Protein 6BK7 (pdb70)

CATH classification: 3.40.50.300 (+1 more: 2.40.30.10)

Foldseek 3Di:
DDDQADLLQEAFEEEAEAVVLPRPLLVVLLQVQFQVCVPDDQWAWGHDPRGIYIYGYADNFDDPDQLRLLSLVQGQAYEYGGAQQPAQDPRNQNNVVSNVVSQHFYAYEHAPQQAPNRHNVVNQVCCCVVRVAQEAEQWDFDDGHNRGFWIAGLLVQWIWGHDFLPQPPIDIGHDPPVCNVVSVVSSLVLQCSLLVQDVVSVVCVVVPHDQHSVNSLVSQQLCSLRSRYYYYHYYYSRSNYCSSVVVVCSSSHGDRQQSDDFFWWQFVVVRHIDGAAFEQPDWWKKFWAAWDQDPPLGIKTKIATGHHKDFAQDWWAQLVVGDIWGFHWKWRHRSPDIDTDGMDGHRDMIITGDTDPDDGGTMTTHPVGDIRTCSDHDDD/DDDQADLLQEFFEEEAEAVVLPRPLLVVLLQVQFFPCVDDDQWAWGDDPRGIYIYGYADNFDDPDQLRLQSLVQGQAYEYGAAQQPAQDPRNQNNVVSNVVSQHFYAYEHAPQQAPNRDNVVNQVCCCVVRVAQEAEQWDFDDGHNRGFWIAGLLVQWIWGHDFLPQPPIDIGHDPPVCSVVSPVSSLVLQCSLLVQDVVSVVCVVVPHDQHSVNSLVSQQLCSLRSRYYYYHYYYSRSNYCSSVVVVCSSSHGDRQQSDDFFWWQFVVVRDIDGAAFEQVDWWKKFWADWDADPPLGIKTKIATGHHKDFAQDWWAQLVVGDIKGFHWKWRHRSPDIDTDGMDGHRDMIITGDIPPDDGGTMTTHPVGDIGTCSDHDDD

Organism: Enterococcus faecalis (strain ATCC 700802 / V583) (NCBI:txid226185)

B-factor: mean 49.65, std 16.24, range [23.73, 121.49]

Nearest PDB structures (foldseek):
  6bk7-assembly2_B  TM=1.002E+00  e=1.722E-85  Enterococcus faecalis V583
  5vh6-assembly1_A  TM=9.836E-01  e=3.883E-66  Bacillus subtilis subsp. subtilis str. 168
  6b8d-assembly1_A  TM=9.523E-01  e=1.024E-57  Haemophilus influenzae Rd KW20
  5ty0-assembly1_A  TM=9.596E-01  e=6.837E-55  Legionella pneumophila subsp. pneumophila str. Philadelphia 1
  5tv2-assembly1_A  TM=9.419E-01  e=1.454E-52  Vibrio vulnificus CMCP6

InterPro domains:
  IPR000640 Elongation factor EFG, domain V-like [PF00679] (599-684)
  IPR000640 Elongation factor EFG, domain V-like [SM00838] (598-685)
  IPR000795 Translational (tr)-type GTP-binding domain [PF00009] (9-280)
  IPR000795 Translational (tr)-type GTP-binding domain [PR00315] (12-25)
  IPR000795 Translational (tr)-type GTP-binding domain [PR00315] (58-66)
  IPR000795 Translational (tr)-type GTP-binding domain [PR00315] (78-88)
  IPR000795 Translational (tr)-type GTP-binding domain [PR00315] (94-105)
  IPR000795 Translational (tr)-type GTP-binding domain [PR00315] (130-139)
  IPR000795 Translational (tr)-type GTP-binding domain [PS51722] (8-282)
  IPR004161 Translation elongation factor EFTu-like, domain 2 [PF03144] (322-389)
  IPR004540 Translation elongation factor EFG/EF2 [MF_00054_B] (6-689)
  IPR004540 Translation elongation factor EFG/EF2 [TIGR00484] (1-689)
  IPR005225 Small GTP-binding domain [TIGR00231] (9-180)
  IPR005517 Translation elongation factor EFG/EF2, domain IV [PF03764] (477-596)
  IPR005517 Translation elongation factor EFG/EF2, domain IV [SM00889] (478-596)
  IPR009000 Translation protein, beta-barrel domain superfamily [SSF50447] (263-402)
  IPR009022 Elongation factor G, domain III [cd16262] (403-478)
  IPR014721 Small ribosomal subunit protein uS5 domain 2-type fold, subgroup [G3DSA:3.30.230.10] (483-686)
  IPR020568 Ribosomal protein uS5 domain 2-type superfamily [SSF54211] (477-597)
  IPR027417 P-loop containing nucleoside triphosphate hydrolase [G3DSA:3.40.50.300] (1-285)

Secondary structure (DSSP, 8-state):
---SS-STTEEEEEEE--GGGTHHHHHHHHHHHH-------SEEEEEETTEEEEEE---SS---SSHHHHHHHH-SEEEEEEETTT-S-HHHHHHHHHHHHTT--EEEEEE-TTSTT--HHHHHHHHHHHH---EEESEEEES-GGG--EEEETTTTEEEE--SSSS-S-EEEPPPGGGHHHHHHHHHHHHHHHHTT-HHHHHHHHTTPPPPHHHHHHHHHHHHHTTS-EEEEE-BTTTTBSHHHHHHHHHHHSPPGGGSPPEEEEETTTTEEEEE-S-TTSPPEEEEEEEEEETTTEEEEEEEEEESEEESSEEEEETTTTEEEEE--EEEE-SS-EEEESEEETT-EEEEES-SS--TT-EEE-TTS-EEE-SSPPP-/---SS-STTEEEEEEE--GGGTHHHHHHHHHHHHS------SEEEEEETTEEEEEE---SS---SSHHHHHHHH-SEEEEEEETTT-S-HHHHHHHHHHHHTT--EEEEEE-TTSTT--HHHHHHHHHHHH---EEESEEEES-GGG--EEEETTTTEEEE--SSSS-S-EEEPPPHHHHHHHHHHHHHHHHHHHTT-HHHHHHHHHT----HHHHHHHHHHHHHTTS-EEEEE-BTTTTBSHHHHHHHHHHHSPPGGGSPPEEEEETTTTEEEEE-S-TTSPPEEEEEEEEEETTTEEEEEEEEEESEEESSEEEEETTTTEEEEE--EEEE-SS-EEEESEEETT-EEEEET-SS--TT-EEE-TTS-EEE-SSPPP-

Radius of gyration: 32.44 Å; Cα contacts (8 Å, |Δi|>4): 1828; chains: 2; bounding box: 67×77×79 Å

Structure (mmCIF, N/CA/C/O backbone):
data_6BK7
#
_entry.id   6BK7
#
_cell.length_a   61.450
_cell.length_b   86.425
_cell.length_c   75.442
_cell.angle_alpha   90.00
_cell.angle_beta   90.17
_cell.angle_gamma   90.00
#
_symmetry.space_group_name_H-M   'P 1 21 1'
#
loop_
_entity.id
_entity.type
_entity.pdbx_description
1 polymer 'Elongation factor G'
2 non-polymer 'SODIUM ION'
3 water water
#
loop_
_atom_site.group_PDB
_atom_site.id
_atom_site.type_symbol
_atom_site.label_atom_id
_atom_site.label_alt_id
_atom_site.label_comp_id
_atom_site.label_asym_id
_atom_site.label_entity_id
_atom_site.label_seq_id
_atom_site.pdbx_PDB_ins_code
_atom_site.Cartn_x
_atom_site.Cartn_y
_atom_site.Cartn_z
_atom_site.occupancy
_atom_site.B_iso_or_equiv
_atom_site.auth_seq_id
_atom_site.auth_comp_id
_atom_site.auth_asym_id
_atom_site.auth_atom_id
_atom_site.pdbx_PDB_model_num
ATOM 1 N N . MET A 1 4 ? 35.569 -0.119 49.068 1.00 106.97 1 MET A N 1
ATOM 2 C CA . MET A 1 4 ? 35.991 -1.065 50.149 1.00 107.29 1 MET A CA 1
ATOM 3 C C . MET A 1 4 ? 34.913 -2.121 50.430 1.00 101.70 1 MET A C 1
ATOM 4 O O . MET A 1 4 ? 35.232 -3.292 50.645 1.00 103.81 1 MET A O 1
ATOM 9 N N . ALA A 1 5 ? 33.646 -1.703 50.425 1.00 95.46 2 ALA A N 1
ATOM 10 C CA . ALA A 1 5 ? 32.528 -2.610 50.694 1.00 87.65 2 ALA A CA 1
ATOM 11 C C . ALA A 1 5 ? 31.340 -2.308 49.807 1.00 81.15 2 ALA A C 1
ATOM 12 O O . ALA A 1 5 ? 31.176 -1.181 49.314 1.00 77.29 2 ALA A O 1
ATOM 14 N N A ARG A 1 6 ? 30.517 -3.329 49.562 0.50 75.16 3 ARG A N 1
ATOM 15 N N B ARG A 1 6 ? 30.492 -3.316 49.656 0.50 75.99 3 ARG A N 1
ATOM 16 C CA A ARG A 1 6 ? 29.335 -3.170 48.726 0.50 70.58 3 ARG A CA 1
ATOM 17 C CA B ARG A 1 6 ? 29.302 -3.219 48.863 0.50 71.42 3 ARG A CA 1
ATOM 18 C C A ARG A 1 6 ? 28.269 -2.409 49.513 0.50 70.06 3 ARG A C 1
ATOM 19 C C B ARG A 1 6 ? 28.312 -2.355 49.617 0.50 70.92 3 ARG A C 1
ATOM 20 O O A ARG A 1 6 ? 27.721 -2.929 50.482 0.50 72.45 3 ARG A O 1
ATOM 21 O O B ARG A 1 6 ? 27.857 -2.746 50.692 0.50 74.06 3 ARG A O 1
ATOM 36 N N . GLU A 1 7 ? 27.989 -1.180 49.080 1.00 68.64 4 GLU A N 1
ATOM 37 C CA . GLU A 1 7 ? 27.025 -0.283 49.742 1.00 68.27 4 GLU A CA 1
ATOM 38 C C . GLU A 1 7 ? 25.603 -0.848 49.769 1.00 63.70 4 GLU A C 1
ATOM 39 O O . GLU A 1 7 ? 25.024 -1.067 50.838 1.00 62.17 4 GLU A O 1
ATOM 45 N N . PHE A 1 8 ? 25.047 -1.067 48.586 1.00 57.67 5 PHE A N 1
ATOM 46 C CA . PHE A 1 8 ? 23.705 -1.623 48.452 1.00 54.55 5 PHE A CA 1
ATOM 47 C C . PHE A 1 8 ? 23.821 -3.074 48.042 1.00 52.77 5 PHE A C 1
ATOM 48 O O . PHE A 1 8 ? 24.544 -3.389 47.093 1.00 52.67 5 PHE A O 1
ATOM 56 N N . SER A 1 9 ? 23.126 -3.963 48.748 1.00 50.40 6 SER A N 1
ATOM 57 C CA . SER A 1 9 ? 23.154 -5.392 48.403 1.00 50.22 6 SER A CA 1
ATOM 58 C C . SER A 1 9 ? 22.446 -5.675 47.063 1.00 47.46 6 SER A C 1
ATOM 59 O O . SER A 1 9 ? 21.734 -4.817 46.527 1.00 46.63 6 SER A O 1
ATOM 62 N N . LEU A 1 10 ? 22.628 -6.888 46.549 1.00 46.55 7 LEU A N 1
ATOM 63 C CA . LEU A 1 10 ? 21.930 -7.326 45.336 1.00 45.26 7 LEU A CA 1
ATOM 64 C C . LEU A 1 10 ? 20.415 -7.258 45.540 1.00 45.02 7 LEU A C 1
ATOM 65 O O . LEU A 1 10 ? 19.685 -6.761 44.671 1.00 41.91 7 LEU A O 1
ATOM 70 N N . GLU A 1 11 ? 19.958 -7.740 46.699 1.00 46.11 8 GLU A N 1
ATOM 71 C CA . GLU A 1 11 ? 18.533 -7.723 47.043 1.00 45.10 8 GLU A CA 1
ATOM 72 C C . GLU A 1 11 ? 17.974 -6.297 47.039 1.00 44.14 8 GLU A C 1
ATOM 73 O O . GLU A 1 11 ? 16.808 -6.087 46.704 1.00 45.08 8 GLU A O 1
ATOM 79 N N . LYS A 1 12 ? 18.805 -5.325 47.411 1.00 42.81 9 LYS A N 1
ATOM 80 C CA . LYS A 1 12 ? 18.377 -3.925 47.482 1.00 43.13 9 LYS A CA 1
ATOM 81 C C . LYS A 1 12 ? 18.783 -3.065 46.277 1.00 40.07 9 LYS A C 1
ATOM 82 O O . LYS A 1 12 ? 19.073 -1.884 46.415 1.00 42.21 9 LYS A O 1
ATOM 88 N N . THR A 1 13 ? 18.764 -3.674 45.093 1.00 37.43 10 THR A N 1
ATOM 89 C CA . THR A 1 13 ? 19.088 -3.009 43.844 1.00 35.95 10 THR A CA 1
ATOM 90 C C . THR A 1 13 ? 17.892 -3.190 42.887 1.00 33.99 10 THR A C 1
ATOM 91 O O . THR A 1 13 ? 17.310 -4.264 42.825 1.00 33.67 10 THR A O 1
ATOM 95 N N . ARG A 1 14 ? 17.510 -2.120 42.196 1.00 32.63 11 ARG A N 1
ATOM 96 C CA . ARG A 1 14 ? 16.415 -2.162 41.225 1.00 31.84 11 ARG A CA 1
ATOM 97 C C . ARG A 1 14 ? 16.875 -1.485 39.953 1.00 31.40 11 ARG A C 1
ATOM 98 O O . ARG A 1 14 ? 17.112 -0.282 39.956 1.00 33.72 11 ARG A O 1
ATOM 106 N N . ASN A 1 15 ? 17.043 -2.267 38.885 1.00 30.04 12 ASN A N 1
ATOM 107 C CA . ASN A 1 15 ? 17.412 -1.756 37.571 1.00 28.62 12 ASN A CA 1
ATOM 108 C C . ASN A 1 15 ? 16.119 -1.664 36.774 1.00 28.25 12 ASN A C 1
ATOM 109 O O . ASN A 1 15 ? 15.527 -2.689 36.428 1.00 26.59 12 ASN A O 1
ATOM 114 N N . ILE A 1 16 ? 15.687 -0.434 36.491 1.00 28.17 13 ILE A N 1
ATOM 115 C CA . ILE A 1 16 ? 14.417 -0.231 35.812 1.00 29.18 13 ILE A CA 1
ATOM 116 C C . ILE A 1 16 ? 14.451 0.683 34.603 1.00 29.71 13 ILE A C 1
ATOM 117 O O . ILE A 1 16 ? 15.330 1.537 34.459 1.00 31.31 13 ILE A O 1
ATOM 122 N N . GLY A 1 17 ? 13.472 0.475 33.735 1.00 29.55 14 GLY A N 1
ATOM 123 C CA . GLY A 1 17 ? 13.230 1.341 32.595 1.00 30.23 14 GLY A CA 1
ATOM 124 C C . GLY A 1 17 ? 11.828 1.886 32.747 1.00 29.93 14 GLY A C 1
ATOM 125 O O . GLY A 1 17 ? 11.017 1.344 33.509 1.00 29.06 14 GLY A O 1
ATOM 126 N N A ILE A 1 18 ? 11.561 2.969 32.034 0.50 31.00 15 ILE A N 1
ATOM 127 N N B ILE A 1 18 ? 11.518 2.969 32.035 0.50 31.02 15 ILE A N 1
ATOM 128 C CA A ILE A 1 18 ? 10.254 3.573 32.019 0.50 31.67 15 ILE A CA 1
ATOM 129 C CA B ILE A 1 18 ? 10.177 3.580 32.075 0.50 31.69 15 ILE A CA 1
ATOM 130 C C A ILE A 1 18 ? 9.761 3.323 30.604 0.50 31.83 15 ILE A C 1
ATOM 131 C C B ILE A 1 18 ? 9.572 3.508 30.680 0.50 32.13 15 ILE A C 1
ATOM 132 O O A ILE A 1 18 ? 10.369 3.802 29.646 0.50 31.92 15 ILE A O 1
ATOM 133 O O B ILE A 1 18 ? 9.854 4.355 29.835 0.50 33.02 15 ILE A O 1
ATOM 142 N N . MET A 1 19 ? 8.714 2.514 30.464 1.00 30.94 16 MET A N 1
ATOM 143 C CA . MET A 1 19 ? 8.124 2.241 29.143 1.00 33.47 16 MET A CA 1
ATOM 144 C C . MET A 1 19 ? 6.903 3.073 28.938 1.00 35.28 16 MET A C 1
ATOM 145 O O . MET A 1 19 ? 5.868 2.827 29.551 1.00 33.12 16 MET A O 1
ATOM 150 N N . ALA A 1 20 ? 7.016 4.065 28.065 1.00 38.09 17 ALA A N 1
ATOM 151 C CA . ALA A 1 20 ? 5.921 4.968 27.856 1.00 42.63 17 ALA A CA 1
ATOM 152 C C . ALA A 1 20 ? 5.972 5.644 26.491 1.00 48.22 17 ALA A C 1
ATOM 153 O O . ALA A 1 20 ? 7.033 6.058 26.035 1.00 50.65 17 ALA A O 1
ATOM 155 N N . HIS A 1 21 ? 4.814 5.721 25.839 1.00 51.63 18 HIS A N 1
ATOM 156 C CA . HIS A 1 21 ? 4.677 6.407 24.566 1.00 58.20 18 HIS A CA 1
ATOM 157 C C . HIS A 1 21 ? 4.726 7.910 24.894 1.00 61.14 18 HIS A C 1
ATOM 158 O O . HIS A 1 21 ? 4.449 8.303 26.034 1.00 58.32 18 HIS A O 1
ATOM 165 N N . VAL A 1 22 ? 5.080 8.748 23.921 1.00 66.17 19 VAL A N 1
ATOM 166 C CA . VAL A 1 22 ? 5.163 10.207 24.160 1.00 69.06 19 VAL A CA 1
ATOM 167 C C . VAL A 1 22 ? 3.833 10.794 24.687 1.00 68.51 19 VAL A C 1
ATOM 168 O O . VAL A 1 22 ? 3.837 11.724 25.513 1.00 69.23 19 VAL A O 1
ATOM 172 N N . ASP A 1 23 ? 2.710 10.235 24.232 1.00 66.68 20 ASP A N 1
ATOM 173 C CA . ASP A 1 23 ? 1.387 10.700 24.687 1.00 66.43 20 ASP A CA 1
ATOM 174 C C . ASP A 1 23 ? 1.059 10.294 26.133 1.00 59.08 20 ASP A C 1
ATOM 175 O O . ASP A 1 23 ? 0.236 10.932 26.786 1.00 57.41 20 ASP A O 1
ATOM 180 N N . ALA A 1 24 ? 1.700 9.239 26.625 1.00 51.86 21 ALA A N 1
ATOM 181 C CA . ALA A 1 24 ? 1.480 8.777 27.994 1.00 48.77 21 ALA A CA 1
ATOM 182 C C . ALA A 1 24 ? 2.195 9.630 29.068 1.00 46.92 21 ALA A C 1
ATOM 183 O O . ALA A 1 24 ? 1.960 9.425 30.260 1.00 43.82 21 ALA A O 1
ATOM 185 N N . GLY A 1 25 ? 3.052 10.572 28.650 1.00 49.20 22 GLY A N 1
ATOM 186 C CA . GLY A 1 25 ? 3.775 11.464 29.583 1.00 49.50 22 GLY A CA 1
ATOM 187 C C . GLY A 1 25 ? 5.091 10.878 30.085 1.00 48.92 22 GLY A C 1
ATOM 188 O O . GLY A 1 25 ? 5.375 10.894 31.289 1.00 49.34 22 GLY A O 1
ATOM 189 N N . LYS A 1 26 ? 5.883 10.352 29.155 1.00 49.44 23 LYS A N 1
ATOM 190 C CA . LYS A 1 26 ? 7.192 9.737 29.452 1.00 49.86 23 LYS A CA 1
ATOM 191 C C . LYS A 1 26 ? 8.192 10.677 30.154 1.00 49.51 23 LYS A C 1
ATOM 192 O O . LYS A 1 26 ? 8.797 10.319 31.166 1.00 46.68 23 LYS A O 1
ATOM 198 N N . THR A 1 27 ? 8.371 11.860 29.587 1.00 52.34 24 THR A N 1
ATOM 199 C CA . THR A 1 27 ? 9.373 12.812 30.091 1.00 56.91 24 THR A CA 1
ATOM 200 C C . THR A 1 27 ? 9.066 13.349 31.507 1.00 54.20 24 THR A C 1
ATOM 201 O O . THR A 1 27 ? 9.960 13.381 32.359 1.00 52.82 24 THR A O 1
ATOM 205 N N . THR A 1 28 ? 7.812 13.714 31.760 1.00 52.94 25 THR A N 1
ATOM 206 C CA . THR A 1 28 ? 7.397 14.188 33.084 1.00 53.41 25 THR A CA 1
ATOM 207 C C . THR A 1 28 ? 7.595 13.098 34.130 1.00 50.68 25 THR A C 1
ATOM 208 O O . THR A 1 28 ? 8.180 13.339 35.187 1.00 48.80 25 THR A O 1
ATOM 212 N N . THR A 1 29 ? 7.108 11.894 33.819 1.00 47.12 26 THR A N 1
ATOM 213 C CA . THR A 1 29 ? 7.202 10.777 34.735 1.00 44.17 26 THR A CA 1
ATOM 214 C C . THR A 1 29 ? 8.653 10.472 35.063 1.00 43.52 26 THR A C 1
ATOM 215 O O . THR A 1 29 ? 8.996 10.204 36.218 1.00 42.22 26 THR A O 1
ATOM 219 N N . THR A 1 30 ? 9.496 10.504 34.038 1.00 42.65 27 THR A N 1
ATOM 220 C CA . THR A 1 30 ? 10.909 10.237 34.221 1.00 44.33 27 THR A CA 1
ATOM 221 C C . THR A 1 30 ? 11.535 11.357 35.078 1.00 45.88 27 THR A C 1
ATOM 222 O O . THR A 1 30 ? 12.248 11.075 36.041 1.00 47.66 27 THR A O 1
ATOM 226 N N . GLU A 1 31 ? 11.213 12.599 34.742 1.00 46.52 28 GLU A N 1
ATOM 227 C CA . GLU A 1 31 ? 11.732 13.780 35.464 1.00 50.16 28 GLU A CA 1
ATOM 228 C C . GLU A 1 31 ? 11.334 13.751 36.947 1.00 48.94 28 GLU A C 1
ATOM 229 O O . GLU A 1 31 ? 12.166 14.011 37.824 1.00 50.53 28 GLU A O 1
ATOM 235 N N . ARG A 1 32 ? 10.081 13.386 37.227 1.00 46.57 29 ARG A N 1
ATOM 236 C CA . ARG A 1 32 ? 9.618 13.292 38.610 1.00 46.55 29 ARG A CA 1
ATOM 237 C C . ARG A 1 32 ? 10.312 12.145 39.332 1.00 46.02 29 ARG A C 1
ATOM 238 O O . ARG A 1 32 ? 10.737 12.310 40.476 1.00 48.07 29 ARG A O 1
ATOM 246 N N . ILE A 1 33 ? 10.466 10.997 38.662 1.00 43.11 30 ILE A N 1
ATOM 247 C CA . ILE A 1 33 ? 11.178 9.871 39.264 1.00 42.53 30 ILE A CA 1
ATOM 248 C C . ILE A 1 33 ? 12.608 10.276 39.596 1.00 43.79 30 ILE A C 1
ATOM 249 O O . ILE A 1 33 ? 13.110 9.947 40.666 1.00 45.84 30 ILE A O 1
ATOM 254 N N . LEU A 1 34 ? 13.257 10.990 38.680 1.00 45.59 31 LEU A N 1
ATOM 255 C CA . LEU A 1 34 ? 14.647 11.411 38.895 1.00 48.40 31 LEU A CA 1
ATOM 256 C C . LEU A 1 34 ? 14.747 12.416 40.030 1.00 49.68 31 LEU A C 1
ATOM 257 O O . LEU A 1 34 ? 15.728 12.427 40.777 1.00 52.45 31 LEU A O 1
ATOM 262 N N . TYR A 1 35 ? 13.722 13.248 40.159 1.00 51.01 32 TYR A N 1
ATOM 263 C CA . TYR A 1 35 ? 13.676 14.223 41.241 1.00 53.29 32 TYR A CA 1
ATOM 264 C C . TYR A 1 35 ? 13.548 13.527 42.598 1.00 52.75 32 TYR A C 1
ATOM 265 O O . TYR A 1 35 ? 14.363 13.752 43.485 1.00 54.13 32 TYR A O 1
ATOM 274 N N . TYR A 1 36 ? 12.543 12.660 42.745 1.00 49.98 33 TYR A N 1
ATOM 275 C CA . TYR A 1 36 ? 12.310 11.984 44.031 1.00 49.59 33 TYR A CA 1
ATOM 276 C C . TYR A 1 36 ? 13.411 11.038 44.462 1.00 49.44 33 TYR A C 1
ATOM 277 O O . TYR A 1 36 ? 13.669 10.902 45.655 1.00 50.31 33 TYR A O 1
ATOM 286 N N . THR A 1 37 ? 14.060 10.387 43.500 1.00 47.72 34 THR A N 1
ATOM 287 C CA . THR A 1 37 ? 15.127 9.448 43.809 1.00 48.59 34 THR A CA 1
ATOM 288 C C . THR A 1 37 ? 16.524 10.085 43.814 1.00 52.95 34 THR A C 1
ATOM 289 O O . THR A 1 37 ? 17.502 9.392 44.094 1.00 53.04 34 THR A O 1
ATOM 293 N N . GLY A 1 38 ? 16.615 11.394 43.540 1.00 57.64 35 GLY A N 1
ATOM 294 C CA . GLY A 1 38 ? 17.909 12.090 43.508 1.00 61.60 35 GLY A CA 1
ATOM 295 C C . GLY A 1 38 ? 18.285 12.924 44.723 1.00 68.58 35 GLY A C 1
ATOM 296 O O . GLY A 1 38 ? 19.238 13.700 44.654 1.00 68.84 35 GLY A O 1
ATOM 297 N N . LYS A 1 39 ? 17.557 12.765 45.833 1.00 72.27 36 LYS A N 1
ATOM 298 C CA . LYS A 1 39 ? 17.834 13.526 47.063 1.00 80.09 36 LYS A CA 1
ATOM 299 C C . LYS A 1 39 ? 19.170 13.090 47.659 1.00 83.90 36 LYS A C 1
ATOM 300 O O . LYS A 1 39 ? 19.428 11.891 47.759 1.00 83.28 36 LYS A O 1
ATOM 306 N N . ILE A 1 40 ? 20.014 14.050 48.050 1.00 90.34 37 ILE A N 1
ATOM 307 C CA . ILE A 1 40 ? 21.315 13.744 48.674 1.00 92.53 37 ILE A CA 1
ATOM 308 C C . ILE A 1 40 ? 21.617 14.825 49.702 1.00 99.44 37 ILE A C 1
ATOM 309 O O . ILE A 1 40 ? 22.237 15.841 49.387 1.00 103.32 37 ILE A O 1
ATOM 314 N N . THR A 1 65 ? 18.342 19.952 26.157 1.00 119.80 62 THR A N 1
ATOM 315 C CA . THR A 1 65 ? 18.227 19.037 27.293 1.00 115.86 62 THR A CA 1
ATOM 316 C C . THR A 1 65 ? 18.887 17.692 26.987 1.00 110.86 62 THR A C 1
ATOM 317 O O . THR A 1 65 ? 18.527 17.025 26.014 1.00 107.66 62 THR A O 1
ATOM 321 N N . ILE A 1 66 ? 19.841 17.300 27.829 1.00 106.06 63 ILE A N 1
ATOM 322 C CA . ILE A 1 66 ? 20.570 16.050 27.661 1.00 99.26 63 ILE A CA 1
ATOM 323 C C . ILE A 1 66 ? 20.007 14.976 28.595 1.00 91.33 63 ILE A C 1
ATOM 324 O O . ILE A 1 66 ? 20.086 15.103 29.816 1.00 91.68 63 ILE A O 1
ATOM 329 N N . THR A 1 67 ? 19.426 13.931 28.010 1.00 84.31 64 THR A N 1
ATOM 330 C CA . THR A 1 67 ? 18.883 12.797 28.770 1.00 77.66 64 THR A CA 1
ATOM 331 C C . THR A 1 67 ? 19.967 11.709 28.866 1.00 72.14 64 THR A C 1
ATOM 332 O O . THR A 1 67 ? 20.434 11.193 27.847 1.00 69.57 64 THR A O 1
ATOM 336 N N . SER A 1 68 ? 20.373 11.375 30.090 1.00 67.22 65 SER A N 1
ATOM 337 C CA . SER A 1 68 ? 21.443 10.400 30.296 1.00 65.06 65 SER A CA 1
ATOM 338 C C . SER A 1 68 ? 20.988 8.962 30.060 1.00 57.86 65 SER A C 1
ATOM 339 O O . SER A 1 68 ? 19.827 8.604 30.280 1.00 53.79 65 SER A O 1
ATOM 342 N N . ALA A 1 69 ? 21.940 8.149 29.621 1.00 55.25 66 ALA A N 1
ATOM 343 C CA . ALA A 1 69 ? 21.702 6.749 29.306 1.00 51.58 66 ALA A CA 1
ATOM 344 C C . ALA A 1 69 ? 21.224 5.949 30.513 1.00 46.32 66 ALA A C 1
ATOM 345 O O . ALA A 1 69 ? 20.469 5.004 30.358 1.00 44.78 66 ALA A O 1
ATOM 347 N N . ALA A 1 70 ? 21.684 6.342 31.697 1.00 44.95 67 ALA A N 1
ATOM 348 C CA . ALA A 1 70 ? 21.309 5.686 32.937 1.00 42.95 67 ALA A CA 1
ATOM 349 C C . ALA A 1 70 ? 21.676 6.573 34.101 1.00 43.76 67 ALA A C 1
ATOM 350 O O . ALA A 1 70 ? 22.768 7.128 34.138 1.00 46.95 67 ALA A O 1
ATOM 352 N N . THR A 1 71 ? 20.760 6.694 35.052 1.00 42.84 68 THR A N 1
ATOM 353 C CA . THR A 1 71 ? 20.962 7.509 36.224 1.00 43.98 68 THR A CA 1
ATOM 354 C C . THR A 1 71 ? 20.986 6.639 37.469 1.00 43.54 68 THR A C 1
ATOM 355 O O . THR A 1 71 ? 20.085 5.818 37.673 1.00 41.63 68 THR A O 1
ATOM 359 N N . THR A 1 72 ? 22.010 6.836 38.290 1.00 44.65 69 THR A N 1
ATOM 360 C CA . THR A 1 72 ? 22.174 6.143 39.552 1.00 45.60 69 THR A CA 1
ATOM 361 C C . THR A 1 72 ? 21.368 6.931 40.588 1.00 47.49 69 THR A C 1
ATOM 362 O O . THR A 1 72 ? 21.541 8.147 40.726 1.00 50.08 69 THR A O 1
ATOM 366 N N . ALA A 1 73 ? 20.515 6.243 41.334 1.00 45.48 70 ALA A N 1
ATOM 367 C CA . ALA A 1 73 ? 19.661 6.914 42.298 1.00 47.56 70 ALA A CA 1
ATOM 368 C C . ALA A 1 73 ? 19.337 6.006 43.470 1.00 47.44 70 ALA A C 1
ATOM 369 O O . ALA A 1 73 ? 19.892 4.910 43.585 1.00 45.28 70 ALA A O 1
ATOM 371 N N . GLN A 1 74 ? 18.471 6.479 44.365 1.00 49.07 71 GLN A N 1
ATOM 372 C CA . GLN A 1 74 ? 18.091 5.680 45.529 1.00 49.47 71 GLN A CA 1
ATOM 373 C C . GLN A 1 74 ? 16.676 5.999 46.014 1.00 48.51 71 GLN A C 1
ATOM 374 O O . GLN A 1 74 ? 16.161 7.086 45.779 1.00 47.51 71 GLN A O 1
ATOM 380 N N . TRP A 1 75 ? 16.056 5.023 46.669 1.00 46.29 72 TRP A N 1
ATOM 381 C CA . TRP A 1 75 ? 14.729 5.194 47.214 1.00 46.09 72 TRP A CA 1
ATOM 382 C C . TRP A 1 75 ? 14.601 4.291 48.429 1.00 48.19 72 TRP A C 1
ATOM 383 O O . TRP A 1 75 ? 14.706 3.064 48.317 1.00 46.29 72 TRP A O 1
ATOM 394 N N . LYS A 1 76 ? 14.456 4.918 49.597 1.00 50.13 73 LYS A N 1
ATOM 395 C CA . LYS A 1 76 ? 14.262 4.215 50.864 1.00 52.16 73 LYS A CA 1
ATOM 396 C C . LYS A 1 76 ? 15.224 3.050 51.121 1.00 52.96 73 LYS A C 1
ATOM 397 O O . LYS A 1 76 ? 14.808 1.939 51.486 1.00 52.73 73 LYS A O 1
ATOM 403 N N . GLY A 1 77 ? 16.515 3.321 50.931 1.00 53.04 74 GLY A N 1
ATOM 404 C CA . GLY A 1 77 ? 17.560 2.334 51.185 1.00 53.88 74 GLY A CA 1
ATOM 405 C C . GLY A 1 77 ? 17.880 1.380 50.054 1.00 50.68 74 GLY A C 1
ATOM 406 O O . GLY A 1 77 ? 18.725 0.502 50.214 1.00 52.37 74 GLY A O 1
ATOM 407 N N . TYR A 1 78 ? 17.196 1.530 48.924 1.00 47.81 75 TYR A N 1
ATOM 408 C CA . TYR A 1 78 ? 17.443 0.689 47.756 1.00 44.76 75 TYR A CA 1
ATOM 409 C C . TYR A 1 78 ? 18.146 1.484 46.672 1.00 44.13 75 TYR A C 1
ATOM 410 O O . TYR A 1 78 ? 17.841 2.652 46.449 1.00 44.21 75 TYR A O 1
ATOM 419 N N . ARG A 1 79 ? 19.099 0.847 46.004 1.00 43.41 76 ARG A N 1
ATOM 420 C CA . ARG A 1 79 ? 19.730 1.453 44.846 1.00 42.95 76 ARG A CA 1
ATOM 421 C C . ARG A 1 79 ? 18.709 1.310 43.698 1.00 41.06 76 ARG A C 1
ATOM 422 O O . ARG A 1 79 ? 18.173 0.212 43.463 1.00 37.39 76 ARG A O 1
ATOM 430 N N . VAL A 1 80 ? 18.429 2.423 43.016 1.00 40.07 77 VAL A N 1
ATOM 431 C CA . VAL A 1 80 ? 17.536 2.424 41.860 1.00 37.41 77 VAL A CA 1
ATOM 432 C C . VAL A 1 80 ? 18.307 3.027 40.691 1.00 38.05 77 VAL A C 1
ATOM 433 O O . VAL A 1 80 ? 18.792 4.162 40.783 1.00 40.23 77 VAL A O 1
ATOM 437 N N . ASN A 1 81 ? 18.474 2.246 39.624 1.00 35.43 78 ASN A N 1
ATOM 438 C CA . ASN A 1 81 ? 19.133 2.703 38.411 1.00 36.08 78 ASN A CA 1
ATOM 439 C C . ASN A 1 81 ? 18.038 2.857 37.376 1.00 36.39 78 ASN A C 1
ATOM 440 O O . ASN A 1 81 ? 17.347 1.882 37.069 1.00 33.16 78 ASN A O 1
ATOM 445 N N . ILE A 1 82 ? 17.872 4.079 36.865 1.00 36.66 79 ILE A N 1
ATOM 446 C CA . ILE A 1 82 ? 16.874 4.384 35.859 1.00 37.45 79 ILE A CA 1
ATOM 447 C C . ILE A 1 82 ? 17.557 4.413 34.518 1.00 37.54 79 ILE A C 1
ATOM 448 O O . ILE A 1 82 ? 18.395 5.273 34.254 1.00 40.19 79 ILE A O 1
ATOM 453 N N . ILE A 1 83 ? 17.173 3.463 33.677 1.00 35.27 80 ILE A N 1
ATOM 454 C CA . ILE A 1 83 ? 17.747 3.253 32.369 1.00 37.60 80 ILE A CA 1
ATOM 455 C C . ILE A 1 83 ? 16.857 3.827 31.273 1.00 38.00 80 ILE A C 1
ATOM 456 O O . ILE A 1 83 ? 15.653 3.589 31.244 1.00 37.02 80 ILE A O 1
ATOM 461 N N . ASP A 1 84 ? 17.473 4.564 30.354 1.00 40.73 81 ASP A N 1
ATOM 462 C CA . ASP A 1 84 ? 16.753 5.172 29.249 1.00 43.86 81 ASP A CA 1
ATOM 463 C C . ASP A 1 84 ? 16.263 4.113 28.246 1.00 47.18 81 ASP A C 1
ATOM 464 O O . ASP A 1 84 ? 16.960 3.128 27.969 1.00 47.21 81 ASP A O 1
ATOM 469 N N . THR A 1 85 ? 15.038 4.300 27.760 1.00 47.57 82 THR A N 1
ATOM 470 C CA . THR A 1 85 ? 14.426 3.433 26.758 1.00 50.70 82 THR A CA 1
ATOM 471 C C . THR A 1 85 ? 13.786 4.365 25.734 1.00 54.98 82 THR A C 1
ATOM 472 O O . THR A 1 85 ? 13.553 5.545 26.030 1.00 58.52 82 THR A O 1
ATOM 476 N N . PRO A 1 86 ? 13.482 3.850 24.534 1.00 53.99 83 PRO A N 1
ATOM 477 C CA . PRO A 1 86 ? 12.897 4.725 23.512 1.00 55.63 83 PRO A CA 1
ATOM 478 C C . PRO A 1 86 ? 11.429 5.100 23.742 1.00 55.08 83 PRO A C 1
ATOM 479 O O . PRO A 1 86 ? 10.629 4.266 24.184 1.00 52.91 83 PRO A O 1
ATOM 483 N N . GLY A 1 87 ? 11.098 6.358 23.439 1.00 57.27 84 GLY A N 1
ATOM 484 C CA . GLY A 1 87 ? 9.728 6.880 23.554 1.00 56.89 84 GLY A CA 1
ATOM 485 C C . GLY A 1 87 ? 8.845 6.533 22.352 1.00 57.96 84 GLY A C 1
ATOM 486 O O . GLY A 1 87 ? 7.651 6.864 22.333 1.00 57.44 84 GLY A O 1
ATOM 487 N N . HIS A 1 88 ? 9.445 5.900 21.341 1.00 56.07 85 HIS A N 1
ATOM 488 C CA . HIS A 1 88 ? 8.737 5.444 20.143 1.00 59.97 85 HIS A CA 1
ATOM 489 C C . HIS A 1 88 ? 9.039 3.969 19.905 1.00 56.36 85 HIS A C 1
ATOM 490 O O . HIS A 1 88 ? 10.021 3.430 20.422 1.00 54.93 85 HIS A O 1
ATOM 497 N N . VAL A 1 89 ? 8.195 3.336 19.098 1.00 56.27 86 VAL A N 1
ATOM 498 C CA . VAL A 1 89 ? 8.340 1.920 18.784 1.00 53.05 86 VAL A CA 1
ATOM 499 C C . VAL A 1 89 ? 9.630 1.675 17.994 1.00 51.31 86 VAL A C 1
ATOM 500 O O . VAL A 1 89 ? 9.891 2.342 17.002 1.00 52.68 86 VAL A O 1
ATOM 504 N N . ASP A 1 90 ? 10.445 0.738 18.460 1.00 49.42 87 ASP A N 1
ATOM 505 C CA . ASP A 1 90 ? 11.680 0.372 17.768 1.00 50.33 87 ASP A CA 1
ATOM 506 C C . ASP A 1 90 ? 11.536 -1.064 17.301 1.00 46.93 87 ASP A C 1
ATOM 507 O O . ASP A 1 90 ? 11.381 -1.984 18.128 1.00 45.88 87 ASP A O 1
ATOM 512 N N . PHE A 1 91 ? 11.606 -1.246 15.987 1.00 44.14 88 PHE A N 1
ATOM 513 C CA . PHE A 1 91 ? 11.491 -2.561 15.359 1.00 47.64 88 PHE A CA 1
ATOM 514 C C . PHE A 1 91 ? 12.836 -3.217 14.981 1.00 52.62 88 PHE A C 1
ATOM 515 O O . PHE A 1 91 ? 12.850 -4.251 14.306 1.00 55.07 88 PHE A O 1
ATOM 523 N N . THR A 1 92 ? 13.945 -2.617 15.407 1.00 55.63 89 THR A N 1
ATOM 524 C CA . THR A 1 92 ? 15.291 -3.125 15.120 1.00 61.08 89 THR A CA 1
ATOM 525 C C . THR A 1 92 ? 15.844 -3.918 16.321 1.00 63.81 89 THR A C 1
ATOM 526 O O . THR A 1 92 ? 15.075 -4.420 17.157 1.00 55.42 89 THR A O 1
ATOM 530 N N . ILE A 1 93 ? 17.180 -4.002 16.385 1.00 69.29 90 ILE A N 1
ATOM 531 C CA . ILE A 1 93 ? 17.918 -4.709 17.452 1.00 68.75 90 ILE A CA 1
ATOM 532 C C . ILE A 1 93 ? 18.190 -3.866 18.698 1.00 73.20 90 ILE A C 1
ATOM 533 O O . ILE A 1 93 ? 18.271 -4.407 19.803 1.00 76.61 90 ILE A O 1
ATOM 538 N N . GLU A 1 94 ? 18.314 -2.550 18.530 1.00 75.71 91 GLU A N 1
ATOM 539 C CA . GLU A 1 94 ? 18.610 -1.641 19.651 1.00 80.16 91 GLU A CA 1
ATOM 540 C C . GLU A 1 94 ? 17.636 -1.756 20.835 1.00 77.23 91 GLU A C 1
ATOM 541 O O . GLU A 1 94 ? 18.044 -1.584 22.000 1.00 77.96 91 GLU A O 1
ATOM 547 N N . VAL A 1 95 ? 16.364 -2.039 20.539 1.00 71.30 92 VAL A N 1
ATOM 548 C CA . VAL A 1 95 ? 15.345 -2.187 21.590 1.00 62.40 92 VAL A CA 1
ATOM 549 C C . VAL A 1 95 ? 15.662 -3.369 22.502 1.00 54.43 92 VAL A C 1
ATOM 550 O O . VAL A 1 95 ? 15.623 -3.236 23.718 1.00 56.02 92 VAL A O 1
ATOM 554 N N . GLN A 1 96 ? 15.986 -4.505 21.889 1.00 53.96 93 GLN A N 1
ATOM 555 C CA . GLN A 1 96 ? 16.305 -5.745 22.589 1.00 54.94 93 GLN A CA 1
ATOM 556 C C . GLN A 1 96 ? 17.477 -5.592 23.561 1.00 53.38 93 GLN A C 1
ATOM 557 O O . GLN A 1 96 ? 17.483 -6.217 24.631 1.00 49.91 93 GLN A O 1
ATOM 563 N N . ARG A 1 97 ? 18.460 -4.767 23.193 1.00 49.71 94 ARG A N 1
ATOM 564 C CA . ARG A 1 97 ? 19.644 -4.567 24.039 1.00 50.18 94 ARG A CA 1
ATOM 565 C C . ARG A 1 97 ? 19.301 -3.923 25.374 1.00 48.54 94 ARG A C 1
ATOM 566 O O . ARG A 1 97 ? 19.731 -4.437 26.414 1.00 47.52 94 ARG A O 1
ATOM 574 N N . SER A 1 98 ? 18.536 -2.813 25.348 1.00 45.23 95 SER A N 1
ATOM 575 C CA . SER A 1 98 ? 18.187 -2.097 26.583 1.00 44.76 95 SER A CA 1
ATOM 576 C C . SER A 1 98 ? 17.337 -2.995 27.478 1.00 38.89 95 SER A C 1
ATOM 577 O O . SER A 1 98 ? 17.447 -2.919 28.694 1.00 35.77 95 SER A O 1
ATOM 580 N N . LEU A 1 99 ? 16.544 -3.885 26.876 1.00 36.13 96 LEU A N 1
ATOM 581 C CA . LEU A 1 99 ? 15.720 -4.829 27.651 1.00 35.17 96 LEU A CA 1
ATOM 582 C C . LEU A 1 99 ? 16.562 -5.821 28.450 1.00 34.06 96 LEU A C 1
ATOM 583 O O . LEU A 1 99 ? 16.086 -6.356 29.477 1.00 33.83 96 LEU A O 1
ATOM 588 N N . ARG A 1 100 ? 17.788 -6.101 27.992 1.00 35.83 97 ARG A N 1
ATOM 589 C CA . ARG A 1 100 ? 18.681 -6.997 28.742 1.00 37.40 97 ARG A CA 1
ATOM 590 C C . ARG A 1 100 ? 19.402 -6.285 29.892 1.00 35.19 97 ARG A C 1
ATOM 591 O O . ARG A 1 100 ? 19.828 -6.927 30.861 1.00 37.45 97 ARG A O 1
ATOM 599 N N . VAL A 1 101 ? 19.518 -4.960 29.795 1.00 31.66 98 VAL A N 1
ATOM 600 C CA . VAL A 1 101 ? 20.212 -4.129 30.803 1.00 32.39 98 VAL A CA 1
ATOM 601 C C . VAL A 1 101 ? 19.316 -3.831 32.008 1.00 30.27 98 VAL A C 1
ATOM 602 O O . VAL A 1 101 ? 19.755 -3.872 33.181 1.00 30.92 98 VAL A O 1
ATOM 606 N N . LEU A 1 102 ? 18.069 -3.481 31.720 1.00 29.94 99 LEU A N 1
ATOM 607 C CA . LEU A 1 102 ? 17.092 -3.262 32.786 1.00 29.74 99 LEU A CA 1
ATOM 608 C C . LEU A 1 102 ? 16.570 -4.636 33.237 1.00 28.66 99 LEU A C 1
ATOM 609 O O . LEU A 1 102 ? 16.650 -5.603 32.472 1.00 29.66 99 LEU A O 1
ATOM 614 N N . ASP A 1 103 ? 16.091 -4.734 34.470 1.00 26.72 100 ASP A N 1
ATOM 615 C CA . ASP A 1 103 ? 15.557 -5.997 35.008 1.00 27.32 100 ASP A CA 1
ATOM 616 C C . ASP A 1 103 ? 14.039 -5.961 35.082 1.00 26.74 100 ASP A C 1
ATOM 617 O O . ASP A 1 103 ? 13.390 -6.976 34.908 1.00 26.68 100 ASP A O 1
ATOM 622 N N . GLY A 1 104 ? 13.490 -4.782 35.344 1.00 26.78 101 GLY A N 1
ATOM 623 C CA . GLY A 1 104 ? 12.049 -4.584 35.430 1.00 26.39 101 GLY A CA 1
ATOM 624 C C . GLY A 1 104 ? 11.698 -3.223 34.866 1.00 25.10 101 GLY A C 1
ATOM 625 O O . GLY A 1 104 ? 12.591 -2.441 34.542 1.00 25.49 101 GLY A O 1
ATOM 626 N N . ALA A 1 105 ? 10.408 -2.942 34.722 1.00 24.03 102 ALA A N 1
ATOM 627 C CA . ALA A 1 105 ? 9.997 -1.645 34.194 1.00 25.50 102 ALA A CA 1
ATOM 628 C C . ALA A 1 105 ? 8.679 -1.143 34.754 1.00 25.65 102 ALA A C 1
ATOM 629 O O . ALA A 1 105 ? 7.879 -1.905 35.298 1.00 25.96 102 ALA A O 1
ATOM 631 N N . VAL A 1 106 ? 8.482 0.160 34.627 1.00 25.45 103 VAL A N 1
ATOM 632 C CA . VAL A 1 106 ? 7.215 0.791 34.949 1.00 26.50 103 VAL A CA 1
ATOM 633 C C . VAL A 1 106 ? 6.623 1.127 33.580 1.00 26.49 103 VAL A C 1
ATOM 634 O O . VAL A 1 106 ? 7.250 1.847 32.799 1.00 29.61 103 VAL A O 1
ATOM 638 N N . THR A 1 107 ? 5.462 0.570 33.260 1.00 26.91 104 THR A N 1
ATOM 639 C CA . THR A 1 107 ? 4.785 0.889 32.011 1.00 28.43 104 THR A CA 1
ATOM 640 C C . THR A 1 107 ? 3.775 1.985 32.342 1.00 30.62 104 THR A C 1
ATOM 641 O O . THR A 1 107 ? 2.931 1.810 33.222 1.00 29.65 104 THR A O 1
ATOM 645 N N . VAL A 1 108 ? 3.872 3.106 31.638 1.00 31.80 105 VAL A N 1
ATOM 646 C CA . VAL A 1 108 ? 3.001 4.249 31.882 1.00 33.03 105 VAL A CA 1
ATOM 647 C C . VAL A 1 108 ? 1.933 4.343 30.796 1.00 35.75 105 VAL A C 1
ATOM 648 O O . VAL A 1 108 ? 2.240 4.268 29.602 1.00 34.81 105 VAL A O 1
ATOM 652 N N . LEU A 1 109 ? 0.687 4.513 31.228 1.00 34.89 106 LEU A N 1
ATOM 653 C CA . LEU A 1 109 ? -0.448 4.677 30.339 1.00 36.34 106 LEU A CA 1
ATOM 654 C C . LEU A 1 109 ? -1.085 6.048 30.550 1.00 37.47 106 LEU A C 1
ATOM 655 O O . LEU A 1 109 ? -1.048 6.591 31.653 1.00 36.45 106 LEU A O 1
ATOM 660 N N . ASP A 1 110 ? -1.650 6.593 29.476 1.00 39.39 107 ASP A N 1
ATOM 661 C CA . ASP A 1 110 ? -2.432 7.818 29.526 1.00 43.24 107 ASP A CA 1
ATOM 662 C C . ASP A 1 110 ? -3.826 7.308 29.912 1.00 41.95 107 ASP A C 1
ATOM 663 O O . ASP A 1 110 ? -4.470 6.654 29.105 1.00 41.56 107 ASP A O 1
ATOM 668 N N . SER A 1 111 ? -4.268 7.590 31.140 1.00 42.26 108 SER A N 1
ATOM 669 C CA . SER A 1 111 ? -5.575 7.114 31.655 1.00 43.57 108 SER A CA 1
ATOM 670 C C . SER A 1 111 ? -6.807 7.450 30.804 1.00 46.61 108 SER A C 1
ATOM 671 O O . SER A 1 111 ? -7.850 6.818 30.953 1.00 47.43 108 SER A O 1
ATOM 674 N N . GLN A 1 112 ? -6.694 8.449 29.942 1.00 50.65 109 GLN A N 1
ATOM 675 C CA . GLN A 1 112 ? -7.803 8.830 29.069 1.00 56.56 109 GLN A CA 1
ATOM 676 C C . GLN A 1 112 ? -7.867 7.901 27.849 1.00 56.13 109 GLN A C 1
ATOM 677 O O . GLN A 1 112 ? -8.951 7.518 27.415 1.00 58.46 109 GLN A O 1
ATOM 683 N N . SER A 1 113 ? -6.707 7.487 27.344 1.00 55.46 110 SER A N 1
ATOM 684 C CA . SER A 1 113 ? -6.635 6.646 26.144 1.00 53.64 110 SER A CA 1
ATOM 685 C C . SER A 1 113 ? -6.561 5.147 26.390 1.00 51.67 110 SER A C 1
ATOM 686 O O . SER A 1 113 ? -7.006 4.367 25.550 1.00 50.95 110 SER A O 1
ATOM 689 N N . GLY A 1 114 ? -5.978 4.742 27.520 1.00 47.95 111 GLY A N 1
ATOM 690 C CA . GLY A 1 114 ? -5.798 3.324 27.810 1.00 44.58 111 GLY A CA 1
ATOM 691 C C . GLY A 1 114 ? -4.707 2.771 26.898 1.00 42.41 111 GLY A C 1
ATOM 692 O O . GLY A 1 114 ? -3.878 3.523 26.390 1.00 42.20 111 GLY A O 1
ATOM 693 N N . VAL A 1 115 ? -4.717 1.458 26.686 1.00 40.53 112 VAL A N 1
ATOM 694 C CA . VAL A 1 115 ? -3.744 0.803 25.808 1.00 39.20 112 VAL A CA 1
ATOM 695 C C . VAL A 1 115 ? -4.037 1.165 24.346 1.00 41.36 112 VAL A C 1
ATOM 696 O O . VAL A 1 115 ? -5.149 0.961 23.874 1.00 42.16 112 VAL A O 1
ATOM 700 N N . GLU A 1 116 ? -3.026 1.676 23.646 1.00 41.36 113 GLU A N 1
ATOM 701 C CA . GLU A 1 116 ? -3.113 2.050 22.225 1.00 44.26 113 GLU A CA 1
ATOM 702 C C . GLU A 1 116 ? -2.279 1.062 21.404 1.00 41.45 113 GLU A C 1
ATOM 703 O O . GLU A 1 116 ? -1.482 0.335 21.969 1.00 39.64 113 GLU A O 1
ATOM 709 N N . PRO A 1 117 ? -2.449 1.037 20.069 1.00 41.56 114 PRO A N 1
ATOM 710 C CA . PRO A 1 117 ? -1.669 0.065 19.273 1.00 41.49 114 PRO A CA 1
ATOM 711 C C . PRO A 1 117 ? -0.158 0.090 19.516 1.00 40.35 114 PRO A C 1
ATOM 712 O O . PRO A 1 117 ? 0.453 -0.982 19.659 1.00 36.59 114 PRO A O 1
ATOM 716 N N . GLN A 1 118 ? 0.429 1.287 19.590 1.00 40.30 115 GLN A N 1
ATOM 717 C CA . GLN A 1 118 ? 1.867 1.409 19.827 1.00 41.38 115 GLN A CA 1
ATOM 718 C C . GLN A 1 118 ? 2.257 0.813 21.189 1.00 39.81 115 GLN A C 1
ATOM 719 O O . GLN A 1 118 ? 3.291 0.146 21.312 1.00 39.11 115 GLN A O 1
ATOM 725 N N . THR A 1 119 ? 1.413 1.046 22.192 1.00 40.02 116 THR A N 1
ATOM 726 C CA . THR A 1 119 ? 1.623 0.517 23.539 1.00 37.86 116 THR A CA 1
ATOM 727 C C . THR A 1 119 ? 1.672 -1.009 23.528 1.00 36.09 116 THR A C 1
ATOM 728 O O . THR A 1 119 ? 2.469 -1.609 24.229 1.00 32.60 116 THR A O 1
ATOM 732 N N . GLU A 1 120 ? 0.792 -1.621 22.732 1.00 34.01 117 GLU A N 1
ATOM 733 C CA . GLU A 1 120 ? 0.724 -3.072 22.640 1.00 34.28 117 GLU A CA 1
ATOM 734 C C . GLU A 1 120 ? 2.004 -3.677 22.121 1.00 32.72 117 GLU A C 1
ATOM 735 O O . GLU A 1 120 ? 2.504 -4.631 22.703 1.00 32.09 117 GLU A O 1
ATOM 741 N N . THR A 1 121 ? 2.536 -3.126 21.033 1.00 32.60 118 THR A N 1
ATOM 742 C CA . THR A 1 121 ? 3.772 -3.662 20.450 1.00 32.39 118 THR A CA 1
ATOM 743 C C . THR A 1 121 ? 4.896 -3.658 21.496 1.00 31.55 118 THR A C 1
ATOM 744 O O . THR A 1 121 ? 5.556 -4.681 21.702 1.00 31.83 118 THR A O 1
ATOM 748 N N . VAL A 1 122 ? 5.087 -2.516 22.151 1.00 31.04 119 VAL A N 1
ATOM 749 C CA . VAL A 1 122 ? 6.102 -2.361 23.194 1.00 31.91 119 VAL A CA 1
ATOM 750 C C . VAL A 1 122 ? 5.876 -3.396 24.285 1.00 29.53 119 VAL A C 1
ATOM 751 O O . VAL A 1 122 ? 6.825 -4.023 24.740 1.00 28.64 119 VAL A O 1
ATOM 755 N N . TRP A 1 123 ? 4.617 -3.563 24.700 1.00 29.24 120 TRP A N 1
ATOM 756 C CA . TRP A 1 123 ? 4.263 -4.538 25.724 1.00 28.45 120 TRP A CA 1
ATOM 757 C C . TRP A 1 123 ? 4.639 -5.984 25.306 1.00 28.95 120 TRP A C 1
ATOM 758 O O . TRP A 1 123 ? 5.222 -6.726 26.091 1.00 27.55 120 TRP A O 1
ATOM 769 N N . ARG A 1 124 ? 4.303 -6.378 24.078 1.00 29.47 121 ARG A N 1
ATOM 770 C CA . ARG A 1 124 ? 4.632 -7.742 23.608 1.00 30.83 121 ARG A CA 1
ATOM 771 C C . ARG A 1 124 ? 6.141 -7.994 23.518 1.00 32.17 121 ARG A C 1
ATOM 772 O O . ARG A 1 124 ? 6.598 -9.104 23.821 1.00 32.21 121 ARG A O 1
ATOM 780 N N . GLN A 1 125 ? 6.913 -6.981 23.105 1.00 30.33 122 GLN A N 1
ATOM 781 C CA . GLN A 1 125 ? 8.370 -7.105 23.066 1.00 31.46 122 GLN A CA 1
ATOM 782 C C . GLN A 1 125 ? 8.870 -7.354 24.492 1.00 30.22 122 GLN A C 1
ATOM 783 O O . GLN A 1 125 ? 9.641 -8.281 24.739 1.00 30.46 122 GLN A O 1
ATOM 789 N N . ALA A 1 126 ? 8.394 -6.543 25.436 1.00 28.18 123 ALA A N 1
ATOM 790 C CA . ALA A 1 126 ? 8.803 -6.691 26.838 1.00 28.13 123 ALA A CA 1
ATOM 791 C C . ALA A 1 126 ? 8.446 -8.083 27.401 1.00 28.68 123 ALA A C 1
ATOM 792 O O . ALA A 1 126 ? 9.214 -8.663 28.174 1.00 28.15 123 ALA A O 1
ATOM 794 N N . THR A 1 127 ? 7.287 -8.611 27.012 1.00 27.51 124 THR A N 1
ATOM 795 C CA . THR A 1 127 ? 6.884 -9.940 27.453 1.00 28.65 124 THR A CA 1
ATOM 796 C C . THR A 1 127 ? 7.789 -11.010 26.824 1.00 31.42 124 THR A C 1
ATOM 797 O O . THR A 1 127 ? 8.210 -11.947 27.508 1.00 32.05 124 THR A O 1
ATOM 801 N N . GLU A 1 128 ? 8.094 -10.867 25.540 1.00 33.57 125 GLU A N 1
ATOM 802 C CA . GLU A 1 128 ? 9.002 -11.806 24.870 1.00 37.56 125 GLU A CA 1
ATOM 803 C C . GLU A 1 128 ? 10.360 -11.871 25.588 1.00 36.56 125 GLU A C 1
ATOM 804 O O . GLU A 1 128 ? 10.915 -12.952 25.774 1.00 34.74 125 GLU A O 1
ATOM 810 N N . TYR A 1 129 ? 10.870 -10.715 26.013 1.00 34.36 126 TYR A N 1
ATOM 811 C CA . TYR A 1 129 ? 12.155 -10.648 26.703 1.00 35.52 126 TYR A CA 1
ATOM 812 C C . TYR A 1 129 ? 12.026 -10.755 28.243 1.00 33.89 126 TYR A C 1
ATOM 813 O O . TYR A 1 129 ? 12.962 -10.446 28.975 1.00 31.75 126 TYR A O 1
ATOM 822 N N . LYS A 1 130 ? 10.858 -11.231 28.691 1.00 32.59 127 LYS A N 1
ATOM 823 C CA . LYS A 1 130 ? 10.566 -11.552 30.093 1.00 35.06 127 LYS A CA 1
ATOM 824 C C . LYS A 1 130 ? 10.829 -10.431 31.091 1.00 31.36 127 LYS A C 1
ATOM 825 O O . LYS A 1 130 ? 11.461 -10.642 32.122 1.00 31.01 127 LYS A O 1
ATOM 831 N N . VAL A 1 131 ? 10.308 -9.251 30.796 1.00 28.02 128 VAL A N 1
ATOM 832 C CA . VAL A 1 131 ? 10.496 -8.100 31.664 1.00 26.97 128 VAL A CA 1
ATOM 833 C C . VAL A 1 131 ? 9.297 -7.906 32.563 1.00 25.77 128 VAL A C 1
ATOM 834 O O . VAL A 1 131 ? 8.199 -7.661 32.054 1.00 27.96 128 VAL A O 1
ATOM 838 N N . PRO A 1 132 ? 9.480 -8.036 33.887 1.00 24.33 129 PRO A N 1
ATOM 839 C CA . PRO A 1 132 ? 8.369 -7.757 34.810 1.00 24.87 129 PRO A CA 1
ATOM 840 C C . PRO A 1 132 ? 7.984 -6.292 34.779 1.00 25.49 129 PRO A C 1
ATOM 841 O O . PRO A 1 132 ? 8.854 -5.448 34.595 1.00 25.99 129 PRO A O 1
ATOM 845 N N . ARG A 1 133 ? 6.697 -5.995 34.976 1.00 25.09 130 ARG A N 1
ATOM 846 C CA . ARG A 1 133 ? 6.230 -4.630 34.975 1.00 25.28 130 ARG A CA 1
ATOM 847 C C . ARG A 1 133 ? 5.134 -4.342 35.968 1.00 25.81 130 ARG A C 1
ATOM 848 O O . ARG A 1 133 ? 4.323 -5.221 36.322 1.00 25.85 130 ARG A O 1
ATOM 856 N N . ILE A 1 134 ? 5.144 -3.098 36.426 1.00 25.18 131 ILE A N 1
ATOM 857 C CA . ILE A 1 134 ? 4.024 -2.536 37.166 1.00 26.55 131 ILE A CA 1
ATOM 858 C C . ILE A 1 134 ? 3.502 -1.500 36.170 1.00 27.23 131 ILE A C 1
ATOM 859 O O . ILE A 1 134 ? 4.245 -1.025 35.307 1.00 27.08 131 ILE A O 1
ATOM 864 N N . VAL A 1 135 ? 2.228 -1.152 36.283 1.00 27.82 132 VAL A N 1
ATOM 865 C CA . VAL A 1 135 ? 1.607 -0.229 35.358 1.00 26.87 132 VAL A CA 1
ATOM 866 C C . VAL A 1 135 ? 1.170 1.012 36.120 1.00 28.45 132 VAL A C 1
ATOM 867 O O . VAL A 1 135 ? 0.485 0.913 37.142 1.00 28.33 132 VAL A O 1
ATOM 871 N N . PHE A 1 136 ? 1.553 2.171 35.609 1.00 28.12 133 PHE A N 1
ATOM 872 C CA . PHE A 1 136 ? 1.189 3.454 36.206 1.00 29.04 133 PHE A CA 1
ATOM 873 C C . PHE A 1 136 ? 0.193 4.166 35.281 1.00 30.55 133 PHE A C 1
ATOM 874 O O . PHE A 1 136 ? 0.569 4.649 34.205 1.00 32.02 133 PHE A O 1
ATOM 882 N N . CYS A 1 137 ? -1.081 4.217 35.686 1.00 30.47 134 CYS A N 1
ATOM 883 C CA . CYS A 1 137 ? -2.101 4.917 34.898 1.00 32.57 134 CYS A CA 1
ATOM 884 C C . CYS A 1 137 ? -1.973 6.410 35.218 1.00 34.33 134 CYS A C 1
ATOM 885 O O . CYS A 1 137 ? -2.502 6.896 36.218 1.00 33.63 134 CYS A O 1
ATOM 888 N N . ASN A 1 138 ? -1.227 7.107 34.360 1.00 34.74 135 ASN A N 1
ATOM 889 C CA . ASN A 1 138 ? -0.918 8.524 34.511 1.00 36.21 135 ASN A CA 1
ATOM 890 C C . ASN A 1 138 ? -2.039 9.445 34.001 1.00 38.97 135 ASN A C 1
ATOM 891 O O . ASN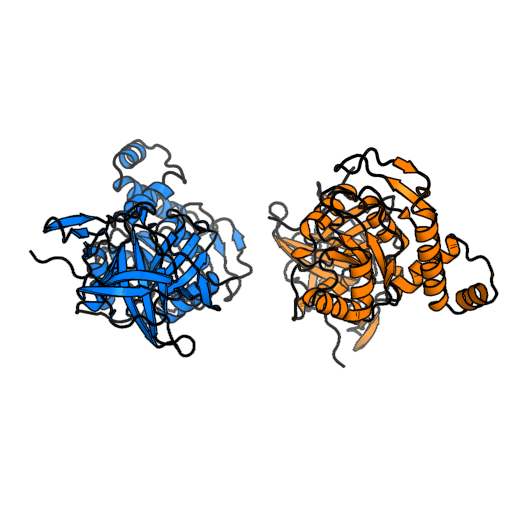 A 1 138 ? -2.978 9.010 33.341 1.00 40.38 135 ASN A O 1
ATOM 896 N N . LYS A 1 139 ? -1.930 10.730 34.324 1.00 40.96 136 LYS A N 1
ATOM 897 C CA . LYS A 1 139 ? -2.903 11.729 33.879 1.00 43.66 136 LYS A CA 1
ATOM 898 C C . LYS A 1 139 ? -4.329 11.452 34.349 1.00 43.38 136 LYS A C 1
ATOM 899 O O . LYS A 1 139 ? -5.289 11.633 33.589 1.00 42.94 136 LYS A O 1
ATOM 905 N N . MET A 1 140 ? -4.462 11.018 35.599 1.00 42.14 137 MET A N 1
ATOM 906 C CA . MET A 1 140 ? -5.783 10.785 36.187 1.00 43.81 137 MET A CA 1
ATOM 907 C C . MET A 1 140 ? -6.586 12.079 36.372 1.00 47.78 137 MET A C 1
ATOM 908 O O . MET A 1 140 ? -7.790 12.022 36.630 1.00 47.53 137 MET A O 1
ATOM 913 N N . ASP A 1 141 ? -5.901 13.220 36.244 1.00 50.07 138 ASP A N 1
ATOM 914 C CA . ASP A 1 141 ? -6.518 14.552 36.336 1.00 54.66 138 ASP A CA 1
ATOM 915 C C . ASP A 1 141 ? -7.009 15.102 34.979 1.00 56.15 138 ASP A C 1
ATOM 916 O O . ASP A 1 141 ? -7.726 16.098 34.957 1.00 57.58 138 ASP A O 1
ATOM 921 N N . LYS A 1 142 ? -6.603 14.484 33.861 1.00 56.06 139 LYS A N 1
ATOM 922 C CA . LYS A 1 142 ? -7.027 14.944 32.527 1.00 58.53 139 LYS A CA 1
ATOM 923 C C . LYS A 1 142 ? -8.516 14.657 32.308 1.00 58.86 139 LYS A C 1
ATOM 924 O O . LYS A 1 142 ? -9.062 13.707 32.872 1.00 55.35 139 LYS A O 1
ATOM 930 N N . ILE A 1 143 ? -9.166 15.500 31.503 1.00 62.15 140 ILE A N 1
ATOM 931 C CA . ILE A 1 143 ? -10.568 15.296 31.132 1.00 62.72 140 ILE A CA 1
ATOM 932 C C . ILE A 1 143 ? -10.608 14.019 30.289 1.00 60.13 140 ILE A C 1
ATOM 933 O O . ILE A 1 143 ? -9.780 13.828 29.392 1.00 59.66 140 ILE A O 1
ATOM 938 N N . GLY A 1 144 ? -11.555 13.142 30.608 1.00 58.80 141 GLY A N 1
ATOM 939 C CA . GLY A 1 144 ? -11.695 11.859 29.929 1.00 56.42 141 GLY A CA 1
ATOM 940 C C . GLY A 1 144 ? -10.940 10.730 30.624 1.00 53.33 141 GLY A C 1
ATOM 941 O O . GLY A 1 144 ? -11.074 9.578 30.231 1.00 51.79 141 GLY A O 1
ATOM 942 N N . ALA A 1 145 ? -10.167 11.051 31.667 1.00 52.23 142 ALA A N 1
ATOM 943 C CA . ALA A 1 145 ? -9.379 10.039 32.391 1.00 50.74 142 ALA A CA 1
ATOM 944 C C . ALA A 1 145 ? -10.292 8.986 33.014 1.00 50.00 142 ALA A C 1
ATOM 945 O O . ALA A 1 145 ? -11.188 9.325 33.783 1.00 51.17 142 ALA A O 1
ATOM 947 N N . ASP A 1 146 ? -10.061 7.720 32.667 1.00 47.88 143 ASP A N 1
ATOM 948 C CA . ASP A 1 146 ? -10.866 6.605 33.173 1.00 46.50 143 ASP A CA 1
ATOM 949 C C . ASP A 1 146 ? -9.944 5.420 33.509 1.00 42.40 143 ASP A C 1
ATOM 950 O O . ASP A 1 146 ? -9.476 4.678 32.625 1.00 39.07 143 ASP A O 1
ATOM 955 N N . PHE A 1 147 ? -9.707 5.253 34.803 1.00 39.91 144 PHE A N 1
ATOM 956 C CA . PHE A 1 147 ? -8.833 4.210 35.313 1.00 38.64 144 PHE A CA 1
ATOM 957 C C . PHE A 1 147 ? -9.315 2.800 34.979 1.00 38.19 144 PHE A C 1
ATOM 958 O O . PHE A 1 147 ? -8.522 1.955 34.559 1.00 36.57 144 PHE A O 1
ATOM 966 N N . PHE A 1 148 ? -10.610 2.555 35.148 1.00 39.87 145 PHE A N 1
ATOM 967 C CA . PHE A 1 148 ? -11.159 1.213 34.934 1.00 41.02 145 PHE A CA 1
ATOM 968 C C . PHE A 1 148 ? -11.174 0.830 33.464 1.00 40.87 145 PHE A C 1
ATOM 969 O O . PHE A 1 148 ? -10.908 -0.317 33.118 1.00 40.36 145 PHE A O 1
ATOM 977 N N . TYR A 1 149 ? -11.446 1.805 32.610 1.00 43.45 146 TYR A N 1
ATOM 978 C CA . TYR A 1 149 ? -11.346 1.605 31.164 1.00 44.81 146 TYR A CA 1
ATOM 979 C C . TYR A 1 149 ? -9.889 1.238 30.792 1.00 41.82 146 TYR A C 1
ATOM 980 O O . TYR A 1 149 ? -9.655 0.330 29.999 1.00 40.78 146 TYR A O 1
ATOM 989 N N . SER A 1 150 ? -8.919 1.954 31.355 1.00 39.94 147 SER A N 1
ATOM 990 C CA . SER A 1 150 ? -7.508 1.666 31.071 1.00 38.00 147 SER A CA 1
ATOM 991 C C . SER A 1 150 ? -7.148 0.259 31.532 1.00 36.60 147 SER A C 1
ATOM 992 O O . SER A 1 150 ? -6.498 -0.486 30.807 1.00 35.71 147 SER A O 1
ATOM 995 N N . VAL A 1 151 ? -7.595 -0.107 32.731 1.00 36.56 148 VAL A N 1
ATOM 996 C CA . VAL A 1 151 ? -7.352 -1.456 33.267 1.00 36.10 148 VAL A CA 1
ATOM 997 C C . VAL A 1 151 ? -7.960 -2.517 32.350 1.00 36.85 148 VAL A C 1
ATOM 998 O O . VAL A 1 151 ? -7.315 -3.508 32.017 1.00 36.31 148 VAL A O 1
ATOM 1002 N N . GLU A 1 152 ? -9.199 -2.296 31.929 1.00 38.86 149 GLU A N 1
ATOM 1003 C CA . GLU A 1 152 ? -9.874 -3.273 31.075 1.00 40.67 149 GLU A CA 1
ATOM 1004 C C . GLU A 1 152 ? -9.168 -3.426 29.720 1.00 39.74 149 GLU A C 1
ATOM 1005 O O . GLU A 1 152 ? -9.092 -4.536 29.193 1.00 38.95 149 GLU A O 1
ATOM 1011 N N . SER A 1 153 ? -8.666 -2.321 29.163 1.00 37.83 150 SER A N 1
ATOM 1012 C CA . SER A 1 153 ? -7.973 -2.368 27.874 1.00 38.55 150 SER A CA 1
ATOM 1013 C C . SER A 1 153 ? -6.726 -3.270 27.932 1.00 36.87 150 SER A C 1
ATOM 1014 O O . SER A 1 153 ? -6.321 -3.833 26.916 1.00 37.15 150 SER A O 1
ATOM 1017 N N . LEU A 1 154 ? -6.104 -3.391 29.108 1.00 35.45 151 LEU A N 1
ATOM 1018 C CA . LEU A 1 154 ? -4.957 -4.296 29.252 1.00 34.65 151 LEU A CA 1
ATOM 1019 C C . LEU A 1 154 ? -5.400 -5.733 29.017 1.00 36.76 151 LEU A C 1
ATOM 1020 O O . LEU A 1 154 ? -4.691 -6.502 28.388 1.00 36.57 151 LEU A O 1
ATOM 1025 N N . HIS A 1 155 ? -6.577 -6.081 29.522 1.00 37.13 152 HIS A N 1
ATOM 1026 C CA . HIS A 1 155 ? -7.118 -7.426 29.343 1.00 40.12 152 HIS A CA 1
ATOM 1027 C C . HIS A 1 155 ? -7.609 -7.674 27.926 1.00 40.33 152 HIS A C 1
ATOM 1028 O O . HIS A 1 155 ? -7.296 -8.702 27.345 1.00 40.65 152 HIS A O 1
ATOM 1035 N N . ASP A 1 156 ? -8.358 -6.727 27.371 1.00 42.18 153 ASP A N 1
ATOM 1036 C CA . ASP A 1 156 ? -8.959 -6.890 26.037 1.00 45.77 153 ASP A CA 1
ATOM 1037 C C . ASP A 1 156 ? -8.009 -6.834 24.873 1.00 45.40 153 ASP A C 1
ATOM 1038 O O . ASP A 1 156 ? -8.173 -7.587 23.916 1.00 47.06 153 ASP A O 1
ATOM 1043 N N . ARG A 1 157 ? -7.008 -5.956 24.955 1.00 44.46 154 ARG A N 1
ATOM 1044 C CA A ARG A 1 157 ? -6.090 -5.760 23.835 0.50 45.06 154 ARG A CA 1
ATOM 1045 C CA B ARG A 1 157 ? -6.073 -5.755 23.843 0.50 45.28 154 ARG A CA 1
ATOM 1046 C C . ARG A 1 157 ? -4.764 -6.532 23.949 1.00 42.04 154 ARG A C 1
ATOM 1047 O O . ARG A 1 157 ? -4.118 -6.777 22.941 1.00 42.82 154 ARG A O 1
ATOM 1062 N N . LEU A 1 158 ? -4.384 -6.928 25.163 1.00 38.71 155 LEU A N 1
ATOM 1063 C CA . LEU A 1 158 ? -3.126 -7.654 25.387 1.00 38.74 155 LEU A CA 1
ATOM 1064 C C . LEU A 1 158 ? -3.249 -8.985 26.105 1.00 38.30 155 LEU A C 1
ATOM 1065 O O . LEU A 1 158 ? -2.256 -9.707 26.203 1.00 35.04 155 LEU A O 1
ATOM 1070 N N . GLN A 1 159 ? -4.450 -9.311 26.596 1.00 38.58 156 GLN A N 1
ATOM 1071 C CA . GLN A 1 159 ? -4.665 -10.531 27.388 1.00 40.25 156 GLN A CA 1
ATOM 1072 C C . GLN A 1 159 ? -3.691 -10.535 28.590 1.00 38.60 156 GLN A C 1
ATOM 1073 O O . GLN A 1 159 ? -3.226 -11.587 29.039 1.00 39.28 156 GLN A O 1
ATOM 1079 N N . ALA A 1 160 ? -3.384 -9.341 29.093 1.00 35.02 157 ALA A N 1
ATOM 1080 C CA . ALA A 1 160 ? -2.461 -9.187 30.202 1.00 33.28 157 ALA A CA 1
ATOM 1081 C C . ALA A 1 160 ? -3.190 -9.347 31.538 1.00 34.06 157 ALA A C 1
ATOM 1082 O O . ALA A 1 160 ? -4.268 -8.775 31.740 1.00 34.90 157 ALA A O 1
ATOM 1084 N N . ASN A 1 161 ? -2.579 -10.096 32.454 1.00 32.17 158 ASN A N 1
ATOM 1085 C CA . ASN A 1 161 ? -3.172 -10.383 33.752 1.00 33.19 158 ASN A CA 1
ATOM 1086 C C . ASN A 1 161 ? -2.939 -9.200 34.699 1.00 32.92 158 ASN A C 1
ATOM 1087 O O . ASN A 1 161 ? -2.231 -9.314 35.695 1.00 33.99 158 ASN A O 1
ATOM 1092 N N . ALA A 1 162 ? -3.566 -8.070 34.367 1.00 32.51 159 ALA A N 1
ATOM 1093 C CA . ALA A 1 162 ? -3.399 -6.822 35.093 1.00 31.99 159 ALA A CA 1
ATOM 1094 C C . ALA A 1 162 ? -4.462 -6.665 36.173 1.00 32.88 159 ALA A C 1
ATOM 1095 O O . ALA A 1 162 ? -5.644 -6.870 35.915 1.00 35.49 159 ALA A O 1
ATOM 1097 N N . HIS A 1 163 ? -4.037 -6.295 37.376 1.00 30.90 160 HIS A N 1
ATOM 1098 C CA . HIS A 1 163 ? -4.958 -6.119 38.502 1.00 32.86 160 HIS A CA 1
ATOM 1099 C C . HIS A 1 163 ? -4.631 -4.877 39.306 1.00 31.89 160 HIS A C 1
ATOM 1100 O O . HIS A 1 163 ? -3.480 -4.637 39.637 1.00 31.24 160 HIS A O 1
ATOM 1107 N N . PRO A 1 164 ? -5.645 -4.062 39.580 1.00 32.56 161 PRO A N 1
ATOM 1108 C CA . PRO A 1 164 ? -5.364 -2.901 40.401 1.00 31.58 161 PRO A CA 1
ATOM 1109 C C . PRO A 1 164 ? -4.898 -3.249 41.815 1.00 32.55 161 PRO A C 1
ATOM 1110 O O . PRO A 1 164 ? -5.449 -4.168 42.453 1.00 32.06 161 PRO A O 1
ATOM 1114 N N . ILE A 1 165 ? -3.856 -2.556 42.270 1.00 31.21 162 ILE A N 1
ATOM 1115 C CA . ILE A 1 165 ? -3.438 -2.642 43.674 1.00 33.71 162 ILE A CA 1
ATOM 1116 C C . ILE A 1 165 ? -3.839 -1.329 44.372 1.00 33.85 162 ILE A C 1
ATOM 1117 O O . ILE A 1 165 ? -3.573 -1.146 45.556 1.00 33.19 162 ILE A O 1
ATOM 1122 N N . GLN A 1 166 ? -4.481 -0.444 43.604 1.00 33.51 163 GLN A N 1
ATOM 1123 C CA . GLN A 1 166 ? -5.022 0.816 44.086 1.00 34.60 163 GLN A CA 1
ATOM 1124 C C . GLN A 1 166 ? -6.313 1.121 43.334 1.00 35.88 163 GLN A C 1
ATOM 1125 O O . GLN A 1 166 ? -6.573 0.549 42.276 1.00 37.46 163 GLN A O 1
ATOM 1131 N N . ILE A 1 167 ? -7.126 2.010 43.895 1.00 36.34 164 ILE A N 1
ATOM 1132 C CA . ILE A 1 167 ? -8.258 2.578 43.163 1.00 38.55 164 ILE A CA 1
ATOM 1133 C C . ILE A 1 167 ? -8.174 4.082 43.444 1.00 39.14 164 ILE A C 1
ATOM 1134 O O . ILE A 1 167 ? -7.853 4.491 44.573 1.00 38.32 164 ILE A O 1
ATOM 1139 N N . PRO A 1 168 ? -8.423 4.908 42.425 1.00 39.97 165 PRO A N 1
ATOM 1140 C CA . PRO A 1 168 ? -8.354 6.350 42.642 1.00 40.88 165 PRO A CA 1
ATOM 1141 C C . PRO A 1 168 ? -9.591 6.918 43.310 1.00 42.98 165 PRO A C 1
ATOM 1142 O O . PRO A 1 168 ? -10.678 6.341 43.199 1.00 44.38 165 PRO A O 1
ATOM 1146 N N . ILE A 1 169 ? -9.392 8.018 44.032 1.00 42.97 166 ILE A N 1
ATOM 1147 C CA . ILE A 1 169 ? -10.469 8.771 44.652 1.00 45.45 166 ILE A CA 1
ATOM 1148 C C . ILE A 1 169 ? -10.700 9.944 43.718 1.00 47.52 166 ILE A C 1
ATOM 1149 O O . ILE A 1 169 ? -9.884 10.864 43.650 1.00 45.25 166 ILE A O 1
ATOM 1154 N N . GLY A 1 170 ? -11.803 9.885 42.978 1.00 50.84 167 GLY A N 1
ATOM 1155 C CA . GLY A 1 170 ? -12.153 10.923 42.034 1.00 53.43 167 GLY A CA 1
ATOM 1156 C C . GLY A 1 170 ? -11.481 10.695 40.700 1.00 53.23 167 GLY A C 1
ATOM 1157 O O . GLY A 1 170 ? -10.602 9.841 40.560 1.00 52.83 167 GLY A O 1
ATOM 1158 N N . ALA A 1 171 ? -11.912 11.467 39.716 1.00 56.03 168 ALA A N 1
ATOM 1159 C CA . ALA A 1 171 ? -11.382 11.396 38.362 1.00 56.06 168 ALA A CA 1
ATOM 1160 C C . ALA A 1 171 ? -11.374 12.799 37.792 1.00 57.85 168 ALA A C 1
ATOM 1161 O O . ALA A 1 171 ? -12.070 13.675 38.303 1.00 58.88 168 ALA A O 1
ATOM 1163 N N . GLU A 1 172 ? -10.589 13.014 36.738 1.00 57.61 169 GLU A N 1
ATOM 1164 C CA . GLU A 1 172 ? -10.492 14.327 36.085 1.00 61.40 169 GLU A CA 1
ATOM 1165 C C . GLU A 1 172 ? -10.135 15.409 37.115 1.00 61.88 169 GLU A C 1
ATOM 1166 O O . GLU A 1 172 ? -9.384 15.141 38.043 1.00 60.32 169 GLU A O 1
ATOM 1172 N N . GLU A 1 173 ? -10.690 16.608 37.001 1.00 67.18 170 GLU A N 1
ATOM 1173 C CA . GLU A 1 173 ? -10.342 17.653 37.963 1.00 68.71 170 GLU A CA 1
ATOM 1174 C C . GLU A 1 173 ? -10.703 17.297 39.416 1.00 66.92 170 GLU A C 1
ATOM 1175 O O . GLU A 1 173 ? -10.179 17.905 40.341 1.00 69.74 170 GLU A O 1
ATOM 1181 N N . ASP A 1 174 ? -11.548 16.279 39.607 1.00 64.31 171 ASP A N 1
ATOM 1182 C CA . ASP A 1 174 ? -11.919 15.806 40.954 1.00 62.34 171 ASP A CA 1
ATOM 1183 C C . ASP A 1 174 ? -10.977 14.712 41.502 1.00 58.23 171 ASP A C 1
ATOM 1184 O O . ASP A 1 174 ? -11.218 14.179 42.576 1.00 57.20 171 ASP A O 1
ATOM 1189 N N . PHE A 1 175 ? -9.927 14.359 40.761 1.00 56.33 172 PHE A N 1
ATOM 1190 C CA . PHE A 1 175 ? -8.948 13.370 41.236 1.00 52.54 172 PHE A CA 1
ATOM 1191 C C . PHE A 1 175 ? -8.161 14.004 42.391 1.00 53.53 172 PHE A C 1
ATOM 1192 O O . PHE A 1 175 ? -7.426 14.969 42.180 1.00 54.99 172 PHE A O 1
ATOM 1200 N N . THR A 1 176 ? -8.334 13.464 43.602 1.00 52.03 173 THR A N 1
ATOM 1201 C CA . THR A 1 176 ? -7.711 14.018 44.814 1.00 51.32 173 THR A CA 1
ATOM 1202 C C . THR A 1 176 ? -6.956 13.027 45.690 1.00 48.49 173 THR A C 1
ATOM 1203 O O . THR A 1 176 ? -6.246 13.446 46.609 1.00 47.61 173 THR A O 1
ATOM 1207 N N . GLY A 1 177 ? -7.089 11.729 45.422 1.00 45.36 174 GLY A N 1
ATOM 1208 C CA . GLY A 1 177 ? -6.431 10.733 46.254 1.00 42.98 174 GLY A CA 1
ATOM 1209 C C . GLY A 1 177 ? -6.326 9.345 45.662 1.00 41.05 174 GLY A C 1
ATOM 1210 O O . GLY A 1 177 ? -6.884 9.052 44.597 1.00 39.73 174 GLY A O 1
ATOM 1211 N N . ILE A 1 178 ? -5.612 8.495 46.396 1.00 39.67 175 ILE A N 1
ATOM 1212 C CA A ILE A 1 178 ? -5.364 7.120 45.995 0.50 38.36 175 ILE A CA 1
ATOM 1213 C CA B ILE A 1 178 ? -5.343 7.117 45.999 0.50 38.27 175 ILE A CA 1
ATOM 1214 C C . ILE A 1 178 ? -5.572 6.181 47.176 1.00 38.47 175 ILE A C 1
ATOM 1215 O O . ILE A 1 178 ? -5.036 6.410 48.258 1.00 39.99 175 ILE A O 1
ATOM 1224 N N . ILE A 1 179 ? -6.351 5.130 46.955 1.00 37.63 176 ILE A N 1
ATOM 1225 C CA . ILE A 1 179 ? -6.600 4.120 47.966 1.00 38.55 176 ILE A CA 1
ATOM 1226 C C . ILE A 1 179 ? -5.659 2.934 47.748 1.00 38.61 176 ILE A C 1
ATOM 1227 O O . ILE A 1 179 ? -5.589 2.405 46.645 1.00 36.88 176 ILE A O 1
ATOM 1232 N N . ASP A 1 180 ? -4.946 2.536 48.805 1.00 40.28 177 ASP A N 1
ATOM 1233 C CA . ASP A 1 180 ? -4.060 1.366 48.807 1.00 40.55 177 ASP A CA 1
ATOM 1234 C C . ASP A 1 180 ? -4.915 0.161 49.151 1.00 39.80 177 ASP A C 1
ATOM 1235 O O . ASP A 1 180 ? -5.427 0.055 50.259 1.00 41.09 177 ASP A O 1
ATOM 1240 N N . LEU A 1 181 ? -5.060 -0.762 48.211 1.00 37.99 178 LEU A N 1
ATOM 1241 C CA . LEU A 1 181 ? -5.891 -1.940 48.459 1.00 38.66 178 LEU A CA 1
ATOM 1242 C C . LEU A 1 181 ? -5.262 -2.935 49.428 1.00 41.01 178 LEU A C 1
ATOM 1243 O O . LEU A 1 181 ? -5.985 -3.691 50.067 1.00 42.40 178 LEU A O 1
ATOM 1248 N N . ILE A 1 182 ? -3.931 -2.939 49.548 1.00 40.26 179 ILE A N 1
ATOM 1249 C CA . ILE A 1 182 ? -3.260 -3.861 50.466 1.00 42.03 179 ILE A CA 1
ATOM 1250 C C . ILE A 1 182 ? -3.584 -3.511 51.929 1.00 44.23 179 ILE A C 1
ATOM 1251 O O . ILE A 1 182 ? -4.132 -4.331 52.653 1.00 45.75 179 ILE A O 1
ATOM 1256 N N . LYS A 1 183 ? -3.228 -2.295 52.338 1.00 45.67 180 LYS A N 1
ATOM 1257 C CA . LYS A 1 183 ? -3.428 -1.802 53.715 1.00 49.72 180 LYS A CA 1
ATOM 1258 C C . LYS A 1 183 ? -4.856 -1.304 53.965 1.00 48.88 180 LYS A C 1
ATOM 1259 O O . LYS A 1 183 ? -5.273 -1.169 55.119 1.00 48.75 180 LYS A O 1
ATOM 1265 N N . MET A 1 184 ? -5.586 -1.008 52.888 1.00 45.76 181 MET A N 1
ATOM 1266 C CA . MET A 1 184 ? -6.941 -0.448 52.984 1.00 46.24 181 MET A CA 1
ATOM 1267 C C . MET A 1 184 ? -6.884 0.898 53.715 1.00 47.45 181 MET A C 1
ATOM 1268 O O . MET A 1 184 ? -7.570 1.140 54.694 1.00 46.55 181 MET A O 1
ATOM 1273 N N . LYS A 1 185 ? -6.007 1.751 53.197 1.00 47.26 182 LYS A N 1
ATOM 1274 C CA . LYS A 1 185 ? -5.796 3.111 53.674 1.00 48.94 182 LYS A CA 1
ATOM 1275 C C . LYS A 1 185 ? -5.791 4.008 52.437 1.00 46.96 182 LYS A C 1
ATOM 1276 O O . LYS A 1 185 ? -5.722 3.507 51.304 1.00 44.71 182 LYS A O 1
ATOM 1282 N N . ALA A 1 186 ? -5.854 5.319 52.649 1.00 45.72 183 ALA A N 1
ATOM 1283 C CA . ALA A 1 186 ? -5.861 6.273 51.559 1.00 45.26 183 ALA A CA 1
ATOM 1284 C C . ALA A 1 186 ? -4.846 7.411 51.726 1.00 45.97 183 ALA A C 1
ATOM 1285 O O . ALA A 1 186 ? -4.495 7.795 52.845 1.00 46.46 183 ALA A O 1
ATOM 1287 N N . GLU A 1 187 ? -4.366 7.909 50.589 1.00 44.23 184 GLU A N 1
ATOM 1288 C CA . GLU A 1 187 ? -3.511 9.088 50.524 1.00 47.16 184 GLU A CA 1
ATOM 1289 C C . GLU A 1 187 ? -4.354 10.154 49.882 1.00 46.55 184 GLU A C 1
ATOM 1290 O O . GLU A 1 187 ? -4.926 9.914 48.818 1.00 46.18 184 GLU A O 1
ATOM 1296 N N . ILE A 1 188 ? -4.433 11.324 50.505 1.00 47.94 185 ILE A N 1
ATOM 1297 C CA . ILE A 1 188 ? -5.197 12.441 49.957 1.00 49.69 185 ILE A CA 1
ATOM 1298 C C . ILE A 1 188 ? -4.210 13.575 49.709 1.00 51.61 185 ILE A C 1
ATOM 1299 O O . ILE A 1 188 ? -3.468 13.977 50.616 1.00 53.66 185 ILE A O 1
ATOM 1304 N N . TYR A 1 189 ? -4.209 14.084 48.483 1.00 50.28 186 TYR A N 1
ATOM 1305 C CA . TYR A 1 189 ? -3.296 15.138 48.081 1.00 51.83 186 TYR A CA 1
ATOM 1306 C C . TYR A 1 189 ? -3.966 16.489 48.292 1.00 55.01 186 TYR A C 1
ATOM 1307 O O . TYR A 1 189 ? -5.139 16.669 47.956 1.00 56.49 186 TYR A O 1
ATOM 1316 N N . THR A 1 190 ? -3.213 17.417 48.875 1.00 56.28 187 THR A N 1
ATOM 1317 C CA . THR A 1 190 ? -3.693 18.767 49.161 1.00 60.23 187 THR A CA 1
ATOM 1318 C C . THR A 1 190 ? -3.074 19.831 48.251 1.00 60.77 187 THR A C 1
ATOM 1319 O O . THR A 1 190 ? -3.489 20.983 48.278 1.00 61.65 187 THR A O 1
ATOM 1323 N N . ASN A 1 191 ? -2.083 19.450 47.452 1.00 59.44 188 ASN A N 1
ATOM 1324 C CA . ASN A 1 191 ? -1.421 20.394 46.552 1.00 61.40 188 ASN A CA 1
ATOM 1325 C C . ASN A 1 191 ? -0.881 19.637 45.350 1.00 58.93 188 ASN A C 1
ATOM 1326 O O . ASN A 1 191 ? -1.126 18.441 45.231 1.00 56.60 188 ASN A O 1
ATOM 1331 N N . ASP A 1 192 ? -0.167 20.333 44.464 1.00 60.08 189 ASP A N 1
ATOM 1332 C CA . ASP A 1 192 ? 0.427 19.709 43.270 1.00 59.90 189 ASP A CA 1
ATOM 1333 C C . ASP A 1 192 ? 1.953 19.601 43.391 1.00 58.85 189 ASP A C 1
ATOM 1334 O O . ASP A 1 192 ? 2.647 19.512 42.379 1.00 58.89 189 ASP A O 1
ATOM 1339 N N . LEU A 1 193 ? 2.463 19.580 44.621 1.00 59.13 190 LEU A N 1
ATOM 1340 C CA . LEU A 1 193 ? 3.904 19.555 44.890 1.00 59.68 190 LEU A CA 1
ATOM 1341 C C . LEU A 1 193 ? 4.424 18.227 45.437 1.00 58.10 190 LEU A C 1
ATOM 1342 O O . LEU A 1 193 ? 5.631 17.970 45.376 1.00 59.47 190 LEU A O 1
ATOM 1347 N N . GLY A 1 194 ? 3.533 17.396 45.977 1.00 55.68 191 GLY A N 1
ATOM 1348 C CA . GLY A 1 194 ? 3.919 16.096 46.542 1.00 53.76 191 GLY A CA 1
ATOM 1349 C C . GLY A 1 194 ? 4.236 16.174 48.027 1.00 54.87 191 GLY A C 1
ATOM 1350 O O . GLY A 1 194 ? 4.824 15.246 48.587 1.00 52.78 191 GLY A O 1
ATOM 1351 N N . THR A 1 195 ? 3.827 17.277 48.653 1.00 56.04 192 THR A N 1
ATOM 1352 C CA . THR A 1 195 ? 4.041 17.532 50.082 1.00 58.86 192 THR A CA 1
ATOM 1353 C C . THR A 1 195 ? 2.687 17.643 50.788 1.00 59.37 192 THR A C 1
ATOM 1354 O O . THR A 1 195 ? 1.648 17.733 50.131 1.00 58.67 192 THR A O 1
ATOM 1358 N N . ASP A 1 196 ? 2.704 17.634 52.120 1.00 62.56 193 ASP A N 1
ATOM 1359 C CA . ASP A 1 196 ? 1.478 17.732 52.937 1.00 65.10 193 ASP A CA 1
ATOM 1360 C C . ASP A 1 196 ? 0.434 16.679 52.559 1.00 62.72 193 ASP A C 1
ATOM 1361 O O . ASP A 1 196 ? -0.765 16.968 52.497 1.00 62.47 193 ASP A O 1
ATOM 1366 N N . ILE A 1 197 ? 0.911 15.462 52.301 1.00 62.05 194 ILE A N 1
ATOM 1367 C CA A ILE A 1 197 ? 0.052 14.339 51.949 0.50 60.41 194 ILE A CA 1
ATOM 1368 C CA B ILE A 1 197 ? 0.025 14.365 51.944 0.50 59.35 194 ILE A CA 1
ATOM 1369 C C . ILE A 1 197 ? -0.643 13.860 53.218 1.00 60.98 194 ILE A C 1
ATOM 1370 O O . ILE A 1 197 ? 0.027 13.549 54.203 1.00 63.39 194 ILE A O 1
ATOM 1379 N N . GLN A 1 198 ? -1.969 13.798 53.209 1.00 62.04 195 GLN A N 1
ATOM 1380 C CA . GLN A 1 198 ? -2.692 13.292 54.388 1.00 63.54 195 GLN A CA 1
ATOM 1381 C C . GLN A 1 198 ? -2.972 11.784 54.251 1.00 60.69 195 GLN A C 1
ATOM 1382 O O . GLN A 1 198 ? -3.548 11.331 53.256 1.00 57.06 195 GLN A O 1
ATOM 1388 N N . GLU A 1 199 ? -2.495 11.022 55.240 1.00 60.50 196 GLU A N 1
ATOM 1389 C CA . GLU A 1 199 ? -2.671 9.570 55.308 1.00 60.45 196 GLU A CA 1
ATOM 1390 C C . GLU A 1 199 ? -3.898 9.358 56.172 1.00 61.08 196 GLU A C 1
ATOM 1391 O O . GLU A 1 199 ? -3.897 9.725 57.353 1.00 59.79 196 GLU A O 1
ATOM 1397 N N . THR A 1 200 ? -4.954 8.799 55.590 1.00 58.10 197 THR A N 1
ATOM 1398 C CA . THR A 1 200 ? -6.201 8.602 56.309 1.00 58.66 197 THR A CA 1
ATOM 1399 C C . THR A 1 200 ? -6.838 7.272 55.991 1.00 56.00 197 THR A C 1
ATOM 1400 O O . THR A 1 200 ? -6.309 6.464 55.216 1.00 50.94 197 THR A O 1
ATOM 1404 N N . ASP A 1 201 ? -7.991 7.058 56.614 1.00 56.93 198 ASP A N 1
ATOM 1405 C CA . ASP A 1 201 ? -8.799 5.901 56.332 1.00 57.62 198 ASP A CA 1
ATOM 1406 C C . ASP A 1 201 ? -9.489 6.171 54.995 1.00 55.54 198 ASP A C 1
ATOM 1407 O O . ASP A 1 201 ? -9.532 7.312 54.520 1.00 55.72 198 ASP A O 1
ATOM 1412 N N . ILE A 1 202 ? -10.012 5.117 54.389 1.00 52.59 199 ILE A N 1
ATOM 1413 C CA . ILE A 1 202 ? -10.737 5.243 53.133 1.00 51.85 199 ILE A CA 1
ATOM 1414 C C . ILE A 1 202 ? -12.025 6.044 53.394 1.00 53.52 199 ILE A C 1
ATOM 1415 O O . ILE A 1 202 ? -12.694 5.802 54.394 1.00 52.38 199 ILE A O 1
ATOM 1420 N N . PRO A 1 203 ? -12.358 7.024 52.521 1.00 54.29 200 PRO A N 1
ATOM 1421 C CA . PRO A 1 203 ? -13.618 7.752 52.738 1.00 56.23 200 PRO A CA 1
ATOM 1422 C C . PRO A 1 203 ? -14.781 6.760 52.666 1.00 57.21 200 PRO A C 1
ATOM 1423 O O . PRO A 1 203 ? -14.705 5.794 51.894 1.00 55.91 200 PRO A O 1
ATOM 1427 N N A GLU A 1 204 ? -15.834 6.979 53.453 0.50 58.86 201 GLU A N 1
ATOM 1428 N N B GLU A 1 204 ? -15.839 7.017 53.438 0.50 58.00 201 GLU A N 1
ATOM 1429 C CA A GLU A 1 204 ? -16.971 6.044 53.495 0.50 60.35 201 GLU A CA 1
ATOM 1430 C CA B GLU A 1 204 ? -17.008 6.130 53.513 0.50 59.10 201 GLU A CA 1
ATOM 1431 C C A GLU A 1 204 ? -17.673 5.781 52.155 0.50 59.14 201 GLU A C 1
ATOM 1432 C C B GLU A 1 204 ? -17.639 5.790 52.159 0.50 58.27 201 GLU A C 1
ATOM 1433 O O A GLU A 1 204 ? -18.156 4.675 51.938 0.50 59.86 201 GLU A O 1
ATOM 1434 O O B GLU A 1 204 ? -18.020 4.645 51.933 0.50 58.74 201 GLU A O 1
ATOM 1445 N N . ASP A 1 205 ? -17.724 6.770 51.264 1.00 58.22 202 ASP A N 1
ATOM 1446 C CA . ASP A 1 205 ? -18.352 6.568 49.935 1.00 59.42 202 ASP A CA 1
ATOM 1447 C C . ASP A 1 205 ? -17.550 5.660 48.962 1.00 56.17 202 ASP A C 1
ATOM 1448 O O . ASP A 1 205 ? -18.063 5.286 47.908 1.00 56.38 202 ASP A O 1
ATOM 1453 N N . TYR A 1 206 ? -16.302 5.332 49.315 1.00 52.70 203 TYR A N 1
ATOM 1454 C CA . TYR A 1 206 ? -15.454 4.435 48.518 1.00 49.92 203 TYR A CA 1
ATOM 1455 C C . TYR A 1 206 ? -15.126 3.112 49.230 1.00 49.05 203 TYR A C 1
ATOM 1456 O O . TYR A 1 206 ? -14.467 2.258 48.643 1.00 47.89 203 TYR A O 1
ATOM 1465 N N . LEU A 1 207 ? -15.583 2.919 50.467 1.00 49.20 204 LEU A N 1
ATOM 1466 C CA . LEU A 1 207 ? -15.205 1.709 51.215 1.00 49.78 204 LEU A CA 1
ATOM 1467 C C . LEU A 1 207 ? -15.653 0.382 50.589 1.00 50.29 204 LEU A C 1
ATOM 1468 O O . LEU A 1 207 ? -14.862 -0.560 50.511 1.00 47.75 204 LEU A O 1
ATOM 1473 N N A GLU A 1 208 ? -16.909 0.298 50.154 0.50 51.83 205 GLU A N 1
ATOM 1474 N N B GLU A 1 208 ? -16.908 0.324 50.151 0.50 51.44 205 GLU A N 1
ATOM 1475 C CA A GLU A 1 208 ? -17.410 -0.938 49.535 0.50 52.60 205 GLU A CA 1
ATOM 1476 C CA B GLU A 1 208 ? -17.469 -0.879 49.530 0.50 52.10 205 GLU A CA 1
ATOM 1477 C C A GLU A 1 208 ? -16.724 -1.220 48.198 0.50 50.80 205 GLU A C 1
ATOM 1478 C C B GLU A 1 208 ? -16.779 -1.204 48.195 0.50 50.60 205 GLU A C 1
ATOM 1479 O O A GLU A 1 208 ? -16.431 -2.375 47.869 0.50 48.52 205 GLU A O 1
ATOM 1480 O O B GLU A 1 208 ? -16.528 -2.370 47.875 0.50 48.84 205 GLU A O 1
ATOM 1491 N N . LYS A 1 209 ? -16.445 -0.160 47.443 1.00 50.63 206 LYS A N 1
ATOM 1492 C CA . LYS A 1 209 ? -15.795 -0.306 46.150 1.00 50.47 206 LYS A CA 1
ATOM 1493 C C . LYS A 1 209 ? -14.367 -0.801 46.374 1.00 47.92 206 LYS A C 1
ATOM 1494 O O . LYS A 1 209 ? -13.881 -1.644 45.632 1.00 44.58 206 LYS A O 1
ATOM 1500 N N . ALA A 1 210 ? -13.716 -0.280 47.417 1.00 45.83 207 ALA A N 1
ATOM 1501 C CA . ALA A 1 210 ? -12.364 -0.692 47.762 1.00 43.82 207 ALA A CA 1
ATOM 1502 C C . ALA A 1 210 ? -12.339 -2.154 48.223 1.00 43.37 207 ALA A C 1
ATOM 1503 O O . ALA A 1 210 ? -11.435 -2.905 47.867 1.00 40.59 207 ALA A O 1
ATOM 1505 N N . GLN A 1 211 ? -13.337 -2.543 49.017 1.00 45.10 208 GLN A N 1
ATOM 1506 C CA . GLN A 1 211 ? -13.449 -3.920 49.491 1.00 46.85 208 GLN A CA 1
ATOM 1507 C C . GLN A 1 211 ? -13.628 -4.877 48.314 1.00 46.72 208 GLN A C 1
ATOM 1508 O O . GLN A 1 211 ? -13.027 -5.956 48.278 1.00 47.47 208 GLN A O 1
ATOM 1514 N N . GLU A 1 212 ? -14.452 -4.453 47.359 1.00 48.11 209 GLU A N 1
ATOM 1515 C CA . GLU A 1 212 ? -14.750 -5.218 46.153 1.00 49.97 209 GLU A CA 1
ATOM 1516 C C . GLU A 1 212 ? -13.494 -5.441 45.302 1.00 45.95 209 GLU A C 1
ATOM 1517 O O . GLU A 1 212 ? -13.182 -6.576 44.901 1.00 42.40 209 GLU A O 1
ATOM 1523 N N . TRP A 1 213 ? -12.779 -4.363 45.011 1.00 42.42 210 TRP A N 1
ATOM 1524 C CA . TRP A 1 213 ? -11.540 -4.485 44.235 1.00 40.32 210 TRP A CA 1
ATOM 1525 C C . TRP A 1 213 ? -10.420 -5.224 44.990 1.00 39.91 210 TRP A C 1
ATOM 1526 O O . TRP A 1 213 ? -9.558 -5.860 44.361 1.00 38.19 210 TRP A O 1
ATOM 1537 N N . ARG A 1 214 ? -10.418 -5.141 46.317 1.00 39.77 211 ARG A N 1
ATOM 1538 C CA . ARG A 1 214 ? -9.409 -5.861 47.092 1.00 42.07 211 ARG A CA 1
ATOM 1539 C C . ARG A 1 214 ? -9.706 -7.366 47.001 1.00 43.68 211 ARG A C 1
ATOM 1540 O O . ARG A 1 214 ? -8.799 -8.160 46.871 1.00 42.48 211 ARG A O 1
ATOM 1548 N N . GLU A 1 215 ? -10.982 -7.736 47.078 1.00 46.09 212 GLU A N 1
ATOM 1549 C CA . GLU A 1 215 ? -11.388 -9.139 46.952 1.00 49.36 212 GLU A CA 1
ATOM 1550 C C . GLU A 1 215 ? -10.961 -9.715 45.589 1.00 47.79 212 GLU A C 1
ATOM 1551 O O . GLU A 1 215 ? -10.513 -10.860 45.501 1.00 47.26 212 GLU A O 1
ATOM 1557 N N . LYS A 1 216 ? -11.129 -8.923 44.534 1.00 44.94 213 LYS A N 1
ATOM 1558 C CA . LYS A 1 216 ? -10.748 -9.340 43.183 1.00 43.78 213 LYS A CA 1
ATOM 1559 C C . LYS A 1 216 ? -9.237 -9.536 43.102 1.00 40.79 213 LYS A C 1
ATOM 1560 O O . LYS A 1 216 ? -8.755 -10.463 42.440 1.00 40.03 213 LYS A O 1
ATOM 1566 N N . LEU A 1 217 ? -8.503 -8.662 43.786 1.00 38.76 214 LEU A N 1
ATOM 1567 C CA . LEU A 1 217 ? -7.042 -8.746 43.833 1.00 38.47 214 LEU A CA 1
ATOM 1568 C C . LEU A 1 217 ? -6.595 -10.022 44.531 1.00 39.99 214 LEU A C 1
ATOM 1569 O O . LEU A 1 217 ? -5.743 -10.737 44.020 1.00 38.48 214 LEU A O 1
ATOM 1574 N N . VAL A 1 218 ? -7.174 -10.299 45.701 1.00 41.67 215 VAL A N 1
ATOM 1575 C CA . VAL A 1 218 ? -6.826 -11.499 46.474 1.00 43.23 215 VAL A CA 1
ATOM 1576 C C . VAL A 1 218 ? -7.079 -12.754 45.634 1.00 44.58 215 VAL A C 1
ATOM 1577 O O . VAL A 1 218 ? -6.214 -13.636 45.546 1.00 44.21 215 VAL A O 1
ATOM 1581 N N . GLU A 1 219 ? -8.249 -12.802 44.997 1.00 45.68 216 GLU A N 1
ATOM 1582 C CA . GLU A 1 219 ? -8.634 -13.923 44.145 1.00 47.81 216 GLU A CA 1
ATOM 1583 C C . GLU A 1 219 ? -7.638 -14.111 42.999 1.00 45.71 216 GLU A C 1
ATOM 1584 O O . GLU A 1 219 ? -7.177 -15.218 42.747 1.00 44.06 216 GLU A O 1
ATOM 1590 N N . ALA A 1 220 ? -7.309 -13.022 42.312 1.00 42.71 217 ALA A N 1
ATOM 1591 C CA . ALA A 1 220 ? -6.375 -13.092 41.195 1.00 41.09 217 ALA A CA 1
ATOM 1592 C C . ALA A 1 220 ? -5.000 -13.580 41.643 1.00 39.91 217 ALA A C 1
ATOM 1593 O O . ALA A 1 220 ? -4.368 -14.370 40.938 1.00 43.01 217 ALA A O 1
ATOM 1595 N N . VAL A 1 221 ? -4.530 -13.101 42.796 1.00 37.96 218 VAL A N 1
ATOM 1596 C CA . VAL A 1 221 ? -3.228 -13.521 43.304 1.00 38.28 218 VAL A CA 1
ATOM 1597 C C . VAL A 1 221 ? -3.288 -14.995 43.693 1.00 40.11 218 VAL A C 1
ATOM 1598 O O . VAL A 1 221 ? -2.349 -15.738 43.431 1.00 39.81 218 VAL A O 1
ATOM 1602 N N . ALA A 1 222 ? -4.395 -15.408 44.308 1.00 43.04 219 ALA A N 1
ATOM 1603 C CA . ALA A 1 222 ? -4.567 -16.797 44.719 1.00 46.64 219 ALA A CA 1
ATOM 1604 C C . ALA A 1 222 ? -4.470 -17.742 43.521 1.00 47.26 219 ALA A C 1
ATOM 1605 O O . ALA A 1 222 ? -3.937 -18.835 43.646 1.00 51.33 219 ALA A O 1
ATOM 1607 N N . GLU A 1 223 ? -4.969 -17.299 42.369 1.00 45.92 220 GLU A N 1
ATOM 1608 C CA . GLU A 1 223 ? -4.937 -18.088 41.143 1.00 48.61 220 GLU A CA 1
ATOM 1609 C C . GLU A 1 223 ? -3.521 -18.312 40.562 1.00 47.00 220 GLU A C 1
ATOM 1610 O O . GLU A 1 223 ? -3.336 -19.200 39.729 1.00 44.98 220 GLU A O 1
ATOM 1616 N N . THR A 1 224 ? -2.535 -17.519 41.008 1.00 45.29 221 THR A N 1
ATOM 1617 C CA . THR A 1 224 ? -1.148 -17.655 40.542 1.00 42.71 221 THR A CA 1
ATOM 1618 C C . THR A 1 224 ? -0.322 -18.633 41.379 1.00 44.60 221 THR A C 1
ATOM 1619 O O . THR A 1 224 ? 0.812 -18.944 41.011 1.00 42.30 221 THR A O 1
ATOM 1623 N N . ASP A 1 225 ? -0.864 -19.096 42.507 1.00 45.09 222 ASP A N 1
ATOM 1624 C CA . ASP A 1 225 ? -0.118 -19.979 43.395 1.00 48.07 222 ASP A CA 1
ATOM 1625 C C . ASP A 1 225 ? -1.023 -21.051 43.990 1.00 50.12 222 ASP A C 1
ATOM 1626 O O . ASP A 1 225 ? -1.956 -20.742 44.749 1.00 50.10 222 ASP A O 1
ATOM 1631 N N . GLU A 1 226 ? -0.712 -22.308 43.671 1.00 50.67 223 GLU A N 1
ATOM 1632 C CA . GLU A 1 226 ? -1.511 -23.450 44.129 1.00 54.64 223 GLU A CA 1
ATOM 1633 C C . GLU A 1 226 ? -1.791 -23.442 45.634 1.00 56.69 223 GLU A C 1
ATOM 1634 O O . GLU A 1 226 ? -2.939 -23.603 46.048 1.00 58.34 223 GLU A O 1
ATOM 1640 N N . ASP A 1 227 ? -0.755 -23.251 46.446 1.00 57.77 224 ASP A N 1
ATOM 1641 C CA . ASP A 1 227 ? -0.935 -23.222 47.907 1.00 61.69 224 ASP A CA 1
ATOM 1642 C C . ASP A 1 227 ? -1.870 -22.089 48.346 1.00 59.39 224 ASP A C 1
ATOM 1643 O O . ASP A 1 227 ? -2.669 -22.263 49.259 1.00 62.17 224 ASP A O 1
ATOM 1648 N N . LEU A 1 228 ? -1.784 -20.940 47.676 1.00 56.74 225 LEU A N 1
ATOM 1649 C CA . LEU A 1 228 ? -2.668 -19.808 47.988 1.00 55.83 225 LEU A CA 1
ATOM 1650 C C . LEU A 1 228 ? -4.107 -20.061 47.542 1.00 56.90 225 LEU A C 1
ATOM 1651 O O . LEU A 1 228 ? -5.042 -19.712 48.259 1.00 58.37 225 LEU A O 1
ATOM 1656 N N . MET A 1 229 ? -4.277 -20.659 46.361 1.00 59.75 226 MET A N 1
ATOM 1657 C CA . MET A 1 229 ? -5.617 -20.941 45.829 1.00 62.76 226 MET A CA 1
ATOM 1658 C C . MET A 1 229 ? -6.331 -21.945 46.712 1.00 67.66 226 MET A C 1
ATOM 1659 O O . MET A 1 229 ? -7.543 -21.847 46.898 1.00 68.42 226 MET A O 1
ATOM 1664 N N . MET A 1 230 ? -5.581 -22.905 47.254 1.00 70.71 227 MET A N 1
ATOM 1665 C CA . MET A 1 230 ? -6.180 -23.911 48.137 1.00 76.39 227 MET A CA 1
ATOM 1666 C C . MET A 1 230 ? -6.722 -23.218 49.389 1.00 75.62 227 MET A C 1
ATOM 1667 O O . MET A 1 230 ? -7.837 -23.496 49.812 1.00 77.67 227 MET A O 1
ATOM 1672 N N . LYS A 1 231 ? -5.942 -22.299 49.957 1.00 75.82 228 LYS A N 1
ATOM 1673 C CA . LYS A 1 231 ? -6.366 -21.546 51.147 1.00 76.92 228 LYS A CA 1
ATOM 1674 C C . LYS A 1 231 ? -7.538 -20.618 50.855 1.00 76.31 228 LYS A C 1
ATOM 1675 O O . LYS A 1 231 ? -8.479 -20.536 51.646 1.00 78.82 228 LYS A O 1
ATOM 1681 N N . TYR A 1 232 ? -7.469 -19.910 49.731 1.00 72.84 229 TYR A N 1
ATOM 1682 C CA . TYR A 1 232 ? -8.539 -18.989 49.331 1.00 70.91 229 TYR A CA 1
ATOM 1683 C C . TYR A 1 232 ? -9.868 -19.721 49.136 1.00 74.35 229 TYR A C 1
ATOM 1684 O O . TYR A 1 232 ? -10.900 -19.282 49.658 1.00 75.02 229 TYR A O 1
ATOM 1693 N N . LEU A 1 233 ? -9.834 -20.824 48.380 1.00 76.09 230 LEU A N 1
ATOM 1694 C CA . LEU A 1 233 ? -11.031 -21.641 48.124 1.00 78.54 230 LEU A CA 1
ATOM 1695 C C . LEU A 1 233 ? -11.584 -22.252 49.417 1.00 83.06 230 LEU A C 1
ATOM 1696 O O . LEU A 1 233 ? -12.803 -22.367 49.576 1.00 83.98 230 LEU A O 1
ATOM 1701 N N . GLU A 1 234 ? -10.686 -22.636 50.330 1.00 93.08 231 GLU A N 1
ATOM 1702 C CA . GLU A 1 234 ? -11.085 -23.193 51.640 1.00 95.25 231 GLU A CA 1
ATOM 1703 C C . GLU A 1 234 ? -11.547 -22.100 52.622 1.00 93.59 231 GLU A C 1
ATOM 1704 O O . GLU A 1 234 ? -11.925 -22.402 53.753 1.00 96.53 231 GLU A O 1
ATOM 1710 N N . GLY A 1 235 ? -11.504 -20.837 52.182 1.00 89.42 232 GLY A N 1
ATOM 1711 C CA . GLY A 1 235 ? -11.987 -19.700 52.975 1.00 89.60 232 GLY A CA 1
ATOM 1712 C C . GLY A 1 235 ? -11.059 -19.124 54.029 1.00 90.36 232 GLY A C 1
ATOM 1713 O O . GLY A 1 235 ? -11.492 -18.310 54.845 1.00 90.10 232 GLY A O 1
ATOM 1714 N N . GLU A 1 236 ? -9.785 -19.515 54.010 1.00 92.57 233 GLU A N 1
ATOM 1715 C CA . GLU A 1 236 ? -8.825 -19.029 55.005 1.00 94.06 233 GLU A CA 1
ATOM 1716 C C . GLU A 1 236 ? -8.395 -17.587 54.714 1.00 89.27 233 GLU A C 1
ATOM 1717 O O . GLU A 1 236 ? -8.549 -17.088 53.594 1.00 83.10 233 GLU A O 1
ATOM 1723 N N . GLU A 1 237 ? -7.880 -16.924 55.747 1.00 89.49 234 GLU A N 1
ATOM 1724 C CA . GLU A 1 237 ? -7.436 -15.534 55.660 1.00 85.54 234 GLU A CA 1
ATOM 1725 C C . GLU A 1 237 ? -6.049 -15.451 55.024 1.00 81.01 234 GLU A C 1
ATOM 1726 O O . GLU A 1 237 ? -5.108 -16.100 55.492 1.00 82.31 234 GLU A O 1
ATOM 1732 N N . ILE A 1 238 ? -5.924 -14.671 53.951 1.00 74.08 235 ILE A N 1
ATOM 1733 C CA . ILE A 1 238 ? -4.632 -14.460 53.312 1.00 68.76 235 ILE A CA 1
ATOM 1734 C C . ILE A 1 238 ? -4.092 -13.172 53.929 1.00 64.72 235 ILE A C 1
ATOM 1735 O O . ILE A 1 238 ? -4.709 -12.114 53.808 1.00 64.44 235 ILE A O 1
ATOM 1740 N N A THR A 1 239 ? -2.953 -13.270 54.607 0.50 63.77 236 THR A N 1
ATOM 1741 N N B THR A 1 239 ? -2.942 -13.288 54.589 0.50 64.59 236 THR A N 1
ATOM 1742 C CA A THR A 1 239 ? -2.345 -12.117 55.263 0.50 62.48 236 THR A CA 1
ATOM 1743 C CA B THR A 1 239 ? -2.277 -12.182 55.276 0.50 63.91 236 THR A CA 1
ATOM 1744 C C A THR A 1 239 ? -1.791 -11.111 54.266 0.50 60.13 236 THR A C 1
ATOM 1745 C C B THR A 1 239 ? -1.706 -11.149 54.293 0.50 61.06 236 THR A C 1
ATOM 1746 O O A THR A 1 239 ? -1.641 -11.410 53.074 0.50 56.74 236 THR A O 1
ATOM 1747 O O B THR A 1 239 ? -1.473 -11.469 53.122 0.50 57.74 236 THR A O 1
ATOM 1754 N N . GLU A 1 240 ? -1.504 -9.913 54.763 1.00 59.68 237 GLU A N 1
ATOM 1755 C CA . GLU A 1 240 ? -0.940 -8.846 53.926 1.00 58.51 237 GLU A CA 1
ATOM 1756 C C . GLU A 1 240 ? 0.444 -9.242 53.416 1.00 57.43 237 GLU A C 1
ATOM 1757 O O . GLU A 1 240 ? 0.756 -9.073 52.233 1.00 52.45 237 GLU A O 1
ATOM 1763 N N . GLU A 1 241 ? 1.258 -9.780 54.315 1.00 59.60 238 GLU A N 1
ATOM 1764 C CA . GLU A 1 241 ? 2.603 -10.241 53.952 1.00 60.79 238 GLU A CA 1
ATOM 1765 C C . GLU A 1 241 ? 2.560 -11.346 52.879 1.00 55.98 238 GLU A C 1
ATOM 1766 O O . GLU A 1 241 ? 3.397 -11.362 51.986 1.00 54.64 238 GLU A O 1
ATOM 1772 N N A GLU A 1 242 ? 1.583 -12.241 52.981 0.50 55.32 239 GLU A N 1
ATOM 1773 N N B GLU A 1 242 ? 1.595 -12.264 52.985 0.50 56.25 239 GLU A N 1
ATOM 1774 C CA A GLU A 1 242 ? 1.411 -13.331 52.022 0.50 53.40 239 GLU A CA 1
ATOM 1775 C CA B GLU A 1 242 ? 1.441 -13.343 51.995 0.50 54.73 239 GLU A CA 1
ATOM 1776 C C A GLU A 1 242 ? 0.888 -12.810 50.683 0.50 50.37 239 GLU A C 1
ATOM 1777 C C B GLU A 1 242 ? 0.898 -12.803 50.670 0.50 51.10 239 GLU A C 1
ATOM 1778 O O A GLU A 1 242 ? 1.266 -13.309 49.617 0.50 47.82 239 GLU A O 1
ATOM 1779 O O B GLU A 1 242 ? 1.272 -13.287 49.595 0.50 48.39 239 GLU A O 1
ATOM 1790 N N . LEU A 1 243 ? 0.023 -11.800 50.755 1.00 48.71 240 LEU A N 1
ATOM 1791 C CA . LEU A 1 243 ? -0.556 -11.178 49.567 1.00 46.54 240 LEU A CA 1
ATOM 1792 C C . LEU A 1 243 ? 0.519 -10.394 48.816 1.00 43.62 240 LEU A C 1
ATOM 1793 O O . LEU A 1 243 ? 0.646 -10.517 47.596 1.00 42.19 240 LEU A O 1
ATOM 1798 N N . VAL A 1 244 ? 1.311 -9.619 49.551 1.00 42.49 241 VAL A N 1
ATOM 1799 C CA . VAL A 1 244 ? 2.395 -8.854 48.953 1.00 41.11 241 VAL A CA 1
ATOM 1800 C C . VAL A 1 244 ? 3.437 -9.783 48.326 1.00 39.56 241 VAL A C 1
ATOM 1801 O O . VAL A 1 244 ? 3.915 -9.512 47.227 1.00 35.31 241 VAL A O 1
ATOM 1805 N N . ALA A 1 245 ? 3.761 -10.876 49.013 1.00 40.29 242 ALA A N 1
ATOM 1806 C CA . ALA A 1 245 ? 4.728 -11.848 48.487 1.00 40.67 242 ALA A CA 1
ATOM 1807 C C . ALA A 1 245 ? 4.198 -12.534 47.234 1.00 39.44 242 ALA A C 1
ATOM 1808 O O . ALA A 1 245 ? 4.966 -12.819 46.309 1.00 39.73 242 ALA A O 1
ATOM 1810 N N . GLY A 1 246 ? 2.890 -12.800 47.216 1.00 39.93 243 GLY A N 1
ATOM 1811 C CA . GLY A 1 246 ? 2.229 -13.441 46.074 1.00 39.31 243 GLY A CA 1
ATOM 1812 C C . GLY A 1 246 ? 2.278 -12.552 44.845 1.00 36.30 243 GLY A C 1
ATOM 1813 O O . GLY A 1 246 ? 2.622 -13.008 43.750 1.00 35.89 243 GLY A O 1
ATOM 1814 N N . ILE A 1 247 ? 1.954 -11.275 45.041 1.00 35.60 244 ILE A N 1
ATOM 1815 C CA . ILE A 1 247 ? 2.007 -10.280 43.962 1.00 33.80 244 ILE A CA 1
ATOM 1816 C C . ILE A 1 247 ? 3.431 -10.193 43.435 1.00 32.76 244 ILE A C 1
ATOM 1817 O O . ILE A 1 247 ? 3.658 -10.206 42.221 1.00 31.67 244 ILE A O 1
ATOM 1822 N N . ARG A 1 248 ? 4.397 -10.141 44.344 1.00 33.93 245 ARG A N 1
ATOM 1823 C CA . ARG A 1 248 ? 5.793 -10.023 43.931 1.00 33.83 245 ARG A CA 1
ATOM 1824 C C . ARG A 1 248 ? 6.248 -11.190 43.058 1.00 33.44 245 ARG A C 1
ATOM 1825 O O . ARG A 1 248 ? 6.811 -10.970 41.982 1.00 31.76 245 ARG A O 1
ATOM 1833 N N . GLN A 1 249 ? 5.978 -12.413 43.503 1.00 35.69 246 GLN A N 1
ATOM 1834 C CA . GLN A 1 249 ? 6.413 -13.587 42.754 1.00 38.28 246 GLN A CA 1
ATOM 1835 C C . GLN A 1 249 ? 5.756 -13.652 41.373 1.00 35.46 246 GLN A C 1
ATOM 1836 O O . GLN A 1 249 ? 6.440 -13.880 40.378 1.00 34.10 246 GLN A O 1
ATOM 1842 N N . ALA A 1 250 ? 4.446 -13.417 41.310 1.00 34.60 247 ALA A N 1
ATOM 1843 C CA . ALA A 1 250 ? 3.728 -13.473 40.031 1.00 33.76 247 ALA A CA 1
ATOM 1844 C C . ALA A 1 250 ? 4.199 -12.361 39.080 1.00 31.93 247 ALA A C 1
ATOM 1845 O O . ALA A 1 250 ? 4.285 -12.558 37.855 1.00 31.65 247 ALA A O 1
ATOM 1847 N N . THR A 1 251 ? 4.508 -11.196 39.648 1.00 30.88 248 THR A N 1
ATOM 1848 C CA . THR A 1 251 ? 4.996 -10.070 38.852 1.00 28.47 248 THR A CA 1
ATOM 1849 C C . THR A 1 251 ? 6.371 -10.404 38.250 1.00 29.39 248 THR A C 1
ATOM 1850 O O . THR A 1 251 ? 6.604 -10.213 37.055 1.00 27.28 248 THR A O 1
ATOM 1854 N N . ILE A 1 252 ? 7.261 -10.920 39.083 1.00 29.91 249 ILE A N 1
ATOM 1855 C CA . ILE A 1 252 ? 8.598 -11.316 38.635 1.00 31.07 249 ILE A CA 1
ATOM 1856 C C . ILE A 1 252 ? 8.532 -12.411 37.570 1.00 31.10 249 ILE A C 1
ATOM 1857 O O . ILE A 1 252 ? 9.396 -12.454 36.683 1.00 28.29 249 ILE A O 1
ATOM 1862 N N . ASN A 1 253 ? 7.494 -13.249 37.634 1.00 31.54 250 ASN A N 1
ATOM 1863 C CA . ASN A 1 253 ? 7.313 -14.322 36.654 1.00 34.83 250 ASN A CA 1
ATOM 1864 C C . ASN A 1 253 ? 6.667 -13.809 35.364 1.00 33.09 250 ASN A C 1
ATOM 1865 O O . ASN A 1 253 ? 6.458 -14.592 34.437 1.00 33.56 250 ASN A O 1
ATOM 1870 N N . VAL A 1 254 ? 6.347 -12.512 35.316 1.00 29.95 251 VAL A N 1
ATOM 1871 C CA . VAL A 1 254 ? 5.721 -11.877 34.154 1.00 30.38 251 VAL A CA 1
ATOM 1872 C C . VAL A 1 254 ? 4.355 -12.522 33.855 1.00 32.05 251 VAL A C 1
ATOM 1873 O O . VAL A 1 254 ? 3.970 -12.700 32.704 1.00 33.27 251 VAL A O 1
ATOM 1877 N N . GLU A 1 255 ? 3.640 -12.871 34.915 1.00 32.06 252 GLU A N 1
ATOM 1878 C CA . GLU A 1 255 ? 2.323 -13.479 34.823 1.00 35.01 252 GLU A CA 1
ATOM 1879 C C . GLU A 1 255 ? 1.277 -12.671 35.584 1.00 33.60 252 GLU A C 1
ATOM 1880 O O . GLU A 1 255 ? 0.151 -13.118 35.742 1.00 34.80 252 GLU A O 1
ATOM 1886 N N . PHE A 1 256 ? 1.657 -11.475 36.023 1.00 31.73 253 PHE A N 1
ATOM 1887 C CA . PHE A 1 256 ? 0.772 -10.607 36.799 1.00 31.29 253 PHE A CA 1
ATOM 1888 C C . PHE A 1 256 ? 1.306 -9.203 36.632 1.00 29.59 253 PHE A C 1
ATOM 1889 O O . PHE A 1 256 ? 2.526 -9.017 36.566 1.00 29.70 253 PHE A O 1
ATOM 1897 N N . PHE A 1 257 ? 0.411 -8.219 36.571 1.00 28.37 254 PHE A N 1
ATOM 1898 C CA . PHE A 1 257 ? 0.806 -6.817 36.417 1.00 26.98 254 PHE A CA 1
ATOM 1899 C C . PHE A 1 257 ? 0.030 -5.919 37.374 1.00 26.87 254 PHE A C 1
ATOM 1900 O O . PHE A 1 257 ? -1.136 -5.626 37.144 1.00 28.54 254 PHE A O 1
ATOM 1908 N N . PRO A 1 258 ? 0.663 -5.517 38.484 1.00 27.26 255 PRO A N 1
ATOM 1909 C CA . PRO A 1 258 ? -0.012 -4.608 39.409 1.00 28.33 255 PRO A CA 1
ATOM 1910 C C . PRO A 1 258 ? -0.315 -3.262 38.712 1.00 28.34 255 PRO A C 1
ATOM 1911 O O . PRO A 1 258 ? 0.528 -2.767 37.971 1.00 29.04 255 PRO A O 1
ATOM 1915 N N . VAL A 1 259 ? -1.513 -2.708 38.925 1.00 28.79 256 VAL A N 1
ATOM 1916 C CA . VAL A 1 259 ? -1.903 -1.439 38.300 1.00 29.45 256 VAL A CA 1
ATOM 1917 C C . VAL A 1 259 ? -2.113 -0.363 39.362 1.00 30.34 256 VAL A C 1
ATOM 1918 O O . VAL A 1 259 ? -2.848 -0.563 40.342 1.00 31.13 256 VAL A O 1
ATOM 1922 N N . LEU A 1 260 ? -1.434 0.761 39.162 1.00 30.49 257 LEU A N 1
ATOM 1923 C CA . LEU A 1 260 ? -1.474 1.920 40.042 1.00 30.70 257 LEU A CA 1
ATOM 1924 C C . LEU A 1 260 ? -1.997 3.115 39.246 1.00 31.98 257 LEU A C 1
ATOM 1925 O O . LEU A 1 260 ? -2.160 3.039 38.028 1.00 30.83 257 LEU A O 1
ATOM 1930 N N . ALA A 1 261 ? -2.241 4.216 39.950 1.00 32.92 258 ALA A N 1
ATOM 1931 C CA . ALA A 1 261 ? -2.785 5.425 39.361 1.00 34.63 258 ALA A CA 1
ATOM 1932 C C . ALA A 1 261 ? -2.056 6.654 39.859 1.00 34.93 258 ALA A C 1
ATOM 1933 O O . ALA A 1 261 ? -1.421 6.639 40.924 1.00 35.17 258 ALA A O 1
ATOM 1935 N N . GLY A 1 262 ? -2.162 7.721 39.081 1.00 35.63 259 GLY A N 1
ATOM 1936 C CA . GLY A 1 262 ? -1.572 8.982 39.478 1.00 37.50 259 GLY A CA 1
ATOM 1937 C C . GLY A 1 262 ? -1.541 10.060 38.428 1.00 39.02 259 GLY A C 1
ATOM 19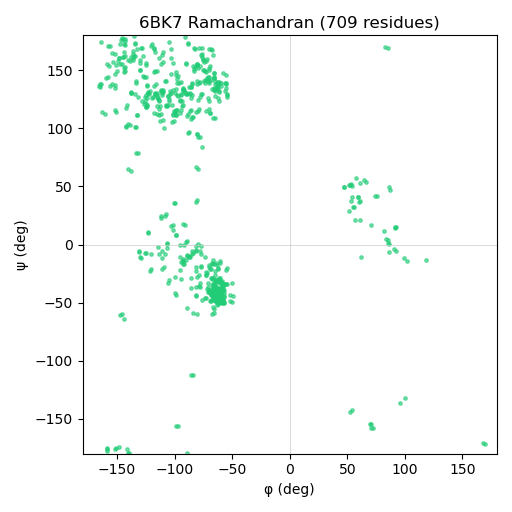38 O O . GLY A 1 262 ? -2.156 9.953 37.364 1.00 39.00 259 GLY A O 1
ATOM 1939 N N . SER A 1 263 ? -0.838 11.129 38.786 1.00 40.70 260 SER A N 1
ATOM 1940 C CA . SER A 1 263 ? -0.591 12.256 37.915 1.00 42.70 260 SER A CA 1
ATOM 1941 C C . SER A 1 263 ? 0.834 12.698 38.224 1.00 43.34 260 SER A C 1
ATOM 1942 O O . SER A 1 263 ? 1.079 13.360 39.245 1.00 48.53 260 SER A O 1
ATOM 1945 N N . ALA A 1 264 ? 1.770 12.335 37.361 1.00 40.07 261 ALA A N 1
ATOM 1946 C CA . ALA A 1 264 ? 3.160 12.682 37.575 1.00 41.26 261 ALA A CA 1
ATOM 1947 C C . ALA A 1 264 ? 3.357 14.203 37.571 1.00 44.60 261 ALA A C 1
ATOM 1948 O O . ALA A 1 264 ? 4.056 14.741 38.423 1.00 45.44 261 ALA A O 1
ATOM 1950 N N . PHE A 1 265 ? 2.705 14.885 36.634 1.00 44.82 262 PHE A N 1
ATOM 1951 C CA . PHE A 1 265 ? 2.886 16.323 36.490 1.00 48.51 262 PHE A CA 1
ATOM 1952 C C . PHE A 1 265 ? 2.389 17.106 37.710 1.00 50.00 262 PHE A C 1
ATOM 1953 O O . PHE A 1 265 ? 2.942 18.155 38.028 1.00 52.22 262 PHE A O 1
ATOM 1961 N N . LYS A 1 266 ? 1.372 16.584 38.394 1.00 48.55 263 LYS A N 1
ATOM 1962 C CA . LYS A 1 266 ? 0.837 17.230 39.587 1.00 50.92 263 LYS A CA 1
ATOM 1963 C C . LYS A 1 266 ? 1.272 16.562 40.899 1.00 49.20 263 LYS A C 1
ATOM 1964 O O . LYS A 1 266 ? 0.686 16.821 41.942 1.00 48.90 263 LYS A O 1
ATOM 1970 N N . ASN A 1 267 ? 2.304 15.716 40.840 1.00 47.54 264 ASN A N 1
ATOM 1971 C CA . ASN A 1 267 ? 2.866 15.066 42.035 1.00 47.48 264 ASN A CA 1
ATOM 1972 C C . ASN A 1 267 ? 1.837 14.322 42.893 1.00 46.87 264 ASN A C 1
ATOM 1973 O O . ASN A 1 267 ? 1.728 14.546 44.115 1.00 45.68 264 ASN A O 1
ATOM 1978 N N . LYS A 1 268 ? 1.079 13.458 42.231 1.00 44.23 265 LYS A N 1
ATOM 1979 C CA . LYS A 1 268 ? 0.092 12.621 42.886 1.00 43.79 265 LYS A CA 1
ATOM 1980 C C . LYS A 1 268 ? 0.396 11.175 42.531 1.00 40.41 265 LYS A C 1
ATOM 1981 O O . LYS A 1 268 ? 0.374 10.808 41.361 1.00 40.76 265 LYS A O 1
ATOM 1987 N N . GLY A 1 269 ? 0.699 10.380 43.554 1.00 39.81 266 GLY A N 1
ATOM 1988 C CA . GLY A 1 269 ? 0.962 8.957 43.416 1.00 38.58 266 GLY A CA 1
ATOM 1989 C C . GLY A 1 269 ? 2.381 8.575 43.054 1.00 37.96 266 GLY A C 1
ATOM 1990 O O . GLY A 1 269 ? 2.662 7.385 42.873 1.00 36.54 266 GLY A O 1
ATOM 1991 N N . VAL A 1 270 ? 3.295 9.552 42.974 1.00 38.60 267 VAL A N 1
ATOM 1992 C CA . VAL A 1 270 ? 4.665 9.229 42.572 1.00 39.42 267 VAL A CA 1
ATOM 1993 C C . VAL A 1 270 ? 5.425 8.403 43.621 1.00 39.19 267 VAL A C 1
ATOM 1994 O O . VAL A 1 270 ? 6.043 7.378 43.273 1.00 36.47 267 VAL A O 1
ATOM 1998 N N . GLN A 1 271 ? 5.369 8.828 44.880 1.00 39.02 268 GLN A N 1
ATOM 1999 C CA . GLN A 1 271 ? 6.061 8.100 45.938 1.00 39.67 268 GLN A CA 1
ATOM 2000 C C . GLN A 1 271 ? 5.501 6.681 46.063 1.00 36.73 268 GLN A C 1
ATOM 2001 O O . GLN A 1 271 ? 6.245 5.741 46.310 1.00 36.26 268 GLN A O 1
ATOM 2007 N N . LEU A 1 272 ? 4.182 6.534 45.907 1.00 36.70 269 LEU A N 1
ATOM 2008 C CA . LEU A 1 272 ? 3.534 5.214 46.000 1.00 35.50 269 LEU A CA 1
ATOM 2009 C C . LEU A 1 272 ? 4.015 4.294 44.896 1.00 34.15 269 LEU A C 1
ATOM 2010 O O . LEU A 1 272 ? 4.212 3.100 45.109 1.00 34.02 269 LEU A O 1
ATOM 2015 N N . MET A 1 273 ? 4.210 4.867 43.715 1.00 34.17 270 MET A N 1
ATOM 2016 C CA . MET A 1 273 ? 4.687 4.115 42.572 1.00 34.21 270 MET A CA 1
ATOM 2017 C C . MET A 1 273 ? 6.148 3.670 42.787 1.00 33.54 270 MET A C 1
ATOM 2018 O O . MET A 1 273 ? 6.517 2.526 42.478 1.00 32.07 270 MET A O 1
ATOM 2023 N N . LEU A 1 274 ? 6.956 4.548 43.373 1.00 34.41 271 LEU A N 1
ATOM 2024 C CA . LEU A 1 274 ? 8.343 4.210 43.685 1.00 34.44 271 LEU A CA 1
ATOM 2025 C C . LEU A 1 274 ? 8.381 3.104 44.742 1.00 34.26 271 LEU A C 1
ATOM 2026 O O . LEU A 1 274 ? 9.231 2.216 44.676 1.00 33.59 271 LEU A O 1
ATOM 2031 N N . ASP A 1 275 ? 7.463 3.151 45.715 1.00 34.06 272 ASP A N 1
ATOM 2032 C CA . ASP A 1 275 ? 7.367 2.081 46.729 1.00 34.17 272 ASP A CA 1
ATOM 2033 C C . ASP A 1 275 ? 7.060 0.734 46.045 1.00 32.82 272 ASP A C 1
ATOM 2034 O O . ASP A 1 275 ? 7.602 -0.303 46.423 1.00 32.39 272 ASP A O 1
ATOM 2039 N N . ALA A 1 276 ? 6.191 0.767 45.030 1.00 32.73 273 ALA A N 1
ATOM 2040 C CA . ALA A 1 276 ? 5.804 -0.432 44.291 1.00 31.40 273 ALA A CA 1
ATOM 2041 C C . ALA A 1 276 ? 6.975 -1.016 43.476 1.00 30.90 273 ALA A C 1
ATOM 2042 O O . ALA A 1 276 ? 7.032 -2.222 43.253 1.00 29.33 273 ALA A O 1
ATOM 2044 N N . VAL A 1 277 ? 7.892 -0.152 43.035 1.00 30.86 274 VAL A N 1
ATOM 2045 C CA . VAL A 1 277 ? 9.104 -0.597 42.385 1.00 30.95 274 VAL A CA 1
ATOM 2046 C C . VAL A 1 277 ? 9.885 -1.484 43.367 1.00 31.08 274 VAL A C 1
ATOM 2047 O O . VAL A 1 277 ? 10.334 -2.585 43.015 1.00 31.56 274 VAL A O 1
ATOM 2051 N N . LEU A 1 278 ? 10.024 -1.025 44.606 1.00 32.37 275 LEU A N 1
ATOM 2052 C CA . LEU A 1 278 ? 10.734 -1.804 45.607 1.00 34.19 275 LEU A CA 1
ATOM 2053 C C . LEU A 1 278 ? 9.967 -3.087 45.955 1.00 33.30 275 LEU A C 1
ATOM 2054 O O . LEU A 1 278 ? 10.543 -4.173 46.005 1.00 31.69 275 LEU A O 1
ATOM 2059 N N . ASP A 1 279 ? 8.658 -2.949 46.157 1.00 33.91 276 ASP A N 1
ATOM 2060 C CA . ASP A 1 279 ? 7.823 -4.073 46.584 1.00 34.96 276 ASP A CA 1
ATOM 2061 C C . ASP A 1 279 ? 7.665 -5.206 45.575 1.00 32.50 276 ASP A C 1
ATOM 2062 O O . ASP A 1 279 ? 7.699 -6.382 45.947 1.00 32.88 276 ASP A O 1
ATOM 2067 N N . TYR A 1 280 ? 7.525 -4.855 44.308 1.00 30.41 277 TYR A N 1
ATOM 2068 C CA . TYR A 1 280 ? 7.173 -5.831 43.314 1.00 29.95 277 TYR A CA 1
ATOM 2069 C C . TYR A 1 280 ? 8.124 -6.062 42.139 1.00 29.78 277 TYR A C 1
ATOM 2070 O O . TYR A 1 280 ? 8.035 -7.117 41.518 1.00 29.25 277 TYR A O 1
ATOM 2079 N N . LEU A 1 281 ? 9.002 -5.105 41.825 1.00 29.18 278 LEU A N 1
ATOM 2080 C CA . LEU A 1 281 ? 9.936 -5.290 40.700 1.00 27.88 278 LEU A CA 1
ATOM 2081 C C . LEU A 1 281 ? 11.188 -6.081 41.137 1.00 29.16 278 LEU A C 1
ATOM 2082 O O . LEU A 1 281 ? 11.560 -6.076 42.308 1.00 29.10 278 LEU A O 1
ATOM 2087 N N . PRO A 1 282 ? 11.827 -6.777 40.184 1.00 28.40 279 PRO A N 1
ATOM 2088 C CA . PRO A 1 282 ? 12.928 -7.676 40.519 1.00 29.09 279 PRO A CA 1
ATOM 2089 C C . PRO A 1 282 ? 14.248 -7.036 40.878 1.00 28.47 279 PRO A C 1
ATOM 2090 O O . PRO A 1 282 ? 14.570 -5.949 40.384 1.00 28.28 279 PRO A O 1
ATOM 2094 N N . SER A 1 283 ? 14.994 -7.722 41.736 1.00 29.53 280 SER A N 1
ATOM 2095 C CA . SER A 1 283 ? 16.381 -7.360 42.002 1.00 30.78 280 SER A CA 1
ATOM 2096 C C . SER A 1 283 ? 17.149 -8.150 40.930 1.00 32.05 280 SER A C 1
ATOM 2097 O O . SER A 1 283 ? 16.555 -8.994 40.247 1.00 31.35 280 SER A O 1
ATOM 2100 N N . PRO A 1 284 ? 18.480 -7.937 40.807 1.00 32.31 281 PRO A N 1
ATOM 2101 C CA . PRO A 1 284 ? 19.237 -8.744 39.839 1.00 33.11 281 PRO A CA 1
ATOM 2102 C C . PRO A 1 284 ? 19.236 -10.258 40.135 1.00 34.78 281 PRO A C 1
ATOM 2103 O O . PRO A 1 284 ? 19.507 -11.065 39.232 1.00 36.14 281 PRO A O 1
ATOM 2107 N N . LEU A 1 285 ? 18.958 -10.648 41.376 1.00 36.57 282 LEU A N 1
ATOM 2108 C CA . LEU A 1 285 ? 18.875 -12.082 41.728 1.00 39.17 282 LEU A CA 1
ATOM 2109 C C . LEU A 1 285 ? 17.559 -12.758 41.283 1.00 39.33 282 LEU A C 1
ATOM 2110 O O . LEU A 1 285 ? 17.474 -13.989 41.197 1.00 37.55 282 LEU A O 1
ATOM 2115 N N . ASP A 1 286 ? 16.537 -11.956 41.002 1.00 36.01 283 ASP A N 1
ATOM 2116 C CA . ASP A 1 286 ? 15.224 -12.483 40.619 1.00 37.73 283 ASP A CA 1
ATOM 2117 C C . ASP A 1 286 ? 15.097 -12.809 39.122 1.00 37.54 283 ASP A C 1
ATOM 2118 O O . ASP A 1 286 ? 14.099 -13.369 38.685 1.00 39.39 283 ASP A O 1
ATOM 2123 N N . ILE A 1 287 ? 16.119 -12.470 38.347 1.00 37.81 284 ILE A N 1
ATOM 2124 C CA . ILE A 1 287 ? 16.105 -12.652 36.902 1.00 38.05 284 ILE A CA 1
ATOM 2125 C C . ILE A 1 287 ? 16.936 -13.864 36.520 1.00 38.26 284 ILE A C 1
ATOM 2126 O O . ILE A 1 287 ? 17.904 -14.156 37.178 1.00 36.73 284 ILE A O 1
ATOM 2131 N N . ASP A 1 288 ? 16.535 -14.566 35.462 1.00 37.84 285 ASP A N 1
ATOM 2132 C CA . ASP A 1 288 ? 17.324 -15.694 34.942 1.00 38.90 285 ASP A CA 1
ATOM 2133 C C . ASP A 1 288 ? 18.746 -15.202 34.646 1.00 37.76 285 ASP A C 1
ATOM 2134 O O . ASP A 1 288 ? 18.930 -14.100 34.130 1.00 37.76 285 ASP A O 1
ATOM 2139 N N . ALA A 1 289 ? 19.740 -16.008 34.981 1.00 39.03 286 ALA A N 1
ATOM 2140 C CA . ALA A 1 289 ? 21.138 -15.635 34.747 1.00 37.90 286 ALA A CA 1
ATOM 2141 C C . ALA A 1 289 ? 21.375 -15.481 33.258 1.00 36.35 286 ALA A C 1
ATOM 2142 O O . ALA A 1 289 ? 20.874 -16.267 32.450 1.00 36.45 286 ALA A O 1
ATOM 2144 N N . ILE A 1 290 ? 22.128 -14.452 32.894 1.00 35.29 287 ILE A N 1
ATOM 2145 C CA . ILE A 1 290 ? 22.406 -14.181 31.505 1.00 33.49 287 ILE A CA 1
ATOM 2146 C C . ILE A 1 290 ? 23.224 -15.317 30.901 1.00 33.35 287 ILE A C 1
ATOM 2147 O O . ILE A 1 290 ? 24.087 -15.877 31.556 1.00 32.65 287 ILE A O 1
ATOM 2152 N N . LYS A 1 291 ? 22.908 -15.679 29.664 1.00 34.60 288 LYS A N 1
ATOM 2153 C CA . LYS A 1 291 ? 23.616 -16.750 28.980 1.00 37.23 288 LYS A CA 1
ATOM 2154 C C . LYS A 1 291 ? 24.795 -16.207 28.210 1.00 36.59 288 LYS A C 1
ATOM 2155 O O . LYS A 1 291 ? 24.810 -15.043 27.798 1.00 33.10 288 LYS A O 1
ATOM 2161 N N . GLY A 1 292 ? 25.768 -17.071 27.973 1.00 37.52 289 GLY A N 1
ATOM 2162 C CA . GLY A 1 292 ? 26.930 -16.686 27.175 1.00 38.35 289 GLY A CA 1
ATOM 2163 C C . GLY A 1 292 ? 27.577 -17.896 26.557 1.00 38.80 289 GLY A C 1
ATOM 2164 O O . GLY A 1 292 ? 27.199 -19.025 26.870 1.00 39.94 289 GLY A O 1
ATOM 2165 N N . ILE A 1 293 ? 28.526 -17.667 25.652 1.00 39.71 290 ILE A N 1
ATOM 2166 C CA . ILE A 1 293 ? 29.307 -18.751 25.074 1.00 41.31 290 ILE A CA 1
ATOM 2167 C C . ILE A 1 293 ? 30.683 -18.682 25.728 1.00 41.57 290 ILE A C 1
ATOM 2168 O O . ILE A 1 293 ? 31.345 -17.640 25.712 1.00 39.84 290 ILE A O 1
ATOM 2173 N N . ASP A 1 294 ? 31.093 -19.786 26.338 1.00 43.02 291 ASP A N 1
ATOM 2174 C CA . ASP A 1 294 ? 32.409 -19.884 26.945 1.00 45.10 291 ASP A CA 1
ATOM 2175 C C . ASP A 1 294 ? 33.338 -20.157 25.764 1.00 45.92 291 ASP A C 1
ATOM 2176 O O . ASP A 1 294 ? 33.223 -21.203 25.120 1.00 46.87 291 ASP A O 1
ATOM 2181 N N . THR A 1 295 ? 34.236 -19.217 25.466 1.00 44.49 292 THR A N 1
ATOM 2182 C CA . THR A 1 295 ? 35.138 -19.364 24.314 1.00 46.37 292 THR A CA 1
ATOM 2183 C C . THR A 1 295 ? 36.207 -20.432 24.464 1.00 50.10 292 THR A C 1
ATOM 2184 O O . THR A 1 295 ? 36.779 -20.862 23.463 1.00 53.16 292 THR A O 1
ATOM 2188 N N . LYS A 1 296 ? 36.496 -20.839 25.698 1.00 52.99 293 LYS A N 1
ATOM 2189 C CA . LYS A 1 296 ? 37.490 -21.890 25.939 1.00 59.25 293 LYS A CA 1
ATOM 2190 C C . LYS A 1 296 ? 36.934 -23.286 25.619 1.00 61.09 293 LYS A C 1
ATOM 2191 O O . LYS A 1 296 ? 37.585 -24.072 24.929 1.00 64.10 293 LYS A O 1
ATOM 2197 N N . THR A 1 297 ? 35.737 -23.581 26.125 1.00 59.57 294 THR A N 1
ATOM 2198 C CA . THR A 1 297 ? 35.081 -24.886 25.921 1.00 61.51 294 THR A CA 1
ATOM 2199 C C . THR A 1 297 ? 34.149 -24.902 24.710 1.00 61.77 294 THR A C 1
ATOM 2200 O O . THR A 1 297 ? 33.691 -25.971 24.291 1.00 62.52 294 THR A O 1
ATOM 2204 N N . ASP A 1 298 ? 33.827 -23.714 24.195 1.00 59.95 295 ASP A N 1
ATOM 2205 C CA . ASP A 1 298 ? 32.982 -23.559 23.020 1.00 59.72 295 ASP A CA 1
ATOM 2206 C C . ASP A 1 298 ? 31.512 -23.935 23.316 1.00 60.79 295 ASP A C 1
ATOM 2207 O O . ASP A 1 298 ? 30.728 -24.147 22.394 1.00 64.00 295 ASP A O 1
ATOM 2212 N N . GLU A 1 299 ? 31.140 -24.002 24.596 1.00 57.30 296 GLU A N 1
ATOM 2213 C CA . GLU A 1 299 ? 29.764 -24.361 24.976 1.00 59.53 296 GLU A CA 1
ATOM 2214 C C . GLU A 1 299 ? 29.058 -23.231 25.721 1.00 54.04 296 GLU A C 1
ATOM 2215 O O . GLU A 1 299 ? 29.684 -22.267 26.169 1.00 47.08 296 GLU A O 1
ATOM 2221 N N . GLU A 1 300 ? 27.742 -23.348 25.831 1.00 52.21 297 GLU A N 1
ATOM 2222 C CA . GLU A 1 300 ? 26.966 -22.318 26.497 1.00 52.42 297 GLU A CA 1
ATOM 2223 C C . GLU A 1 300 ? 27.235 -22.337 27.999 1.00 48.64 297 GLU A C 1
ATOM 2224 O O . GLU A 1 300 ? 27.469 -23.389 28.585 1.00 48.16 297 GLU A O 1
ATOM 2230 N N . THR A 1 301 ? 27.244 -21.151 28.599 1.00 44.58 298 THR A N 1
ATOM 2231 C CA . THR A 1 301 ? 27.468 -20.992 30.038 1.00 42.71 298 THR A CA 1
ATOM 2232 C C . THR A 1 301 ? 26.538 -19.883 30.537 1.00 40.28 298 THR A C 1
ATOM 2233 O O . THR A 1 301 ? 25.695 -19.406 29.785 1.00 37.78 298 THR A O 1
ATOM 2237 N N . THR A 1 302 ? 26.646 -19.530 31.815 1.00 39.92 299 THR A N 1
ATOM 2238 C CA . THR A 1 302 ? 25.866 -18.428 32.378 1.00 37.82 299 THR A CA 1
ATOM 2239 C C . THR A 1 302 ? 26.765 -17.567 33.258 1.00 37.44 299 THR A C 1
ATOM 2240 O O . THR A 1 302 ? 27.864 -17.976 33.620 1.00 38.70 299 THR A O 1
ATOM 2244 N N . ARG A 1 303 ? 26.295 -16.361 33.557 1.00 35.09 300 ARG A N 1
ATOM 2245 C CA . ARG A 1 303 ? 26.997 -15.420 34.425 1.00 36.08 300 ARG A CA 1
ATOM 2246 C C . ARG A 1 303 ? 25.993 -14.854 35.419 1.00 36.90 300 ARG A C 1
ATOM 2247 O O . ARG A 1 303 ? 25.484 -13.742 35.238 1.00 36.79 300 ARG A O 1
ATOM 2255 N N . PRO A 1 304 ? 25.674 -15.641 36.460 1.00 40.82 301 PRO A N 1
ATOM 2256 C CA . PRO A 1 304 ? 24.721 -15.191 37.471 1.00 42.29 301 PRO A CA 1
ATOM 2257 C C . PRO A 1 304 ? 25.319 -14.115 38.361 1.00 41.39 301 PRO A C 1
ATOM 2258 O O . PRO A 1 304 ? 26.545 -14.001 38.459 1.00 39.93 301 PRO A O 1
ATOM 2262 N N . ALA A 1 305 ? 24.450 -13.328 38.987 1.00 41.20 302 ALA A N 1
ATOM 2263 C CA . ALA A 1 305 ? 24.873 -12.255 39.874 1.00 42.36 302 ALA A CA 1
ATOM 2264 C C . ALA A 1 305 ? 25.568 -12.894 41.074 1.00 44.26 302 ALA A C 1
ATOM 2265 O O . ALA A 1 305 ? 24.935 -13.537 41.908 1.00 45.67 302 ALA A O 1
ATOM 2267 N N . ASP A 1 306 ? 26.878 -12.707 41.118 1.00 45.14 303 ASP A N 1
ATOM 2268 C CA . ASP A 1 306 ? 27.732 -13.285 42.130 1.00 49.01 303 ASP A CA 1
ATOM 2269 C C . ASP A 1 306 ? 29.027 -12.478 42.135 1.00 48.26 303 ASP A C 1
ATOM 2270 O O . ASP A 1 306 ? 29.809 -12.536 41.177 1.00 47.33 303 ASP A O 1
ATOM 2275 N N . ASP A 1 307 ? 29.266 -11.742 43.217 1.00 49.27 304 ASP A N 1
ATOM 2276 C CA . ASP A 1 307 ? 30.475 -10.930 43.322 1.00 49.62 304 ASP A CA 1
ATOM 2277 C C . ASP A 1 307 ? 31.768 -11.752 43.321 1.00 50.97 304 ASP A C 1
ATOM 2278 O O . ASP A 1 307 ? 32.822 -11.200 43.063 1.00 48.79 304 ASP A O 1
ATOM 2283 N N . GLU A 1 308 ? 31.671 -13.054 43.597 1.00 52.76 305 GLU A N 1
ATOM 2284 C CA . GLU A 1 308 ? 32.848 -13.932 43.643 1.00 57.86 305 GLU A CA 1
ATOM 2285 C C . GLU A 1 308 ? 33.140 -14.621 42.301 1.00 56.66 305 GLU A C 1
ATOM 2286 O O . GLU A 1 308 ? 34.224 -15.173 42.108 1.00 59.39 305 GLU A O 1
ATOM 2292 N N . ALA A 1 309 ? 32.181 -14.559 41.378 1.00 54.68 306 ALA A N 1
ATOM 2293 C CA . ALA A 1 309 ? 32.314 -15.175 40.070 1.00 52.22 306 ALA A CA 1
ATOM 2294 C C . ALA A 1 309 ? 33.169 -14.311 39.144 1.00 49.47 306 ALA A C 1
ATOM 2295 O O . ALA A 1 309 ? 33.485 -13.169 39.469 1.00 47.45 306 ALA A O 1
ATOM 2297 N N . PRO A 1 310 ? 33.564 -14.861 37.989 1.00 48.90 307 PRO A N 1
ATOM 2298 C CA . PRO A 1 310 ? 34.363 -14.033 37.086 1.00 47.31 307 PRO A CA 1
ATOM 2299 C C . PRO A 1 310 ? 33.582 -12.850 36.544 1.00 42.26 307 PRO A C 1
ATOM 2300 O O . PRO A 1 310 ? 32.380 -12.951 36.316 1.00 39.95 307 PRO A O 1
ATOM 2304 N N . PHE A 1 311 ? 34.265 -11.728 36.381 1.00 41.68 308 PHE A N 1
ATOM 2305 C CA . PHE A 1 311 ? 33.640 -10.519 35.857 1.00 39.94 308 PHE A CA 1
ATOM 2306 C C . PHE A 1 311 ? 33.085 -10.666 34.428 1.00 36.83 308 PHE A C 1
ATOM 2307 O O . PHE A 1 311 ? 33.771 -11.170 33.524 1.00 37.26 308 PHE A O 1
ATOM 2315 N N . ALA A 1 312 ? 31.843 -10.219 34.243 1.00 34.51 309 ALA A N 1
ATOM 2316 C CA . ALA A 1 312 ? 31.193 -10.207 32.927 1.00 32.74 309 ALA A CA 1
ATOM 2317 C C . ALA A 1 312 ? 30.166 -9.071 32.905 1.00 31.44 309 ALA A C 1
ATOM 2318 O O . ALA A 1 312 ? 29.392 -8.915 33.854 1.00 30.29 309 ALA A O 1
ATOM 2320 N N . SER A 1 313 ? 30.153 -8.303 31.818 1.00 29.80 310 SER A N 1
ATOM 2321 C CA . SER A 1 313 ? 29.274 -7.147 31.682 1.00 29.79 310 SER A CA 1
ATOM 2322 C C . SER A 1 313 ? 28.934 -6.864 30.219 1.00 29.18 310 SER A C 1
ATOM 2323 O O . SER A 1 313 ? 29.598 -7.370 29.319 1.00 28.75 310 SER A O 1
ATOM 2326 N N . LEU A 1 314 ? 27.901 -6.054 30.000 1.00 29.09 311 LEU A N 1
ATOM 2327 C CA . LEU A 1 314 ? 27.505 -5.628 28.659 1.00 29.44 311 LEU A CA 1
ATOM 2328 C C . LEU A 1 314 ? 27.526 -4.120 28.576 1.00 30.11 311 LEU A C 1
ATOM 2329 O O . LEU A 1 314 ? 26.964 -3.444 29.416 1.00 30.06 311 LEU A O 1
ATOM 2334 N N . ALA A 1 315 ? 28.186 -3.602 27.554 1.00 32.23 312 ALA A N 1
ATOM 2335 C CA . ALA A 1 315 ? 28.199 -2.173 27.316 1.00 33.67 312 ALA A CA 1
ATOM 2336 C C . ALA A 1 315 ? 26.846 -1.851 26.664 1.00 34.53 312 ALA A C 1
ATOM 2337 O O . ALA A 1 315 ? 26.372 -2.636 25.852 1.00 35.00 312 ALA A O 1
ATOM 2339 N N . PHE A 1 316 ? 26.213 -0.735 27.020 1.00 35.76 313 PHE A N 1
ATOM 2340 C CA . PHE A 1 316 ? 24.910 -0.398 26.404 1.00 37.13 313 PHE A CA 1
ATOM 2341 C C . PHE A 1 316 ? 24.780 1.031 25.865 1.00 41.37 313 PHE A C 1
ATOM 2342 O O . PHE A 1 316 ? 23.764 1.355 25.266 1.00 43.76 313 PHE A O 1
ATOM 2350 N N . LYS A 1 317 ? 25.781 1.876 26.084 1.00 43.60 314 LYS A N 1
ATOM 2351 C CA . LYS A 1 317 ? 25.741 3.223 25.530 1.00 48.79 314 LYS A CA 1
ATOM 2352 C C . LYS A 1 317 ? 27.120 3.850 25.597 1.00 50.78 314 LYS A C 1
ATOM 2353 O O . LYS A 1 317 ? 27.830 3.709 26.602 1.00 50.20 314 LYS A O 1
ATOM 2359 N N . VAL A 1 318 ? 27.490 4.532 24.514 1.00 55.26 315 VAL A N 1
ATOM 2360 C CA . VAL A 1 318 ? 28.754 5.248 24.408 1.00 59.52 315 VAL A CA 1
ATOM 2361 C C . VAL A 1 318 ? 28.395 6.726 24.352 1.00 64.27 315 VAL A C 1
ATOM 2362 O O . VAL A 1 318 ? 27.692 7.163 23.447 1.00 60.85 315 VAL A O 1
ATOM 2366 N N . MET A 1 319 ? 28.876 7.479 25.334 1.00 70.88 316 MET A N 1
ATOM 2367 C CA . MET A 1 319 ? 28.565 8.890 25.459 1.00 78.52 316 MET A CA 1
ATOM 2368 C C . MET A 1 319 ? 29.820 9.720 25.332 1.00 79.47 316 MET A C 1
ATOM 2369 O O . MET A 1 319 ? 30.904 9.275 25.703 1.00 77.07 316 MET A O 1
ATOM 2374 N N . THR A 1 320 ? 29.660 10.925 24.799 1.00 84.29 317 THR A N 1
ATOM 2375 C CA . THR A 1 320 ? 30.746 11.883 24.699 1.00 89.26 317 THR A CA 1
ATOM 2376 C C . THR A 1 320 ? 30.393 12.963 25.725 1.00 89.89 317 THR A C 1
ATOM 2377 O O . THR A 1 320 ? 29.524 13.811 25.492 1.00 90.28 317 THR A O 1
ATOM 2381 N N . ASP A 1 321 ? 31.040 12.875 26.883 1.00 87.96 318 ASP A N 1
ATOM 2382 C CA . ASP A 1 321 ? 30.816 13.792 27.997 1.00 89.02 318 ASP A CA 1
ATOM 2383 C C . ASP A 1 321 ? 31.722 15.018 27.865 1.00 90.43 318 ASP A C 1
ATOM 2384 O O . ASP A 1 321 ? 32.920 14.862 27.604 1.00 85.57 318 ASP A O 1
ATOM 2389 N N . PRO A 1 322 ? 31.172 16.236 28.085 1.00 94.41 319 PRO A N 1
ATOM 2390 C CA . PRO A 1 322 ? 31.979 17.466 27.967 1.00 99.00 319 PRO A CA 1
ATOM 2391 C C . PRO A 1 322 ? 32.835 17.815 29.207 1.00 101.67 319 PRO A C 1
ATOM 2392 O O . PRO A 1 322 ? 33.002 18.992 29.526 1.00 107.99 319 PRO A O 1
ATOM 2396 N N . PHE A 1 323 ? 33.378 16.798 29.879 1.00 100.10 320 PHE A N 1
ATOM 2397 C CA . PHE A 1 323 ? 34.239 16.991 31.061 1.00 101.28 320 PHE A CA 1
ATOM 2398 C C . PHE A 1 323 ? 35.343 15.930 31.063 1.00 99.17 320 PHE A C 1
ATOM 2399 O O . PHE A 1 323 ? 36.522 16.260 30.944 1.00 100.67 320 PHE A O 1
ATOM 2407 N N . VAL A 1 324 ? 34.953 14.659 31.187 1.00 94.21 321 VAL A N 1
ATOM 2408 C CA . VAL A 1 324 ? 35.920 13.546 31.176 1.00 91.02 321 VAL A CA 1
ATOM 2409 C C . VAL A 1 324 ? 36.130 12.949 29.775 1.00 88.48 321 VAL A C 1
ATOM 2410 O O . VAL A 1 324 ? 37.083 12.195 29.567 1.00 87.80 321 VAL A O 1
ATOM 2414 N N . GLY A 1 325 ? 35.242 13.273 28.830 1.00 86.03 322 GLY A N 1
ATOM 2415 C CA . GLY A 1 325 ? 35.368 12.789 27.451 1.00 84.23 322 GLY A CA 1
ATOM 2416 C C . GLY A 1 325 ? 34.485 11.597 27.126 1.00 80.65 322 GLY A C 1
ATOM 2417 O O . GLY A 1 325 ? 33.292 11.595 27.434 1.00 78.72 322 GLY A O 1
ATOM 2418 N N . ARG A 1 326 ? 35.074 10.580 26.502 1.00 78.89 323 ARG A N 1
ATOM 2419 C CA . ARG A 1 326 ? 34.333 9.387 26.103 1.00 77.45 323 ARG A CA 1
ATOM 2420 C C . ARG A 1 326 ? 33.963 8.496 27.300 1.00 71.57 323 ARG A C 1
ATOM 2421 O O . ARG A 1 326 ? 34.839 7.946 27.969 1.00 70.36 323 ARG A O 1
ATOM 2429 N N . LEU A 1 327 ? 32.660 8.384 27.558 1.00 70.19 324 LEU A N 1
ATOM 2430 C CA . LEU A 1 327 ? 32.112 7.549 28.634 1.00 66.42 324 LEU A CA 1
ATOM 2431 C C . LEU A 1 327 ? 31.385 6.353 28.047 1.00 59.58 324 LEU A C 1
ATOM 2432 O O . LEU A 1 327 ? 30.595 6.509 27.119 1.00 58.50 324 LEU A O 1
ATOM 2437 N N . THR A 1 328 ? 31.649 5.165 28.584 1.00 54.42 325 THR A N 1
ATOM 2438 C CA . THR A 1 328 ? 30.976 3.949 28.105 1.00 49.89 325 THR A CA 1
ATOM 2439 C C . THR A 1 328 ? 30.157 3.352 29.238 1.00 44.68 325 THR A C 1
ATOM 2440 O O . T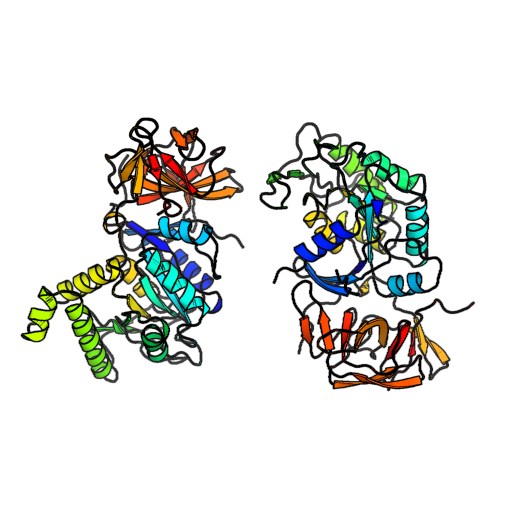HR A 1 328 ? 30.715 2.912 30.239 1.00 43.86 325 THR A O 1
ATOM 2444 N N . PHE A 1 329 ? 28.836 3.372 29.089 1.00 42.42 326 PHE A N 1
ATOM 2445 C CA . PHE A 1 329 ? 27.936 2.818 30.104 1.00 39.99 326 PHE A CA 1
ATOM 2446 C C . PHE A 1 329 ? 27.865 1.310 29.997 1.00 36.01 326 PHE A C 1
ATOM 2447 O O . PHE A 1 329 ? 27.772 0.764 28.913 1.00 34.39 326 PHE A O 1
ATOM 2455 N N . PHE A 1 330 ? 27.854 0.640 31.137 1.00 36.18 327 PHE A N 1
ATOM 2456 C CA . PHE A 1 330 ? 27.823 -0.807 31.142 1.00 33.83 327 PHE A CA 1
ATOM 2457 C C . PHE A 1 330 ? 27.053 -1.308 32.340 1.00 32.54 327 PHE A C 1
ATOM 2458 O O . PHE A 1 330 ? 26.933 -0.612 33.346 1.00 33.31 327 PHE A O 1
ATOM 2466 N N . ARG A 1 331 ? 26.530 -2.520 32.184 1.00 30.14 328 ARG A N 1
ATOM 2467 C CA . ARG A 1 331 ? 25.789 -3.237 33.205 1.00 30.16 328 ARG A CA 1
ATOM 2468 C C . ARG A 1 331 ? 26.601 -4.466 33.594 1.00 29.29 328 ARG A C 1
ATOM 2469 O O . ARG A 1 331 ? 26.955 -5.272 32.739 1.00 28.31 328 ARG A O 1
ATOM 2477 N N . VAL A 1 332 ? 26.893 -4.613 34.876 1.00 30.11 329 VAL A N 1
ATOM 2478 C CA . VAL A 1 332 ? 27.645 -5.770 35.357 1.00 31.47 329 VAL A CA 1
ATOM 2479 C C . VAL A 1 332 ? 26.652 -6.863 35.697 1.00 30.50 329 VAL A C 1
ATOM 2480 O O . VAL A 1 332 ? 25.679 -6.611 36.438 1.00 29.91 329 VAL A O 1
ATOM 2484 N N . TYR A 1 333 ? 26.901 -8.063 35.176 1.00 30.51 330 TYR A N 1
ATOM 2485 C CA . TYR A 1 333 ? 26.086 -9.231 35.458 1.00 31.31 330 TYR A CA 1
ATOM 2486 C C . TYR A 1 333 ? 26.729 -10.096 36.514 1.00 35.18 330 TYR A C 1
ATOM 2487 O O . TYR A 1 333 ? 26.045 -10.583 37.404 1.00 34.28 330 TYR A O 1
ATOM 2496 N N . SER A 1 334 ? 28.045 -10.279 36.424 1.00 36.48 331 SER A N 1
ATOM 2497 C CA . SER A 1 334 ? 28.742 -11.135 37.360 1.00 37.38 331 SER A CA 1
ATOM 2498 C C . SER A 1 334 ? 30.082 -10.564 37.757 1.00 38.56 331 SER A C 1
ATOM 2499 O O . SER A 1 334 ? 30.654 -9.742 37.057 1.00 35.36 331 SER A O 1
ATOM 2502 N N . GLY A 1 335 ? 30.572 -11.019 38.903 1.00 40.47 332 GLY A N 1
ATOM 2503 C CA . GLY A 1 335 ? 31.863 -10.589 39.400 1.00 42.28 332 GLY A CA 1
ATOM 2504 C C . GLY A 1 335 ? 31.883 -9.152 39.850 1.00 42.24 332 GLY A C 1
ATOM 2505 O O . GLY A 1 335 ? 30.859 -8.583 40.228 1.00 42.86 332 GLY A O 1
ATOM 2506 N N . VAL A 1 336 ? 33.072 -8.577 39.810 1.00 43.68 333 VAL A N 1
ATOM 2507 C CA . VAL A 1 336 ? 33.310 -7.217 40.228 1.00 45.39 333 VAL A CA 1
ATOM 2508 C C . VAL A 1 336 ? 34.361 -6.614 39.318 1.00 47.60 333 VAL A C 1
ATOM 2509 O O . VAL A 1 336 ? 35.205 -7.339 38.779 1.00 47.83 333 VAL A O 1
ATOM 2513 N N . LEU A 1 337 ? 34.306 -5.294 39.151 1.00 47.83 334 LEU A N 1
ATOM 2514 C CA . LEU A 1 337 ? 35.271 -4.568 38.338 1.00 49.41 334 LEU A CA 1
ATOM 2515 C C . LEU A 1 337 ? 35.910 -3.447 39.164 1.00 53.15 334 LEU A C 1
ATOM 2516 O O . LEU A 1 337 ? 35.197 -2.652 39.779 1.00 51.26 334 LEU A O 1
ATOM 2521 N N . GLU A 1 338 ? 37.244 -3.391 39.170 1.00 54.65 335 GLU A N 1
ATOM 2522 C CA . GLU A 1 338 ? 37.983 -2.343 39.872 1.00 57.86 335 GLU A CA 1
ATOM 2523 C C . GLU A 1 338 ? 38.403 -1.264 38.883 1.00 55.67 335 GLU A C 1
ATOM 2524 O O . GLU A 1 338 ? 38.723 -1.569 37.739 1.00 53.51 335 GLU A O 1
ATOM 2530 N N . SER A 1 339 ? 38.431 -0.008 39.320 1.00 54.44 336 SER A N 1
ATOM 2531 C CA . SER A 1 339 ? 38.905 1.070 38.452 1.00 54.94 336 SER A CA 1
ATOM 2532 C C . SER A 1 339 ? 40.413 0.855 38.298 1.00 55.04 336 SER A C 1
ATOM 2533 O O . SER A 1 339 ? 41.039 0.280 39.186 1.00 55.85 336 SER A O 1
ATOM 2536 N N . GLY A 1 340 ? 40.990 1.290 37.180 1.00 53.81 337 GLY A N 1
ATOM 2537 C CA . GLY A 1 340 ? 42.426 1.100 36.941 1.00 56.38 337 GLY A CA 1
ATOM 2538 C C . GLY A 1 340 ? 42.786 -0.373 36.785 1.00 55.61 337 GLY A C 1
ATOM 2539 O O . GLY A 1 340 ? 43.645 -0.890 37.500 1.00 57.22 337 GLY A O 1
ATOM 2540 N N . SER A 1 341 ? 42.109 -1.056 35.866 1.00 53.38 338 SER A N 1
ATOM 2541 C CA . SER A 1 341 ? 42.370 -2.480 35.611 1.00 52.78 338 SER A CA 1
ATOM 2542 C C . SER A 1 341 ? 42.252 -2.791 34.125 1.00 50.10 338 SER A C 1
ATOM 2543 O O . SER A 1 341 ? 41.968 -1.907 33.324 1.00 51.10 338 SER A O 1
ATOM 2546 N N . TYR A 1 342 ? 42.526 -4.041 33.763 1.00 48.57 339 TYR A N 1
ATOM 2547 C CA . TYR A 1 342 ? 42.430 -4.495 32.384 1.00 45.36 339 TYR A CA 1
ATOM 2548 C C . TYR A 1 342 ? 41.386 -5.580 32.277 1.00 43.08 339 TYR A C 1
ATOM 2549 O O . TYR A 1 342 ? 41.323 -6.480 33.111 1.00 44.24 339 TYR A O 1
ATOM 2558 N N . VAL A 1 343 ? 40.563 -5.484 31.239 1.00 41.24 340 VAL A N 1
ATOM 2559 C CA . VAL A 1 343 ? 39.533 -6.468 30.956 1.00 38.80 340 VAL A CA 1
ATOM 2560 C C . VAL A 1 343 ? 39.588 -6.786 29.467 1.00 37.41 340 VAL A C 1
ATOM 2561 O O . VAL A 1 343 ? 40.326 -6.147 28.714 1.00 36.67 340 VAL A O 1
ATOM 2565 N N . LEU A 1 344 ? 38.801 -7.777 29.066 1.00 35.42 341 LEU A N 1
ATOM 2566 C CA . LEU A 1 344 ? 38.714 -8.207 27.692 1.00 34.65 341 LEU A CA 1
ATOM 2567 C C . LEU A 1 344 ? 37.415 -7.754 27.045 1.00 32.83 341 LEU A C 1
ATOM 2568 O O . LEU A 1 344 ? 36.341 -7.976 27.604 1.00 32.35 341 LEU A O 1
ATOM 2573 N N . ASN A 1 345 ? 37.516 -7.103 25.892 1.00 31.44 342 ASN A N 1
ATOM 2574 C CA . ASN A 1 345 ? 36.338 -6.832 25.101 1.00 30.64 342 ASN A CA 1
ATOM 2575 C C . ASN A 1 345 ? 36.239 -8.100 24.261 1.00 30.67 342 ASN A C 1
ATOM 2576 O O . ASN A 1 345 ? 36.931 -8.236 23.246 1.00 30.83 342 ASN A O 1
ATOM 2581 N N . ALA A 1 346 ? 35.411 -9.043 24.712 1.00 29.46 343 ALA A N 1
ATOM 2582 C CA . ALA A 1 346 ? 35.266 -10.338 24.037 1.00 30.58 343 ALA A CA 1
ATOM 2583 C C . ALA A 1 346 ? 34.587 -10.248 22.665 1.00 30.06 343 ALA A C 1
ATOM 2584 O O . ALA A 1 346 ? 34.740 -11.141 21.829 1.00 30.76 343 ALA A O 1
ATOM 2586 N N . SER A 1 347 ? 33.845 -9.174 22.439 1.00 29.60 344 SER A N 1
ATOM 2587 C CA . SER A 1 347 ? 33.161 -8.981 21.164 1.00 30.53 344 SER A CA 1
ATOM 2588 C C . SER A 1 347 ? 34.120 -8.483 20.083 1.00 31.62 344 SER A C 1
ATOM 2589 O O . SER A 1 347 ? 33.988 -8.846 18.928 1.00 33.00 344 SER A O 1
ATOM 2592 N N . LYS A 1 348 ? 35.085 -7.650 20.470 1.00 32.28 345 LYS A N 1
ATOM 2593 C CA . LYS A 1 348 ? 36.074 -7.083 19.536 1.00 35.10 345 LYS A CA 1
ATOM 2594 C C . LYS A 1 348 ? 37.326 -7.913 19.526 1.00 35.29 345 LYS A C 1
ATOM 2595 O O . LYS A 1 348 ? 38.154 -7.767 18.647 1.00 34.00 345 LYS A O 1
ATOM 2601 N N . GLY A 1 349 ? 37.462 -8.776 20.524 1.00 36.08 346 GLY A N 1
ATOM 2602 C CA . GLY A 1 349 ? 38.613 -9.654 20.612 1.00 37.67 346 GLY A CA 1
ATOM 2603 C C . GLY A 1 349 ? 39.900 -8.968 21.026 1.00 39.53 346 GLY A C 1
ATOM 2604 O O . GLY A 1 349 ? 40.962 -9.263 20.472 1.00 41.96 346 GLY A O 1
ATOM 2605 N N . LYS A 1 350 ? 39.822 -8.070 22.006 1.00 40.82 347 LYS A N 1
ATOM 2606 C CA . LYS A 1 350 ? 41.019 -7.369 22.469 1.00 43.61 347 LYS A CA 1
ATOM 2607 C C . LYS A 1 350 ? 40.931 -6.808 23.884 1.00 42.89 347 LYS A C 1
ATOM 2608 O O . LYS A 1 350 ? 39.850 -6.460 24.387 1.00 39.22 347 LYS A O 1
ATOM 2614 N N . LYS A 1 351 ? 42.102 -6.683 24.498 1.00 42.15 348 LYS A N 1
ATOM 2615 C CA . LYS A 1 351 ? 42.217 -6.175 25.850 1.00 44.33 348 LYS A CA 1
ATOM 2616 C C . LYS A 1 351 ? 41.913 -4.687 25.869 1.00 44.83 348 LYS A C 1
ATOM 2617 O O . LYS A 1 351 ? 42.282 -3.977 24.946 1.00 46.87 348 LYS A O 1
ATOM 2623 N N . GLU A 1 352 ? 41.204 -4.243 26.906 1.00 44.50 349 GLU A N 1
ATOM 2624 C CA . GLU A 1 352 ? 40.821 -2.840 27.099 1.00 47.73 349 GLU A CA 1
ATOM 2625 C C . GLU A 1 352 ? 41.252 -2.405 28.484 1.00 48.57 349 GLU A C 1
ATOM 2626 O O . GLU A 1 352 ? 41.186 -3.186 29.436 1.00 45.57 349 GLU A O 1
ATOM 2632 N N . ARG A 1 353 ? 41.663 -1.147 28.593 1.00 50.32 350 ARG A N 1
ATOM 2633 C CA . ARG A 1 353 ? 42.048 -0.561 29.867 1.00 51.99 350 ARG A CA 1
ATOM 2634 C C . ARG A 1 353 ? 40.844 0.145 30.447 1.00 50.79 350 ARG A C 1
ATOM 2635 O O . ARG A 1 353 ? 40.196 0.911 29.754 1.00 50.68 350 ARG A O 1
ATOM 2643 N N . ILE A 1 354 ? 40.525 -0.144 31.705 1.00 50.70 351 ILE A N 1
ATOM 2644 C CA . ILE A 1 354 ? 39.464 0.560 32.410 1.00 51.42 351 ILE A CA 1
ATOM 2645 C C . ILE A 1 354 ? 40.168 1.567 33.317 1.00 53.36 351 ILE A C 1
ATOM 2646 O O . ILE A 1 354 ? 40.878 1.173 34.244 1.00 53.37 351 ILE A O 1
ATOM 2651 N N . GLY A 1 355 ? 40.008 2.852 33.016 1.00 53.56 352 GLY A N 1
ATOM 2652 C CA . GLY A 1 355 ? 40.595 3.912 33.828 1.00 56.84 352 GLY A CA 1
ATOM 2653 C C . GLY A 1 355 ? 39.643 4.238 34.962 1.00 58.12 352 GLY A C 1
ATOM 2654 O O . GLY A 1 355 ? 39.397 3.408 35.848 1.00 58.40 352 GLY A O 1
ATOM 2655 N N . ARG A 1 356 ? 39.074 5.435 34.911 1.00 58.65 353 ARG A N 1
ATOM 2656 C CA . ARG A 1 356 ? 38.164 5.888 35.948 1.00 58.75 353 ARG A CA 1
ATOM 2657 C C . ARG A 1 356 ? 36.768 5.368 35.692 1.00 55.12 353 ARG A C 1
ATOM 2658 O O . ARG A 1 356 ? 36.369 5.160 34.541 1.00 52.20 353 ARG A O 1
ATOM 2666 N N . ILE A 1 357 ? 36.038 5.157 36.782 1.00 54.68 354 ILE A N 1
ATOM 2667 C CA . ILE A 1 357 ? 34.670 4.680 36.728 1.00 52.33 354 ILE A CA 1
ATOM 2668 C C . ILE A 1 357 ? 33.805 5.693 37.459 1.00 53.97 354 ILE A C 1
ATOM 2669 O O . ILE A 1 357 ? 34.128 6.111 38.590 1.00 54.69 354 ILE A O 1
ATOM 2674 N N . LEU A 1 358 ? 32.721 6.091 36.800 1.00 53.28 355 LEU A N 1
ATOM 2675 C CA . LEU A 1 358 ? 31.778 7.053 37.350 1.00 55.08 355 LEU A CA 1
ATOM 2676 C C . LEU A 1 358 ? 30.356 6.508 37.373 1.00 51.34 355 LEU A C 1
ATOM 2677 O O . LEU A 1 358 ? 30.011 5.592 36.628 1.00 49.36 355 LEU A O 1
ATOM 2682 N N . GLN A 1 359 ? 29.555 7.074 38.271 1.00 51.56 356 GLN A N 1
ATOM 2683 C CA . GLN A 1 359 ? 28.126 6.803 38.373 1.00 51.22 356 GLN A CA 1
ATOM 2684 C C . GLN A 1 359 ? 27.490 8.183 38.308 1.00 54.20 356 GLN A C 1
ATOM 2685 O O . GLN A 1 359 ? 27.811 9.069 39.118 1.00 55.43 356 GLN A O 1
ATOM 2691 N N . MET A 1 360 ? 26.639 8.367 37.302 1.00 53.40 357 MET A N 1
ATOM 2692 C CA . MET A 1 360 ? 25.972 9.629 37.039 1.00 56.66 357 MET A CA 1
ATOM 2693 C C . MET A 1 360 ? 24.657 9.728 37.817 1.00 55.80 357 MET A C 1
ATOM 2694 O O . MET A 1 360 ? 23.733 8.973 37.547 1.00 51.49 357 MET A O 1
ATOM 2699 N N . HIS A 1 361 ? 24.589 10.634 38.791 1.00 57.04 358 HIS A N 1
ATOM 2700 C CA . HIS A 1 361 ? 23.356 10.870 39.554 1.00 58.79 358 HIS A CA 1
ATOM 2701 C C . HIS A 1 361 ? 22.545 11.975 38.852 1.00 59.99 358 HIS A C 1
ATOM 2702 O O . HIS A 1 361 ? 22.959 12.507 37.814 1.00 60.58 358 HIS A O 1
ATOM 2709 N N . ALA A 1 362 ? 21.378 12.293 39.397 1.00 60.61 359 ALA A N 1
ATOM 2710 C CA . ALA A 1 362 ? 20.524 13.320 38.812 1.00 63.02 359 ALA A CA 1
ATOM 2711 C C . ALA A 1 362 ? 21.190 14.685 38.885 1.00 68.58 359 ALA A C 1
ATOM 2712 O O . ALA A 1 362 ? 21.199 15.421 37.901 1.00 70.28 359 ALA A O 1
ATOM 2714 N N . ASN A 1 363 ? 21.782 14.983 40.043 1.00 71.59 360 ASN A N 1
ATOM 2715 C CA . ASN A 1 363 ? 22.416 16.279 40.306 1.00 78.91 360 ASN A CA 1
ATOM 2716 C C . ASN A 1 363 ? 23.931 16.252 40.477 1.00 81.25 360 ASN A C 1
ATOM 2717 O O . ASN A 1 363 ? 24.549 17.316 40.564 1.00 84.84 360 ASN A O 1
ATOM 2722 N N . THR A 1 364 ? 24.528 15.059 40.544 1.00 78.51 361 THR A N 1
ATOM 2723 C CA . THR A 1 364 ? 25.978 14.934 40.742 1.00 79.11 361 THR A CA 1
ATOM 2724 C C . THR A 1 364 ? 26.576 13.776 39.964 1.00 76.75 361 THR A C 1
ATOM 2725 O O . THR A 1 364 ? 25.860 12.959 39.359 1.00 67.76 361 THR A O 1
ATOM 2729 N N . ARG A 1 365 ? 27.907 13.731 39.981 1.00 77.01 362 ARG A N 1
ATOM 2730 C CA . ARG A 1 365 ? 28.687 12.682 39.327 1.00 76.17 362 ARG A CA 1
ATOM 2731 C C . ARG A 1 365 ? 29.639 12.174 40.400 1.00 76.20 362 ARG A C 1
ATOM 2732 O O . ARG A 1 365 ? 30.395 12.970 40.987 1.00 74.94 362 ARG A O 1
ATOM 2740 N N . GLN A 1 366 ? 29.594 10.868 40.671 1.00 69.63 363 GLN A N 1
ATOM 2741 C CA . GLN A 1 366 ? 30.418 10.249 41.716 1.00 70.53 363 GLN A CA 1
ATOM 2742 C C . GLN A 1 366 ? 31.469 9.322 41.130 1.00 69.08 363 GLN A C 1
ATOM 2743 O O . GLN A 1 366 ? 31.162 8.487 40.269 1.00 64.07 363 GLN A O 1
ATOM 2749 N N . GLU A 1 367 ? 32.702 9.461 41.607 1.00 70.06 364 GLU A N 1
ATOM 2750 C CA . GLU A 1 367 ? 33.782 8.594 41.174 1.00 70.83 364 GLU A CA 1
ATOM 2751 C C . GLU A 1 367 ? 33.838 7.424 42.149 1.00 69.43 364 GLU A C 1
ATOM 2752 O O . GLU A 1 367 ? 33.802 7.622 43.367 1.00 72.50 364 GLU A O 1
ATOM 2758 N N . ILE A 1 368 ? 33.922 6.212 41.609 1.00 64.64 365 ILE A N 1
ATOM 2759 C CA . ILE A 1 368 ? 33.979 4.994 42.419 1.00 63.39 365 ILE A CA 1
ATOM 2760 C C . ILE A 1 368 ? 35.150 4.129 41.981 1.00 61.82 365 ILE A C 1
ATOM 2761 O O . ILE A 1 368 ? 35.566 4.195 40.826 1.00 60.29 365 ILE A O 1
ATOM 2766 N N A ASP A 1 369 ? 35.663 3.318 42.905 0.60 62.87 366 ASP A N 1
ATOM 2767 N N B ASP A 1 369 ? 35.676 3.325 42.904 0.40 62.53 366 ASP A N 1
ATOM 2768 C CA A ASP A 1 369 ? 36.804 2.437 42.617 0.60 63.44 366 ASP A CA 1
ATOM 2769 C CA B ASP A 1 369 ? 36.810 2.432 42.621 0.40 62.65 366 ASP A CA 1
ATOM 2770 C C A ASP A 1 369 ? 36.413 0.968 42.382 0.60 60.24 366 ASP A C 1
ATOM 2771 C C B ASP A 1 369 ? 36.414 0.970 42.388 0.40 59.87 366 ASP A C 1
ATOM 2772 O O A ASP A 1 369 ? 37.275 0.140 42.081 0.60 58.26 366 ASP A O 1
ATOM 2773 O O B ASP A 1 369 ? 37.279 0.141 42.100 0.40 58.55 366 ASP A O 1
ATOM 2782 N N . LYS A 1 370 ? 35.124 0.650 42.503 1.00 58.04 367 LYS A N 1
ATOM 2783 C CA . LYS A 1 370 ? 34.672 -0.730 42.339 1.00 56.10 367 LYS A CA 1
ATOM 2784 C C . LYS A 1 370 ? 33.162 -0.803 42.058 1.00 53.46 367 LYS A C 1
ATOM 2785 O O . LYS A 1 370 ? 32.381 -0.145 42.746 1.00 53.44 367 LYS A O 1
ATOM 2791 N N A VAL A 1 371 ? 32.789 -1.599 41.041 0.50 50.35 368 VAL A N 1
ATOM 2792 N N B VAL A 1 371 ? 32.768 -1.570 41.052 0.50 50.31 368 VAL A N 1
ATOM 2793 C CA A VAL A 1 371 ? 31.390 -1.811 40.597 0.50 48.26 368 VAL A CA 1
ATOM 2794 C CA B VAL A 1 371 ? 31.357 -1.768 40.757 0.50 48.35 368 VAL A CA 1
ATOM 2795 C C A VAL A 1 371 ? 31.062 -3.287 40.763 0.50 46.45 368 VAL A C 1
ATOM 2796 C C B VAL A 1 371 ? 31.155 -3.243 40.982 0.50 46.61 368 VAL A C 1
ATOM 2797 O O A VAL A 1 371 ? 31.749 -4.132 40.191 0.50 47.99 368 VAL A O 1
ATOM 2798 O O B VAL A 1 371 ? 32.052 -4.033 40.739 0.50 47.33 368 VAL A O 1
ATOM 2805 N N . TYR A 1 372 ? 29.990 -3.604 41.488 1.00 44.44 369 TYR A N 1
ATOM 2806 C CA . TYR A 1 372 ? 29.662 -4.994 41.778 1.00 42.88 369 TYR A CA 1
ATOM 2807 C C . TYR A 1 372 ? 28.613 -5.564 40.845 1.00 38.93 369 TYR A C 1
ATOM 2808 O O . TYR A 1 372 ? 28.067 -4.856 40.024 1.00 36.02 369 TYR A O 1
ATOM 2817 N N . SER A 1 373 ? 28.367 -6.865 40.979 1.00 39.36 370 SER A N 1
ATOM 2818 C CA . SER A 1 373 ? 27.362 -7.551 40.189 1.00 37.86 370 SER A CA 1
ATOM 2819 C C . SER A 1 373 ? 26.012 -6.850 40.356 1.00 36.95 370 SER A C 1
ATOM 2820 O O . SER A 1 373 ? 25.644 -6.441 41.478 1.00 35.10 370 SER A O 1
ATOM 2823 N N . GLY A 1 374 ? 25.295 -6.705 39.234 1.00 33.51 371 GLY A N 1
ATOM 2824 C CA . GLY A 1 374 ? 23.988 -6.070 39.217 1.00 33.69 371 GLY A CA 1
ATOM 2825 C C . GLY A 1 374 ? 23.963 -4.554 39.133 1.00 34.28 371 GLY A C 1
ATOM 2826 O O . GLY A 1 374 ? 22.872 -3.958 39.062 1.00 35.33 371 GLY A O 1
ATOM 2827 N N A ASP A 1 375 ? 25.131 -3.913 39.127 0.50 34.86 372 ASP A N 1
ATOM 2828 N N B ASP A 1 375 ? 25.139 -3.926 39.124 0.50 35.45 372 ASP A N 1
ATOM 2829 C CA A ASP A 1 375 ? 25.166 -2.455 39.103 0.50 36.33 372 ASP A CA 1
ATOM 2830 C CA B ASP A 1 375 ? 25.230 -2.469 39.071 0.50 37.34 372 ASP A CA 1
ATOM 2831 C C A ASP A 1 375 ? 25.511 -1.939 37.710 0.50 35.77 372 ASP A C 1
ATOM 2832 C C B ASP A 1 375 ? 25.492 -1.947 37.676 0.50 36.29 372 ASP A C 1
ATOM 2833 O O A ASP A 1 375 ? 25.951 -2.693 36.836 0.50 34.95 372 ASP A O 1
ATOM 2834 O O B ASP A 1 375 ? 25.854 -2.697 36.765 0.50 35.38 372 ASP A O 1
ATOM 2843 N N . ILE A 1 376 ? 25.304 -0.642 37.534 1.00 36.08 373 ILE A N 1
ATOM 2844 C CA . ILE A 1 376 ? 25.529 0.057 36.300 1.00 37.14 373 ILE A CA 1
ATOM 2845 C C . ILE A 1 376 ? 26.472 1.216 36.615 1.00 40.08 373 ILE A C 1
ATOM 2846 O O . ILE A 1 376 ? 26.401 1.822 37.679 1.00 40.72 373 ILE A O 1
ATOM 2851 N N . ALA A 1 377 ? 27.362 1.497 35.677 1.00 40.16 374 ALA A N 1
ATOM 2852 C CA . ALA A 1 377 ? 28.324 2.564 35.826 1.00 42.16 374 ALA A CA 1
ATOM 2853 C C . ALA A 1 377 ? 28.803 2.961 34.448 1.00 42.91 374 ALA A C 1
ATOM 2854 O O . ALA A 1 377 ? 28.285 2.469 33.441 1.00 39.80 374 ALA A O 1
ATOM 2856 N N . ALA A 1 378 ? 29.774 3.872 34.408 1.00 44.78 375 ALA A N 1
ATOM 2857 C CA . ALA A 1 378 ? 30.319 4.365 33.166 1.00 46.36 375 ALA A CA 1
ATOM 2858 C C . ALA A 1 378 ? 31.844 4.471 33.303 1.00 49.11 375 ALA A C 1
ATOM 2859 O O . ALA A 1 378 ? 32.350 5.023 34.283 1.00 50.49 375 ALA A O 1
ATOM 2861 N N . ALA A 1 379 ? 32.553 3.917 32.324 1.00 48.89 376 ALA A N 1
ATOM 2862 C CA . ALA A 1 379 ? 34.012 3.894 32.310 1.00 51.34 376 ALA A CA 1
ATOM 2863 C C . ALA A 1 379 ? 34.526 5.017 31.447 1.00 53.34 376 ALA A C 1
ATOM 2864 O O . ALA A 1 379 ? 33.997 5.256 30.358 1.00 53.03 376 ALA A O 1
ATOM 2866 N N . VAL A 1 380 ? 35.588 5.673 31.916 1.00 57.46 377 VAL A N 1
ATOM 2867 C CA . VAL A 1 380 ? 36.158 6.811 31.212 1.00 61.53 377 VAL A CA 1
ATOM 2868 C C . VAL A 1 380 ? 37.142 6.394 30.124 1.00 63.54 377 VAL A C 1
ATOM 2869 O O . VAL A 1 380 ? 37.930 5.453 30.301 1.00 63.49 377 VAL A O 1
ATOM 2873 N N . GLY A 1 381 ? 37.044 7.087 28.988 1.00 66.25 378 GLY A N 1
ATOM 2874 C CA . GLY A 1 381 ? 37.945 6.935 27.846 1.00 68.53 378 GLY A CA 1
ATOM 2875 C C . GLY A 1 381 ? 38.181 5.603 27.149 1.00 68.89 378 GLY A C 1
ATOM 2876 O O . GLY A 1 381 ? 39.214 5.462 26.482 1.00 68.89 378 GLY A O 1
ATOM 2877 N N . LEU A 1 382 ? 37.267 4.634 27.281 1.00 66.58 379 LEU A N 1
ATOM 2878 C CA . LEU A 1 382 ? 37.426 3.338 26.580 1.00 66.23 379 LEU A CA 1
ATOM 2879 C C . LEU A 1 382 ? 37.581 3.572 25.094 1.00 66.23 379 LEU A C 1
ATOM 2880 O O . LEU A 1 382 ? 36.822 4.330 24.504 1.00 68.68 379 LEU A O 1
ATOM 2885 N N . LYS A 1 383 ? 38.542 2.878 24.498 1.00 66.11 380 LYS A N 1
ATOM 2886 C CA . LYS A 1 383 ? 38.893 3.070 23.091 1.00 69.28 380 LYS A CA 1
ATOM 2887 C C . LYS A 1 383 ? 38.021 2.384 22.022 1.00 69.12 380 LYS A C 1
ATOM 2888 O O . LYS A 1 383 ? 37.455 3.070 21.171 1.00 76.76 380 LYS A O 1
ATOM 2894 N N . ASP A 1 384 ? 37.924 1.052 22.048 1.00 61.40 381 ASP A N 1
ATOM 2895 C CA . ASP A 1 384 ? 37.203 0.303 20.991 1.00 60.36 381 ASP A CA 1
ATOM 2896 C C . ASP A 1 384 ? 35.908 -0.399 21.408 1.00 54.76 381 ASP A C 1
ATOM 2897 O O . ASP A 1 384 ? 35.485 -1.341 20.738 1.00 56.81 381 ASP A O 1
ATOM 2902 N N . THR A 1 385 ? 35.259 0.078 22.466 1.00 49.72 382 THR A N 1
ATOM 2903 C CA . THR A 1 385 ? 34.039 -0.562 22.969 1.00 45.81 382 THR A CA 1
ATOM 2904 C C . THR A 1 385 ? 32.785 0.165 22.507 1.00 44.77 382 THR A C 1
ATOM 2905 O O . THR A 1 385 ? 32.703 1.398 22.616 1.00 45.33 382 THR A O 1
ATOM 2909 N N . THR A 1 386 ? 31.829 -0.604 21.972 1.00 43.33 383 THR A N 1
ATOM 2910 C CA . THR A 1 386 ? 30.547 -0.059 21.491 1.00 43.84 383 THR A CA 1
ATOM 2911 C C . THR A 1 386 ? 29.364 -0.812 22.096 1.00 41.96 383 THR A C 1
ATOM 2912 O O . THR A 1 386 ? 29.541 -1.863 22.717 1.00 38.05 383 THR A O 1
ATOM 2916 N N . THR A 1 387 ? 28.165 -0.261 21.910 1.00 41.09 384 THR A N 1
ATOM 2917 C CA . THR A 1 387 ? 26.953 -0.844 22.464 1.00 40.17 384 THR A CA 1
ATOM 2918 C C . THR A 1 387 ? 26.777 -2.298 22.051 1.00 38.13 384 THR A C 1
ATOM 2919 O O . THR A 1 387 ? 26.877 -2.634 20.883 1.00 37.79 384 THR A O 1
ATOM 2923 N N . GLY A 1 388 ? 26.539 -3.156 23.039 1.00 36.73 385 GLY A N 1
ATOM 2924 C CA . GLY A 1 388 ? 26.348 -4.581 22.796 1.00 35.62 385 GLY A CA 1
ATOM 2925 C C . GLY A 1 388 ? 27.585 -5.429 23.054 1.00 33.73 385 GLY A C 1
ATOM 2926 O O . GLY A 1 388 ? 27.476 -6.654 23.106 1.00 33.17 385 GLY A O 1
ATOM 2927 N N . ASP A 1 389 ? 28.752 -4.795 23.231 1.00 32.01 386 ASP A N 1
ATOM 2928 C CA . ASP A 1 389 ? 29.981 -5.540 23.482 1.00 31.41 386 ASP A CA 1
ATOM 2929 C C . ASP A 1 389 ? 30.036 -6.149 24.871 1.00 29.92 386 ASP A C 1
ATOM 2930 O O . ASP A 1 389 ? 29.586 -5.544 25.852 1.00 28.49 386 ASP A O 1
ATOM 2935 N N . THR A 1 390 ? 30.586 -7.355 24.953 1.00 27.68 387 THR A N 1
ATOM 2936 C CA . THR A 1 390 ? 30.829 -7.977 26.232 1.00 28.09 387 THR A CA 1
ATOM 2937 C C . THR A 1 390 ? 32.204 -7.506 26.747 1.00 28.83 387 THR A C 1
ATOM 2938 O O . THR A 1 390 ? 33.186 -7.545 26.004 1.00 28.33 387 THR A O 1
ATOM 2942 N N . LEU A 1 391 ? 32.253 -7.037 27.997 1.00 28.76 388 LEU A N 1
ATOM 2943 C CA . LEU A 1 391 ? 33.517 -6.727 28.679 1.00 29.53 388 LEU A CA 1
ATOM 2944 C C . LEU A 1 391 ? 33.567 -7.752 29.778 1.00 30.31 388 LEU A C 1
ATOM 2945 O O . LEU A 1 391 ? 32.622 -7.838 30.563 1.00 30.43 388 LEU A O 1
ATOM 2950 N N . CYS A 1 392 ? 34.637 -8.546 29.845 1.00 31.11 389 CYS A N 1
ATOM 2951 C CA . CYS A 1 392 ? 34.720 -9.616 30.828 1.00 32.55 389 CYS A CA 1
ATOM 2952 C C . CYS A 1 392 ? 36.151 -9.854 31.325 1.00 34.08 389 CYS A C 1
ATOM 2953 O O . CYS A 1 392 ? 37.088 -9.239 30.845 1.00 34.24 389 CYS A O 1
ATOM 2956 N N . ALA A 1 393 ? 36.281 -10.757 32.292 1.00 36.17 390 ALA A N 1
ATOM 2957 C CA . ALA A 1 393 ? 37.574 -11.096 32.864 1.00 39.18 390 ALA A CA 1
ATOM 2958 C C . ALA A 1 393 ? 38.466 -11.707 31.816 1.00 39.58 390 ALA A C 1
ATOM 2959 O O . ALA A 1 393 ? 38.032 -12.563 31.043 1.00 38.88 390 ALA A O 1
ATOM 2961 N N . LEU A 1 394 ? 39.715 -11.264 31.801 1.00 41.74 391 LEU A N 1
ATOM 2962 C CA . LEU A 1 394 ? 40.710 -11.789 30.877 1.00 43.51 391 LEU A CA 1
ATOM 2963 C C . LEU A 1 394 ? 40.930 -13.289 31.055 1.00 44.78 391 LEU A C 1
ATOM 2964 O O . LEU A 1 394 ? 41.190 -13.991 30.088 1.00 46.72 391 LEU A O 1
ATOM 2969 N N . ASP A 1 395 ? 40.828 -13.772 32.291 1.00 47.33 392 ASP A N 1
ATOM 2970 C CA . ASP A 1 395 ? 41.054 -15.194 32.580 1.00 50.99 392 ASP A CA 1
ATOM 2971 C C . ASP A 1 395 ? 39.823 -16.100 32.438 1.00 50.76 392 ASP A C 1
ATOM 2972 O O . ASP A 1 395 ? 39.965 -17.319 32.470 1.00 53.53 392 ASP A O 1
ATOM 2977 N N . ALA A 1 396 ? 38.632 -15.522 32.268 1.00 47.62 393 ALA A N 1
ATOM 2978 C CA . ALA A 1 396 ? 37.412 -16.312 32.122 1.00 46.15 393 ALA A CA 1
ATOM 2979 C C . ALA A 1 396 ? 36.545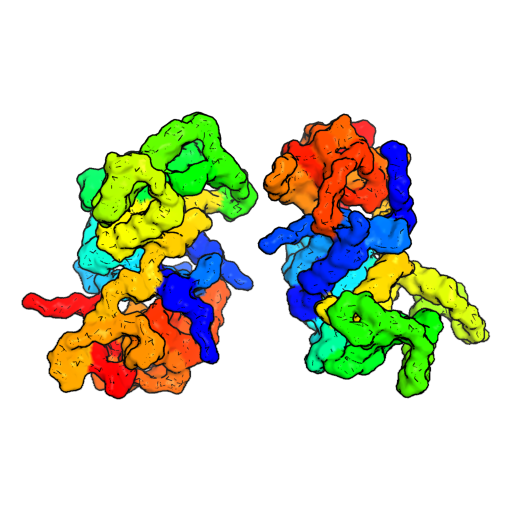 -15.715 31.016 1.00 44.75 393 ALA A C 1
ATOM 2980 O O . ALA A 1 396 ? 35.415 -15.276 31.267 1.00 41.45 393 ALA A O 1
ATOM 2982 N N . PRO A 1 397 ? 37.067 -15.715 29.774 1.00 43.20 394 PRO A N 1
ATOM 2983 C CA . PRO A 1 397 ? 36.367 -15.109 28.638 1.00 40.81 394 PRO A CA 1
ATOM 2984 C C . PRO A 1 397 ? 35.012 -15.726 28.306 1.00 40.59 394 PRO A C 1
ATOM 2985 O O . PRO A 1 397 ? 34.841 -16.948 28.355 1.00 39.25 394 PRO A O 1
ATOM 2989 N N . VAL A 1 398 ? 34.058 -14.855 27.990 1.00 36.97 395 VAL A N 1
ATOM 2990 C CA . VAL A 1 398 ? 32.723 -15.260 27.637 1.00 35.52 395 VAL A CA 1
ATOM 2991 C C . VAL A 1 398 ? 32.155 -14.224 26.678 1.00 33.41 395 VAL A C 1
ATOM 2992 O O . VAL A 1 398 ? 32.536 -13.045 26.750 1.00 32.28 395 VAL A O 1
ATOM 2996 N N . ILE A 1 399 ? 31.276 -14.663 25.778 1.00 31.67 396 ILE A N 1
ATOM 2997 C CA . ILE A 1 399 ? 30.571 -13.752 24.873 1.00 31.71 396 ILE A CA 1
ATOM 2998 C C . ILE A 1 399 ? 29.106 -13.851 25.308 1.00 31.58 396 ILE A C 1
ATOM 2999 O O . ILE A 1 399 ? 28.480 -14.890 25.142 1.00 31.41 396 ILE A O 1
ATOM 3004 N N . LEU A 1 400 ? 28.588 -12.782 25.882 1.00 31.00 397 LEU A N 1
ATOM 3005 C CA . LEU A 1 400 ? 27.223 -12.768 26.382 1.00 33.77 397 LEU A CA 1
ATOM 3006 C C . LEU A 1 400 ? 26.161 -12.595 25.303 1.00 37.34 397 LEU A C 1
ATOM 3007 O O . LEU A 1 400 ? 26.396 -12.019 24.235 1.00 35.26 397 LEU A O 1
ATOM 3012 N N . GLU A 1 401 ? 24.982 -13.112 25.613 1.00 41.12 398 GLU A N 1
ATOM 3013 C CA . GLU A 1 401 ? 23.837 -12.986 24.743 1.00 45.57 398 GLU A CA 1
ATOM 3014 C C . GLU A 1 401 ? 23.233 -11.573 24.871 1.00 47.35 398 GLU A C 1
ATOM 3015 O O . GLU A 1 401 ? 22.424 -11.328 25.764 1.00 50.32 398 GLU A O 1
ATOM 3021 N N . SER A 1 402 ? 23.662 -10.650 24.007 1.00 51.26 399 SER A N 1
ATOM 3022 C CA . SER A 1 402 ? 23.101 -9.281 23.942 1.00 52.05 399 SER A CA 1
ATOM 3023 C C . SER A 1 402 ? 21.938 -9.371 22.961 1.00 58.13 399 SER A C 1
ATOM 3024 O O . SER A 1 402 ? 20.809 -8.979 23.263 1.00 58.94 399 SER A O 1
ATOM 3027 N N . ILE A 1 403 ? 22.242 -9.867 21.765 1.00 60.77 400 ILE A N 1
ATOM 3028 C CA . ILE A 1 403 ? 21.233 -10.168 20.767 1.00 65.28 400 ILE A CA 1
ATOM 3029 C C . ILE A 1 403 ? 21.001 -11.651 21.052 1.00 64.55 400 ILE A C 1
ATOM 3030 O O . ILE A 1 403 ? 21.960 -12.378 21.333 1.00 60.10 400 ILE A O 1
ATOM 3035 N N . GLU A 1 404 ? 19.751 -12.101 21.004 1.00 65.11 401 GLU A N 1
ATOM 3036 C CA . GLU A 1 404 ? 19.439 -13.510 21.270 1.00 67.26 401 GLU A CA 1
ATOM 3037 C C . GLU A 1 404 ? 20.218 -14.448 20.328 1.00 67.58 401 GLU A C 1
ATOM 3038 O O . GLU A 1 404 ? 20.237 -14.220 19.112 1.00 65.35 401 GLU A O 1
ATOM 3044 N N . PHE A 1 405 ? 20.845 -15.492 20.892 1.00 66.36 402 PHE A N 1
ATOM 3045 C CA . PHE A 1 405 ? 21.624 -16.471 20.097 1.00 69.78 402 PHE A CA 1
ATOM 3046 C C . PHE A 1 405 ? 20.776 -17.099 18.978 1.00 70.55 402 PHE A C 1
ATOM 3047 O O . PHE A 1 405 ? 19.572 -17.313 19.168 1.00 67.47 402 PHE A O 1
ATOM 3055 N N . PRO A 1 406 ? 21.404 -17.411 17.819 1.00 75.66 403 PRO A N 1
ATOM 3056 C CA . PRO A 1 406 ? 20.664 -18.012 16.692 1.00 82.72 403 PRO A CA 1
ATOM 3057 C C . PRO A 1 406 ? 20.141 -19.429 16.977 1.00 86.96 403 PRO A C 1
ATOM 3058 O O . PRO A 1 406 ? 20.600 -20.083 17.921 1.00 87.98 403 PRO A O 1
ATOM 3062 N N . ASP A 1 407 ? 19.183 -19.881 16.166 1.00 92.95 404 ASP A N 1
ATOM 3063 C CA . ASP A 1 407 ? 18.600 -21.218 16.312 1.00 96.02 404 ASP A CA 1
ATOM 3064 C C . ASP A 1 407 ? 17.763 -21.571 15.073 1.00 98.01 404 ASP A C 1
ATOM 3065 O O . ASP A 1 407 ? 18.298 -21.808 13.986 1.00 97.75 404 ASP A O 1
ATOM 3070 N N . MET B 1 4 ? -5.357 27.723 86.414 1.00 98.40 1 MET B N 1
ATOM 3071 C CA . MET B 1 4 ? -5.706 28.665 87.524 1.00 99.50 1 MET B CA 1
ATOM 3072 C C . MET B 1 4 ? -4.564 29.647 87.837 1.00 93.87 1 MET B C 1
ATOM 3073 O O . MET B 1 4 ? -4.811 30.839 88.023 1.00 94.61 1 MET B O 1
ATOM 3078 N N . ALA B 1 5 ? -3.325 29.153 87.887 1.00 89.51 2 ALA B N 1
ATOM 3079 C CA . ALA B 1 5 ? -2.169 30.006 88.212 1.00 83.20 2 ALA B CA 1
ATOM 3080 C C . ALA B 1 5 ? -0.949 29.715 87.356 1.00 77.86 2 ALA B C 1
ATOM 3081 O O . ALA B 1 5 ? -0.757 28.585 86.884 1.00 74.06 2 ALA B O 1
ATOM 3083 N N A ARG B 1 6 ? -0.132 30.748 87.126 0.50 72.42 3 ARG B N 1
ATOM 3084 N N B ARG B 1 6 ? -0.109 30.736 87.217 0.50 73.35 3 ARG B N 1
ATOM 3085 C CA A ARG B 1 6 ? 1.074 30.603 86.326 0.50 68.87 3 ARG B CA 1
ATOM 3086 C CA B ARG B 1 6 ? 1.106 30.657 86.453 0.50 69.97 3 ARG B CA 1
ATOM 3087 C C A ARG B 1 6 ? 2.102 29.832 87.147 0.50 68.87 3 ARG B C 1
ATOM 3088 C C B ARG B 1 6 ? 2.076 29.788 87.225 0.50 69.75 3 ARG B C 1
ATOM 3089 O O A ARG B 1 6 ? 2.533 30.294 88.200 0.50 71.41 3 ARG B O 1
ATOM 3090 O O B ARG B 1 6 ? 2.446 30.138 88.344 0.50 72.80 3 ARG B O 1
ATOM 3105 N N . GLU B 1 7 ? 2.479 28.658 86.649 1.00 67.74 4 GLU B N 1
ATOM 3106 C CA . GLU B 1 7 ? 3.418 27.755 87.327 1.00 68.18 4 GLU B CA 1
ATOM 3107 C C . GLU B 1 7 ? 4.838 28.326 87.419 1.00 64.00 4 GLU B C 1
ATOM 3108 O O . GLU B 1 7 ? 5.405 28.452 88.508 1.00 61.81 4 GLU B O 1
ATOM 3114 N N . PHE B 1 8 ? 5.399 28.658 86.266 1.00 57.39 5 PHE B N 1
ATOM 3115 C CA . PHE B 1 8 ? 6.734 29.235 86.187 1.00 54.61 5 PHE B CA 1
ATOM 3116 C C . PHE B 1 8 ? 6.624 30.691 85.776 1.00 52.31 5 PHE B C 1
ATOM 3117 O O . PHE B 1 8 ? 5.923 31.007 84.810 1.00 51.02 5 PHE B O 1
ATOM 3125 N N . SER B 1 9 ? 7.309 31.580 86.492 1.00 50.26 6 SER B N 1
ATOM 3126 C CA . SER B 1 9 ? 7.297 33.007 86.147 1.00 49.78 6 SER B CA 1
ATOM 3127 C C . SER B 1 9 ? 8.008 33.270 84.797 1.00 46.73 6 SER B C 1
ATOM 3128 O O . SER B 1 9 ? 8.698 32.396 84.264 1.00 45.38 6 SER B O 1
ATOM 3131 N N . LEU B 1 10 ? 7.830 34.47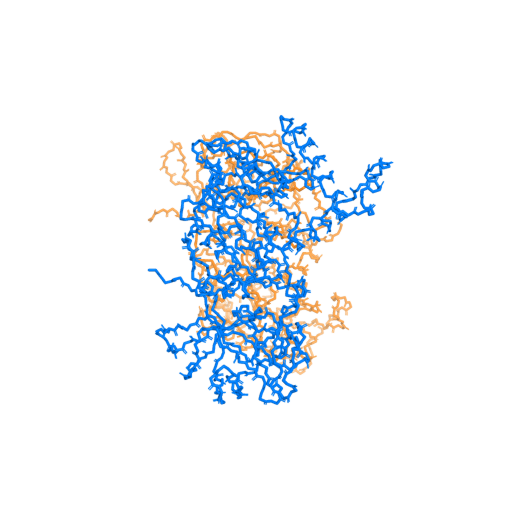9 84.267 1.00 45.66 7 LEU B N 1
ATOM 3132 C CA . LEU B 1 10 ? 8.525 34.910 83.049 1.00 44.27 7 LEU B CA 1
ATOM 3133 C C . LEU B 1 10 ? 10.034 34.873 83.255 1.00 44.12 7 LEU B C 1
ATOM 3134 O O . LEU B 1 10 ? 10.783 34.417 82.378 1.00 41.62 7 LEU B O 1
ATOM 3139 N N . GLU B 1 11 ? 10.469 35.352 84.423 1.00 45.75 8 GLU B N 1
ATOM 3140 C CA . GLU B 1 11 ? 11.888 35.361 84.780 1.00 44.98 8 GLU B CA 1
ATOM 3141 C C . GLU B 1 11 ? 12.450 33.942 84.795 1.00 43.93 8 GLU B C 1
ATOM 3142 O O . GLU B 1 11 ? 13.621 33.728 84.488 1.00 44.67 8 GLU B O 1
ATOM 3148 N N . LYS B 1 12 ? 11.608 32.974 85.144 1.00 43.21 9 LYS B N 1
ATOM 3149 C CA . LYS B 1 12 ? 12.042 31.580 85.221 1.00 43.70 9 LYS B CA 1
ATOM 3150 C C . LYS B 1 12 ? 11.659 30.736 84.007 1.00 40.47 9 LYS B C 1
ATOM 3151 O O . LYS B 1 12 ? 11.374 29.555 84.130 1.00 42.16 9 LYS B O 1
ATOM 3157 N N . THR B 1 13 ? 11.682 31.353 82.825 1.00 37.82 10 THR B N 1
ATOM 3158 C CA . THR B 1 13 ? 11.372 30.671 81.586 1.00 36.19 10 THR B CA 1
ATOM 3159 C C . THR B 1 13 ? 12.567 30.840 80.640 1.00 33.94 10 THR B C 1
ATOM 3160 O O . THR B 1 13 ? 13.151 31.916 80.562 1.00 33.47 10 THR B O 1
ATOM 3164 N N . ARG B 1 14 ? 12.936 29.767 79.952 1.00 33.29 11 ARG B N 1
ATOM 3165 C CA . ARG B 1 14 ? 14.032 29.805 78.980 1.00 32.22 11 ARG B CA 1
ATOM 3166 C C . ARG B 1 14 ? 13.583 29.124 77.701 1.00 31.61 11 ARG B C 1
ATOM 3167 O O . ARG B 1 14 ? 13.351 27.916 77.701 1.00 32.87 11 ARG B O 1
ATOM 3175 N N . ASN B 1 15 ? 13.411 29.909 76.628 1.00 30.01 12 ASN B N 1
ATOM 3176 C CA . ASN B 1 15 ? 13.039 29.392 75.316 1.00 28.99 12 ASN B CA 1
ATOM 3177 C C . ASN B 1 15 ? 14.328 29.300 74.522 1.00 28.34 12 ASN B C 1
ATOM 3178 O O . ASN B 1 15 ? 14.931 30.324 74.177 1.00 25.96 12 ASN B O 1
ATOM 3183 N N . ILE B 1 16 ? 14.750 28.074 74.234 1.00 28.39 13 ILE B N 1
ATOM 3184 C CA . ILE B 1 16 ? 16.023 27.882 73.553 1.00 29.24 13 ILE B CA 1
ATOM 3185 C C . ILE B 1 16 ? 15.991 26.968 72.331 1.00 29.34 13 ILE B C 1
ATOM 3186 O O . ILE B 1 16 ? 15.097 26.132 72.167 1.00 31.99 13 ILE B O 1
ATOM 3191 N N . GLY B 1 17 ? 16.996 27.145 71.486 1.00 28.73 14 GLY B N 1
ATOM 3192 C CA . GLY B 1 17 ? 17.232 26.273 70.346 1.00 29.29 14 GLY B CA 1
ATOM 3193 C C . GLY B 1 17 ? 18.635 25.740 70.484 1.00 29.07 14 GLY B C 1
ATOM 3194 O O . GLY B 1 17 ? 19.460 26.297 71.233 1.00 28.94 14 GLY B O 1
ATOM 3195 N N A ILE B 1 18 ? 18.895 24.646 69.790 0.50 29.91 15 ILE B N 1
ATOM 3196 N N B ILE B 1 18 ? 18.935 24.650 69.781 0.50 30.29 15 ILE B N 1
ATOM 3197 C CA A ILE B 1 18 ? 20.207 24.054 69.760 0.50 30.55 15 ILE B CA 1
ATOM 3198 C CA B ILE B 1 18 ? 20.274 24.036 69.812 0.50 31.19 15 ILE B CA 1
ATOM 3199 C C A ILE B 1 18 ? 20.675 24.317 68.346 0.50 30.89 15 ILE B C 1
ATOM 3200 C C B ILE B 1 18 ? 20.870 24.113 68.417 0.50 31.70 15 ILE B C 1
ATOM 3201 O O A ILE B 1 18 ? 20.036 23.878 67.396 0.50 31.08 15 ILE B O 1
ATOM 3202 O O B ILE B 1 18 ? 20.582 23.268 67.573 0.50 33.31 15 ILE B O 1
ATOM 3211 N N . MET B 1 19 ? 21.735 25.107 68.203 1.00 30.05 16 MET B N 1
ATOM 3212 C CA . MET B 1 19 ? 22.319 25.392 66.883 1.00 32.54 16 MET B CA 1
ATOM 3213 C C . MET B 1 19 ? 23.549 24.568 66.664 1.00 34.51 16 MET B C 1
ATOM 3214 O O . MET B 1 19 ? 24.600 24.833 67.243 1.00 33.14 16 MET B O 1
ATOM 3219 N N . ALA B 1 20 ? 23.423 23.556 65.820 1.00 37.69 17 ALA B N 1
ATOM 3220 C CA . ALA B 1 20 ? 24.526 22.653 65.607 1.00 41.95 17 ALA B CA 1
ATOM 3221 C C . ALA B 1 20 ? 24.471 21.986 64.242 1.00 47.18 17 ALA B C 1
ATOM 3222 O O . ALA B 1 20 ? 23.409 21.590 63.791 1.00 51.25 17 ALA B O 1
ATOM 3224 N N . HIS B 1 21 ? 25.624 21.890 63.588 1.00 51.56 18 HIS B N 1
ATOM 3225 C CA . HIS B 1 21 ? 25.737 21.202 62.310 1.00 57.60 18 HIS B CA 1
ATOM 3226 C C . HIS B 1 21 ? 25.702 19.695 62.634 1.00 61.61 18 HIS B C 1
ATOM 3227 O O . HIS B 1 21 ? 25.982 19.297 63.774 1.00 59.88 18 HIS B O 1
ATOM 3234 N N . VAL B 1 22 ? 25.353 18.858 61.659 1.00 66.95 19 VAL B N 1
ATOM 3235 C CA . VAL B 1 22 ? 25.290 17.397 61.895 1.00 69.30 19 VAL B CA 1
ATOM 3236 C C . VAL B 1 22 ? 26.615 16.831 62.446 1.00 68.35 19 VAL B C 1
ATOM 3237 O O . VAL B 1 22 ? 26.611 15.898 63.268 1.00 68.67 19 VAL B O 1
ATOM 3241 N N . ASP B 1 23 ? 27.738 17.412 62.019 1.00 66.82 20 ASP B N 1
ATOM 3242 C CA . ASP B 1 23 ? 29.061 16.959 62.483 1.00 65.91 20 ASP B CA 1
ATOM 3243 C C . ASP B 1 23 ? 29.375 17.336 63.941 1.00 58.38 20 ASP B C 1
ATOM 3244 O O . ASP B 1 23 ? 30.156 16.651 64.599 1.00 56.29 20 ASP B O 1
ATOM 3249 N N . ALA B 1 24 ? 28.772 18.410 64.446 1.00 50.53 21 ALA B N 1
ATOM 3250 C CA . ALA B 1 24 ? 29.005 18.835 65.837 1.00 47.83 21 ALA B CA 1
ATOM 3251 C C . ALA B 1 24 ? 28.240 17.996 66.890 1.00 46.06 21 ALA B C 1
ATOM 3252 O O . ALA B 1 24 ? 28.440 18.192 68.099 1.00 43.76 21 ALA B O 1
ATOM 3254 N N . GLY B 1 25 ? 27.381 17.073 66.439 1.00 47.59 22 GLY B N 1
ATOM 3255 C CA . GLY B 1 25 ? 26.614 16.186 67.342 1.00 47.95 22 GLY B CA 1
ATOM 3256 C C . GLY B 1 25 ? 25.309 16.796 67.841 1.00 47.68 22 GLY B C 1
ATOM 3257 O O . GLY B 1 25 ? 25.023 16.784 69.042 1.00 47.47 22 GLY B O 1
ATOM 3258 N N . LYS B 1 26 ? 24.522 17.332 66.911 1.00 47.66 23 LYS B N 1
ATOM 3259 C CA . LYS B 1 26 ? 23.224 17.961 67.221 1.00 48.35 23 LYS B CA 1
ATOM 3260 C C . LYS B 1 26 ? 22.220 17.023 67.922 1.00 48.07 23 LYS B C 1
ATOM 3261 O O . LYS B 1 26 ? 21.618 17.378 68.939 1.00 46.15 23 LYS B O 1
ATOM 3267 N N . THR B 1 27 ? 22.036 15.846 67.350 1.00 51.52 24 THR B N 1
ATOM 3268 C CA . THR B 1 27 ? 21.034 14.892 67.849 1.00 55.99 24 THR B CA 1
ATOM 3269 C C . THR B 1 27 ? 21.360 14.336 69.249 1.00 53.66 24 THR B C 1
ATOM 3270 O O . THR B 1 27 ? 20.482 14.296 70.116 1.00 51.89 24 THR B O 1
ATOM 3274 N N . THR B 1 28 ? 22.617 13.965 69.477 1.00 52.73 25 THR B N 1
ATOM 3275 C CA . THR B 1 28 ? 23.050 13.489 70.793 1.00 52.23 25 THR B CA 1
ATOM 3276 C C . THR B 1 28 ? 22.863 14.580 71.844 1.00 49.61 25 THR B C 1
ATOM 3277 O O . THR B 1 28 ? 22.339 14.327 72.929 1.00 46.88 25 THR B O 1
ATOM 3281 N N . THR B 1 29 ? 23.301 15.800 71.516 1.00 46.04 26 THR B N 1
ATOM 3282 C CA . THR B 1 29 ? 23.209 16.896 72.456 1.00 43.98 26 THR B CA 1
ATOM 3283 C C . THR B 1 29 ? 21.761 17.187 72.775 1.00 43.35 26 THR B C 1
ATOM 3284 O O . THR B 1 29 ? 21.414 17.452 73.931 1.00 42.88 26 THR B O 1
ATOM 3288 N N . THR B 1 30 ? 20.924 17.146 71.743 1.00 42.23 27 THR B N 1
ATOM 3289 C CA . THR B 1 30 ? 19.509 17.390 71.917 1.00 44.48 27 THR B CA 1
ATOM 3290 C C . THR B 1 30 ? 18.885 16.274 72.786 1.00 45.66 27 THR B C 1
ATOM 3291 O O . THR B 1 30 ? 18.186 16.566 73.757 1.00 46.53 27 THR B O 1
ATOM 3295 N N . GLU B 1 31 ? 19.197 15.025 72.455 1.00 47.29 28 GLU B N 1
ATOM 3296 C CA . GLU B 1 31 ? 18.694 13.834 73.188 1.00 50.08 28 GLU B CA 1
ATOM 3297 C C . GLU B 1 31 ? 19.099 13.882 74.668 1.00 49.25 28 GLU B C 1
ATOM 3298 O O . GLU B 1 31 ? 18.275 13.627 75.556 1.00 49.63 28 GLU B O 1
ATOM 3304 N N . ARG B 1 32 ? 20.356 14.247 74.927 1.00 46.23 29 ARG B N 1
ATOM 3305 C CA . ARG B 1 32 ? 20.840 14.357 76.296 1.00 46.74 29 ARG B CA 1
ATOM 3306 C C . ARG B 1 32 ? 20.160 15.505 77.019 1.00 45.83 29 ARG B C 1
ATOM 3307 O O . ARG B 1 32 ? 19.779 15.352 78.180 1.00 47.30 29 ARG B O 1
ATOM 3315 N N . ILE B 1 33 ? 19.974 16.642 76.337 1.00 43.78 30 ILE B N 1
ATOM 3316 C CA . ILE B 1 33 ? 19.277 17.768 76.948 1.00 43.31 30 ILE B CA 1
ATOM 3317 C C . ILE B 1 33 ? 17.853 17.364 77.311 1.00 44.58 30 ILE B C 1
ATOM 3318 O O . ILE B 1 33 ? 17.381 17.672 78.406 1.00 45.22 30 ILE B O 1
ATOM 3323 N N . LEU B 1 34 ? 17.181 16.669 76.401 1.00 46.06 31 LEU B N 1
ATOM 3324 C CA . LEU B 1 34 ? 15.801 16.239 76.642 1.00 48.49 31 LEU B CA 1
ATOM 3325 C C . LEU B 1 34 ? 15.709 15.230 77.781 1.00 50.27 31 LEU B C 1
ATOM 3326 O O . LEU B 1 34 ? 14.728 15.219 78.529 1.00 52.96 31 LEU B O 1
ATOM 3331 N N . TYR B 1 35 ? 16.738 14.403 77.921 1.00 51.34 32 TYR B N 1
ATOM 3332 C CA . TYR B 1 35 ? 16.773 13.431 79.013 1.00 53.33 32 TYR B CA 1
ATOM 3333 C C . TYR B 1 35 ? 16.876 14.131 80.373 1.00 53.03 32 TYR B C 1
ATOM 3334 O O . TYR B 1 35 ? 16.029 13.936 81.234 1.00 53.28 32 TYR B O 1
ATOM 3343 N N . TYR B 1 36 ? 17.896 14.976 80.539 1.00 50.74 33 TYR B N 1
ATOM 3344 C CA . TYR B 1 36 ? 18.121 15.661 81.823 1.00 50.50 33 TYR B CA 1
ATOM 3345 C C . TYR B 1 36 ? 17.019 16.617 82.229 1.00 50.67 33 TYR B C 1
ATOM 3346 O O . TYR B 1 36 ? 16.758 16.777 83.420 1.00 52.13 33 TYR B O 1
ATOM 3355 N N . THR B 1 37 ? 16.374 17.245 81.249 1.00 47.33 34 THR B N 1
ATOM 3356 C CA . THR B 1 37 ? 15.299 18.185 81.531 1.00 48.59 34 THR B CA 1
ATOM 3357 C C . THR B 1 37 ? 13.901 17.561 81.456 1.00 52.06 34 THR B C 1
ATOM 3358 O O . THR B 1 37 ? 12.916 18.256 81.714 1.00 50.79 34 THR B O 1
ATOM 3362 N N . GLY B 1 38 ? 13.816 16.260 81.143 1.00 57.44 35 GLY B N 1
ATOM 3363 C CA . GLY B 1 38 ? 12.523 15.588 80.992 1.00 60.94 35 GLY B CA 1
ATOM 3364 C C . GLY B 1 38 ? 12.133 14.549 82.014 1.00 68.32 35 GLY B C 1
ATOM 3365 O O . GLY B 1 38 ? 11.299 13.687 81.719 1.00 67.64 35 GLY B O 1
ATOM 3366 N N . LYS B 1 39 ? 12.704 14.612 83.214 1.00 72.32 36 LYS B N 1
ATOM 3367 C CA . LYS B 1 39 ? 12.333 13.635 84.242 1.00 79.93 36 LYS B CA 1
ATOM 3368 C C . LYS B 1 39 ? 11.379 14.219 85.291 1.00 85.38 36 LYS B C 1
ATOM 3369 O O . LYS B 1 39 ? 11.265 15.442 85.411 1.00 82.33 36 LYS B O 1
ATOM 3375 N N . ILE B 1 40 ? 10.691 13.306 85.997 1.00 91.75 37 ILE B N 1
ATOM 3376 C CA . ILE B 1 40 ? 9.646 13.545 87.034 1.00 97.27 37 ILE B CA 1
ATOM 3377 C C . ILE B 1 40 ? 8.366 12.908 86.508 1.00 102.50 37 ILE B C 1
ATOM 3378 O O . ILE B 1 40 ? 7.777 13.399 85.546 1.00 101.79 37 ILE B O 1
ATOM 3383 N N . THR B 1 65 ? 11.822 7.925 63.355 1.00 109.91 62 THR B N 1
ATOM 3384 C CA . THR B 1 65 ? 12.639 9.118 63.558 1.00 105.90 62 THR B CA 1
ATOM 3385 C C . THR B 1 65 ? 11.723 10.349 63.619 1.00 101.87 62 THR B C 1
ATOM 3386 O O . THR B 1 65 ? 11.524 11.043 62.616 1.00 100.58 62 THR B O 1
ATOM 3390 N N . ILE B 1 66 ? 11.168 10.603 64.805 1.00 98.34 63 ILE B N 1
ATOM 3391 C CA . ILE B 1 66 ? 10.238 11.722 65.009 1.00 94.12 63 ILE B CA 1
ATOM 3392 C C . ILE B 1 66 ? 10.806 12.798 65.947 1.00 85.40 63 ILE B C 1
ATOM 3393 O O . ILE B 1 66 ? 11.088 12.543 67.119 1.00 86.65 63 ILE B O 1
ATOM 3398 N N . THR B 1 67 ? 10.989 13.996 65.396 1.00 78.74 64 THR B N 1
ATOM 3399 C CA . THR B 1 67 ? 11.518 15.145 66.130 1.00 71.92 64 THR B CA 1
ATOM 3400 C C . THR B 1 67 ? 10.371 16.088 66.491 1.00 67.70 64 THR B C 1
ATOM 3401 O O . THR B 1 67 ? 9.690 16.589 65.605 1.00 65.25 64 THR B O 1
ATOM 3405 N N . SER B 1 68 ? 10.163 16.337 67.783 1.00 65.08 65 SER B N 1
ATOM 3406 C CA . SER B 1 68 ? 9.088 17.236 68.205 1.00 64.55 65 SER B CA 1
ATOM 3407 C C . SER B 1 68 ? 9.479 18.686 67.902 1.00 57.79 65 SER B C 1
ATOM 3408 O O . SER B 1 68 ? 10.630 19.094 68.100 1.00 54.31 65 SER B O 1
ATOM 3411 N N . ALA B 1 69 ? 8.504 19.449 67.424 1.00 55.28 66 ALA B N 1
ATOM 3412 C CA . ALA B 1 69 ? 8.704 20.849 67.067 1.00 51.98 66 ALA B CA 1
ATOM 3413 C C . ALA B 1 69 ? 9.198 21.675 68.252 1.00 48.14 66 ALA B C 1
ATOM 3414 O O . ALA B 1 69 ? 9.935 22.635 68.074 1.00 46.51 66 ALA B O 1
ATOM 3416 N N . ALA B 1 70 ? 8.773 21.280 69.448 1.00 46.55 67 ALA B N 1
ATOM 3417 C CA . ALA B 1 70 ? 9.148 21.952 70.672 1.00 44.27 67 ALA B CA 1
ATOM 3418 C C . ALA B 1 70 ? 8.781 21.052 71.827 1.00 45.33 67 ALA B C 1
ATOM 3419 O O . ALA B 1 70 ? 7.703 20.475 71.844 1.00 48.41 67 ALA B O 1
ATOM 3421 N N . THR B 1 71 ? 9.683 20.938 72.790 1.00 43.74 68 THR B N 1
ATOM 3422 C CA . THR B 1 71 ? 9.466 20.103 73.949 1.00 44.27 68 THR B CA 1
ATOM 3423 C C . THR B 1 71 ? 9.447 20.976 75.186 1.00 43.55 68 THR B C 1
ATOM 3424 O O . THR B 1 71 ? 10.357 21.785 75.386 1.00 40.88 68 THR B O 1
ATOM 3428 N N . THR B 1 72 ? 8.421 20.791 76.006 1.00 44.65 69 THR B N 1
ATOM 3429 C CA . THR B 1 72 ? 8.255 21.490 77.268 1.00 45.98 69 THR B CA 1
ATOM 3430 C C . THR B 1 72 ? 9.037 20.706 78.327 1.00 47.82 69 THR B C 1
ATOM 3431 O O . THR B 1 72 ? 8.797 19.509 78.518 1.00 50.19 69 THR B O 1
ATOM 3435 N N . ALA B 1 73 ? 9.930 21.382 79.039 1.00 45.13 70 ALA B N 1
ATOM 3436 C CA . ALA B 1 73 ? 10.782 20.718 80.020 1.00 47.02 70 ALA B CA 1
ATOM 3437 C C . ALA B 1 73 ? 11.116 21.635 81.188 1.00 46.15 70 ALA B C 1
ATOM 3438 O O . ALA B 1 73 ? 10.551 22.727 81.310 1.00 44.53 70 ALA B O 1
ATOM 3440 N N . GLN B 1 74 ? 11.991 21.171 82.077 1.00 48.54 71 GLN B N 1
ATOM 3441 C CA . GLN B 1 74 ? 12.412 21.999 83.214 1.00 49.34 71 GLN B CA 1
ATOM 3442 C C . GLN B 1 74 ? 13.792 21.650 83.748 1.00 47.53 71 GLN B C 1
ATOM 3443 O O . GLN B 1 74 ? 14.294 20.548 83.555 1.00 47.04 71 GLN B O 1
ATOM 3449 N N . TRP B 1 75 ? 14.397 22.626 84.409 1.00 45.75 72 TRP B N 1
ATOM 3450 C CA . TRP B 1 75 ? 15.710 22.452 84.978 1.00 45.18 72 TRP B CA 1
ATOM 3451 C C . TRP B 1 75 ? 15.832 23.372 86.178 1.00 46.93 72 TRP B C 1
ATOM 3452 O O . TRP B 1 75 ? 15.736 24.599 86.047 1.00 44.27 72 TRP B O 1
ATOM 3463 N N . LYS B 1 76 ? 15.976 22.753 87.351 1.00 48.84 73 LYS B N 1
ATOM 3464 C CA . LYS B 1 76 ? 16.169 23.446 88.624 1.00 51.22 73 LYS B CA 1
ATOM 3465 C C . LYS B 1 76 ? 15.211 24.605 88.893 1.00 52.10 73 LYS B C 1
ATOM 3466 O O . LYS B 1 76 ? 15.632 25.708 89.265 1.00 52.00 73 LYS B O 1
ATOM 3472 N N . GLY B 1 77 ? 13.918 24.340 88.713 1.00 52.94 74 GLY B N 1
ATOM 3473 C CA . GLY B 1 77 ? 12.881 25.336 88.968 1.00 53.13 74 GLY B CA 1
ATOM 3474 C C . GLY B 1 77 ? 12.566 26.292 87.830 1.00 50.69 74 GLY B C 1
ATOM 3475 O O . GLY B 1 77 ? 11.738 27.183 88.001 1.00 51.22 74 GLY B O 1
ATOM 3476 N N . TYR B 1 78 ? 13.242 26.137 86.690 1.00 47.34 75 TYR B N 1
ATOM 3477 C CA . TYR B 1 78 ? 12.992 26.975 85.511 1.00 44.68 75 TYR B CA 1
ATOM 3478 C C . TYR B 1 78 ? 12.290 26.172 84.431 1.00 43.79 75 TYR B C 1
ATOM 3479 O O . TYR B 1 78 ? 12.583 24.996 84.232 1.00 44.32 75 TYR B O 1
ATOM 3488 N N . ARG B 1 79 ? 11.346 26.813 83.750 1.00 42.54 76 ARG B N 1
ATOM 3489 C CA . ARG B 1 79 ? 10.712 26.215 82.594 1.00 42.27 76 ARG B CA 1
ATOM 3490 C C . ARG B 1 79 ? 11.727 26.342 81.442 1.00 40.65 76 ARG B C 1
ATOM 3491 O O . ARG B 1 79 ? 12.258 27.435 81.196 1.00 38.33 76 ARG B O 1
ATOM 3499 N N . VAL B 1 80 ? 11.994 25.226 80.756 1.00 39.92 77 VAL B N 1
ATOM 3500 C CA . VAL B 1 80 ? 12.879 25.218 79.589 1.00 37.21 77 VAL B CA 1
ATOM 3501 C C . VAL B 1 80 ? 12.132 24.609 78.411 1.00 37.79 77 VAL B C 1
ATOM 3502 O O . VAL B 1 80 ? 11.700 23.458 78.480 1.00 40.43 77 VAL B O 1
ATOM 3506 N N . ASN B 1 81 ? 11.953 25.397 77.348 1.00 34.83 78 ASN B N 1
ATOM 3507 C CA . ASN B 1 81 ? 11.304 24.943 76.127 1.00 35.88 78 ASN B CA 1
ATOM 3508 C C . ASN B 1 81 ? 12.403 24.770 75.094 1.00 35.73 78 ASN B C 1
ATOM 3509 O O . ASN B 1 81 ? 13.104 25.728 74.790 1.00 33.33 78 ASN B O 1
ATOM 3514 N N . ILE B 1 82 ? 12.558 23.550 74.582 1.00 36.69 79 ILE B N 1
ATOM 3515 C CA . ILE B 1 82 ? 13.562 23.243 73.580 1.00 37.59 79 ILE B CA 1
ATOM 3516 C C . ILE B 1 82 ? 12.889 23.223 72.231 1.00 37.62 79 ILE B C 1
ATOM 3517 O O . ILE B 1 82 ? 12.095 22.345 71.940 1.00 40.39 79 ILE B O 1
ATOM 3522 N N . ILE B 1 83 ? 13.252 24.191 71.404 1.00 36.42 80 ILE B N 1
ATOM 3523 C CA . ILE B 1 83 ? 12.679 24.393 70.089 1.00 38.15 80 ILE B CA 1
ATOM 3524 C C . ILE B 1 83 ? 13.567 23.805 68.998 1.00 38.43 80 ILE B C 1
ATOM 3525 O O . ILE B 1 83 ? 14.772 24.027 68.976 1.00 37.75 80 ILE B O 1
ATOM 3530 N N . ASP B 1 84 ? 12.953 23.073 68.079 1.00 41.27 81 ASP B N 1
ATOM 3531 C CA . ASP B 1 84 ? 13.678 22.465 66.975 1.00 44.36 81 ASP B CA 1
ATOM 3532 C C . ASP B 1 84 ? 14.197 23.534 65.999 1.00 46.48 81 ASP B C 1
ATOM 3533 O O . ASP B 1 84 ? 13.541 24.561 65.777 1.00 45.51 81 ASP B O 1
ATOM 3538 N N . THR B 1 85 ? 15.406 23.316 65.482 1.00 46.89 82 THR B N 1
ATOM 3539 C CA . THR B 1 85 ? 16.029 24.194 64.486 1.00 49.76 82 THR B CA 1
ATOM 3540 C C . THR B 1 85 ? 16.676 23.271 63.453 1.00 54.45 82 THR B C 1
ATOM 3541 O O . THR B 1 85 ? 16.911 22.087 63.740 1.00 56.57 82 THR B O 1
ATOM 3545 N N . PRO B 1 86 ? 16.979 23.796 62.252 1.00 52.69 83 PRO B N 1
ATOM 3546 C CA . PRO B 1 86 ? 17.550 22.915 61.227 1.00 54.29 83 PRO B CA 1
ATOM 3547 C C . PRO B 1 86 ? 19.012 22.516 61.460 1.00 54.41 83 PRO B C 1
ATOM 3548 O O . PRO B 1 86 ? 19.817 23.334 61.912 1.00 53.72 83 PRO B O 1
ATOM 3552 N N . GLY B 1 87 ? 19.328 21.258 61.143 1.00 56.49 84 GLY B N 1
ATOM 3553 C CA . GLY B 1 87 ? 20.688 20.709 61.260 1.00 56.32 84 GLY B CA 1
ATOM 3554 C C . GLY B 1 87 ? 21.590 21.065 60.077 1.00 57.41 84 GLY B C 1
ATOM 3555 O O . GLY B 1 87 ? 22.782 20.717 60.066 1.00 58.05 84 GLY B O 1
ATOM 3556 N N . HIS B 1 88 ? 21.009 21.718 59.066 1.00 54.72 85 HIS B N 1
ATOM 3557 C CA . HIS B 1 88 ? 21.745 22.200 57.896 1.00 57.71 85 HIS B CA 1
ATOM 3558 C C . HIS B 1 88 ? 21.431 23.677 57.687 1.00 53.83 85 HIS B C 1
ATOM 3559 O O . HIS B 1 88 ? 20.464 24.210 58.245 1.00 52.87 85 HIS B O 1
ATOM 3566 N N A VAL B 1 89 ? 22.250 24.323 56.864 0.50 53.18 86 VAL B N 1
ATOM 3567 N N B VAL B 1 89 ? 22.260 24.336 56.888 0.50 53.47 86 VAL B N 1
ATOM 3568 C CA A VAL B 1 89 ? 22.108 25.742 56.571 0.50 51.08 86 VAL B CA 1
ATOM 3569 C CA B VAL B 1 89 ? 22.104 25.758 56.618 0.50 51.48 86 VAL B CA 1
ATOM 3570 C C A VAL B 1 89 ? 20.851 26.012 55.746 0.50 50.54 86 VAL B C 1
ATOM 3571 C C B VAL B 1 89 ? 20.871 26.027 55.751 0.50 50.83 86 VAL B C 1
ATOM 3572 O O A VAL B 1 89 ? 20.615 25.356 54.732 0.50 50.81 86 VAL B O 1
ATOM 3573 O O B VAL B 1 89 ? 20.674 25.385 54.719 0.50 51.28 86 VAL B O 1
ATOM 3580 N N . ASP B 1 90 ? 20.043 26.970 56.196 1.00 49.60 87 ASP B N 1
ATOM 3581 C CA . ASP B 1 90 ? 18.814 27.358 55.484 1.00 49.76 87 ASP B CA 1
ATOM 3582 C C . ASP B 1 90 ? 18.968 28.796 55.008 1.00 46.60 87 ASP B C 1
ATOM 3583 O O . ASP B 1 90 ? 19.110 29.723 55.827 1.00 44.92 87 ASP B O 1
ATOM 3588 N N . PHE B 1 91 ? 18.905 28.972 53.691 1.00 43.89 88 PHE B N 1
ATOM 3589 C CA . PHE B 1 91 ? 19.048 30.281 53.061 1.00 46.80 88 PHE B CA 1
ATOM 3590 C C . PHE B 1 91 ? 17.723 30.959 52.680 1.00 52.16 88 PHE B C 1
ATOM 3591 O O . PHE B 1 91 ? 17.729 31.999 52.011 1.00 54.21 88 PHE B O 1
ATOM 3599 N N . THR B 1 92 ? 16.607 30.375 53.099 1.00 53.67 89 THR B N 1
ATOM 3600 C CA . THR B 1 92 ? 15.281 30.901 52.798 1.00 60.32 89 THR B CA 1
ATOM 3601 C C . THR B 1 92 ? 14.739 31.749 53.965 1.00 64.52 89 THR B C 1
ATOM 3602 O O . THR B 1 92 ? 15.502 32.260 54.804 1.00 57.59 89 THR B O 1
ATOM 3606 N N . ILE B 1 93 ? 13.409 31.849 54.015 1.00 70.89 90 ILE B N 1
ATOM 3607 C CA . ILE B 1 93 ? 12.675 32.603 55.026 1.00 72.25 90 ILE B CA 1
ATOM 3608 C C . ILE B 1 93 ? 12.420 31.779 56.287 1.00 74.07 90 ILE B C 1
ATOM 3609 O O . ILE B 1 93 ? 12.472 32.314 57.396 1.00 78.93 90 ILE B O 1
ATOM 3614 N N . GLU B 1 94 ? 12.148 30.486 56.121 1.00 74.92 91 GLU B N 1
ATOM 3615 C CA . GLU B 1 94 ? 11.847 29.599 57.259 1.00 77.85 91 GLU B CA 1
ATOM 3616 C C . GLU B 1 94 ? 12.838 29.651 58.439 1.00 75.22 91 GLU B C 1
ATOM 3617 O O . GLU B 1 94 ? 12.432 29.468 59.604 1.00 74.88 91 GLU B O 1
ATOM 3623 N N . VAL B 1 95 ? 14.121 29.887 58.147 1.00 69.12 92 VAL B N 1
ATOM 3624 C CA . VAL B 1 95 ? 15.137 29.964 59.206 1.00 61.87 92 VAL B CA 1
ATOM 3625 C C . VAL B 1 95 ? 14.821 31.101 60.173 1.00 53.09 92 VAL B C 1
ATOM 3626 O O . VAL B 1 95 ? 14.827 30.906 61.380 1.00 54.91 92 VAL B O 1
ATOM 3630 N N . GLN B 1 96 ? 14.526 32.266 59.609 1.00 54.61 93 GLN B N 1
ATOM 3631 C CA . GLN B 1 96 ? 14.212 33.481 60.352 1.00 54.83 93 GLN B CA 1
ATOM 3632 C C . GLN B 1 96 ? 13.031 33.292 61.299 1.00 53.05 93 GLN B C 1
ATOM 3633 O O . GLN B 1 96 ? 12.995 33.896 62.382 1.00 49.48 93 GLN B O 1
ATOM 3639 N N . ARG B 1 97 ? 12.070 32.458 60.894 1.00 48.90 94 ARG B N 1
ATOM 3640 C CA . ARG B 1 97 ? 10.880 32.224 61.717 1.00 49.24 94 ARG B CA 1
ATOM 3641 C C . ARG B 1 97 ? 11.212 31.591 63.057 1.00 47.76 94 ARG B C 1
ATOM 3642 O O . ARG B 1 97 ? 10.780 32.119 64.084 1.00 46.51 94 ARG B O 1
ATOM 3650 N N . SER B 1 98 ? 11.967 30.476 63.057 1.00 44.98 95 SER B N 1
ATOM 3651 C CA . SER B 1 98 ? 12.292 29.787 64.318 1.00 43.66 95 SER B CA 1
ATOM 3652 C C . SER B 1 98 ? 13.133 30.675 65.215 1.00 38.01 95 SER B C 1
ATOM 3653 O O . SER B 1 98 ? 13.012 30.595 66.428 1.00 35.15 95 SER B O 1
ATOM 3656 N N . LEU B 1 99 ? 13.952 31.548 64.632 1.00 36.28 96 LEU B N 1
ATOM 3657 C CA . LEU B 1 99 ? 14.772 32.474 65.434 1.00 35.51 96 LEU B CA 1
ATOM 3658 C C . LEU B 1 99 ? 13.917 33.474 66.210 1.00 34.57 96 LEU B C 1
ATOM 3659 O O . LEU B 1 99 ? 14.371 34.060 67.212 1.00 33.76 96 LEU B O 1
ATOM 3664 N N . ARG B 1 100 ? 12.695 33.690 65.735 1.00 35.84 97 ARG B N 1
ATOM 3665 C CA . ARG B 1 100 ? 11.757 34.600 66.372 1.00 38.99 97 ARG B CA 1
ATOM 3666 C C . ARG B 1 100 ? 11.068 33.911 67.572 1.00 36.88 97 ARG B C 1
ATOM 3667 O O . ARG B 1 100 ? 10.637 34.569 68.527 1.00 39.97 97 ARG B O 1
ATOM 3675 N N . VAL B 1 101 ? 10.952 32.585 67.506 1.00 32.47 98 VAL B N 1
ATOM 3676 C CA . VAL B 1 101 ? 10.270 31.777 68.540 1.00 33.30 98 VAL B CA 1
ATOM 3677 C C . VAL B 1 101 ? 11.159 31.480 69.754 1.00 31.02 98 VAL B C 1
ATOM 3678 O O . VAL B 1 101 ? 10.706 31.528 70.917 1.00 30.76 98 VAL B O 1
ATOM 3682 N N . LEU B 1 102 ? 12.408 31.124 69.481 1.00 30.82 99 LEU B N 1
ATOM 3683 C CA . LEU B 1 102 ? 13.383 30.918 70.553 1.00 30.32 99 LEU B CA 1
ATOM 3684 C C . LEU B 1 102 ? 13.891 32.296 70.979 1.00 29.16 99 LEU B C 1
ATOM 3685 O O . LEU B 1 102 ? 13.836 33.247 70.188 1.00 29.81 99 LEU B O 1
ATOM 3690 N N . ASP B 1 103 ? 14.343 32.403 72.217 1.00 26.74 100 ASP B N 1
ATOM 3691 C CA . ASP B 1 103 ? 14.879 33.654 72.760 1.00 27.94 100 ASP B CA 1
ATOM 3692 C C . ASP B 1 103 ? 16.400 33.602 72.843 1.00 28.07 100 ASP B C 1
ATOM 3693 O O . ASP B 1 103 ? 17.056 34.618 72.730 1.00 28.44 100 ASP B O 1
ATOM 3698 N N . GLY B 1 104 ? 16.945 32.404 73.043 1.00 27.30 101 GLY B N 1
ATOM 3699 C CA . GLY B 1 104 ? 18.384 32.210 73.134 1.00 25.98 101 GLY B CA 1
ATOM 3700 C C . GLY B 1 104 ? 18.750 30.862 72.574 1.00 25.20 101 GLY B C 1
ATOM 3701 O O . GLY B 1 104 ? 17.868 30.053 72.261 1.00 25.17 101 GLY B O 1
ATOM 3702 N N . ALA B 1 105 ? 20.042 30.601 72.439 1.00 23.73 102 ALA B N 1
ATOM 3703 C CA . ALA B 1 105 ? 20.469 29.302 71.916 1.00 24.54 102 ALA B CA 1
ATOM 3704 C C . ALA B 1 105 ? 21.794 28.803 72.477 1.00 25.32 102 ALA B C 1
ATOM 3705 O O . ALA B 1 105 ? 22.563 29.565 73.042 1.00 25.73 102 ALA B O 1
ATOM 3707 N N . VAL B 1 106 ? 22.006 27.495 72.350 1.00 24.99 103 VAL B N 1
ATOM 3708 C CA . VAL B 1 106 ? 23.266 26.864 72.672 1.00 26.98 103 VAL B CA 1
ATOM 3709 C C . VAL B 1 106 ? 23.851 26.517 71.304 1.00 26.41 103 VAL B C 1
ATOM 3710 O O . VAL B 1 106 ? 23.221 25.789 70.539 1.00 28.93 103 VAL B O 1
ATOM 3714 N N . THR B 1 107 ? 25.011 27.073 70.973 1.00 26.70 104 THR B N 1
ATOM 3715 C CA . THR B 1 107 ? 25.685 26.749 69.724 1.00 28.75 104 THR B CA 1
ATOM 3716 C C . THR B 1 107 ? 26.698 25.657 70.060 1.00 30.80 104 THR B C 1
ATOM 3717 O O . THR B 1 107 ? 27.540 25.834 70.954 1.00 29.85 104 THR B O 1
ATOM 3721 N N . VAL B 1 108 ? 26.596 24.527 69.364 1.00 31.74 105 VAL B N 1
ATOM 3722 C CA . VAL B 1 108 ? 27.469 23.386 69.606 1.00 33.56 105 VAL B CA 1
ATOM 3723 C C . VAL B 1 108 ? 28.534 23.293 68.520 1.00 35.33 105 VAL B C 1
ATOM 3724 O O . VAL B 1 108 ? 28.225 23.371 67.332 1.00 35.08 105 VAL B O 1
ATOM 3728 N N . LEU B 1 109 ? 29.785 23.153 68.945 1.00 34.80 106 LEU B N 1
ATOM 3729 C CA . LEU B 1 109 ? 30.913 22.983 68.043 1.00 36.50 106 LEU B CA 1
ATOM 3730 C C . LEU B 1 109 ? 31.530 21.608 68.244 1.00 37.66 106 LEU B C 1
ATOM 3731 O O . LEU B 1 109 ? 31.486 21.073 69.346 1.00 35.66 106 LEU B O 1
ATOM 3736 N N . ASP B 1 110 ? 32.096 21.054 67.168 1.00 39.42 107 ASP B N 1
ATOM 3737 C CA . ASP B 1 110 ? 32.878 19.820 67.220 1.00 43.13 107 ASP B CA 1
ATOM 3738 C C . ASP B 1 110 ? 34.267 20.338 67.619 1.00 42.01 107 ASP B C 1
ATOM 3739 O O . ASP B 1 110 ? 34.906 21.024 66.829 1.00 41.68 107 ASP B O 1
ATOM 3744 N N . SER B 1 111 ? 34.704 20.045 68.846 1.00 42.04 108 SER B N 1
ATOM 3745 C CA . SER B 1 111 ? 36.003 20.526 69.359 1.00 43.85 108 SER B CA 1
ATOM 3746 C C . SER B 1 111 ? 37.220 20.170 68.497 1.00 46.70 108 SER B C 1
ATOM 3747 O O . SER B 1 111 ? 38.256 20.820 68.595 1.00 47.20 108 SER B O 1
ATOM 3750 N N . GLN B 1 112 ? 37.099 19.140 67.671 1.00 50.62 109 GLN B N 1
ATOM 3751 C CA . GLN B 1 112 ? 38.201 18.743 66.789 1.00 56.37 109 GLN B CA 1
ATOM 3752 C C . GLN B 1 112 ? 38.289 19.669 65.562 1.00 56.45 109 GLN B C 1
ATOM 3753 O O . GLN B 1 112 ? 39.382 19.964 65.086 1.00 58.89 109 GLN B O 1
ATOM 3759 N N . SER B 1 113 ? 37.146 20.167 65.094 1.00 55.08 110 SER B N 1
ATOM 3760 C CA . SER B 1 113 ? 37.097 21.015 63.891 1.00 53.59 110 SER B CA 1
ATOM 3761 C C . SER B 1 113 ? 37.002 22.516 64.139 1.00 50.96 110 SER B C 1
ATOM 3762 O O . SER B 1 113 ? 37.434 23.308 63.295 1.00 49.69 110 SER B O 1
ATOM 3765 N N . GLY B 1 114 ? 36.416 22.910 65.270 1.00 47.11 111 GLY B N 1
ATOM 3766 C CA . GLY B 1 114 ? 36.225 24.327 65.564 1.00 44.11 111 GLY B CA 1
ATOM 3767 C C . GLY B 1 114 ? 35.153 24.888 64.632 1.00 42.52 111 GLY B C 1
ATOM 3768 O O . GLY B 1 114 ? 34.335 24.140 64.105 1.00 41.79 111 GLY B O 1
ATOM 3769 N N . VAL B 1 115 ? 35.168 26.203 64.431 1.00 41.36 112 VAL B N 1
ATOM 3770 C CA . VAL B 1 115 ? 34.218 26.876 63.533 1.00 39.92 112 VAL B CA 1
ATOM 3771 C C . VAL B 1 115 ? 34.521 26.517 62.070 1.00 42.76 112 VAL B C 1
ATOM 3772 O O . VAL B 1 115 ? 35.630 26.756 61.593 1.00 44.01 112 VAL B O 1
ATOM 3776 N N . GLU B 1 116 ? 33.523 25.981 61.369 1.00 42.13 113 GLU B N 1
ATOM 3777 C CA . GLU B 1 116 ? 33.636 25.596 59.953 1.00 45.52 113 GLU B CA 1
ATOM 3778 C C . GLU B 1 116 ? 32.771 26.570 59.139 1.00 42.82 113 GLU B C 1
ATOM 3779 O O . GLU B 1 116 ? 31.912 27.240 59.700 1.00 39.96 113 GLU B O 1
ATOM 3785 N N . PRO B 1 117 ? 32.969 26.641 57.812 1.00 42.60 114 PRO B N 1
ATOM 3786 C CA . PRO B 1 117 ? 32.166 27.596 57.006 1.00 42.68 114 PRO B CA 1
ATOM 3787 C C . PRO B 1 117 ? 30.645 27.557 57.253 1.00 40.62 114 PRO B C 1
ATOM 3788 O O . PRO B 1 117 ? 30.026 28.618 57.407 1.00 36.94 114 PRO B O 1
ATOM 3792 N N . GLN B 1 118 ? 30.060 26.359 57.327 1.00 40.73 115 GLN B N 1
ATOM 3793 C CA . GLN B 1 118 ? 28.617 26.241 57.582 1.00 41.59 115 GLN B CA 1
ATOM 3794 C C . GLN B 1 118 ? 28.226 26.854 58.937 1.00 40.14 115 GLN B C 1
ATOM 3795 O O . GLN B 1 118 ? 27.191 27.534 59.059 1.00 37.97 115 GLN B O 1
ATOM 3801 N N . THR B 1 119 ? 29.061 26.607 59.944 1.00 40.38 116 THR B N 1
ATOM 3802 C CA . THR B 1 119 ? 28.855 27.137 61.290 1.00 38.65 116 THR B CA 1
ATOM 3803 C C . THR B 1 119 ? 28.811 28.666 61.260 1.00 36.63 116 THR B C 1
ATOM 3804 O O . THR B 1 119 ? 28.025 29.287 61.962 1.00 33.59 116 THR B O 1
ATOM 3808 N N . GLU B 1 120 ? 29.678 29.259 60.445 1.00 34.49 117 GLU B N 1
ATOM 3809 C CA . GLU B 1 120 ? 29.756 30.709 60.328 1.00 34.28 117 GLU B CA 1
ATOM 3810 C C . GLU B 1 120 ? 28.478 31.327 59.821 1.00 32.88 117 GLU B C 1
ATOM 3811 O O . GLU B 1 120 ? 27.984 32.272 60.419 1.00 32.65 117 GLU B O 1
ATOM 3817 N N . THR B 1 121 ? 27.935 30.786 58.735 1.00 32.54 118 THR B N 1
ATOM 3818 C CA . THR B 1 121 ? 26.702 31.321 58.160 1.00 32.84 118 THR B CA 1
ATOM 3819 C C . THR B 1 121 ? 25.578 31.319 59.198 1.00 31.45 118 THR B C 1
ATOM 3820 O O . THR B 1 121 ? 24.911 32.342 59.404 1.00 31.18 118 THR B O 1
ATOM 3824 N N . VAL B 1 122 ? 25.400 30.181 59.856 1.00 31.77 119 VAL B N 1
ATOM 3825 C CA . VAL B 1 122 ? 24.377 30.020 60.904 1.00 31.59 119 VAL B CA 1
ATOM 3826 C C . VAL B 1 122 ? 24.596 31.059 62.005 1.00 30.80 119 VAL B C 1
ATOM 3827 O O . VAL B 1 122 ? 23.641 31.676 62.494 1.00 28.89 119 VAL B O 1
ATOM 3831 N N . TRP B 1 123 ? 25.859 31.234 62.402 1.00 29.88 120 TRP B N 1
ATOM 3832 C CA . TRP B 1 123 ? 26.212 32.200 63.433 1.00 29.68 120 TRP B CA 1
ATOM 3833 C C . TRP B 1 123 ? 25.837 33.644 63.040 1.00 29.06 120 TRP B C 1
ATOM 3834 O O . TRP B 1 123 ? 25.263 34.372 63.841 1.00 28.07 120 TRP B O 1
ATOM 3845 N N . ARG B 1 124 ? 26.180 34.054 61.819 1.00 29.98 121 ARG B N 1
ATOM 3846 C CA . ARG B 1 124 ? 25.868 35.414 61.351 1.00 30.57 121 ARG B CA 1
ATOM 3847 C C . ARG B 1 124 ? 24.358 35.669 61.268 1.00 31.44 121 ARG B C 1
ATOM 3848 O O . ARG B 1 124 ? 23.905 36.762 61.598 1.00 30.17 121 ARG B O 1
ATOM 3856 N N . GLN B 1 125 ? 23.584 34.661 60.845 1.00 30.26 122 GLN B N 1
ATOM 3857 C CA . GLN B 1 125 ? 22.125 34.785 60.808 1.00 31.44 122 GLN B CA 1
ATOM 3858 C C . GLN B 1 125 ? 21.626 35.023 62.233 1.00 30.27 122 GLN B C 1
ATOM 3859 O O . GLN B 1 125 ? 20.861 35.949 62.478 1.00 30.83 122 GLN B O 1
ATOM 3865 N N . ALA B 1 126 ? 22.087 34.190 63.170 1.00 28.35 123 ALA B N 1
ATOM 3866 C CA . ALA B 1 126 ? 21.694 34.330 64.577 1.00 28.85 123 ALA B CA 1
ATOM 3867 C C . ALA B 1 126 ? 22.045 35.725 65.129 1.00 29.21 123 ALA B C 1
ATOM 3868 O O . ALA B 1 126 ? 21.272 36.325 65.880 1.00 28.67 123 ALA B O 1
ATOM 3870 N N . THR B 1 127 ? 23.203 36.245 64.745 1.00 28.74 124 THR B N 1
ATOM 3871 C CA . THR B 1 127 ? 23.587 37.579 65.164 1.00 29.93 124 THR B CA 1
ATOM 3872 C C . THR B 1 127 ? 22.681 38.639 64.518 1.00 31.40 124 THR B C 1
ATOM 3873 O O . THR B 1 127 ? 22.265 39.574 65.195 1.00 31.72 124 THR B O 1
ATOM 3877 N N . GLU B 1 128 ? 22.355 38.482 63.237 1.00 33.34 125 GLU B N 1
ATOM 3878 C CA . GLU B 1 128 ? 21.450 39.437 62.567 1.00 36.34 125 GLU B CA 1
ATOM 3879 C C . GLU B 1 128 ? 20.107 39.509 63.286 1.00 35.17 125 GLU B C 1
ATOM 3880 O O . GLU B 1 128 ? 19.555 40.594 63.466 1.00 33.75 125 GLU B O 1
ATOM 3886 N N . TYR B 1 129 ? 19.611 38.355 63.737 1.00 32.27 126 TYR B N 1
ATOM 3887 C CA . TYR B 1 129 ? 18.329 38.281 64.435 1.00 34.48 126 TYR B CA 1
ATOM 3888 C C . TYR B 1 129 ? 18.459 38.377 65.965 1.00 32.48 126 TYR B C 1
ATOM 3889 O O . TYR B 1 129 ? 17.530 38.047 66.696 1.00 31.14 126 TYR B O 1
ATOM 3898 N N . LYS B 1 130 ? 19.621 38.869 66.412 1.00 31.36 127 LYS B N 1
ATOM 3899 C CA . LYS B 1 130 ? 19.913 39.179 67.810 1.00 33.46 127 LYS B CA 1
ATOM 3900 C C . LYS B 1 130 ? 19.633 38.066 68.806 1.00 31.16 127 LYS B C 1
ATOM 3901 O O . LYS B 1 130 ? 18.986 38.287 69.828 1.00 31.10 127 LYS B O 1
ATOM 3907 N N . VAL B 1 131 ? 20.151 36.881 68.523 1.00 27.94 128 VAL B N 1
ATOM 3908 C CA . VAL B 1 131 ? 19.951 35.729 69.398 1.00 26.74 128 VAL B CA 1
ATOM 3909 C C . VAL B 1 131 ? 21.156 35.534 70.298 1.00 26.05 128 VAL B C 1
ATOM 3910 O O . VAL B 1 131 ? 22.241 35.254 69.798 1.00 27.35 128 VAL B O 1
ATOM 3914 N N . PRO B 1 132 ? 20.978 35.672 71.624 1.00 24.83 129 PRO B N 1
ATOM 3915 C CA . PRO B 1 132 ? 22.071 35.398 72.548 1.00 24.52 129 PRO B CA 1
ATOM 3916 C C . PRO B 1 132 ? 22.446 33.925 72.510 1.00 25.19 129 PRO B C 1
ATOM 3917 O O . PRO B 1 132 ? 21.578 33.081 72.310 1.00 25.52 129 PRO B O 1
ATOM 3921 N N . ARG B 1 133 ? 23.722 33.628 72.715 1.00 25.39 130 ARG B N 1
ATOM 3922 C CA . ARG B 1 133 ? 24.192 32.262 72.709 1.00 24.88 130 ARG B CA 1
ATOM 3923 C C . ARG B 1 133 ? 25.289 31.978 73.706 1.00 25.66 130 ARG B C 1
ATOM 3924 O O . ARG B 1 133 ? 26.108 32.850 74.041 1.00 25.99 130 ARG B O 1
ATOM 3932 N N . ILE B 1 134 ? 25.276 30.742 74.182 1.00 25.05 131 ILE B N 1
ATOM 3933 C CA . ILE B 1 134 ? 26.409 30.196 74.908 1.00 26.67 131 ILE B CA 1
ATOM 3934 C C . ILE B 1 134 ? 26.938 29.163 73.903 1.00 27.38 131 ILE B C 1
ATOM 3935 O O . ILE B 1 134 ? 26.196 28.708 73.023 1.00 27.26 131 ILE B O 1
ATOM 3940 N N . VAL B 1 135 ? 28.217 28.809 74.018 1.00 27.65 132 VAL B N 1
ATOM 3941 C CA . VAL B 1 135 ? 28.851 27.883 73.087 1.00 26.56 132 VAL B CA 1
ATOM 3942 C C . VAL B 1 135 ? 29.287 26.641 73.851 1.00 28.36 132 VAL B C 1
ATOM 3943 O O . VAL B 1 135 ? 29.959 26.738 74.887 1.00 27.95 132 VAL B O 1
ATOM 3947 N N . PHE B 1 136 ? 28.914 25.484 73.329 1.00 28.18 133 PHE B N 1
ATOM 3948 C CA . PHE B 1 136 ? 29.261 24.203 73.930 1.00 29.47 133 PHE B CA 1
ATOM 3949 C C . PHE B 1 136 ? 30.237 23.481 72.996 1.00 30.66 133 PHE B C 1
ATOM 3950 O O . PHE B 1 136 ? 29.851 23.010 71.919 1.00 32.14 133 PHE B O 1
ATOM 3958 N N . CYS B 1 137 ? 31.516 23.434 73.390 1.00 30.57 134 CYS B N 1
ATOM 3959 C CA . CYS B 1 137 ? 32.540 22.728 72.613 1.00 32.38 134 CYS B CA 1
ATOM 3960 C C . CYS B 1 137 ? 32.421 21.234 72.947 1.00 34.01 134 CYS B C 1
ATOM 3961 O O . CYS B 1 137 ? 32.968 20.761 73.941 1.00 34.47 134 CYS B O 1
ATOM 3964 N N . ASN B 1 138 ? 31.681 20.527 72.097 1.00 34.47 135 ASN B N 1
ATOM 3965 C CA . ASN B 1 138 ? 31.364 19.109 72.258 1.00 35.70 135 ASN B CA 1
ATOM 3966 C C . ASN B 1 138 ? 32.484 18.193 71.747 1.00 38.68 135 ASN B C 1
ATOM 3967 O O . ASN B 1 138 ? 33.426 18.640 71.092 1.00 39.01 135 ASN B O 1
ATOM 3972 N N . LYS B 1 139 ? 32.371 16.904 72.058 1.00 40.73 136 LYS B N 1
ATOM 3973 C CA . LYS B 1 139 ? 33.340 15.905 71.612 1.00 43.38 136 LYS B CA 1
ATOM 3974 C C . LYS B 1 139 ? 34.769 16.169 72.089 1.00 43.04 136 LYS B C 1
ATOM 3975 O O . LYS B 1 139 ? 35.735 15.976 71.339 1.00 43.34 136 LYS B O 1
ATOM 3981 N N . MET B 1 140 ? 34.896 16.599 73.337 1.00 42.06 137 MET B N 1
ATOM 3982 C CA . MET B 1 140 ? 36.212 16.832 73.928 1.00 44.06 137 MET B CA 1
ATOM 3983 C C . MET B 1 140 ? 37.016 15.536 74.124 1.00 47.92 137 MET B C 1
ATOM 3984 O O . MET B 1 140 ? 38.226 15.598 74.329 1.00 49.75 137 MET B O 1
ATOM 3989 N N . ASP B 1 141 ? 36.327 14.389 74.068 1.00 49.83 138 ASP B N 1
ATOM 3990 C CA . ASP B 1 141 ? 36.951 13.057 74.186 1.00 53.77 138 ASP B CA 1
ATOM 3991 C C . ASP B 1 141 ? 37.442 12.492 72.840 1.00 55.49 138 ASP B C 1
ATOM 3992 O O . ASP B 1 141 ? 38.119 11.472 72.810 1.00 56.95 138 ASP B O 1
ATOM 3997 N N . LYS B 1 142 ? 37.062 13.139 71.740 1.00 55.70 139 LYS B N 1
ATOM 3998 C CA . LYS B 1 142 ? 37.429 12.717 70.386 1.00 58.20 139 LYS B CA 1
ATOM 3999 C C . LYS B 1 142 ? 38.901 13.007 70.092 1.00 58.90 139 LYS B C 1
ATOM 4000 O O . LYS B 1 142 ? 39.469 13.975 70.609 1.00 55.21 139 LYS B O 1
ATOM 4006 N N . ILE B 1 143 ? 39.512 12.156 69.268 1.00 61.93 140 ILE B N 1
ATOM 4007 C CA . ILE B 1 143 ? 40.910 12.340 68.852 1.00 63.19 140 ILE B CA 1
ATOM 4008 C C . ILE B 1 143 ? 40.979 13.626 68.030 1.00 60.10 140 ILE B C 1
ATOM 4009 O O . ILE B 1 143 ? 40.154 13.849 67.141 1.00 58.99 140 ILE B O 1
ATOM 4014 N N . GLY B 1 144 ? 41.954 14.470 68.355 1.00 58.42 141 GLY B N 1
ATOM 4015 C CA . GLY B 1 144 ? 42.125 15.759 67.692 1.00 56.56 141 GLY B CA 1
ATOM 4016 C C . GLY B 1 144 ? 41.372 16.899 68.375 1.00 53.28 141 GLY B C 1
ATOM 4017 O O . GLY B 1 144 ? 41.505 18.046 67.964 1.00 51.06 141 GLY B O 1
ATOM 4018 N N . ALA B 1 145 ? 40.605 16.594 69.426 1.00 51.95 142 ALA B N 1
ATOM 4019 C CA . ALA B 1 145 ? 39.834 17.621 70.139 1.00 50.79 142 ALA B CA 1
ATOM 4020 C C . ALA B 1 145 ? 40.757 18.666 70.752 1.00 50.14 142 ALA B C 1
ATOM 4021 O O . ALA B 1 145 ? 41.677 18.322 71.494 1.00 51.31 142 ALA B O 1
ATOM 4023 N N . ASP B 1 146 ? 40.508 19.934 70.430 1.00 48.27 143 ASP B N 1
ATOM 4024 C CA . ASP B 1 146 ? 41.314 21.043 70.944 1.00 47.50 143 ASP B CA 1
ATOM 4025 C C . ASP B 1 146 ? 40.388 22.218 71.286 1.00 43.57 143 ASP B C 1
ATOM 4026 O O . ASP B 1 146 ? 39.902 22.955 70.405 1.00 40.59 143 ASP B O 1
ATOM 4031 N N . PHE B 1 147 ? 40.158 22.381 72.583 1.00 40.98 144 PHE B N 1
ATOM 4032 C CA . PHE B 1 147 ? 39.283 23.426 73.097 1.00 39.58 144 PHE B CA 1
ATOM 4033 C C . PHE B 1 147 ? 39.766 24.831 72.748 1.00 38.89 144 PHE B C 1
ATOM 4034 O O . PHE B 1 147 ? 38.986 25.659 72.287 1.00 37.70 144 PHE B O 1
ATOM 4042 N N . PHE B 1 148 ? 41.057 25.086 72.935 1.00 40.45 145 PHE B N 1
ATOM 4043 C CA . PHE B 1 148 ? 41.599 26.429 72.708 1.00 41.51 145 PHE B CA 1
ATOM 4044 C C . PHE B 1 148 ? 41.646 26.814 71.237 1.00 41.26 145 PHE B C 1
ATOM 4045 O O . PHE B 1 148 ? 41.455 27.977 70.892 1.00 40.00 145 PHE B O 1
ATOM 4053 N N . TYR B 1 149 ? 41.867 25.823 70.383 1.00 43.25 146 TYR B N 1
ATOM 4054 C CA . TYR B 1 149 ? 41.800 26.024 68.943 1.00 44.68 146 TYR B CA 1
ATOM 4055 C C . TYR B 1 149 ? 40.351 26.391 68.550 1.00 41.73 146 TYR B C 1
ATOM 4056 O O . TYR B 1 149 ? 40.133 27.285 67.745 1.00 40.44 146 TYR B O 1
ATOM 4065 N N . SER B 1 150 ? 39.368 25.700 69.122 1.00 39.03 147 SER B N 1
ATOM 4066 C CA . SER B 1 150 ? 37.971 25.990 68.821 1.00 37.83 147 SER B CA 1
ATOM 4067 C C . SER B 1 150 ? 37.598 27.401 69.287 1.00 35.72 147 SER B C 1
ATOM 4068 O O . SER B 1 150 ? 36.959 28.150 68.555 1.00 35.26 147 SER B O 1
ATOM 4071 N N . VAL B 1 151 ? 38.028 27.766 70.493 1.00 36.02 148 VAL B N 1
ATOM 4072 C CA . VAL B 1 151 ? 37.792 29.115 71.034 1.00 35.64 148 VAL B CA 1
ATOM 4073 C C . VAL B 1 151 ? 38.408 30.169 70.112 1.00 36.61 148 VAL B C 1
ATOM 4074 O O . VAL B 1 151 ? 37.766 31.158 69.760 1.00 36.95 148 VAL B O 1
ATOM 4078 N N . GLU B 1 152 ? 39.652 29.942 69.708 1.00 39.07 149 GLU B N 1
ATOM 4079 C CA . GLU B 1 152 ? 40.350 30.895 68.841 1.00 41.13 149 GLU B CA 1
ATOM 4080 C C . GLU B 1 152 ? 39.645 31.058 67.481 1.00 40.38 149 GLU B C 1
ATOM 4081 O O . GLU B 1 152 ? 39.591 32.169 66.939 1.00 38.82 149 GLU B O 1
ATOM 4087 N N . SER B 1 153 ? 39.128 29.956 66.929 1.00 39.24 150 SER B N 1
ATOM 4088 C CA . SER B 1 153 ? 38.442 29.999 65.627 1.00 38.81 150 SER B CA 1
ATOM 4089 C C . SER B 1 153 ? 37.201 30.914 65.657 1.00 37.13 150 SER B C 1
ATOM 4090 O O . SER B 1 153 ? 36.809 31.468 64.627 1.00 36.38 150 SER B O 1
ATOM 4093 N N . LEU B 1 154 ? 36.577 31.046 66.828 1.00 35.27 151 LEU B N 1
ATOM 4094 C CA . LEU B 1 154 ? 35.442 31.958 66.980 1.00 34.95 151 LEU B CA 1
ATOM 4095 C C . LEU B 1 154 ? 35.868 33.398 66.728 1.00 36.99 151 LEU B C 1
ATOM 4096 O O . LEU B 1 154 ? 35.140 34.148 66.090 1.00 37.22 151 LEU B O 1
ATOM 4101 N N . HIS B 1 155 ? 37.041 33.769 67.233 1.00 38.25 152 HIS B N 1
ATOM 4102 C CA . HIS B 1 155 ? 37.579 35.117 67.039 1.00 40.80 152 HIS B CA 1
ATOM 4103 C C . HIS B 1 155 ? 38.072 35.338 65.623 1.00 41.60 152 HIS B C 1
ATOM 4104 O O . HIS B 1 155 ? 37.754 36.359 65.009 1.00 42.62 152 HIS B O 1
ATOM 4111 N N . ASP B 1 156 ? 38.827 34.377 65.097 1.00 43.34 153 ASP B N 1
ATOM 4112 C CA . ASP B 1 156 ? 39.432 34.502 63.756 1.00 46.45 153 ASP B CA 1
ATOM 4113 C C . ASP B 1 156 ? 38.456 34.477 62.602 1.00 46.07 153 ASP B C 1
ATOM 4114 O O . ASP B 1 156 ? 38.582 35.263 61.667 1.00 47.58 153 ASP B O 1
ATOM 4119 N N . ARG B 1 157 ? 37.481 33.577 62.668 1.00 44.66 154 ARG B N 1
ATOM 4120 C CA . ARG B 1 157 ? 36.553 33.386 61.558 1.00 45.13 154 ARG B CA 1
ATOM 4121 C C . ARG B 1 157 ? 35.238 34.171 61.667 1.00 41.84 154 ARG B C 1
ATOM 4122 O O . ARG B 1 157 ? 34.602 34.423 60.649 1.00 40.21 154 ARG B O 1
ATOM 4130 N N . LEU B 1 158 ? 34.861 34.571 62.885 1.00 38.24 155 LEU B N 1
ATOM 4131 C CA . LEU B 1 158 ? 33.604 35.285 63.122 1.00 38.47 155 LEU B CA 1
ATOM 4132 C C . LEU B 1 158 ? 33.722 36.611 63.852 1.00 38.59 155 LEU B C 1
ATOM 4133 O O . LEU B 1 158 ? 32.725 37.320 63.959 1.00 35.54 155 LEU B O 1
ATOM 4138 N N . GLN B 1 159 ? 34.920 36.946 64.343 1.00 39.36 156 GLN B N 1
ATOM 4139 C CA . GLN B 1 159 ? 35.131 38.166 65.146 1.00 40.21 156 GLN B CA 1
ATOM 4140 C C . GLN B 1 159 ? 34.164 38.178 66.337 1.00 37.90 156 GLN B C 1
ATOM 4141 O O . GLN B 1 159 ? 33.705 39.236 66.783 1.00 37.41 156 GLN B O 1
ATOM 4147 N N . ALA B 1 160 ? 33.850 36.988 66.840 1.00 34.69 157 ALA B N 1
ATOM 4148 C CA . ALA B 1 160 ? 32.915 36.850 67.937 1.00 33.24 157 ALA B CA 1
ATOM 4149 C C . ALA B 1 160 ? 33.634 37.004 69.282 1.00 34.02 157 ALA B C 1
ATOM 4150 O O . ALA B 1 160 ? 34.684 36.402 69.494 1.00 35.18 157 ALA B O 1
ATOM 4152 N N . ASN B 1 161 ? 33.030 37.766 70.197 1.00 32.44 158 ASN B N 1
ATOM 4153 C CA . ASN B 1 161 ? 33.620 38.046 71.494 1.00 32.87 158 ASN B CA 1
ATOM 4154 C C . ASN B 1 161 ? 33.395 36.857 72.440 1.00 32.63 158 ASN B C 1
ATOM 4155 O O . ASN B 1 161 ? 32.700 36.966 73.451 1.00 32.53 158 ASN B O 1
ATOM 4160 N N . ALA B 1 162 ? 34.010 35.727 72.089 1.00 31.78 159 ALA B N 1
ATOM 4161 C CA . ALA B 1 162 ? 33.852 34.476 72.817 1.00 31.05 159 ALA B CA 1
ATOM 4162 C C . ALA B 1 162 ? 34.912 34.309 73.891 1.00 32.38 159 ALA B C 1
ATOM 4163 O O . ALA B 1 162 ? 36.101 34.484 73.624 1.00 35.52 159 ALA B O 1
ATOM 4165 N N . HIS B 1 163 ? 34.486 33.942 75.097 1.00 30.27 160 HIS B N 1
ATOM 4166 C CA . HIS B 1 163 ? 35.411 33.766 76.216 1.00 31.82 160 HIS B CA 1
ATOM 4167 C C . HIS B 1 163 ? 35.083 32.523 77.040 1.00 31.23 160 HIS B C 1
ATOM 4168 O O . HIS B 1 163 ? 33.932 32.295 77.400 1.00 30.51 160 HIS B O 1
ATOM 4175 N N . PRO B 1 164 ? 36.094 31.698 77.304 1.00 32.18 161 PRO B N 1
ATOM 4176 C CA . PRO B 1 164 ? 35.821 30.526 78.123 1.00 31.72 161 PRO B CA 1
ATOM 4177 C C . PRO B 1 164 ? 35.343 30.863 79.538 1.00 32.73 161 PRO B C 1
ATOM 4178 O O . PRO B 1 164 ? 35.897 31.774 80.182 1.00 33.15 161 PRO B O 1
ATOM 4182 N N . ILE B 1 165 ? 34.297 30.175 79.989 1.00 31.60 162 ILE B N 1
ATOM 4183 C CA . ILE B 1 165 ? 33.873 30.277 81.395 1.00 34.07 162 ILE B CA 1
ATOM 4184 C C . ILE B 1 165 ? 34.278 28.970 82.103 1.00 34.20 162 ILE B C 1
ATOM 4185 O O . ILE B 1 165 ? 34.033 28.796 83.299 1.00 33.30 162 ILE B O 1
ATOM 4190 N N . GLN B 1 166 ? 34.897 28.074 81.327 1.00 33.66 163 GLN B N 1
ATOM 4191 C CA . GLN B 1 166 ? 35.449 26.823 81.806 1.00 34.90 163 GLN B CA 1
ATOM 4192 C C . GLN B 1 166 ? 36.752 26.529 81.045 1.00 35.52 163 GLN B C 1
ATOM 4193 O O . GLN B 1 166 ? 37.020 27.118 80.001 1.00 35.18 163 GLN B O 1
ATOM 4199 N N . ILE B 1 167 ? 37.564 25.636 81.598 1.00 36.11 164 ILE B N 1
ATOM 4200 C CA . ILE B 1 167 ? 38.701 25.073 80.875 1.00 38.07 164 ILE B CA 1
ATOM 4201 C C . ILE B 1 167 ? 38.603 23.567 81.157 1.00 39.45 164 ILE B C 1
ATOM 4202 O O . ILE B 1 167 ? 38.246 23.162 82.269 1.00 38.24 164 ILE B O 1
ATOM 4207 N N . PRO B 1 168 ? 38.890 22.736 80.155 1.00 41.68 165 PRO B N 1
ATOM 4208 C CA . PRO B 1 168 ? 38.790 21.293 80.365 1.00 42.67 165 PRO B CA 1
ATOM 4209 C C . PRO B 1 168 ? 39.998 20.703 81.071 1.00 44.78 165 PRO B C 1
ATOM 4210 O O . PRO B 1 168 ? 41.077 21.292 81.030 1.00 44.79 165 PRO B O 1
ATOM 4214 N N . ILE B 1 169 ? 39.782 19.575 81.751 1.00 44.02 166 ILE B N 1
ATOM 4215 C CA . ILE B 1 169 ? 40.856 18.813 82.387 1.00 46.33 166 ILE B CA 1
ATOM 4216 C C . ILE B 1 169 ? 41.109 17.647 81.447 1.00 47.97 166 ILE B C 1
ATOM 4217 O O . ILE B 1 169 ? 40.299 16.715 81.359 1.00 47.22 166 ILE B O 1
ATOM 4222 N N . GLY B 1 170 ? 42.216 17.729 80.716 1.00 50.83 167 GLY B N 1
ATOM 4223 C CA . GLY B 1 170 ? 42.590 16.707 79.756 1.00 53.51 167 GLY B CA 1
ATOM 4224 C C . GLY B 1 170 ? 41.877 16.913 78.436 1.00 54.05 167 GLY B C 1
ATOM 4225 O O . GLY B 1 170 ? 40.972 17.744 78.317 1.00 52.29 167 GLY B O 1
ATOM 4226 N N . ALA B 1 171 ? 42.304 16.153 77.440 1.00 56.06 168 ALA B N 1
ATOM 4227 C CA . ALA B 1 171 ? 41.723 16.194 76.104 1.00 55.94 168 ALA B CA 1
ATOM 4228 C C . ALA B 1 171 ? 41.736 14.786 75.546 1.00 57.94 168 ALA B C 1
ATOM 4229 O O . ALA B 1 171 ? 42.413 13.911 76.087 1.00 57.75 168 ALA B O 1
ATOM 4231 N N . GLU B 1 172 ? 40.985 14.565 74.469 1.00 58.49 169 GLU B N 1
ATOM 4232 C CA . GLU B 1 172 ? 40.906 13.252 73.822 1.00 61.26 169 GLU B CA 1
ATOM 4233 C C . GLU B 1 172 ? 40.548 12.177 74.862 1.00 61.55 169 GLU B C 1
ATOM 4234 O O . GLU B 1 172 ? 39.802 12.459 75.794 1.00 59.99 169 GLU B O 1
ATOM 4240 N N . GLU B 1 173 ? 41.083 10.968 74.753 1.00 66.94 170 GLU B N 1
ATOM 4241 C CA . GLU B 1 173 ? 40.734 9.946 75.741 1.00 68.50 170 GLU B CA 1
ATOM 4242 C C . GLU B 1 173 ? 41.118 10.309 77.187 1.00 66.63 170 GLU B C 1
ATOM 4243 O O . GLU B 1 173 ? 40.632 9.682 78.121 1.00 69.92 170 GLU B O 1
ATOM 4249 N N . ASP B 1 174 ? 41.954 11.337 77.365 1.00 63.59 171 ASP B N 1
ATOM 4250 C CA . ASP B 1 174 ? 42.332 11.811 78.712 1.00 62.46 171 ASP B CA 1
ATOM 4251 C C . ASP B 1 174 ? 41.386 12.897 79.268 1.00 57.61 171 ASP B C 1
ATOM 4252 O O . ASP B 1 174 ? 41.622 13.418 80.350 1.00 57.09 171 ASP B O 1
ATOM 4257 N N . PHE B 1 175 ? 40.336 13.252 78.524 1.00 55.78 172 PHE B N 1
ATOM 4258 C CA . PHE B 1 175 ? 39.355 14.237 78.998 1.00 51.27 172 PHE B CA 1
ATOM 4259 C C . PHE B 1 175 ? 38.568 13.618 80.156 1.00 51.50 172 PHE B C 1
ATOM 4260 O O . PHE B 1 175 ? 37.813 12.664 79.951 1.00 52.09 172 PHE B O 1
ATOM 4268 N N . THR B 1 176 ? 38.747 14.169 81.359 1.00 50.04 173 THR B N 1
ATOM 4269 C CA . THR B 1 176 ? 38.131 13.621 82.573 1.00 50.12 173 THR B CA 1
ATOM 4270 C C . THR B 1 176 ? 37.368 14.609 83.443 1.00 47.67 173 THR B C 1
ATOM 4271 O O . THR B 1 176 ? 36.656 14.188 84.357 1.00 48.39 173 THR B O 1
ATOM 4275 N N . GLY B 1 177 ? 37.503 15.906 83.175 1.00 45.12 174 GLY B N 1
ATOM 4276 C CA . GLY B 1 177 ? 36.839 16.906 83.996 1.00 42.99 174 GLY B CA 1
ATOM 4277 C C . GLY B 1 177 ? 36.720 18.286 83.395 1.00 41.49 174 GLY B C 1
ATOM 4278 O O . GLY B 1 177 ? 37.227 18.560 82.292 1.00 40.65 174 GLY B O 1
ATOM 4279 N N A ILE B 1 178 ? 36.036 19.159 84.132 0.50 39.65 175 ILE B N 1
ATOM 4280 N N B ILE B 1 178 ? 36.050 19.164 84.136 0.50 39.72 175 ILE B N 1
ATOM 4281 C CA A ILE B 1 178 ? 35.779 20.533 83.720 0.50 38.80 175 ILE B CA 1
ATOM 4282 C CA B ILE B 1 178 ? 35.808 20.533 83.715 0.50 38.91 175 ILE B CA 1
ATOM 4283 C C A ILE B 1 178 ? 35.990 21.472 84.893 0.50 38.99 175 ILE B C 1
ATOM 4284 C C B ILE B 1 178 ? 35.991 21.473 84.888 0.50 39.05 175 ILE B C 1
ATOM 4285 O O A ILE B 1 178 ? 35.461 21.233 85.977 0.50 40.18 175 ILE B O 1
ATOM 4286 O O B ILE B 1 178 ? 35.442 21.237 85.963 0.50 40.20 175 ILE B O 1
ATOM 4295 N N . ILE B 1 179 ? 36.759 22.535 84.673 1.00 37.88 176 ILE B N 1
ATOM 4296 C CA . ILE B 1 179 ? 37.008 23.536 85.698 1.00 38.95 176 ILE B CA 1
ATOM 4297 C C . ILE B 1 179 ? 36.080 24.730 85.494 1.00 39.09 176 ILE B C 1
ATOM 4298 O O . ILE B 1 179 ? 36.034 25.281 84.401 1.00 37.88 176 ILE B O 1
ATOM 4303 N N . ASP B 1 180 ? 35.359 25.115 86.550 1.00 40.21 177 ASP B N 1
ATOM 4304 C CA . ASP B 1 180 ? 34.465 26.278 86.549 1.00 40.53 177 ASP B CA 1
ATOM 4305 C C . ASP B 1 180 ? 35.322 27.483 86.894 1.00 38.66 177 ASP B C 1
ATOM 4306 O O . ASP B 1 180 ? 35.851 27.569 87.989 1.00 41.77 177 ASP B O 1
ATOM 4311 N N . LEU B 1 181 ? 35.458 28.414 85.961 1.00 37.08 178 LEU B N 1
ATOM 4312 C CA . LEU B 1 181 ? 36.280 29.589 86.204 1.00 37.54 178 LEU B CA 1
ATOM 4313 C C . LEU B 1 181 ? 35.652 30.586 87.167 1.00 40.31 178 LEU B C 1
ATOM 4314 O O . LEU B 1 181 ? 36.379 31.324 87.820 1.00 41.79 178 LEU B O 1
ATOM 4319 N N . ILE B 1 182 ? 34.320 30.620 87.266 1.00 40.74 179 ILE B N 1
ATOM 4320 C CA . ILE B 1 182 ? 33.673 31.575 88.174 1.00 42.14 179 ILE B CA 1
ATOM 4321 C C . ILE B 1 182 ? 34.014 31.244 89.628 1.00 44.31 179 ILE B C 1
ATOM 4322 O O . ILE B 1 182 ? 34.577 32.076 90.330 1.00 45.64 179 ILE B O 1
ATOM 4327 N N . LYS B 1 183 ? 33.668 30.036 90.062 1.00 45.95 180 LYS B N 1
ATOM 4328 C CA . LYS B 1 183 ? 33.915 29.600 91.445 1.00 50.29 180 LYS B CA 1
ATOM 4329 C C . LYS B 1 183 ? 35.301 28.985 91.680 1.00 49.95 180 LYS B C 1
ATOM 4330 O O . LYS B 1 183 ? 35.685 28.769 92.839 1.00 50.65 180 LYS B O 1
ATOM 4336 N N . MET B 1 184 ? 36.038 28.705 90.603 1.00 46.74 181 MET B N 1
ATOM 4337 C CA . MET B 1 184 ? 37.372 28.088 90.695 1.00 47.26 181 MET B CA 1
ATOM 4338 C C . MET B 1 184 ? 37.291 26.751 91.440 1.00 48.75 181 MET B C 1
ATOM 4339 O O . MET B 1 184 ? 37.921 26.533 92.466 1.00 48.88 181 MET B O 1
ATOM 4344 N N . LYS B 1 185 ? 36.450 25.882 90.892 1.00 48.21 182 LYS B N 1
ATOM 4345 C CA . LYS B 1 185 ? 36.220 24.531 91.387 1.00 48.74 182 LYS B CA 1
ATOM 4346 C C . LYS B 1 185 ? 36.197 23.634 90.158 1.00 47.28 182 LYS B C 1
ATOM 4347 O O . LYS B 1 185 ? 36.083 24.128 89.023 1.00 44.62 182 LYS B O 1
ATOM 4353 N N . ALA B 1 186 ? 36.275 22.328 90.378 1.00 46.11 183 ALA B N 1
ATOM 4354 C CA . ALA B 1 186 ? 36.272 21.374 89.293 1.00 45.91 183 ALA B CA 1
ATOM 4355 C C . ALA B 1 186 ? 35.258 20.242 89.474 1.00 46.50 183 ALA B C 1
ATOM 4356 O O . ALA B 1 186 ? 34.919 19.863 90.597 1.00 46.23 183 ALA B O 1
ATOM 4358 N N . GLU B 1 187 ? 34.777 19.733 88.344 1.00 44.68 184 GLU B N 1
ATOM 4359 C CA . GLU B 1 187 ? 33.920 18.558 88.300 1.00 47.43 184 GLU B CA 1
ATOM 4360 C C . GLU B 1 187 ? 34.772 17.496 87.663 1.00 46.93 184 GLU B C 1
ATOM 4361 O O . GLU B 1 187 ? 35.380 17.751 86.622 1.00 45.51 184 GLU B O 1
ATOM 4367 N N . ILE B 1 188 ? 34.840 16.319 88.278 1.00 48.85 185 ILE B N 1
ATOM 4368 C CA . ILE B 1 188 ? 35.606 15.202 87.727 1.00 49.94 185 ILE B CA 1
ATOM 4369 C C . ILE B 1 188 ? 34.612 14.072 87.483 1.00 52.34 185 ILE B C 1
ATOM 4370 O O . ILE B 1 188 ? 33.880 13.663 88.400 1.00 53.59 185 ILE B O 1
ATOM 4375 N N . TYR B 1 189 ? 34.599 13.566 86.255 1.00 51.34 186 TYR B N 1
ATOM 4376 C CA . TYR B 1 189 ? 33.674 12.520 85.858 1.00 52.25 186 TYR B CA 1
ATOM 4377 C C . TYR B 1 189 ? 34.334 11.173 86.058 1.00 55.81 186 TYR B C 1
ATOM 4378 O O . TYR B 1 189 ? 35.490 10.971 85.679 1.00 56.03 186 TYR B O 1
ATOM 4387 N N . THR B 1 190 ? 33.586 10.264 86.672 1.00 57.53 187 THR B N 1
ATOM 4388 C CA . THR B 1 190 ? 34.059 8.914 86.976 1.00 61.20 187 THR B CA 1
ATOM 4389 C C . THR B 1 190 ? 33.448 7.844 86.069 1.00 61.54 187 THR B C 1
ATOM 4390 O O . THR B 1 190 ? 33.791 6.678 86.175 1.00 62.72 187 THR B O 1
ATOM 4394 N N . ASN B 1 191 ? 32.543 8.241 85.181 1.00 60.33 188 ASN B N 1
ATOM 4395 C CA . ASN B 1 191 ? 31.897 7.291 84.275 1.00 61.42 188 ASN B CA 1
ATOM 4396 C C . ASN B 1 191 ? 31.355 8.041 83.070 1.00 58.62 188 ASN B C 1
ATOM 4397 O O . ASN B 1 191 ? 31.578 9.250 82.955 1.00 55.50 188 ASN B O 1
ATOM 4402 N N . ASP B 1 192 ? 30.666 7.327 82.177 1.00 59.37 189 ASP B N 1
ATOM 4403 C CA . ASP B 1 192 ? 30.062 7.937 80.982 1.00 59.66 189 ASP B CA 1
ATOM 4404 C C . ASP B 1 192 ? 28.532 8.021 81.102 1.00 59.05 189 ASP B C 1
ATOM 4405 O O . ASP B 1 192 ? 27.834 8.045 80.091 1.00 59.97 189 ASP B O 1
ATOM 4410 N N . LEU B 1 193 ? 28.022 8.081 82.333 1.00 59.52 190 LEU B N 1
ATOM 4411 C CA . LEU B 1 193 ? 26.580 8.101 82.603 1.00 59.88 190 LEU B CA 1
ATOM 4412 C C . LEU B 1 193 ? 26.060 9.436 83.143 1.00 57.41 190 LEU B C 1
ATOM 4413 O O . LEU B 1 193 ? 24.862 9.710 83.058 1.00 58.61 190 LEU B O 1
ATOM 4418 N N . GLY B 1 194 ? 26.947 10.256 83.701 1.00 55.79 191 GLY B N 1
ATOM 4419 C CA . GLY B 1 194 ? 26.567 11.555 84.264 1.00 54.01 191 GLY B CA 1
ATOM 4420 C C . GLY B 1 194 ? 26.247 11.475 85.746 1.00 54.65 191 GLY B C 1
ATOM 4421 O O . GLY B 1 194 ? 25.668 12.402 86.311 1.00 52.98 191 GLY B O 1
ATOM 4422 N N . THR B 1 195 ? 26.643 10.368 86.367 1.00 56.71 192 THR B N 1
ATOM 4423 C CA . THR B 1 195 ? 26.421 10.122 87.794 1.00 59.31 192 THR B CA 1
ATOM 4424 C C . THR B 1 195 ? 27.777 9.999 88.481 1.00 60.25 192 THR B C 1
ATOM 4425 O O . THR B 1 195 ? 28.808 9.916 87.809 1.00 59.39 192 THR B O 1
ATOM 4429 N N . ASP B 1 196 ? 27.776 9.997 89.813 1.00 63.64 193 ASP B N 1
ATOM 4430 C CA . ASP B 1 196 ? 29.014 9.881 90.609 1.00 66.49 193 ASP B CA 1
ATOM 4431 C C . ASP B 1 196 ? 30.068 10.932 90.217 1.00 63.41 193 ASP B C 1
ATOM 4432 O O . ASP B 1 196 ? 31.269 10.650 90.188 1.00 63.60 193 ASP B O 1
ATOM 4437 N N . ILE B 1 197 ? 29.600 12.138 89.906 1.00 62.42 194 ILE B N 1
ATOM 4438 C CA . ILE B 1 197 ? 30.481 13.242 89.543 1.00 59.66 194 ILE B CA 1
ATOM 4439 C C . ILE B 1 197 ? 31.066 13.758 90.854 1.00 61.13 194 ILE B C 1
ATOM 4440 O O . ILE B 1 197 ? 30.326 14.054 91.791 1.00 64.03 194 ILE B O 1
ATOM 4445 N N . GLN B 1 198 ? 32.385 13.849 90.937 1.00 62.18 195 GLN B N 1
ATOM 4446 C CA . GLN B 1 198 ? 33.000 14.361 92.160 1.00 63.18 195 GLN B CA 1
ATOM 4447 C C . GLN B 1 198 ? 33.343 15.850 92.016 1.00 59.94 195 GLN B C 1
ATOM 4448 O O . GLN B 1 198 ? 33.929 16.279 91.014 1.00 55.82 195 GLN B O 1
ATOM 4454 N N . GLU B 1 199 ? 32.898 16.629 93.004 1.00 59.84 196 GLU B N 1
ATOM 4455 C CA . GLU B 1 199 ? 33.108 18.073 93.060 1.00 60.01 196 GLU B CA 1
ATOM 4456 C C . GLU B 1 199 ? 34.335 18.281 93.921 1.00 61.88 196 GLU B C 1
ATOM 4457 O O . GLU B 1 199 ? 34.315 17.975 95.113 1.00 60.35 196 GLU B O 1
ATOM 4463 N N . THR B 1 200 ? 35.415 18.768 93.319 1.00 59.84 197 THR B N 1
ATOM 4464 C CA . THR B 1 200 ? 36.660 18.958 94.038 1.00 60.63 197 THR B CA 1
ATOM 4465 C C . THR B 1 200 ? 37.275 20.296 93.707 1.00 57.83 197 THR B C 1
ATOM 4466 O O . THR B 1 200 ? 36.739 21.078 92.909 1.00 51.08 197 THR B O 1
ATOM 4470 N N . ASP B 1 201 ? 38.416 20.546 94.334 1.00 58.01 198 ASP B N 1
ATOM 4471 C CA . ASP B 1 201 ? 39.188 21.731 94.056 1.00 58.28 198 ASP B CA 1
ATOM 4472 C C . ASP B 1 201 ? 39.924 21.488 92.740 1.00 56.59 198 ASP B C 1
ATOM 4473 O O . ASP B 1 201 ? 40.032 20.351 92.263 1.00 55.76 198 ASP B O 1
ATOM 4478 N N . ILE B 1 202 ? 40.408 22.567 92.145 1.00 53.60 199 ILE B N 1
ATOM 4479 C CA . ILE B 1 202 ? 41.177 22.476 90.916 1.00 53.12 199 ILE B CA 1
ATOM 4480 C C . ILE B 1 202 ? 42.459 21.676 91.204 1.00 54.29 199 ILE B C 1
ATOM 4481 O O . ILE B 1 202 ? 43.110 21.914 92.213 1.00 53.29 199 ILE B O 1
ATOM 4486 N N . PRO B 1 203 ? 42.806 20.701 90.338 1.00 54.84 200 PRO B N 1
ATOM 4487 C CA . PRO B 1 203 ? 44.066 19.974 90.560 1.00 56.34 200 PRO B CA 1
ATOM 4488 C C . PRO B 1 203 ? 45.231 20.964 90.460 1.00 56.98 200 PRO B C 1
ATOM 4489 O O . PRO B 1 203 ? 45.162 21.896 89.650 1.00 54.78 200 PRO B O 1
ATOM 4493 N N A GLU B 1 204 ? 46.280 20.773 91.260 0.50 58.60 201 GLU B N 1
ATOM 4494 N N B GLU B 1 204 ? 46.283 20.740 91.251 0.50 58.04 201 GLU B N 1
ATOM 4495 C CA A GLU B 1 204 ? 47.413 21.711 91.280 0.50 60.12 201 GLU B CA 1
ATOM 4496 C CA B GLU B 1 204 ? 47.450 21.629 91.300 0.50 59.36 201 GLU B CA 1
ATOM 4497 C C A GLU B 1 204 ? 48.093 21.976 89.928 0.50 58.89 201 GLU B C 1
ATOM 4498 C C B GLU B 1 204 ? 48.064 21.965 89.935 0.50 58.28 201 GLU B C 1
ATOM 4499 O O A GLU B 1 204 ? 48.519 23.103 89.679 0.50 59.77 201 GLU B O 1
ATOM 4500 O O B GLU B 1 204 ? 48.400 23.121 89.682 0.50 58.92 201 GLU B O 1
ATOM 4511 N N . ASP B 1 205 ? 48.182 20.972 89.057 1.00 57.84 202 ASP B N 1
ATOM 4512 C CA . ASP B 1 205 ? 48.804 21.180 87.725 1.00 58.65 202 ASP B CA 1
ATOM 4513 C C . ASP B 1 205 ? 47.986 22.066 86.746 1.00 55.23 202 ASP B C 1
ATOM 4514 O O . ASP B 1 205 ? 48.506 22.475 85.713 1.00 55.10 202 ASP B O 1
ATOM 4519 N N . TYR B 1 206 ? 46.720 22.336 87.075 1.00 52.12 203 TYR B N 1
ATOM 4520 C CA . TYR B 1 206 ? 45.857 23.214 86.276 1.00 50.18 203 TYR B CA 1
ATOM 4521 C C . TYR B 1 206 ? 45.519 24.534 86.979 1.00 49.51 203 TYR B C 1
ATOM 4522 O O . TYR B 1 206 ? 44.894 25.396 86.375 1.00 47.34 203 TYR B O 1
ATOM 4531 N N . LEU B 1 207 ? 45.925 24.715 88.235 1.00 49.71 204 LEU B N 1
ATOM 4532 C CA . LEU B 1 207 ? 45.552 25.935 88.969 1.00 50.40 204 LEU B CA 1
ATOM 4533 C C . LEU B 1 207 ? 46.044 27.234 88.324 1.00 51.20 204 LEU B C 1
ATOM 4534 O O . LEU B 1 207 ? 45.294 28.200 88.228 1.00 48.30 204 LEU B O 1
ATOM 4539 N N . GLU B 1 208 ? 47.291 27.250 87.872 1.00 53.48 205 GLU B N 1
ATOM 4540 C CA . GLU B 1 208 ? 47.864 28.447 87.244 1.00 54.83 205 GLU B CA 1
ATOM 4541 C C . GLU B 1 208 ? 47.173 28.771 85.911 1.00 52.94 205 GLU B C 1
ATOM 4542 O O . GLU B 1 208 ? 46.885 29.936 85.609 1.00 49.53 205 GLU B O 1
ATOM 4548 N N . LYS B 1 209 ? 46.869 27.734 85.138 1.00 53.26 206 LYS B N 1
ATOM 4549 C CA . LYS B 1 209 ? 46.212 27.920 83.854 1.00 51.94 206 LYS B CA 1
ATOM 4550 C C . LYS B 1 209 ? 44.793 28.433 84.102 1.00 48.56 206 LYS B C 1
ATOM 4551 O O . LYS B 1 209 ? 44.318 29.315 83.394 1.00 44.87 206 LYS B O 1
ATOM 4557 N N . ALA B 1 210 ? 44.130 27.878 85.120 1.00 45.54 207 ALA B N 1
ATOM 4558 C CA . ALA B 1 210 ? 42.776 28.282 85.472 1.00 43.62 207 ALA B CA 1
ATOM 4559 C C . ALA B 1 210 ? 42.745 29.743 85.931 1.00 43.72 207 ALA B C 1
ATOM 4560 O O . ALA B 1 210 ? 41.838 30.488 85.569 1.00 40.56 207 ALA B O 1
ATOM 4562 N N . GLN B 1 211 ? 43.728 30.125 86.747 1.00 45.04 208 GLN B N 1
ATOM 4563 C CA . GLN B 1 211 ? 43.850 31.502 87.224 1.00 46.92 208 GLN B CA 1
ATOM 4564 C C . GLN B 1 211 ? 44.047 32.456 86.053 1.00 47.42 208 GLN B C 1
ATOM 4565 O O . GLN B 1 211 ? 43.460 33.537 86.022 1.00 48.37 208 GLN B O 1
ATOM 4571 N N . GLU B 1 212 ? 44.881 32.038 85.103 1.00 48.40 209 GLU B N 1
ATOM 4572 C CA . GLU B 1 212 ? 45.175 32.812 83.901 1.00 48.73 209 GLU B CA 1
ATOM 4573 C C . GLU B 1 212 ? 43.915 33.059 83.052 1.00 44.59 209 GLU B C 1
ATOM 4574 O O . GLU B 1 212 ? 43.626 34.198 82.656 1.00 41.30 209 GLU B O 1
ATOM 4580 N N . TRP B 1 213 ? 43.175 31.995 82.771 1.00 41.22 210 TRP B N 1
ATOM 4581 C CA . TRP B 1 213 ? 41.930 32.118 81.996 1.00 39.54 210 TRP B CA 1
ATOM 4582 C C . TRP B 1 213 ? 40.813 32.860 82.745 1.00 39.37 210 TRP B C 1
ATOM 4583 O O . TRP B 1 213 ? 39.954 33.491 82.110 1.00 38.11 210 TRP B O 1
ATOM 4594 N N . ARG B 1 214 ? 40.816 32.788 84.075 1.00 40.04 211 ARG B N 1
ATOM 4595 C CA . ARG B 1 214 ? 39.825 33.522 84.859 1.00 41.99 211 ARG B CA 1
ATOM 4596 C C . ARG B 1 214 ? 40.127 35.021 84.757 1.00 44.35 211 ARG B C 1
ATOM 4597 O O . ARG B 1 214 ? 39.214 35.827 84.668 1.00 44.43 211 ARG B O 1
ATOM 4605 N N . GLU B 1 215 ? 41.411 35.379 84.782 1.00 45.38 212 GLU B N 1
ATOM 4606 C CA . GLU B 1 215 ? 41.817 36.778 84.648 1.00 48.66 212 GLU B CA 1
ATOM 4607 C C . GLU B 1 215 ? 41.407 37.359 83.275 1.00 46.76 212 GLU B C 1
ATOM 4608 O O . GLU B 1 215 ? 40.985 38.514 83.187 1.00 46.78 212 GLU B O 1
ATOM 4614 N N . LYS B 1 216 ? 41.543 36.564 82.215 1.00 44.26 213 LYS B N 1
ATOM 4615 C CA . LYS B 1 216 ? 41.156 36.996 80.866 1.00 43.10 213 LYS B CA 1
ATOM 4616 C C . LYS B 1 216 ? 39.645 37.198 80.799 1.00 40.25 213 LYS B C 1
ATOM 4617 O O . LYS B 1 216 ? 39.150 38.125 80.134 1.00 38.59 213 LYS B O 1
ATOM 4623 N N . LEU B 1 217 ? 38.927 36.323 81.493 1.00 37.57 214 LEU B N 1
ATOM 4624 C CA . LEU B 1 217 ? 37.477 36.396 81.560 1.00 36.08 214 LEU B CA 1
ATOM 4625 C C . LEU B 1 217 ? 37.031 37.660 82.273 1.00 38.86 214 LEU B C 1
ATOM 4626 O O . LEU B 1 217 ? 36.153 38.355 81.779 1.00 36.97 214 LEU B O 1
ATOM 4631 N N . VAL B 1 218 ? 37.630 37.947 83.437 1.00 40.16 215 VAL B N 1
ATOM 4632 C CA . VAL B 1 218 ? 37.280 39.141 84.223 1.00 42.98 215 VAL B CA 1
ATOM 4633 C C . VAL B 1 218 ? 37.522 40.406 83.396 1.00 44.74 215 VAL B C 1
ATOM 4634 O O . VAL B 1 218 ? 36.658 41.291 83.325 1.00 45.39 215 VAL B O 1
ATOM 4638 N N . GLU B 1 219 ? 38.684 40.462 82.747 1.00 46.37 216 GLU B N 1
ATOM 4639 C CA . GLU B 1 219 ? 39.052 41.590 81.892 1.00 48.29 216 GLU B CA 1
ATOM 4640 C C . GLU B 1 219 ? 38.065 41.766 80.737 1.00 45.35 216 GLU B C 1
ATOM 4641 O O . GLU B 1 219 ? 37.621 42.871 80.466 1.00 43.58 216 GLU B O 1
ATOM 4647 N N . ALA B 1 220 ? 37.720 40.670 80.066 1.00 42.18 217 ALA B N 1
ATOM 4648 C CA . ALA B 1 220 ? 36.799 40.745 78.933 1.00 41.24 217 ALA B CA 1
ATOM 4649 C C . ALA B 1 220 ? 35.423 41.222 79.368 1.00 39.90 217 ALA B C 1
ATOM 4650 O O . ALA B 1 220 ? 34.792 42.004 78.664 1.00 42.78 217 ALA B O 1
ATOM 4652 N N . VAL B 1 221 ? 34.957 40.735 80.517 1.00 39.18 218 VAL B N 1
ATOM 4653 C CA . VAL B 1 221 ? 33.660 41.136 81.039 1.00 39.07 218 VAL B CA 1
ATOM 4654 C C . VAL B 1 221 ? 33.711 42.611 81.429 1.00 40.40 218 VAL B C 1
ATOM 4655 O O . VAL B 1 221 ? 32.764 43.345 81.164 1.00 39.32 218 VAL B O 1
ATOM 4659 N N . ALA B 1 222 ? 34.821 43.035 82.040 1.00 42.60 219 ALA B N 1
ATOM 4660 C CA . ALA B 1 222 ? 34.997 44.425 82.445 1.00 45.44 219 ALA B CA 1
ATOM 4661 C C . ALA B 1 222 ? 34.883 45.356 81.243 1.00 46.36 219 ALA B C 1
ATOM 4662 O O . ALA B 1 222 ? 34.311 46.431 81.355 1.00 50.47 219 ALA B O 1
ATOM 4664 N N . GLU B 1 223 ? 35.405 44.919 80.096 1.00 45.08 220 GLU B N 1
ATOM 4665 C CA . GLU B 1 223 ? 35.368 45.701 78.870 1.00 48.05 220 GLU B CA 1
ATOM 4666 C C . GLU B 1 223 ? 33.956 45.935 78.295 1.00 46.47 220 GLU B C 1
ATOM 4667 O O . GLU B 1 223 ? 33.783 46.827 77.472 1.00 45.59 220 GLU B O 1
ATOM 4673 N N . THR B 1 224 ? 32.963 45.145 78.732 1.00 44.60 221 THR B N 1
ATOM 4674 C CA . THR B 1 224 ? 31.576 45.282 78.257 1.00 42.70 221 THR B CA 1
ATOM 4675 C C . THR B 1 224 ? 30.752 46.263 79.082 1.00 44.86 221 THR B C 1
ATOM 4676 O O . THR B 1 224 ? 29.630 46.583 78.702 1.00 44.04 221 THR B O 1
ATOM 4680 N N . ASP B 1 225 ? 31.282 46.720 80.219 1.00 45.54 222 ASP B N 1
ATOM 4681 C CA . ASP B 1 225 ? 30.522 47.617 81.086 1.00 48.42 222 ASP B CA 1
ATOM 4682 C C . ASP B 1 225 ? 31.407 48.701 81.685 1.00 49.87 222 ASP B C 1
ATOM 4683 O O . ASP B 1 225 ? 32.357 48.410 82.429 1.00 49.64 222 ASP B O 1
ATOM 4688 N N . GLU B 1 226 ? 31.065 49.953 81.388 1.00 50.22 223 GLU B N 1
ATOM 4689 C CA . GLU B 1 226 ? 31.857 51.098 81.849 1.00 53.75 223 GLU B CA 1
ATOM 4690 C C . GLU B 1 226 ? 32.140 51.100 83.361 1.00 55.98 223 GLU B C 1
ATOM 4691 O O . GLU B 1 226 ? 33.288 51.276 83.767 1.00 57.74 223 GLU B O 1
ATOM 4697 N N . ASP B 1 227 ? 31.113 50.898 84.185 1.00 57.63 224 ASP B N 1
ATOM 4698 C CA . ASP B 1 227 ? 31.305 50.877 85.650 1.00 61.93 224 ASP B CA 1
ATOM 4699 C C . ASP B 1 227 ? 32.250 49.753 86.083 1.00 60.02 224 ASP B C 1
ATOM 4700 O O . ASP B 1 227 ? 33.059 49.940 86.984 1.00 62.65 224 ASP B O 1
ATOM 4705 N N . LEU B 1 228 ? 32.149 48.595 85.427 1.00 57.58 225 LEU B N 1
ATOM 4706 C CA . LEU B 1 228 ? 33.025 47.460 85.741 1.00 56.77 225 LEU B CA 1
ATOM 4707 C C . LEU B 1 228 ? 34.472 47.702 85.304 1.00 58.06 225 LEU B C 1
ATOM 4708 O O . LEU B 1 228 ? 35.397 47.346 86.027 1.00 60.56 225 LEU B O 1
ATOM 4713 N N . MET B 1 229 ? 34.659 48.301 84.125 1.00 61.11 226 MET B N 1
ATOM 4714 C CA . MET B 1 229 ? 36.007 48.579 83.599 1.00 63.72 226 MET B CA 1
ATOM 4715 C C . MET B 1 229 ? 36.721 49.583 84.484 1.00 68.28 226 MET B C 1
ATOM 4716 O O . MET B 1 229 ? 37.934 49.485 84.671 1.00 69.39 226 MET B O 1
ATOM 4721 N N . MET B 1 230 ? 35.969 50.544 85.024 1.00 71.23 227 MET B N 1
ATOM 4722 C CA . MET B 1 230 ? 36.553 51.549 85.920 1.00 75.51 227 MET B CA 1
ATOM 4723 C C . MET B 1 230 ? 37.097 50.849 87.167 1.00 74.93 227 MET B C 1
ATOM 4724 O O . MET B 1 230 ? 38.212 51.131 87.594 1.00 77.26 227 MET B O 1
ATOM 4729 N N . LYS B 1 231 ? 36.325 49.914 87.720 1.00 74.65 228 LYS B N 1
ATOM 4730 C CA . LYS B 1 231 ? 36.750 49.152 88.903 1.00 75.27 228 LYS B CA 1
ATOM 4731 C C . LYS B 1 231 ? 37.931 48.233 88.612 1.00 74.73 228 LYS B C 1
ATOM 4732 O O . LYS B 1 231 ? 38.874 48.160 89.401 1.00 77.42 228 LYS B O 1
ATOM 4738 N N . TYR B 1 232 ? 37.866 47.521 87.490 1.00 71.12 229 TYR B N 1
ATOM 4739 C CA . TYR B 1 232 ? 38.942 46.611 87.092 1.00 69.51 229 TYR B CA 1
ATOM 4740 C C . TYR B 1 232 ? 40.274 47.348 86.931 1.00 73.30 229 TYR B C 1
ATOM 4741 O O . TYR B 1 232 ? 41.304 46.904 87.458 1.00 72.56 229 TYR B O 1
ATOM 4750 N N . LEU B 1 233 ? 40.234 48.471 86.208 1.00 83.53 230 LEU B N 1
ATOM 4751 C CA . LEU B 1 233 ? 41.420 49.301 85.967 1.00 86.53 230 LEU B CA 1
ATOM 4752 C C . LEU B 1 233 ? 41.956 49.927 87.260 1.00 91.49 230 LEU B C 1
ATOM 4753 O O . LEU B 1 233 ? 43.170 50.051 87.432 1.00 93.56 230 LEU B O 1
ATOM 4758 N N . GLU B 1 234 ? 41.051 50.323 88.157 1.00 93.01 231 GLU B N 1
ATOM 4759 C CA . GLU B 1 234 ? 41.447 50.884 89.465 1.00 95.16 231 GLU B CA 1
ATOM 4760 C C . GLU B 1 234 ? 41.973 49.791 90.412 1.00 92.91 231 GLU B C 1
ATOM 4761 O O . GLU B 1 234 ? 42.532 50.104 91.465 1.00 97.08 231 GLU B O 1
ATOM 4767 N N . GLY B 1 235 ? 41.787 48.522 90.032 1.00 87.64 232 GLY B N 1
ATOM 4768 C CA . GLY B 1 235 ? 42.287 47.372 90.797 1.00 87.31 232 GLY B CA 1
ATOM 4769 C C . GLY B 1 235 ? 41.361 46.760 91.839 1.00 87.84 232 GLY B C 1
ATOM 4770 O O . GLY B 1 235 ? 41.817 45.964 92.662 1.00 88.30 232 GLY B O 1
ATOM 4771 N N . GLU B 1 236 ? 40.072 47.102 91.801 1.00 88.39 233 GLU B N 1
ATOM 4772 C CA . GLU B 1 236 ? 39.103 46.579 92.777 1.00 89.94 233 GLU B CA 1
ATOM 4773 C C . GLU B 1 236 ? 38.710 45.134 92.493 1.00 86.65 233 GLU B C 1
ATOM 4774 O O . GLU B 1 236 ? 38.892 44.636 91.379 1.00 82.66 233 GLU B O 1
ATOM 4780 N N . GLU B 1 237 ? 38.161 44.477 93.514 1.00 87.21 234 GLU B N 1
ATOM 4781 C CA . GLU B 1 237 ? 37.762 43.070 93.430 1.00 84.06 234 GLU B CA 1
ATOM 4782 C C . GLU B 1 237 ? 36.350 42.905 92.862 1.00 79.30 234 GLU B C 1
ATOM 4783 O O . GLU B 1 237 ? 35.364 43.221 93.533 1.00 80.29 234 GLU B O 1
ATOM 4789 N N . ILE B 1 238 ? 36.252 42.415 91.627 1.00 73.92 235 ILE B N 1
ATOM 4790 C CA . ILE B 1 238 ? 34.950 42.157 91.021 1.00 68.93 235 ILE B CA 1
ATOM 4791 C C . ILE B 1 238 ? 34.473 40.841 91.619 1.00 64.45 235 ILE B C 1
ATOM 4792 O O . ILE B 1 238 ? 35.109 39.812 91.428 1.00 63.97 235 ILE B O 1
ATOM 4797 N N . THR B 1 239 ? 33.366 40.888 92.357 1.00 62.66 236 THR B N 1
ATOM 4798 C CA . THR B 1 239 ? 32.809 39.701 93.010 1.00 62.12 236 THR B CA 1
ATOM 4799 C C . THR B 1 239 ? 32.217 38.697 92.020 1.00 59.93 236 THR B C 1
ATOM 4800 O O . THR B 1 239 ? 32.034 39.012 90.829 1.00 56.80 236 THR B O 1
ATOM 4804 N N . GLU B 1 240 ? 31.914 37.493 92.511 1.00 58.92 237 GLU B N 1
ATOM 4805 C CA . GLU B 1 240 ? 31.319 36.458 91.668 1.00 59.01 237 GLU B CA 1
ATOM 4806 C C . GLU B 1 240 ? 29.952 36.907 91.163 1.00 58.28 237 GLU B C 1
ATOM 4807 O O . GLU B 1 240 ? 29.615 36.702 89.995 1.00 55.04 237 GLU B O 1
ATOM 4813 N N . GLU B 1 241 ? 29.181 37.528 92.050 1.00 60.64 238 GLU B N 1
ATOM 4814 C CA . GLU B 1 241 ? 27.855 38.044 91.705 1.00 61.92 238 GLU B CA 1
ATOM 4815 C C . GLU B 1 241 ? 27.926 39.064 90.569 1.00 57.74 238 GLU B C 1
ATOM 4816 O O . GLU B 1 241 ? 27.150 38.995 89.627 1.00 56.44 238 GLU B O 1
ATOM 4822 N N . GLU B 1 242 ? 28.845 40.019 90.685 1.00 57.31 239 GLU B N 1
ATOM 4823 C CA . GLU B 1 242 ? 29.025 41.059 89.665 1.00 55.71 239 GLU B CA 1
ATOM 4824 C C . GLU B 1 242 ? 29.551 40.484 88.358 1.00 51.27 239 GLU B C 1
ATOM 4825 O O . GLU B 1 242 ? 29.197 40.961 87.276 1.00 50.15 239 GLU B O 1
ATOM 4831 N N . LEU B 1 243 ? 30.398 39.465 88.471 1.00 48.75 240 LEU B N 1
ATOM 4832 C CA . LEU B 1 243 ? 30.970 38.794 87.308 1.00 46.59 240 LEU B CA 1
ATOM 4833 C C . LEU B 1 243 ? 29.889 38.029 86.546 1.00 43.63 240 LEU B C 1
ATOM 4834 O O . LEU B 1 243 ? 29.772 38.164 85.325 1.00 41.86 240 LEU B O 1
ATOM 4839 N N . VAL B 1 244 ? 29.088 37.252 87.272 1.00 42.71 241 VAL B N 1
ATOM 4840 C CA . VAL B 1 244 ? 27.997 36.490 86.672 1.00 41.61 241 VAL B CA 1
ATOM 4841 C C . VAL B 1 244 ? 26.956 37.422 86.044 1.00 40.68 241 VAL B C 1
ATOM 4842 O O . VAL B 1 244 ? 26.499 37.173 84.929 1.00 36.78 241 VAL B O 1
ATOM 4846 N N . ALA B 1 245 ? 26.592 38.488 86.757 1.00 41.33 242 ALA B N 1
ATOM 4847 C CA . ALA B 1 245 ? 25.629 39.472 86.235 1.00 41.20 242 ALA B CA 1
ATOM 4848 C C . ALA B 1 245 ? 26.173 40.158 84.986 1.00 40.10 242 ALA B C 1
ATOM 4849 O O . ALA B 1 245 ? 25.425 40.426 84.033 1.00 39.73 242 ALA B O 1
ATOM 4851 N N . GLY B 1 246 ? 27.477 40.432 84.995 1.00 40.49 243 GLY B N 1
ATOM 4852 C CA . GLY B 1 246 ? 28.158 41.066 83.864 1.00 39.54 243 GLY B CA 1
ATOM 4853 C C . GLY B 1 246 ? 28.125 40.185 82.633 1.00 36.94 243 GLY B C 1
ATOM 4854 O O . GLY B 1 246 ? 27.795 40.652 81.539 1.00 36.46 243 GLY B O 1
ATOM 4855 N N . ILE B 1 247 ? 28.451 38.905 82.821 1.00 35.57 244 ILE B N 1
ATOM 4856 C CA . ILE B 1 247 ? 28.406 37.919 81.736 1.00 33.38 244 ILE B CA 1
ATOM 4857 C C . ILE B 1 247 ? 26.987 37.834 81.186 1.00 32.48 244 ILE B C 1
ATOM 4858 O O . ILE B 1 247 ? 26.770 37.869 79.978 1.00 31.37 244 ILE B O 1
ATOM 4863 N N . ARG B 1 248 ? 26.015 37.745 82.078 1.00 34.24 245 ARG B N 1
ATOM 4864 C CA . ARG B 1 248 ? 24.627 37.647 81.644 1.00 33.33 245 ARG B CA 1
ATOM 4865 C C . ARG B 1 248 ? 24.172 38.825 80.780 1.00 34.25 245 ARG B C 1
ATOM 4866 O O . ARG B 1 248 ? 23.570 38.611 79.710 1.00 32.45 245 ARG B O 1
ATOM 4874 N N . GLN B 1 249 ? 24.452 40.051 81.220 1.00 35.50 246 GLN B N 1
ATOM 4875 C CA . GLN B 1 249 ? 23.999 41.218 80.462 1.00 38.13 246 GLN B CA 1
ATOM 4876 C C . GLN B 1 249 ? 24.661 41.294 79.080 1.00 36.06 246 GLN B C 1
ATOM 4877 O O . GLN B 1 249 ? 23.980 41.532 78.080 1.00 34.70 246 GLN B O 1
ATOM 4883 N N . ALA B 1 250 ? 25.968 41.053 79.020 1.00 34.89 247 ALA B N 1
ATOM 4884 C CA . ALA B 1 250 ? 26.684 41.118 77.747 1.00 34.52 247 ALA B CA 1
ATOM 4885 C C . ALA B 1 250 ? 26.216 40.004 76.797 1.00 32.35 247 ALA B C 1
ATOM 4886 O O . ALA B 1 250 ? 26.117 40.213 75.576 1.00 31.74 247 ALA B O 1
ATOM 4888 N N . THR B 1 251 ? 25.922 38.826 77.360 1.00 30.80 248 THR B N 1
ATOM 4889 C CA . THR B 1 251 ? 25.434 37.701 76.558 1.00 29.35 248 THR B CA 1
ATOM 4890 C C . THR B 1 251 ? 24.057 38.035 75.964 1.00 29.61 248 THR B C 1
ATOM 4891 O O . THR B 1 251 ? 23.816 37.840 74.764 1.00 28.00 248 THR B O 1
ATOM 4895 N N . ILE B 1 252 ? 23.179 38.566 76.801 1.00 30.16 249 ILE B N 1
ATOM 4896 C CA . ILE B 1 252 ? 21.847 38.971 76.367 1.00 31.62 249 ILE B CA 1
ATOM 4897 C C . ILE B 1 252 ? 21.918 40.066 75.294 1.00 31.93 249 ILE B C 1
ATOM 4898 O O . ILE B 1 252 ? 21.074 40.095 74.379 1.00 29.64 249 ILE B O 1
ATOM 4903 N N . ASN B 1 253 ? 22.934 40.920 75.375 1.00 32.19 250 ASN B N 1
ATOM 4904 C CA . ASN B 1 253 ? 23.110 41.982 74.379 1.00 36.34 250 ASN B CA 1
ATOM 4905 C C . ASN B 1 253 ? 23.763 41.465 73.093 1.00 34.08 250 ASN B C 1
ATOM 4906 O O . ASN B 1 253 ? 23.995 42.246 72.169 1.00 34.57 250 ASN B O 1
ATOM 4911 N N . VAL B 1 254 ? 24.070 40.166 73.044 1.00 30.57 251 VAL B N 1
ATOM 4912 C CA . VAL B 1 254 ? 24.707 39.540 71.885 1.00 30.54 251 VAL B CA 1
ATOM 4913 C C . VAL B 1 254 ? 26.076 40.174 71.596 1.00 32.67 251 VAL B C 1
ATOM 4914 O O . VAL B 1 254 ? 26.486 40.332 70.447 1.00 33.66 251 VAL B O 1
ATOM 4918 N N . GLU B 1 255 ? 26.781 40.526 72.660 1.00 32.50 252 GLU B N 1
ATOM 4919 C CA . GLU B 1 255 ? 28.100 41.133 72.559 1.00 36.01 252 GLU B CA 1
ATOM 4920 C C . GLU B 1 255 ? 29.152 40.333 73.319 1.00 34.25 252 GLU B C 1
ATOM 4921 O O . GLU B 1 255 ? 30.287 40.781 73.471 1.00 35.50 252 GLU B O 1
ATOM 4927 N N . PHE B 1 256 ? 28.778 39.126 73.743 1.00 31.95 253 PHE B N 1
ATOM 4928 C CA . PHE B 1 256 ? 29.667 38.257 74.520 1.00 31.49 253 PHE B CA 1
ATOM 4929 C C . PHE B 1 256 ? 29.137 36.840 74.374 1.00 30.01 253 PHE B C 1
ATOM 4930 O O . PHE B 1 256 ? 27.924 36.647 74.323 1.00 29.35 253 PHE B O 1
ATOM 4938 N N . PHE B 1 257 ? 30.036 35.854 74.298 1.00 29.13 254 PHE B N 1
ATOM 4939 C CA . PHE B 1 257 ? 29.642 34.455 74.141 1.00 28.07 254 PHE B CA 1
ATOM 4940 C C . PHE B 1 257 ? 30.415 33.564 75.102 1.00 28.55 254 PHE B C 1
ATOM 4941 O O . PHE B 1 257 ? 31.586 33.282 74.888 1.00 29.82 254 PHE B O 1
ATOM 4949 N N . PRO B 1 258 ? 29.776 33.162 76.205 1.00 28.66 255 PRO B N 1
ATOM 4950 C CA . PRO B 1 258 ? 30.467 32.264 77.131 1.00 29.05 255 PRO B CA 1
ATOM 4951 C C . PRO B 1 258 ? 30.770 30.915 76.434 1.00 28.97 255 PRO B C 1
ATOM 4952 O O . PRO B 1 258 ? 29.924 30.420 75.700 1.00 29.13 255 PRO B O 1
ATOM 4956 N N . VAL B 1 259 ? 31.964 30.353 76.646 1.00 29.32 256 VAL B N 1
ATOM 4957 C CA . VAL B 1 259 ? 32.341 29.074 76.023 1.00 29.72 256 VAL B CA 1
ATOM 4958 C C . VAL B 1 259 ? 32.538 28.003 77.091 1.00 31.13 256 VAL B C 1
ATOM 4959 O O . VAL B 1 259 ? 33.290 28.192 78.080 1.00 31.66 256 VAL B O 1
ATOM 4963 N N . LEU B 1 260 ? 31.863 26.882 76.879 1.00 31.04 257 LEU B N 1
ATOM 4964 C CA . LEU B 1 260 ? 31.898 25.723 77.759 1.00 30.91 257 LEU B CA 1
ATOM 4965 C C . LEU B 1 260 ? 32.415 24.521 76.974 1.00 32.49 257 LEU B C 1
ATOM 4966 O O . LEU B 1 260 ? 32.547 24.575 75.758 1.00 30.72 257 LEU B O 1
ATOM 4971 N N . ALA B 1 261 ? 32.677 23.428 77.688 1.00 33.29 258 ALA B N 1
ATOM 4972 C CA . ALA B 1 261 ? 33.205 22.215 77.083 1.00 34.33 258 ALA B CA 1
ATOM 4973 C C . ALA B 1 261 ? 32.498 20.986 77.609 1.00 34.02 258 ALA B C 1
ATOM 4974 O O . ALA B 1 261 ? 31.866 21.021 78.667 1.00 34.83 258 ALA B O 1
ATOM 4976 N N . GLY B 1 262 ? 32.617 19.905 76.851 1.00 35.27 259 GLY B N 1
ATOM 4977 C CA . GLY B 1 262 ? 32.057 18.623 77.256 1.00 37.23 259 GLY B CA 1
ATOM 4978 C C . GLY B 1 262 ? 32.007 17.559 76.178 1.00 38.92 259 GLY B C 1
ATOM 4979 O O . GLY B 1 262 ? 32.594 17.689 75.099 1.00 37.81 259 GLY B O 1
ATOM 4980 N N . SER B 1 263 ? 31.313 16.483 76.525 1.00 40.96 260 SER B N 1
ATOM 4981 C CA . SER B 1 263 ? 31.053 15.369 75.635 1.00 43.65 260 SER B CA 1
ATOM 4982 C C . SER B 1 263 ? 29.638 14.912 75.947 1.00 44.51 260 SER B C 1
ATOM 4983 O O . SER B 1 263 ? 29.410 14.202 76.938 1.00 49.66 260 SER B O 1
ATOM 4986 N N . ALA B 1 264 ? 28.690 15.306 75.111 1.00 40.79 261 ALA B N 1
ATOM 4987 C CA . ALA B 1 264 ? 27.311 14.948 75.336 1.00 42.48 261 ALA B CA 1
ATOM 4988 C C . ALA B 1 264 ? 27.116 13.428 75.340 1.00 45.60 261 ALA B C 1
ATOM 4989 O O . ALA B 1 264 ? 26.468 12.894 76.234 1.00 47.24 261 ALA B O 1
ATOM 4991 N N . PHE B 1 265 ? 27.704 12.745 74.361 1.00 45.69 262 PHE B N 1
ATOM 4992 C CA . PHE B 1 265 ? 27.525 11.296 74.225 1.00 49.48 262 PHE B CA 1
ATOM 4993 C C . PHE B 1 265 ? 28.012 10.521 75.456 1.00 51.26 262 PHE B C 1
ATOM 4994 O O . PHE B 1 265 ? 27.440 9.484 75.798 1.00 53.68 262 PHE B O 1
ATOM 5002 N N . LYS B 1 266 ? 29.052 11.030 76.115 1.00 49.10 263 LYS B N 1
ATOM 5003 C CA . LYS B 1 266 ? 29.585 10.404 77.321 1.00 51.55 263 LYS B CA 1
ATOM 5004 C C . LYS B 1 266 ? 29.152 11.088 78.631 1.00 50.07 263 LYS B C 1
ATOM 5005 O O . LYS B 1 266 ? 29.758 10.858 79.675 1.00 51.29 263 LYS B O 1
ATOM 5011 N N . ASN B 1 267 ? 28.110 11.922 78.572 1.00 48.27 264 ASN B N 1
ATOM 5012 C CA . ASN B 1 267 ? 27.548 12.580 79.766 1.00 47.59 264 ASN B CA 1
ATOM 5013 C C . ASN B 1 267 ? 28.571 13.333 80.631 1.00 46.58 264 ASN B C 1
ATOM 5014 O O . ASN B 1 267 ? 28.662 13.116 81.854 1.00 44.97 264 ASN B O 1
ATOM 5019 N N . LYS B 1 268 ? 29.349 14.192 79.976 1.00 43.95 265 LYS B N 1
ATOM 5020 C CA . LYS B 1 268 ? 30.335 15.031 80.639 1.00 43.31 265 LYS B CA 1
ATOM 5021 C C . LYS B 1 268 ? 30.045 16.478 80.291 1.00 40.73 265 LYS B C 1
ATOM 5022 O O . LYS B 1 268 ? 30.060 16.849 79.124 1.00 39.69 265 LYS B O 1
ATOM 5028 N N . GLY B 1 269 ? 29.755 17.272 81.320 1.00 40.39 266 GLY B N 1
ATOM 5029 C CA . GLY B 1 269 ? 29.491 18.690 81.183 1.00 39.05 266 GLY B CA 1
ATOM 5030 C C . GLY B 1 269 ? 28.072 19.066 80.791 1.00 38.29 266 GLY B C 1
ATOM 5031 O O . GLY B 1 269 ? 27.794 20.248 80.594 1.00 37.28 266 GLY B O 1
ATOM 5032 N N . VAL B 1 270 ? 27.158 18.088 80.700 1.00 39.72 267 VAL B N 1
ATOM 5033 C CA . VAL B 1 270 ? 25.786 18.405 80.278 1.00 39.73 267 VAL B CA 1
ATOM 5034 C C . VAL B 1 270 ? 25.019 19.230 81.330 1.00 39.67 267 VAL B C 1
ATOM 5035 O O . VAL B 1 270 ? 24.407 20.264 80.989 1.00 36.47 267 VAL B O 1
ATOM 5039 N N . GLN B 1 271 ? 25.056 18.788 82.588 1.00 39.52 268 GLN B N 1
ATOM 5040 C CA . GLN B 1 271 ? 24.385 19.525 83.661 1.00 40.47 268 GLN B CA 1
ATOM 5041 C C . GLN B 1 271 ? 24.955 20.945 83.789 1.00 37.76 268 GLN B C 1
ATOM 5042 O O . GLN B 1 271 ? 24.215 21.884 84.056 1.00 37.15 268 GLN B O 1
ATOM 5048 N N . LEU B 1 272 ? 26.277 21.090 83.639 1.00 37.00 269 LEU B N 1
ATOM 5049 C CA . LEU B 1 272 ? 26.916 22.415 83.726 1.00 35.73 269 LEU B CA 1
ATOM 5050 C C . LEU B 1 272 ? 26.419 23.323 82.617 1.00 33.93 269 LEU B C 1
ATOM 5051 O O . LEU B 1 272 ? 26.217 24.514 82.820 1.00 33.92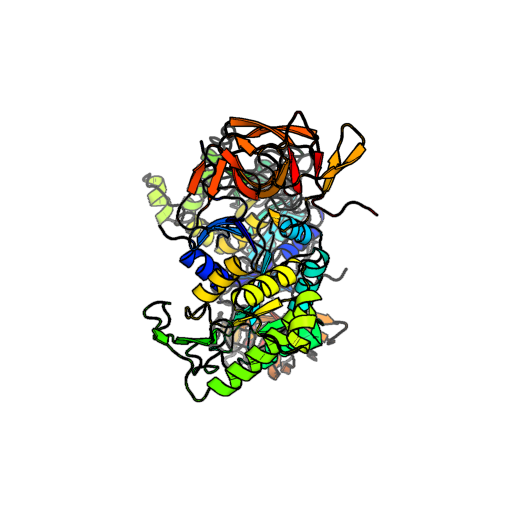 269 LEU B O 1
ATOM 5056 N N . MET B 1 273 ? 26.221 22.747 81.440 1.00 33.95 270 MET B N 1
ATOM 5057 C CA . MET B 1 273 ? 25.730 23.503 80.305 1.00 33.60 270 MET B CA 1
ATOM 5058 C C . MET B 1 273 ? 24.285 23.976 80.533 1.00 33.00 270 MET B C 1
ATOM 5059 O O . MET B 1 273 ? 23.938 25.136 80.233 1.00 30.92 270 MET B O 1
ATOM 5064 N N . LEU B 1 274 ? 23.462 23.100 81.106 1.00 34.12 271 LEU B N 1
ATOM 5065 C CA . LEU B 1 274 ? 22.079 23.441 81.418 1.00 33.89 271 LEU B CA 1
ATOM 5066 C C . LEU B 1 274 ? 22.048 24.536 82.480 1.00 33.85 271 LEU B C 1
ATOM 5067 O O . LEU B 1 274 ? 21.191 25.415 82.429 1.00 33.75 271 LEU B O 1
ATOM 5072 N N . ASP B 1 275 ? 22.981 24.492 83.440 1.00 34.10 272 ASP B N 1
ATOM 5073 C CA . ASP B 1 275 ? 23.084 25.558 84.463 1.00 34.15 272 ASP B CA 1
ATOM 5074 C C . ASP B 1 275 ? 23.380 26.912 83.790 1.00 33.33 272 ASP B C 1
ATOM 5075 O O . ASP B 1 275 ? 22.810 27.936 84.156 1.00 33.45 272 ASP B O 1
ATOM 5080 N N . ALA B 1 276 ? 24.260 26.885 82.787 1.00 32.36 273 ALA B N 1
ATOM 5081 C CA . ALA B 1 276 ? 24.649 28.078 82.038 1.00 32.06 273 ALA B CA 1
ATOM 5082 C C . ALA B 1 276 ? 23.479 28.669 81.207 1.00 31.47 273 ALA B C 1
ATOM 5083 O O . ALA B 1 276 ? 23.441 29.873 80.970 1.00 30.02 273 ALA B O 1
ATOM 5085 N N . VAL B 1 277 ? 22.551 27.808 80.781 1.00 31.17 274 VAL B N 1
ATOM 5086 C CA . VAL B 1 277 ? 21.331 28.236 80.110 1.00 31.01 274 VAL B CA 1
ATOM 5087 C C . VAL B 1 277 ? 20.556 29.12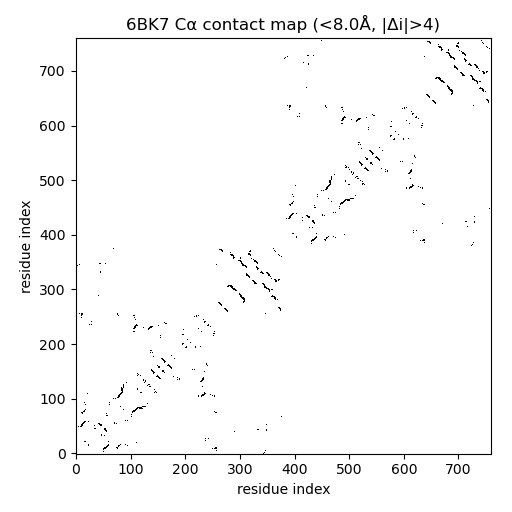0 81.083 1.00 31.62 274 VAL B C 1
ATOM 5088 O O . VAL B 1 277 ? 20.071 30.199 80.715 1.00 31.54 274 VAL B O 1
ATOM 5092 N N . LEU B 1 278 ? 20.436 28.664 82.329 1.00 32.03 275 LEU B N 1
ATOM 5093 C CA . LEU B 1 278 ? 19.728 29.434 83.337 1.00 34.20 275 LEU B CA 1
ATOM 5094 C C . LEU B 1 278 ? 20.497 30.702 83.701 1.00 33.53 275 LEU B C 1
ATOM 5095 O O . LEU B 1 278 ? 19.918 31.783 83.804 1.00 32.79 275 LEU B O 1
ATOM 5100 N N . ASP B 1 279 ? 21.811 30.567 83.876 1.00 34.74 276 ASP B N 1
ATOM 5101 C CA . ASP B 1 279 ? 22.633 31.692 84.315 1.00 34.91 276 ASP B CA 1
ATOM 5102 C C . ASP B 1 279 ? 22.777 32.822 83.309 1.00 32.20 276 ASP B C 1
ATOM 5103 O O . ASP B 1 279 ? 22.720 33.997 83.686 1.00 32.67 276 ASP B O 1
ATOM 5108 N N . TYR B 1 280 ? 22.901 32.474 82.035 1.00 30.51 277 TYR B N 1
ATOM 5109 C CA . TYR B 1 280 ? 23.259 33.459 81.036 1.00 30.52 277 TYR B CA 1
ATOM 5110 C C . TYR B 1 280 ? 22.313 33.705 79.859 1.00 30.28 277 TYR B C 1
ATOM 5111 O O . TYR B 1 280 ? 22.397 34.770 79.259 1.00 29.87 277 TYR B O 1
ATOM 5120 N N . LEU B 1 281 ? 21.448 32.744 79.523 1.00 29.16 278 LEU B N 1
ATOM 5121 C CA . LEU B 1 281 ? 20.502 32.938 78.420 1.00 28.02 278 LEU B CA 1
ATOM 5122 C C . LEU B 1 281 ? 19.254 33.727 78.862 1.00 28.46 278 LEU B C 1
ATOM 5123 O O . LEU B 1 281 ? 18.867 33.704 80.041 1.00 28.56 278 LEU B O 1
ATOM 5128 N N . PRO B 1 282 ? 18.629 34.429 77.913 1.00 28.34 279 PRO B N 1
ATOM 5129 C CA . PRO B 1 282 ? 17.520 35.320 78.250 1.00 29.55 279 PRO B CA 1
ATOM 5130 C C . PRO B 1 282 ? 16.194 34.677 78.602 1.00 28.98 279 PRO B C 1
ATOM 5131 O O . PRO B 1 282 ? 15.868 33.589 78.103 1.00 29.03 279 PRO B O 1
ATOM 5135 N N . SER B 1 283 ? 15.452 35.363 79.461 1.00 29.77 280 SER B N 1
ATOM 5136 C CA . SER B 1 283 ? 14.059 35.014 79.730 1.00 31.47 280 SER B CA 1
ATOM 5137 C C . SER B 1 283 ? 13.287 35.801 78.656 1.00 31.92 280 SER B C 1
ATOM 5138 O O . SER B 1 283 ? 13.879 36.652 77.964 1.00 31.01 280 SER B O 1
ATOM 5141 N N . PRO B 1 284 ? 11.959 35.574 78.532 1.00 32.52 281 PRO B N 1
ATOM 5142 C CA . PRO B 1 284 ? 11.196 36.376 77.557 1.00 33.51 281 PRO B CA 1
ATOM 5143 C C . PRO B 1 284 ? 11.188 37.888 77.862 1.00 35.44 281 PRO B C 1
ATOM 5144 O O . PRO B 1 284 ? 10.933 38.691 76.956 1.00 38.04 281 PRO B O 1
ATOM 5148 N N . LEU B 1 285 ? 11.475 38.271 79.108 1.00 37.88 282 LEU B N 1
ATOM 5149 C CA . LEU B 1 285 ? 11.557 39.698 79.493 1.00 40.74 282 LEU B CA 1
ATOM 5150 C C . LEU B 1 285 ? 12.866 40.394 79.045 1.00 40.52 282 LEU B C 1
ATOM 5151 O O . LEU B 1 285 ? 12.931 41.632 78.971 1.00 39.60 282 LEU B O 1
ATOM 5156 N N . ASP B 1 286 ? 13.895 39.603 78.753 1.00 36.86 283 ASP B N 1
ATOM 5157 C CA . ASP B 1 286 ? 15.207 40.130 78.357 1.00 37.86 283 ASP B CA 1
ATOM 5158 C C . ASP B 1 286 ? 15.337 40.462 76.862 1.00 38.21 283 ASP B C 1
ATOM 5159 O O . ASP B 1 286 ? 16.332 41.042 76.436 1.00 40.80 283 ASP B O 1
ATOM 5164 N N . ILE B 1 287 ? 14.339 40.080 76.080 1.00 38.56 284 ILE B N 1
ATOM 5165 C CA . ILE B 1 287 ? 14.339 40.267 74.635 1.00 38.72 284 ILE B CA 1
ATOM 5166 C C . ILE B 1 287 ? 13.522 41.494 74.289 1.00 38.36 284 ILE B C 1
ATOM 5167 O O . ILE B 1 287 ? 12.605 41.821 75.004 1.00 37.41 284 ILE B O 1
ATOM 5172 N N . ASP B 1 288 ? 13.886 42.186 73.211 1.00 36.62 285 ASP B N 1
ATOM 5173 C CA . ASP B 1 288 ? 13.104 43.331 72.740 1.00 38.38 285 ASP B CA 1
ATOM 5174 C C . ASP B 1 288 ? 11.695 42.836 72.416 1.00 36.08 285 ASP B C 1
ATOM 5175 O O . ASP B 1 288 ? 11.534 41.759 71.841 1.00 36.54 285 ASP B O 1
ATOM 5180 N N . ALA B 1 289 ? 10.692 43.616 72.785 1.00 37.42 286 ALA B N 1
ATOM 5181 C CA . ALA B 1 289 ? 9.296 43.262 72.527 1.00 37.79 286 ALA B CA 1
ATOM 5182 C C . ALA B 1 289 ? 9.062 43.108 71.033 1.00 36.31 286 ALA B C 1
ATOM 5183 O O . ALA B 1 289 ? 9.541 43.913 70.229 1.00 37.38 286 ALA B O 1
ATOM 5185 N N . ILE B 1 290 ? 8.338 42.063 70.658 1.00 34.72 287 ILE B N 1
ATOM 5186 C CA . ILE B 1 290 ? 8.057 41.809 69.260 1.00 34.29 287 ILE B CA 1
ATOM 5187 C C . ILE B 1 290 ? 7.245 42.958 68.658 1.00 34.08 287 ILE B C 1
ATOM 5188 O O . ILE B 1 290 ? 6.370 43.516 69.315 1.00 32.22 287 ILE B O 1
ATOM 5193 N N . LYS B 1 291 ? 7.576 43.327 67.425 1.00 34.48 288 LYS B N 1
ATOM 5194 C CA . LYS B 1 291 ? 6.889 44.403 66.726 1.00 38.34 288 LYS B CA 1
ATOM 5195 C C . LYS B 1 291 ? 5.717 43.870 65.931 1.00 36.71 288 LYS B C 1
ATOM 5196 O O . LYS B 1 291 ? 5.697 42.707 65.513 1.00 34.59 288 LYS B O 1
ATOM 5202 N N . GLY B 1 292 ? 4.753 44.738 65.689 1.00 37.50 289 GLY B N 1
ATOM 5203 C CA . GLY B 1 292 ? 3.593 44.358 64.885 1.00 37.07 289 GLY B CA 1
ATOM 5204 C C . GLY B 1 292 ? 2.926 45.566 64.290 1.00 38.04 289 GLY B C 1
ATOM 5205 O O . GLY B 1 292 ? 3.289 46.694 64.616 1.00 39.96 289 GLY B O 1
ATOM 5206 N N . ILE B 1 293 ? 1.971 45.334 63.389 1.00 38.62 290 ILE B N 1
ATOM 5207 C CA . ILE B 1 293 ? 1.183 46.413 62.817 1.00 40.56 290 ILE B CA 1
ATOM 5208 C C . ILE B 1 293 ? -0.181 46.354 63.478 1.00 40.70 290 ILE B C 1
ATOM 5209 O O . ILE B 1 293 ? -0.830 45.309 63.489 1.00 40.24 290 ILE B O 1
ATOM 5214 N N . ASP B 1 294 ? -0.601 47.470 64.055 1.00 42.49 291 ASP B N 1
ATOM 5215 C CA . ASP B 1 294 ? -1.920 47.572 64.662 1.00 45.48 291 ASP B CA 1
ATOM 5216 C C . ASP B 1 294 ? -2.847 47.836 63.478 1.00 46.35 291 ASP B C 1
ATOM 5217 O O . ASP B 1 294 ? -2.734 48.877 62.828 1.00 46.24 291 ASP B O 1
ATOM 5222 N N . THR B 1 295 ? -3.736 46.889 63.175 1.00 45.63 292 THR B N 1
ATOM 5223 C CA . THR B 1 295 ? -4.637 47.035 62.020 1.00 46.64 292 THR B CA 1
ATOM 5224 C C . THR B 1 295 ? -5.713 48.102 62.172 1.00 50.03 292 THR B C 1
ATOM 5225 O O . THR B 1 295 ? -6.311 48.500 61.172 1.00 53.14 292 THR B O 1
ATOM 5229 N N . LYS B 1 296 ? -5.980 48.536 63.403 1.00 52.16 293 LYS B N 1
ATOM 5230 C CA . LYS B 1 296 ? -6.976 49.596 63.648 1.00 57.55 293 LYS B CA 1
ATOM 5231 C C . LYS B 1 296 ? -6.427 51.001 63.352 1.00 59.14 293 LYS B C 1
ATOM 5232 O O . LYS B 1 296 ? -7.198 51.916 63.046 1.00 59.20 293 LYS B O 1
ATOM 5238 N N . THR B 1 297 ? -5.105 51.171 63.449 1.00 56.30 294 THR B N 1
ATOM 5239 C CA . THR B 1 297 ? -4.474 52.477 63.210 1.00 58.07 294 THR B CA 1
ATOM 5240 C C . THR B 1 297 ? -3.450 52.483 62.069 1.00 58.15 294 THR B C 1
ATOM 5241 O O . THR B 1 297 ? -2.977 53.555 61.676 1.00 57.98 294 THR B O 1
ATOM 5245 N N . ASP B 1 298 ? -3.121 51.299 61.540 1.00 55.29 295 ASP B N 1
ATOM 5246 C CA . ASP B 1 298 ? -2.111 51.136 60.485 1.00 56.67 295 ASP B CA 1
ATOM 5247 C C . ASP B 1 298 ? -0.723 51.606 60.929 1.00 56.69 295 ASP B C 1
ATOM 5248 O O . ASP B 1 298 ? 0.134 51.886 60.094 1.00 61.01 295 ASP B O 1
ATOM 5253 N N . GLU B 1 299 ? -0.497 51.681 62.239 1.00 55.21 296 GLU B N 1
ATOM 5254 C CA . GLU B 1 299 ? 0.808 52.101 62.747 1.00 57.11 296 GLU B CA 1
ATOM 5255 C C . GLU B 1 299 ? 1.497 50.951 63.474 1.00 54.12 296 GLU B C 1
ATOM 5256 O O . GLU B 1 299 ? 0.858 49.976 63.890 1.00 47.56 296 GLU B O 1
ATOM 5262 N N . GLU B 1 300 ? 2.811 51.069 63.612 1.00 52.69 297 GLU B N 1
ATOM 5263 C CA . GLU B 1 300 ? 3.585 50.039 64.261 1.00 51.83 297 GLU B CA 1
ATOM 5264 C C . GLU B 1 300 ? 3.277 50.009 65.758 1.00 48.30 297 GLU B C 1
ATOM 5265 O O . GLU B 1 300 ? 3.007 51.033 66.371 1.00 47.65 297 GLU B O 1
ATOM 5271 N N . THR B 1 301 ? 3.263 48.812 66.321 1.00 44.31 298 THR B N 1
ATOM 5272 C CA . THR B 1 301 ? 3.014 48.627 67.752 1.00 43.33 298 THR B CA 1
ATOM 5273 C C . THR B 1 301 ? 3.941 47.524 68.242 1.00 40.30 298 THR B C 1
ATOM 5274 O O . THR B 1 301 ? 4.764 47.027 67.477 1.00 37.99 298 THR B O 1
ATOM 5278 N N . THR B 1 302 ? 3.850 47.197 69.527 1.00 39.49 299 THR B N 1
ATOM 5279 C CA . THR B 1 302 ? 4.617 46.102 70.101 1.00 38.31 299 THR B CA 1
ATOM 5280 C C . THR B 1 302 ? 3.703 45.244 70.984 1.00 38.70 299 THR B C 1
ATOM 5281 O O . THR B 1 302 ? 2.606 45.671 71.359 1.00 39.87 299 THR B O 1
ATOM 5285 N N . ARG B 1 303 ? 4.163 44.028 71.272 1.00 34.88 300 ARG B N 1
ATOM 5286 C CA . ARG B 1 303 ? 3.474 43.093 72.159 1.00 36.24 300 ARG B CA 1
ATOM 5287 C C . ARG B 1 303 ? 4.487 42.535 73.159 1.00 36.92 300 ARG B C 1
ATOM 5288 O O . ARG B 1 303 ? 4.993 41.430 72.982 1.00 35.20 300 ARG B O 1
ATOM 5296 N N . PRO B 1 304 ? 4.818 43.326 74.202 1.00 40.32 301 PRO B N 1
ATOM 5297 C CA . PRO B 1 304 ? 5.778 42.857 75.209 1.00 41.98 301 PRO B CA 1
ATOM 5298 C C . PRO B 1 304 ? 5.184 41.772 76.095 1.00 40.86 301 PRO B C 1
ATOM 5299 O O . PRO B 1 304 ? 3.967 41.625 76.163 1.00 39.50 301 PRO B O 1
ATOM 5303 N N . ALA B 1 305 ? 6.052 41.002 76.738 1.00 41.71 302 ALA B N 1
ATOM 5304 C CA . ALA B 1 305 ? 5.626 39.928 77.627 1.00 42.49 302 ALA B CA 1
ATOM 5305 C C . ALA B 1 305 ? 4.930 40.548 78.840 1.00 44.53 302 ALA B C 1
ATOM 5306 O O . ALA B 1 305 ? 5.563 41.177 79.683 1.00 45.05 302 ALA B O 1
ATOM 5308 N N . ASP B 1 306 ? 3.622 40.361 78.889 1.00 45.14 303 ASP B N 1
ATOM 5309 C CA . ASP B 1 306 ? 2.782 40.916 79.928 1.00 48.79 303 ASP B CA 1
ATOM 5310 C C . ASP B 1 306 ? 1.468 40.146 79.892 1.00 47.98 303 ASP B C 1
ATOM 5311 O O . ASP B 1 306 ? 0.707 40.261 78.930 1.00 47.62 303 ASP B O 1
ATOM 5316 N N . ASP B 1 307 ? 1.188 39.389 80.952 1.00 48.04 304 ASP B N 1
ATOM 5317 C CA . ASP B 1 307 ? -0.034 38.590 81.012 1.00 48.00 304 ASP B CA 1
ATOM 5318 C C . ASP B 1 307 ? -1.329 39.412 81.020 1.00 49.25 304 ASP B C 1
ATOM 5319 O O . ASP B 1 307 ? -2.385 38.861 80.776 1.00 47.17 304 ASP B O 1
ATOM 5324 N N . GLU B 1 308 ? -1.236 40.709 81.300 1.00 51.45 305 GLU B N 1
ATOM 5325 C CA . GLU B 1 308 ? -2.421 41.573 81.352 1.00 56.91 305 GLU B CA 1
ATOM 5326 C C . GLU B 1 308 ? -2.720 42.237 79.999 1.00 56.49 305 GLU B C 1
ATOM 5327 O O . GLU B 1 308 ? -3.836 42.703 79.768 1.00 57.85 305 GLU B O 1
ATOM 5333 N N . ALA B 1 309 ? -1.729 42.241 79.107 1.00 54.94 306 ALA B N 1
ATOM 5334 C CA . ALA B 1 309 ? -1.862 42.847 77.794 1.00 52.81 306 ALA B CA 1
ATOM 5335 C C . ALA B 1 309 ? -2.694 41.967 76.859 1.00 50.60 306 ALA B C 1
ATOM 5336 O O . ALA B 1 309 ? -2.999 40.822 77.186 1.00 49.28 306 ALA B O 1
ATOM 5338 N N . PRO B 1 310 ? -3.080 42.506 75.696 1.00 49.11 307 PRO B N 1
ATOM 5339 C CA . PRO B 1 310 ? -3.863 41.671 74.783 1.00 47.66 307 PRO B CA 1
ATOM 5340 C C . PRO B 1 310 ? -3.065 40.486 74.247 1.00 42.17 307 PRO B C 1
ATOM 5341 O O . PRO B 1 310 ? -1.872 40.603 74.020 1.00 39.68 307 PRO B O 1
ATOM 5345 N N . PHE B 1 311 ? -3.737 39.355 74.089 1.00 41.24 308 PHE B N 1
ATOM 5346 C CA . PHE B 1 311 ? -3.121 38.141 73.568 1.00 39.08 308 PHE B CA 1
ATOM 5347 C C . PHE B 1 311 ? -2.577 38.287 72.135 1.00 36.68 308 PHE B C 1
ATOM 5348 O O . PHE B 1 311 ? -3.263 38.806 71.238 1.00 36.73 308 PHE B O 1
ATOM 5356 N N . ALA B 1 312 ? -1.337 37.845 71.942 1.00 34.03 309 ALA B N 1
ATOM 5357 C CA . ALA B 1 312 ? -0.719 37.833 70.617 1.00 32.73 309 ALA B CA 1
ATOM 5358 C C . ALA B 1 312 ? 0.298 36.696 70.612 1.00 30.86 309 ALA B C 1
ATOM 5359 O O . ALA B 1 312 ? 1.040 36.526 71.571 1.00 31.30 309 ALA B O 1
ATOM 5361 N N . SER B 1 313 ? 0.332 35.939 69.529 1.00 29.89 310 SER B N 1
ATOM 5362 C CA . SER B 1 313 ? 1.215 34.789 69.419 1.00 29.45 310 SER B CA 1
ATOM 5363 C C . SER B 1 313 ? 1.526 34.515 67.963 1.00 29.23 310 SER B C 1
ATOM 5364 O O . SER B 1 313 ? 0.851 35.028 67.087 1.00 28.40 310 SER B O 1
ATOM 5367 N N . LEU B 1 314 ? 2.554 33.698 67.733 1.00 29.15 311 LEU B N 1
ATOM 5368 C CA . LEU B 1 314 ? 2.947 33.267 66.401 1.00 29.59 311 LEU B CA 1
ATOM 5369 C C . LEU B 1 314 ? 2.945 31.758 66.341 1.00 29.89 311 LEU B C 1
ATOM 5370 O O . LEU B 1 314 ? 3.509 31.100 67.201 1.00 29.29 311 LEU B O 1
ATOM 5375 N N . ALA B 1 315 ? 2.302 31.222 65.317 1.00 32.01 312 ALA B N 1
ATOM 5376 C CA . ALA B 1 315 ? 2.280 29.791 65.095 1.00 34.09 312 ALA B CA 1
ATOM 5377 C C . ALA B 1 315 ? 3.613 29.476 64.415 1.00 35.06 312 ALA B C 1
ATOM 5378 O O . ALA B 1 315 ? 4.078 30.265 63.591 1.00 34.74 312 ALA B O 1
ATOM 5380 N N . PHE B 1 316 ? 4.246 28.362 64.758 1.00 36.53 313 PHE B N 1
ATOM 5381 C CA . PHE B 1 316 ? 5.538 28.049 64.124 1.00 37.21 313 PHE B CA 1
ATOM 5382 C C . PHE B 1 316 ? 5.672 26.634 63.574 1.00 41.35 313 PHE B C 1
ATOM 5383 O O . PHE B 1 316 ? 6.676 26.339 62.939 1.00 44.75 313 PHE B O 1
ATOM 5391 N N . LYS B 1 317 ? 4.695 25.769 63.824 1.00 42.96 314 LYS B N 1
ATOM 5392 C CA . LYS B 1 317 ? 4.748 24.420 63.268 1.00 48.37 314 LYS B CA 1
ATOM 5393 C C . LYS B 1 317 ? 3.381 23.778 63.348 1.00 50.57 314 LYS B C 1
ATOM 5394 O O . LYS B 1 317 ? 2.670 23.919 64.354 1.00 51.37 314 LYS B O 1
ATOM 5400 N N . VAL B 1 318 ? 3.017 23.084 62.273 1.00 53.94 315 VAL B N 1
ATOM 5401 C CA . VAL B 1 318 ? 1.773 22.351 62.189 1.00 56.96 315 VAL B CA 1
ATOM 5402 C C . VAL B 1 318 ? 2.157 20.930 61.821 1.00 61.17 315 VAL B C 1
ATOM 5403 O O . VAL B 1 318 ? 2.892 20.710 60.864 1.00 61.09 315 VAL B O 1
ATOM 5407 N N . MET B 1 319 ? 1.699 19.969 62.598 1.00 66.29 316 MET B N 1
ATOM 5408 C CA . MET B 1 319 ? 1.971 18.585 62.264 1.00 73.54 316 MET B CA 1
ATOM 5409 C C . MET B 1 319 ? 0.831 17.738 62.758 1.00 75.68 316 MET B C 1
ATOM 5410 O O . MET B 1 319 ? 0.051 18.155 63.620 1.00 73.75 316 MET B O 1
ATOM 5415 N N . THR B 1 320 ? 0.706 16.567 62.153 1.00 80.76 317 THR B N 1
ATOM 5416 C CA . THR B 1 320 ? -0.356 15.651 62.489 1.00 84.84 317 THR B CA 1
ATOM 5417 C C . THR B 1 320 ? 0.129 14.673 63.548 1.00 86.00 317 THR B C 1
ATOM 5418 O O . THR B 1 320 ? 1.114 13.952 63.359 1.00 85.44 317 THR B O 1
ATOM 5422 N N . ASP B 1 321 ? -0.564 14.703 64.679 1.00 86.31 318 ASP B N 1
ATOM 5423 C CA . ASP B 1 321 ? -0.288 13.836 65.806 1.00 88.33 318 ASP B CA 1
ATOM 5424 C C . ASP B 1 321 ? -1.186 12.603 65.658 1.00 89.31 318 ASP B C 1
ATOM 5425 O O . ASP B 1 321 ? -2.388 12.755 65.400 1.00 84.95 318 ASP B O 1
ATOM 5430 N N . PRO B 1 322 ? -0.627 11.386 65.845 1.00 93.42 319 PRO B N 1
ATOM 5431 C CA . PRO B 1 322 ? -1.422 10.152 65.695 1.00 97.89 319 PRO B CA 1
ATOM 5432 C C . PRO B 1 322 ? -2.301 9.784 66.909 1.00 101.16 319 PRO B C 1
ATOM 5433 O O . PRO B 1 322 ? -2.449 8.603 67.228 1.00 108.59 319 PRO B O 1
ATOM 5437 N N . PHE B 1 323 ? -2.892 10.791 67.553 1.00 99.71 320 PHE B N 1
ATOM 5438 C CA . PHE B 1 323 ? -3.772 10.590 68.718 1.00 101.00 320 PHE B CA 1
ATOM 5439 C C . PHE B 1 323 ? -4.863 11.662 68.744 1.00 98.59 320 PHE B C 1
ATOM 5440 O O . PHE B 1 323 ? -6.048 11.344 68.673 1.00 100.91 320 PHE B O 1
ATOM 5448 N N . VAL B 1 324 ? -4.454 12.929 68.842 1.00 93.90 321 VAL B N 1
ATOM 5449 C CA . VAL B 1 324 ? -5.404 14.057 68.851 1.00 90.34 321 VAL B CA 1
ATOM 5450 C C . VAL B 1 324 ? -5.596 14.686 67.462 1.00 87.39 321 VAL B C 1
ATOM 5451 O O . VAL B 1 324 ? -6.495 15.507 67.283 1.00 86.15 321 VAL B O 1
ATOM 5455 N N . GLY B 1 325 ? -4.748 14.317 66.498 1.00 85.82 322 GLY B N 1
ATOM 5456 C CA . GLY B 1 325 ? -4.859 14.834 65.129 1.00 83.92 322 GLY B CA 1
ATOM 5457 C C . GLY B 1 325 ? -3.961 16.026 64.840 1.00 80.13 322 GLY B C 1
ATOM 5458 O O . GLY B 1 325 ? -2.795 16.042 65.229 1.00 79.08 322 GLY B O 1
ATOM 5459 N N . ARG B 1 326 ? -4.512 17.025 64.155 1.00 77.76 323 ARG B N 1
ATOM 5460 C CA . ARG B 1 326 ? -3.765 18.224 63.771 1.00 76.35 323 ARG B CA 1
ATOM 5461 C C . ARG B 1 326 ? -3.418 19.117 64.973 1.00 71.30 323 ARG B C 1
ATOM 5462 O O . ARG B 1 326 ? -4.314 19.647 65.642 1.00 70.41 323 ARG B O 1
ATOM 5470 N N . LEU B 1 327 ? -2.116 19.261 65.231 1.00 68.89 324 LEU B N 1
ATOM 5471 C CA . LEU B 1 327 ? -1.591 20.105 66.310 1.00 65.49 324 LEU B CA 1
ATOM 5472 C C . LEU B 1 327 ? -0.865 21.303 65.736 1.00 59.10 324 LEU B C 1
ATOM 5473 O O . LEU B 1 327 ? -0.028 21.146 64.850 1.00 57.50 324 LEU B O 1
ATOM 5478 N N . THR B 1 328 ? -1.170 22.490 66.259 1.00 54.74 325 THR B N 1
ATOM 5479 C CA . THR B 1 328 ? -0.523 23.725 65.802 1.00 49.68 325 THR B CA 1
ATOM 5480 C C . THR B 1 328 ? 0.296 24.324 66.941 1.00 45.57 325 THR B C 1
ATOM 5481 O O . THR B 1 328 ? -0.260 24.756 67.956 1.00 44.08 325 THR B O 1
ATOM 5485 N N . PHE B 1 329 ? 1.616 24.314 66.780 1.00 42.98 326 PHE B N 1
ATOM 5486 C CA . PHE B 1 329 ? 2.525 24.854 67.792 1.00 40.49 326 PHE B CA 1
ATOM 5487 C C . PHE B 1 329 ? 2.591 26.360 67.667 1.00 37.02 326 PHE B C 1
ATOM 5488 O O . PHE B 1 329 ? 2.668 26.893 66.569 1.00 35.88 326 PHE B O 1
ATOM 5496 N N . PHE B 1 330 ? 2.577 27.038 68.804 1.00 36.89 327 PHE B N 1
ATOM 5497 C CA . PHE B 1 330 ? 2.605 28.482 68.825 1.00 34.18 327 PHE B CA 1
ATOM 5498 C C . PHE B 1 330 ? 3.384 28.966 70.029 1.00 33.36 327 PHE B C 1
ATOM 5499 O O . PHE B 1 330 ? 3.501 28.251 71.018 1.00 32.61 327 PHE B O 1
ATOM 5507 N N . ARG B 1 331 ? 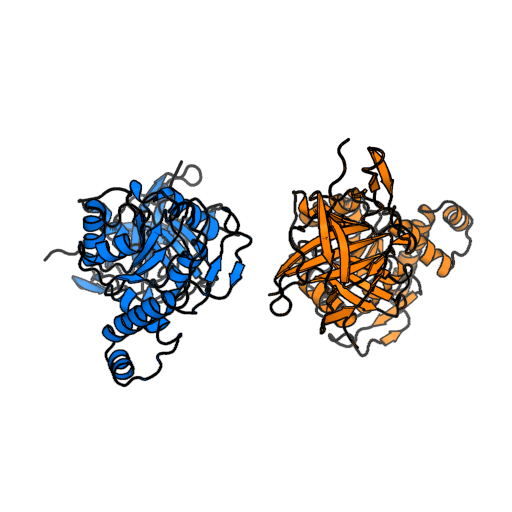3.919 30.186 69.903 1.00 31.12 328 ARG B N 1
ATOM 5508 C CA . ARG B 1 331 ? 4.665 30.884 70.946 1.00 31.19 328 ARG B CA 1
ATOM 5509 C C . ARG B 1 331 ? 3.854 32.104 71.357 1.00 30.46 328 ARG B C 1
ATOM 5510 O O . ARG B 1 331 ? 3.485 32.908 70.509 1.00 29.65 328 ARG B O 1
ATOM 5518 N N . VAL B 1 332 ? 3.571 32.248 72.641 1.00 30.14 329 VAL B N 1
ATOM 5519 C CA . VAL B 1 332 ? 2.814 33.408 73.109 1.00 31.16 329 VAL B CA 1
ATOM 5520 C C . VAL B 1 332 ? 3.794 34.506 73.445 1.00 29.50 329 VAL B C 1
ATOM 5521 O O . VAL B 1 332 ? 4.754 34.268 74.191 1.00 29.44 329 VAL B O 1
ATOM 5525 N N . TYR B 1 333 ? 3.547 35.703 72.913 1.00 29.42 330 TYR B N 1
ATOM 5526 C CA . TYR B 1 333 ? 4.373 36.870 73.190 1.00 30.30 330 TYR B CA 1
ATOM 5527 C C . TYR B 1 333 ? 3.734 37.727 74.259 1.00 34.24 330 TYR B C 1
ATOM 5528 O O . TYR B 1 333 ? 4.419 38.195 75.161 1.00 33.80 330 TYR B O 1
ATOM 5537 N N . SER B 1 334 ? 2.421 37.926 74.149 1.00 35.36 331 SER B N 1
ATOM 5538 C CA . SER B 1 334 ? 1.702 38.765 75.087 1.00 36.09 331 SER B CA 1
ATOM 5539 C C . SER B 1 334 ? 0.363 38.189 75.488 1.00 37.39 331 SER B C 1
ATOM 5540 O O . SER B 1 334 ? -0.219 37.373 74.785 1.00 34.61 331 SER B O 1
ATOM 5543 N N . GLY B 1 335 ? -0.119 38.634 76.645 1.00 38.19 332 GLY B N 1
ATOM 5544 C CA . GLY B 1 335 ? -1.406 38.195 77.145 1.00 40.65 332 GLY B CA 1
ATOM 5545 C C . GLY B 1 335 ? -1.424 36.755 77.597 1.00 41.23 332 GLY B C 1
ATOM 5546 O O . GLY B 1 335 ? -0.397 36.185 77.975 1.00 40.80 332 GLY B O 1
ATOM 5547 N N . VAL B 1 336 ? -2.614 36.178 77.555 1.00 42.42 333 VAL B N 1
ATOM 5548 C CA . VAL B 1 336 ? -2.850 34.812 77.970 1.00 44.77 333 VAL B CA 1
ATOM 5549 C C . VAL B 1 336 ? -3.879 34.196 77.049 1.00 46.20 333 VAL B C 1
ATOM 5550 O O . VAL B 1 336 ? -4.715 34.909 76.487 1.00 46.29 333 VAL B O 1
ATOM 5554 N N . LEU B 1 337 ? -3.812 32.876 76.894 1.00 46.14 334 LEU B N 1
ATOM 5555 C CA . LEU B 1 337 ? -4.755 32.148 76.068 1.00 47.28 334 LEU B CA 1
ATOM 5556 C C . LEU B 1 337 ? -5.422 31.046 76.891 1.00 51.19 334 LEU B C 1
ATOM 5557 O O . LEU B 1 337 ? -4.728 30.218 77.482 1.00 49.16 334 LEU B O 1
ATOM 5562 N N . GLU B 1 338 ? -6.757 31.036 76.911 1.00 53.20 335 GLU B N 1
ATOM 5563 C CA . GLU B 1 338 ? -7.518 30.001 77.602 1.00 57.20 335 GLU B CA 1
ATOM 5564 C C . GLU B 1 338 ? -7.945 28.924 76.610 1.00 56.17 335 GLU B C 1
ATOM 5565 O O . GLU B 1 338 ? -8.264 29.231 75.462 1.00 54.50 335 GLU B O 1
ATOM 5571 N N . SER B 1 339 ? -7.977 27.667 77.045 1.00 54.62 336 SER B N 1
ATOM 5572 C CA . SER B 1 339 ? -8.460 26.597 76.174 1.00 55.12 336 SER B CA 1
ATOM 5573 C C . SER B 1 339 ? -9.975 26.808 76.004 1.00 55.68 336 SER B C 1
ATOM 5574 O O . SER B 1 339 ? -10.620 27.405 76.873 1.00 57.84 336 SER B O 1
ATOM 5577 N N . GLY B 1 340 ? -10.541 26.336 74.899 1.00 53.43 337 GLY B N 1
ATOM 5578 C CA . GLY B 1 340 ? -11.979 26.514 74.657 1.00 56.29 337 GLY B CA 1
ATOM 5579 C C . GLY B 1 340 ? -12.339 27.988 74.508 1.00 55.28 337 GLY B C 1
ATOM 5580 O O . GLY B 1 340 ? -13.174 28.515 75.246 1.00 55.66 337 GLY B O 1
ATOM 5581 N N . SER B 1 341 ? -11.674 28.665 73.577 1.00 52.57 338 SER B N 1
ATOM 5582 C CA . SER B 1 341 ? -11.944 30.086 73.317 1.00 53.45 338 SER B CA 1
ATOM 5583 C C . SER B 1 341 ? -11.784 30.403 71.827 1.00 50.66 338 SER B C 1
ATOM 5584 O O . SER B 1 341 ? -11.440 29.535 71.033 1.00 52.52 338 SER B O 1
ATOM 5587 N N . TYR B 1 342 ? -12.073 31.645 71.460 1.00 48.83 339 TYR B N 1
ATOM 5588 C CA . TYR B 1 342 ? -11.951 32.102 70.082 1.00 45.78 339 TYR B CA 1
ATOM 5589 C C . TYR B 1 342 ? -10.898 33.187 69.990 1.00 43.65 339 TYR B C 1
ATOM 5590 O O . TYR B 1 342 ? -10.822 34.074 70.842 1.00 45.06 339 TYR B O 1
ATOM 5599 N N . VAL B 1 343 ? -10.084 33.101 68.944 1.00 40.98 340 VAL B N 1
ATOM 5600 C CA . VAL B 1 343 ? -9.042 34.080 68.667 1.00 38.32 340 VAL B CA 1
ATOM 5601 C C . VAL B 1 343 ? -9.105 34.435 67.185 1.00 36.88 340 VAL B C 1
ATOM 5602 O O . VAL B 1 343 ? -9.853 33.819 66.420 1.00 36.50 340 VAL B O 1
ATOM 5606 N N . LEU B 1 344 ? -8.322 35.434 66.799 1.00 34.82 341 LEU B N 1
ATOM 5607 C CA . LEU B 1 344 ? -8.241 35.874 65.426 1.00 33.90 341 LEU B CA 1
ATOM 5608 C C . LEU B 1 344 ? -6.944 35.422 64.775 1.00 31.95 341 LEU B C 1
ATOM 5609 O O . LEU B 1 344 ? -5.874 35.620 65.343 1.00 31.60 341 LEU B O 1
ATOM 5614 N N . ASN B 1 345 ? -7.044 34.778 63.616 1.00 31.00 342 ASN B N 1
ATOM 5615 C CA . ASN B 1 345 ? -5.856 34.503 62.825 1.00 30.24 342 ASN B CA 1
ATOM 5616 C C . ASN B 1 345 ? -5.753 35.762 61.972 1.00 30.57 342 ASN B C 1
ATOM 5617 O O . ASN B 1 345 ? -6.438 35.887 60.951 1.00 29.98 342 ASN B O 1
ATOM 5622 N N . ALA B 1 346 ? -4.934 36.712 62.421 1.00 29.65 343 ALA B N 1
ATOM 5623 C CA . ALA B 1 346 ? -4.798 38.007 61.739 1.00 31.32 343 ALA B CA 1
ATOM 5624 C C . ALA B 1 346 ? -4.105 37.914 60.369 1.00 30.86 343 ALA B C 1
ATOM 5625 O O . ALA B 1 346 ? -4.270 38.797 59.529 1.00 32.05 343 ALA B O 1
ATOM 5627 N N . SER B 1 347 ? -3.355 36.844 60.150 1.00 30.20 344 SER B N 1
ATOM 5628 C CA . SER B 1 347 ? -2.675 36.638 58.879 1.00 31.05 344 SER B CA 1
ATOM 5629 C C . SER B 1 347 ? -3.636 36.133 57.809 1.00 32.47 344 SER B C 1
ATOM 5630 O O . SER B 1 347 ? -3.516 36.499 56.646 1.00 33.64 344 SER B O 1
ATOM 5633 N N . LYS B 1 348 ? -4.587 35.286 58.206 1.00 33.03 345 LYS B N 1
ATOM 5634 C CA . LYS B 1 348 ? -5.576 34.709 57.271 1.00 35.68 345 LYS B CA 1
ATOM 5635 C C . LYS B 1 348 ? -6.822 35.545 57.237 1.00 35.90 345 LYS B C 1
ATOM 5636 O O . LYS B 1 348 ? -7.632 35.417 56.330 1.00 35.46 345 LYS B O 1
ATOM 5642 N N . GLY B 1 349 ? -6.976 36.397 58.244 1.00 36.69 346 GLY B N 1
ATOM 5643 C CA . GLY B 1 349 ? -8.114 37.292 58.307 1.00 37.78 346 GLY B CA 1
ATOM 5644 C C . GLY B 1 349 ? -9.419 36.636 58.716 1.00 39.71 346 GLY B C 1
ATOM 5645 O O . GLY B 1 349 ? -10.474 36.950 58.147 1.00 40.75 346 GLY B O 1
ATOM 5646 N N . LYS B 1 350 ? -9.368 35.743 59.704 1.00 40.72 347 LYS B N 1
ATOM 5647 C CA . LYS B 1 350 ? -10.595 35.076 60.180 1.00 43.49 347 LYS B CA 1
ATOM 5648 C C . LYS B 1 350 ? -10.500 34.486 61.589 1.00 42.62 347 LYS B C 1
ATOM 5649 O O . LYS B 1 350 ? -9.419 34.124 62.078 1.00 39.39 347 LYS B O 1
ATOM 5655 N N . LYS B 1 351 ? -11.662 34.352 62.211 1.00 42.17 348 LYS B N 1
ATOM 5656 C CA . LYS B 1 351 ? -11.771 33.832 63.561 1.00 44.33 348 LYS B CA 1
ATOM 5657 C C . LYS B 1 351 ? -11.444 32.344 63.584 1.00 44.42 348 LYS B C 1
ATOM 5658 O O . LYS B 1 351 ? -11.790 31.625 62.657 1.00 46.68 348 LYS B O 1
ATOM 5664 N N . GLU B 1 352 ? -10.739 31.915 64.632 1.00 44.07 349 GLU B N 1
ATOM 5665 C CA . GLU B 1 352 ? -10.331 30.523 64.845 1.00 47.49 349 GLU B CA 1
ATOM 5666 C C . GLU B 1 352 ? -10.788 30.070 66.217 1.00 47.90 349 GLU B C 1
ATOM 5667 O O . GLU B 1 352 ? -10.741 30.845 67.174 1.00 43.62 349 GLU B O 1
ATOM 5673 N N . ARG B 1 353 ? -11.190 28.806 66.315 1.00 50.59 350 ARG B N 1
ATOM 5674 C CA . ARG B 1 353 ? -11.578 28.210 67.586 1.00 52.25 350 ARG B CA 1
ATOM 5675 C C . ARG B 1 353 ? -10.376 27.501 68.164 1.00 50.51 350 ARG B C 1
ATOM 5676 O O . ARG B 1 353 ? -9.737 26.733 67.470 1.00 50.46 350 ARG B O 1
ATOM 5684 N N . ILE B 1 354 ? -10.048 27.785 69.421 1.00 50.21 351 ILE B N 1
ATOM 5685 C CA . ILE B 1 354 ? -8.988 27.065 70.118 1.00 50.74 351 ILE B CA 1
ATOM 5686 C C . ILE B 1 354 ? -9.704 26.058 71.022 1.00 53.12 351 ILE B C 1
ATOM 5687 O O . ILE B 1 354 ? -10.402 26.454 71.958 1.00 52.87 351 ILE B O 1
ATOM 5692 N N . GLY B 1 355 ? -9.574 24.773 70.703 1.00 52.88 352 GLY B N 1
ATOM 5693 C CA . GLY B 1 355 ? -10.165 23.713 71.519 1.00 56.76 352 GLY B CA 1
ATOM 5694 C C . GLY B 1 355 ? -9.215 23.391 72.654 1.00 57.92 352 GLY B C 1
ATOM 5695 O O . GLY B 1 355 ? -8.975 24.222 73.537 1.00 58.99 352 GLY B O 1
ATOM 5696 N N . ARG B 1 356 ? -8.647 22.193 72.621 1.00 58.90 353 ARG B N 1
ATOM 5697 C CA . ARG B 1 356 ? -7.718 21.777 73.658 1.00 59.04 353 ARG B CA 1
ATOM 5698 C C . ARG B 1 356 ? -6.327 22.293 73.372 1.00 55.22 353 ARG B C 1
ATOM 5699 O O . ARG B 1 356 ? -5.947 22.496 72.212 1.00 51.22 353 ARG B O 1
ATOM 5707 N N . ILE B 1 357 ? -5.585 22.499 74.454 1.00 54.77 354 ILE B N 1
ATOM 5708 C CA . ILE B 1 357 ? -4.214 22.964 74.403 1.00 52.36 354 ILE B CA 1
ATOM 5709 C C . ILE B 1 357 ? -3.362 21.929 75.125 1.00 54.32 354 ILE B C 1
ATOM 5710 O O . ILE B 1 357 ? -3.699 21.492 76.245 1.00 57.25 354 ILE B O 1
ATOM 5715 N N . LEU B 1 358 ? -2.273 21.529 74.474 1.00 53.54 355 LEU B N 1
ATOM 5716 C CA . LEU B 1 358 ? -1.341 20.552 75.021 1.00 55.61 355 LEU B CA 1
ATOM 5717 C C . LEU B 1 358 ? 0.087 21.084 75.052 1.00 52.21 355 LEU B C 1
ATOM 5718 O O . LEU B 1 358 ? 0.443 21.985 74.297 1.00 49.35 355 LEU B O 1
ATOM 5723 N N . GLN B 1 359 ? 0.880 20.536 75.972 1.00 53.06 356 GLN B N 1
ATOM 5724 C CA . GLN B 1 359 ? 2.321 20.808 76.078 1.00 52.89 356 GLN B CA 1
ATOM 5725 C C . GLN B 1 359 ? 2.970 19.431 76.026 1.00 55.81 356 GLN B C 1
ATOM 5726 O O . GLN B 1 359 ? 2.660 18.550 76.846 1.00 57.12 356 GLN B O 1
ATOM 5732 N N . MET B 1 360 ? 3.829 19.252 75.026 1.00 54.32 357 MET B N 1
ATOM 5733 C CA . MET B 1 360 ? 4.496 17.987 74.760 1.00 56.76 357 MET B CA 1
ATOM 5734 C C . MET B 1 360 ? 5.804 17.895 75.536 1.00 55.77 357 MET B C 1
ATOM 5735 O O . MET B 1 360 ? 6.743 18.633 75.246 1.00 51.23 357 MET B O 1
ATOM 5740 N N . HIS B 1 361 ? 5.859 17.016 76.536 1.00 56.84 358 HIS B N 1
ATOM 5741 C CA . HIS B 1 361 ? 7.087 16.800 77.305 1.00 58.99 358 HIS B CA 1
ATOM 5742 C C . HIS B 1 361 ? 7.906 15.692 76.617 1.00 60.19 358 HIS B C 1
ATOM 5743 O O . HIS B 1 361 ? 7.508 15.164 75.566 1.00 61.03 358 HIS B O 1
ATOM 5750 N N . ALA B 1 362 ? 9.053 15.358 77.192 1.00 60.82 359 ALA B N 1
ATOM 5751 C CA . ALA B 1 362 ? 9.912 14.325 76.618 1.00 63.35 359 ALA B CA 1
ATOM 5752 C C . ALA B 1 362 ? 9.228 12.970 76.634 1.00 68.63 359 ALA B C 1
ATOM 5753 O O . ALA B 1 362 ? 9.186 12.282 75.614 1.00 69.28 359 ALA B O 1
ATOM 5755 N N . ASN B 1 363 ? 8.648 12.634 77.785 1.00 71.92 360 ASN B N 1
ATOM 5756 C CA . ASN B 1 363 ? 8.019 11.330 78.008 1.00 78.82 360 ASN B CA 1
ATOM 5757 C C . ASN B 1 363 ? 6.494 11.336 78.141 1.00 81.52 360 ASN B C 1
ATOM 5758 O O . ASN B 1 363 ? 5.878 10.269 78.124 1.00 83.84 360 ASN B O 1
ATOM 5763 N N . THR B 1 364 ? 5.884 12.517 78.281 1.00 79.51 361 THR B N 1
ATOM 5764 C CA . THR B 1 364 ? 4.426 12.610 78.440 1.00 79.78 361 THR B CA 1
ATOM 5765 C C . THR B 1 364 ? 3.860 13.815 77.719 1.00 77.05 361 THR B C 1
ATOM 5766 O O . THR B 1 364 ? 4.603 14.646 77.162 1.00 68.80 361 THR B O 1
ATOM 5770 N N . ARG B 1 365 ? 2.532 13.906 77.732 1.00 75.99 362 ARG B N 1
ATOM 5771 C CA . ARG B 1 365 ? 1.833 15.031 77.117 1.00 75.22 362 ARG B CA 1
ATOM 5772 C C . ARG B 1 365 ? 0.832 15.518 78.144 1.00 75.10 362 ARG B C 1
ATOM 5773 O O . ARG B 1 365 ? 0.031 14.724 78.666 1.00 74.69 362 ARG B O 1
ATOM 5781 N N . GLN B 1 366 ? 0.883 16.817 78.434 1.00 69.56 363 GLN B N 1
ATOM 5782 C CA . GLN B 1 366 ? 0.045 17.425 79.454 1.00 71.40 363 GLN B CA 1
ATOM 5783 C C . GLN B 1 366 ? -1.001 18.354 78.844 1.00 69.37 363 GLN B C 1
ATOM 5784 O O . GLN B 1 366 ? -0.688 19.194 77.994 1.00 62.95 363 GLN B O 1
ATOM 5790 N N . GLU B 1 367 ? -2.240 18.190 79.286 1.00 70.23 364 GLU B N 1
ATOM 5791 C CA . GLU B 1 367 ? -3.334 19.035 78.854 1.00 70.74 364 GLU B CA 1
ATOM 5792 C C . GLU B 1 367 ? -3.419 20.193 79.839 1.00 68.86 364 GLU B C 1
ATOM 5793 O O . GLU B 1 367 ? -3.414 19.983 81.052 1.00 71.13 364 GLU B O 1
ATOM 5799 N N . ILE B 1 368 ? -3.477 21.412 79.313 1.00 64.14 365 ILE B N 1
ATOM 5800 C CA . ILE B 1 368 ? -3.547 22.619 80.136 1.00 62.79 365 ILE B CA 1
ATOM 5801 C C . ILE B 1 368 ? -4.732 23.461 79.689 1.00 61.26 365 ILE B C 1
ATOM 5802 O O . ILE B 1 368 ? -5.174 23.341 78.545 1.00 60.24 365 ILE B O 1
ATOM 5807 N N A ASP B 1 369 ? -5.249 24.292 80.593 0.50 61.86 366 ASP B N 1
ATOM 5808 N N B ASP B 1 369 ? -5.239 24.299 80.593 0.50 62.15 366 ASP B N 1
ATOM 5809 C CA A ASP B 1 369 ? -6.386 25.180 80.300 0.50 62.20 366 ASP B CA 1
ATOM 5810 C CA B ASP B 1 369 ? -6.383 25.168 80.295 0.50 62.73 366 ASP B CA 1
ATOM 5811 C C A ASP B 1 369 ? -5.989 26.644 80.090 0.50 59.67 366 ASP B C 1
ATOM 5812 C C B ASP B 1 369 ? -5.994 26.644 80.119 0.50 60.06 366 ASP B C 1
ATOM 5813 O O A ASP B 1 369 ? -6.848 27.478 79.797 0.50 58.07 366 ASP B O 1
ATOM 5814 O O B ASP B 1 369 ? -6.862 27.484 79.872 0.50 58.61 366 ASP B O 1
ATOM 5823 N N . LYS B 1 370 ? -4.700 26.955 80.225 1.00 58.21 367 LYS B N 1
ATOM 5824 C CA . LYS B 1 370 ? -4.239 28.337 80.088 1.00 56.63 367 LYS B CA 1
ATOM 5825 C C . LYS B 1 370 ? -2.737 28.389 79.731 1.00 54.38 367 LYS B C 1
ATOM 5826 O O . LYS B 1 370 ? -1.943 27.636 80.298 1.00 52.51 367 LYS B O 1
ATOM 5832 N N . VAL B 1 371 ? -2.376 29.243 78.767 1.00 50.60 368 VAL B N 1
ATOM 5833 C CA . VAL B 1 371 ? -0.972 29.437 78.330 1.00 49.99 368 VAL B CA 1
ATOM 5834 C C . VAL B 1 371 ? -0.692 30.905 78.551 1.00 47.40 368 VAL B C 1
ATOM 5835 O O . VAL B 1 371 ? -1.476 31.744 78.132 1.00 50.42 368 VAL B O 1
ATOM 5839 N N . TYR B 1 372 ? 0.429 31.222 79.178 1.00 43.77 369 TYR B N 1
ATOM 5840 C CA . TYR B 1 372 ? 0.752 32.602 79.488 1.00 42.31 369 TYR B CA 1
ATOM 5841 C C . TYR B 1 372 ? 1.821 33.167 78.566 1.00 39.41 369 TYR B C 1
ATOM 5842 O O . TYR B 1 372 ? 2.398 32.451 77.754 1.00 36.96 369 TYR B O 1
ATOM 5851 N N . SER B 1 373 ? 2.077 34.464 78.709 1.00 38.98 370 SER B N 1
ATOM 5852 C CA . SER B 1 373 ? 3.094 35.132 77.915 1.00 36.92 370 SER B CA 1
ATOM 5853 C C . SER B 1 373 ? 4.450 34.445 78.093 1.00 36.16 370 SER B C 1
ATOM 5854 O O . SER B 1 373 ? 4.810 34.027 79.211 1.00 34.56 370 SER B O 1
ATOM 5857 N N . GLY B 1 374 ? 5.180 34.313 76.981 1.00 33.31 371 GLY B N 1
ATOM 5858 C CA . GLY B 1 374 ? 6.493 33.693 76.992 1.00 32.96 371 GLY B CA 1
ATOM 5859 C C . GLY B 1 374 ? 6.499 32.185 76.860 1.00 34.05 371 GLY B C 1
ATOM 5860 O O . GLY B 1 374 ? 7.575 31.581 76.723 1.00 35.41 371 GLY B O 1
ATOM 5861 N N . ASP B 1 375 ? 5.327 31.550 76.875 1.00 35.72 372 ASP B N 1
ATOM 5862 C CA . ASP B 1 375 ? 5.318 30.089 76.817 1.00 38.78 372 ASP B CA 1
ATOM 5863 C C . ASP B 1 375 ? 4.950 29.583 75.428 1.00 37.67 372 ASP B C 1
ATOM 5864 O O . ASP B 1 375 ? 4.509 30.345 74.551 1.00 35.81 372 ASP B O 1
ATOM 5869 N N . ILE B 1 376 ? 5.160 28.289 75.252 1.00 36.89 373 ILE B N 1
ATOM 5870 C CA . ILE B 1 376 ? 4.903 27.573 74.024 1.00 37.85 373 ILE B CA 1
ATOM 5871 C C . ILE B 1 376 ? 3.970 26.404 74.338 1.00 41.17 373 ILE B C 1
ATOM 5872 O O . ILE B 1 376 ? 4.046 25.800 75.409 1.00 41.65 373 ILE B O 1
ATOM 5877 N N . ALA B 1 377 ? 3.084 26.113 73.394 1.00 40.68 374 ALA B N 1
ATOM 5878 C CA . ALA B 1 377 ? 2.123 25.034 73.531 1.00 42.22 374 ALA B CA 1
ATOM 5879 C C . ALA B 1 377 ? 1.646 24.645 72.146 1.00 42.93 374 ALA B C 1
ATOM 5880 O O . ALA B 1 377 ? 2.132 25.175 71.141 1.00 39.28 374 ALA B O 1
ATOM 5882 N N . ALA B 1 378 ? 0.714 23.697 72.100 1.00 44.51 375 ALA B N 1
ATOM 5883 C CA . ALA B 1 378 ? 0.172 23.211 70.854 1.00 46.59 375 ALA B CA 1
ATOM 5884 C C . ALA B 1 378 ? -1.350 23.129 70.995 1.00 49.74 375 ALA B C 1
ATOM 5885 O O . ALA B 1 378 ? -1.860 22.580 71.977 1.00 50.43 375 ALA B O 1
ATOM 5887 N N . ALA B 1 379 ? -2.054 23.716 70.028 1.00 49.37 376 ALA B N 1
ATOM 5888 C CA . ALA B 1 379 ? -3.514 23.757 70.016 1.00 52.73 376 ALA B CA 1
ATOM 5889 C C . ALA B 1 379 ? -4.045 22.630 69.168 1.00 54.79 376 ALA B C 1
ATOM 5890 O O . ALA B 1 379 ? -3.522 22.374 68.079 1.00 55.21 376 ALA B O 1
ATOM 5892 N N . VAL B 1 380 ? -5.112 21.989 69.650 1.00 58.55 377 VAL B N 1
ATOM 5893 C CA . VAL B 1 380 ? -5.695 20.846 68.968 1.00 61.75 377 VAL B CA 1
ATOM 5894 C C . VAL B 1 380 ? -6.687 21.257 67.881 1.00 62.73 377 VAL B C 1
ATOM 5895 O O . VAL B 1 380 ? -7.470 22.202 68.054 1.00 62.61 377 VAL B O 1
ATOM 5899 N N . GLY B 1 381 ? -6.599 20.551 66.753 1.00 64.75 378 GLY B N 1
ATOM 5900 C CA . GLY B 1 381 ? -7.503 20.696 65.615 1.00 66.46 378 GLY B CA 1
ATOM 5901 C C . GLY B 1 381 ? -7.791 22.053 64.999 1.00 67.17 378 GLY B C 1
ATOM 5902 O O . GLY B 1 381 ? -8.885 22.246 64.460 1.00 68.22 378 GLY B O 1
ATOM 5903 N N . LEU B 1 382 ? -6.848 22.994 65.072 1.00 64.94 379 LEU B N 1
ATOM 5904 C CA . LEU B 1 382 ? -7.037 24.304 64.429 1.00 64.49 379 LEU B CA 1
ATOM 5905 C C . LEU B 1 382 ? -7.116 24.141 62.929 1.00 64.93 379 LEU B C 1
ATOM 5906 O O . LEU B 1 382 ? -6.346 23.385 62.351 1.00 67.35 379 LEU B O 1
ATOM 5911 N N . LYS B 1 383 ? -8.037 24.870 62.307 1.00 64.80 380 LYS B N 1
ATOM 5912 C CA . LYS B 1 383 ? -8.200 24.849 60.855 1.00 66.07 380 LYS B CA 1
ATOM 5913 C C . LYS B 1 383 ? -7.524 26.121 60.310 1.00 62.43 380 LYS B C 1
ATOM 5914 O O . LYS B 1 383 ? -7.337 27.069 61.050 1.00 62.04 380 LYS B O 1
ATOM 5920 N N . ASP B 1 384 ? -7.109 26.107 59.045 1.00 61.42 381 ASP B N 1
ATOM 5921 C CA . ASP B 1 384 ? -6.551 27.297 58.355 1.00 59.30 381 ASP B CA 1
ATOM 5922 C C . ASP B 1 384 ? -5.261 27.966 58.883 1.00 54.20 381 ASP B C 1
ATOM 5923 O O . ASP B 1 384 ? -4.708 28.819 58.181 1.00 55.61 381 ASP B O 1
ATOM 5928 N N . THR B 1 385 ? -4.783 27.607 60.078 1.00 48.86 382 THR B N 1
ATOM 5929 C CA . THR B 1 385 ? -3.570 28.250 60.633 1.00 44.72 382 THR B CA 1
ATOM 5930 C C . THR B 1 385 ? -2.318 27.505 60.194 1.00 44.49 382 THR B C 1
ATOM 5931 O O . THR B 1 385 ? -2.252 26.275 60.320 1.00 45.73 382 THR B O 1
ATOM 5935 N N . THR B 1 386 ? -1.339 28.256 59.672 1.00 43.76 383 THR B N 1
ATOM 5936 C CA . THR B 1 386 ? -0.061 27.699 59.198 1.00 44.36 383 THR B CA 1
ATOM 5937 C C . THR B 1 386 ? 1.119 28.451 59.810 1.00 42.26 383 THR B C 1
ATOM 5938 O O . THR B 1 386 ? 0.935 29.496 60.434 1.00 38.92 383 THR B O 1
ATOM 5942 N N . THR B 1 387 ? 2.320 27.905 59.631 1.00 41.20 384 THR B N 1
ATOM 5943 C CA . THR B 1 387 ? 3.532 28.485 60.196 1.00 40.57 384 THR B CA 1
ATOM 5944 C C . THR B 1 387 ? 3.714 29.942 59.801 1.00 38.91 384 THR B C 1
ATOM 5945 O O . THR B 1 387 ? 3.643 30.280 58.635 1.00 38.78 384 THR B O 1
ATOM 5949 N N . GLY B 1 388 ? 3.913 30.801 60.800 1.00 36.94 385 GLY B N 1
ATOM 5950 C CA . GLY B 1 388 ? 4.109 32.228 60.558 1.00 36.10 385 GLY B CA 1
ATOM 5951 C C . GLY B 1 388 ? 2.880 33.085 60.821 1.00 34.31 385 GLY B C 1
ATOM 5952 O O . GLY B 1 388 ? 3.001 34.310 60.905 1.00 32.46 385 GLY B O 1
ATOM 5953 N N . ASP B 1 389 ? 1.703 32.459 60.961 1.00 31.66 386 ASP B N 1
ATOM 5954 C CA . ASP B 1 389 ? 0.484 33.225 61.199 1.00 30.92 386 ASP B CA 1
ATOM 5955 C C . ASP B 1 389 ? 0.435 33.820 62.593 1.00 29.11 386 ASP B C 1
ATOM 5956 O O . ASP B 1 389 ? 0.879 33.201 63.572 1.00 27.45 386 ASP B O 1
ATOM 5961 N N . THR B 1 390 ? -0.119 35.022 62.686 1.00 27.50 387 THR B N 1
ATOM 5962 C CA . THR B 1 390 ? -0.361 35.629 63.972 1.00 27.50 387 THR B CA 1
ATOM 5963 C C . THR B 1 390 ? -1.728 35.153 64.476 1.00 28.09 387 THR B C 1
ATOM 5964 O O . THR B 1 390 ? -2.700 35.199 63.728 1.00 27.88 387 THR B O 1
ATOM 5968 N N . LEU B 1 391 ? -1.782 34.677 65.726 1.00 27.87 388 LEU B N 1
ATOM 5969 C CA . LEU B 1 391 ? -3.044 34.352 66.404 1.00 29.25 388 LEU B CA 1
ATOM 5970 C C . LEU B 1 391 ? -3.106 35.371 67.506 1.00 29.63 388 LEU B C 1
ATOM 5971 O O . LEU B 1 391 ? -2.178 35.436 68.317 1.00 30.64 388 LEU B O 1
ATOM 5976 N N . CYS B 1 392 ? -4.173 36.163 67.565 1.00 29.83 389 CYS B N 1
ATOM 5977 C CA . CYS B 1 392 ? -4.258 37.238 68.543 1.00 32.21 389 CYS B CA 1
ATOM 5978 C C . CYS B 1 392 ? -5.678 37.487 69.053 1.00 33.36 389 CYS B C 1
ATOM 5979 O O . CYS B 1 392 ? -6.623 36.855 68.617 1.00 33.88 389 CYS B O 1
ATOM 5982 N N . ALA B 1 393 ? -5.785 38.430 69.980 1.00 36.20 390 ALA B N 1
ATOM 5983 C CA . ALA B 1 393 ? -7.062 38.795 70.572 1.00 38.70 390 ALA B CA 1
ATOM 5984 C C . ALA B 1 393 ? -7.974 39.394 69.523 1.00 38.89 390 ALA B C 1
ATOM 5985 O O . ALA B 1 393 ? -7.556 40.258 68.752 1.00 37.92 390 ALA B O 1
ATOM 5987 N N . LEU B 1 394 ? -9.221 38.940 69.506 1.00 40.58 391 LEU B N 1
ATOM 5988 C CA . LEU B 1 394 ? -10.226 39.467 68.586 1.00 42.37 391 LEU B CA 1
ATOM 5989 C C . LEU B 1 394 ? -10.450 40.965 68.759 1.00 43.51 391 LEU B C 1
ATOM 5990 O O . LEU B 1 394 ? -10.641 41.681 67.785 1.00 45.09 391 LEU B O 1
ATOM 5995 N N . ASP B 1 395 ? -10.414 41.426 70.000 1.00 46.57 392 ASP B N 1
ATOM 5996 C CA . ASP B 1 395 ? -10.635 42.844 70.307 1.00 51.14 392 ASP B CA 1
ATOM 5997 C C . ASP B 1 395 ? -9.395 43.743 70.175 1.00 51.52 392 ASP B C 1
ATOM 5998 O O . ASP B 1 395 ? -9.520 44.957 70.270 1.00 55.31 392 ASP B O 1
ATOM 6003 N N . ALA B 1 396 ? -8.213 43.162 69.951 1.00 48.87 393 ALA B N 1
ATOM 6004 C CA . ALA B 1 396 ? -6.988 43.945 69.808 1.00 47.25 393 ALA B CA 1
ATOM 6005 C C . ALA B 1 396 ? -6.123 43.348 68.696 1.00 44.90 393 ALA B C 1
ATOM 6006 O O . ALA B 1 396 ? -5.017 42.877 68.951 1.00 41.58 393 ALA B O 1
ATOM 6008 N N . PRO B 1 397 ? -6.623 43.388 67.449 1.00 42.88 394 PRO B N 1
ATOM 6009 C CA . PRO B 1 397 ? -5.907 42.783 66.319 1.00 40.40 394 PRO B CA 1
ATOM 6010 C C . PRO B 1 397 ? -4.536 43.389 66.030 1.00 39.87 394 PRO B C 1
ATOM 6011 O O . PRO B 1 397 ? -4.354 44.603 66.118 1.00 38.73 394 PRO B O 1
ATOM 6015 N N . VAL B 1 398 ? -3.587 42.516 65.702 1.00 36.93 395 VAL B N 1
ATOM 6016 C CA . VAL B 1 398 ? -2.238 42.910 65.376 1.00 35.92 395 VAL B CA 1
ATOM 6017 C C . VAL B 1 398 ? -1.659 41.878 64.419 1.00 33.31 395 VAL B C 1
ATOM 6018 O O . VAL B 1 398 ? -2.037 40.705 64.490 1.00 31.28 395 VAL B O 1
ATOM 6022 N N . ILE B 1 399 ? -0.796 42.322 63.499 1.00 32.09 396 ILE B N 1
ATOM 6023 C CA . ILE B 1 399 ? -0.092 41.413 62.590 1.00 31.81 396 ILE B CA 1
ATOM 6024 C C . ILE B 1 399 ? 1.364 41.509 63.050 1.00 31.31 396 ILE B C 1
ATOM 6025 O O . ILE B 1 399 ? 1.991 42.558 62.912 1.00 31.14 396 ILE B O 1
ATOM 6030 N N . LEU B 1 400 ? 1.886 40.431 63.601 1.00 30.91 397 LEU B N 1
ATOM 6031 C CA . LEU B 1 400 ? 3.248 40.436 64.132 1.00 34.13 397 LEU B CA 1
ATOM 6032 C C . LEU B 1 400 ? 4.303 40.263 63.056 1.00 36.95 397 LEU B C 1
ATOM 6033 O O . LEU B 1 400 ? 4.057 39.703 61.989 1.00 34.68 397 LEU B O 1
ATOM 6038 N N . GLU B 1 401 ? 5.492 40.758 63.370 1.00 41.10 398 GLU B N 1
ATOM 6039 C CA . GLU B 1 401 ? 6.633 40.628 62.494 1.00 44.92 398 GLU B CA 1
ATOM 6040 C C . GLU B 1 401 ? 7.252 39.221 62.640 1.00 46.89 398 GLU B C 1
ATOM 6041 O O . GLU B 1 401 ? 8.076 38.996 63.521 1.00 49.88 398 GLU B O 1
ATOM 6047 N N . SER B 1 402 ? 6.822 38.275 61.805 1.00 51.62 399 SER B N 1
ATOM 6048 C CA . SER B 1 402 ? 7.402 36.919 61.778 1.00 52.11 399 SER B CA 1
ATOM 6049 C C . SER B 1 402 ? 8.628 37.049 60.891 1.00 59.31 399 SER B C 1
ATOM 6050 O O . SER B 1 402 ? 9.756 36.782 61.314 1.00 60.70 399 SER B O 1
ATOM 6053 N N . ILE B 1 403 ? 8.388 37.467 59.648 1.00 64.49 400 ILE B N 1
ATOM 6054 C CA . ILE B 1 403 ? 9.460 37.765 58.713 1.00 67.99 400 ILE B CA 1
ATOM 6055 C C . ILE B 1 403 ? 9.580 39.286 58.831 1.00 67.74 400 ILE B C 1
ATOM 6056 O O . ILE B 1 403 ? 8.567 39.984 58.985 1.00 63.14 400 ILE B O 1
ATOM 6061 N N . GLU B 1 404 ? 10.808 39.790 58.781 1.00 65.22 401 GLU B N 1
ATOM 6062 C CA . GLU B 1 404 ? 11.075 41.221 58.957 1.00 67.70 401 GLU B CA 1
ATOM 6063 C C . GLU B 1 404 ? 10.274 42.141 58.006 1.00 67.30 401 GLU B C 1
ATOM 6064 O O . GLU B 1 404 ? 10.280 41.929 56.785 1.00 66.50 401 GLU B O 1
ATOM 6070 N N . PHE B 1 405 ? 9.603 43.157 58.575 1.00 64.71 402 PHE B N 1
ATOM 6071 C CA . PHE B 1 405 ? 8.823 44.133 57.780 1.00 69.13 402 PHE B CA 1
ATOM 6072 C C . PHE B 1 405 ? 9.731 44.823 56.743 1.00 70.08 402 PHE B C 1
ATOM 6073 O O . PHE B 1 405 ? 10.920 45.033 57.010 1.00 66.90 402 PHE B O 1
ATOM 6081 N N . PRO B 1 406 ? 9.172 45.186 55.569 1.00 75.69 403 PRO B N 1
ATOM 6082 C CA . PRO B 1 406 ? 9.975 45.839 54.517 1.00 82.44 403 PRO B CA 1
ATOM 6083 C C . PRO B 1 406 ? 10.485 47.237 54.903 1.00 86.37 403 PRO B C 1
ATOM 6084 O O . PRO B 1 406 ? 9.778 47.982 55.588 1.00 87.91 403 PRO B O 1
ATOM 6088 N N . ASP B 1 407 ? 11.703 47.566 54.462 1.00 91.27 404 ASP B N 1
ATOM 6089 C CA . ASP B 1 407 ? 12.343 48.862 54.733 1.00 94.81 404 ASP B CA 1
ATOM 6090 C C . ASP B 1 407 ? 12.254 49.272 56.205 1.00 94.00 404 ASP B C 1
ATOM 6091 O O . ASP B 1 407 ? 13.024 50.108 56.675 1.00 98.12 404 ASP B O 1
#

Sequence (760 aa):
MARREFSLEKTRNIGIIMAHVDAGKTTTTERILYYTGKITITSAATTAQWKGYRVNIIDTPGHVDFTIEVQRSLRVLDGAVTVLDSQSGVEPQTETVWRQATEYKVPRIVFCNKMDKIGADFFYSVESLHDRRLQANAHPIQIPIGAEEDFTGIIIDLIKMKAEIYTNDLGTDIIQETDIPEEDYLEEKAQEWREKLVEAVAETDEDLMMKYLEGEEITTEEEELVAGIRQATINVEFFPVLAGSAFKNKGVQLMLDAVLDYLPSPLDIDAIKGIDTKTDEETTRPADDEAPFASLAFKVMTDPFVGRLTFFRVYSGVLESGSYVLNASKGKKERIGRILQMHANTRQEIDDKVVYSGDDIAAAVGLKDTTTGDTLCALDAPVILESIEFPDMARREFSLEKTRNIGIIMAHVDAGKTTTTERILYYTGKITITSAATTAQWKGYRVNIIDTPGHVVDFTIEVQRSLRVLDGAVTVLDSQSGVEPQTETVWRQATEYKVPRIVFCNKMDKIGADFFYSVESLHDRLQANAHPIQIPIGAEEDFTGIIIDLIKMKAEIYTNDLGTDIQETDIPEEDYLEKAQEWREKLVEAVAETDEDLMMKYLEGEEITEEELVAGIRQATINVEFFPVLAGSAFKNKGVQLMLDAVLDYLPSPLDIDAIKGIDTKTDEETTRPADDEAPFASLAFKVMTDPFVGRLTFFRVYSGVLESGSYVLNASKGKKERIGRILQMHANTRQEIDDKVYSGDIAAAVGLKDTTTGDTLCALDAPVILESIEFPD

Solvent-accessible surface area: 34740 Å² total; per-residue (Å²): 210,79,60,140,31,43,25,105,100,2,7,0,0,0,3,11,9,41,86,82,6,10,29,106,34,0,33,89,34,0,43,102,15,2,10,110,149,178,165,104,43,8,4,7,6,2,76,29,133,48,51,21,1,1,8,2,72,10,66,15,125,42,24,164,92,83,119,15,16,42,18,12,50,1,4,8,0,0,0,6,3,2,8,0,74,30,3,7,51,92,76,17,20,40,44,10,115,31,0,61,111,52,138,3,0,0,0,0,0,0,5,54,1,25,76,113,36,7,64,3,79,118,0,6,94,8,0,62,99,124,15,143,6,53,0,32,4,10,9,2,11,14,17,44,64,143,110,2,58,0,1,0,40,0,11,129,44,106,2,23,32,12,77,41,70,124,8,73,114,44,79,119,52,96,11,44,138,124,58,54,141,100,0,96,76,41,48,86,84,2,16,67,8,2,0,111,49,59,156,106,22,46,110,45,54,128,124,66,106,142,13,60,69,138,63,0,44,59,10,0,52,104,3,0,20,77,24,104,0,8,0,0,1,0,0,2,0,158,68,11,22,1,1,38,35,0,2,36,4,1,17,65,6,0,1,4,9,84,56,57,111,38,22,100,0,55,31,65,147,80,119,107,95,34,65,24,62,20,59,40,160,24,60,13,0,0,3,2,21,91,48,43,117,19,113,164,36,30,82,2,0,6,0,8,0,16,0,0,34,6,105,37,41,28,116,5,34,0,15,54,93,61,93,124,7,114,0,27,112,0,6,10,28,36,45,124,59,89,76,108,40,92,76,0,33,0,0,21,4,2,0,0,24,40,2,155,60,0,64,49,13,8,1,1,0,16,80,114,22,19,0,65,8,19,8,82,100,51,128,198,226,83,61,136,27,43,24,104,99,3,8,0,1,0,4,12,11,38,86,76,5,11,28,107,36,1,30,91,35,0,40,109,12,3,17,116,202,185,178,90,40,7,4,5,5,3,58,27,134,40,52,17,1,1,8,2,61,11,68,16,121,39,25,163,93,85,125,14,13,59,18,14,54,2,4,8,0,0,0,6,2,2,8,0,74,36,1,7,41,90,74,18,18,40,44,10,118,32,0,59,114,56,123,3,0,0,0,0,0,0,4,59,2,24,84,117,36,8,66,4,77,118,0,6,94,9,0,62,98,118,16,142,6,52,1,33,4,10,8,2,11,15,18,42,68,145,108,2,57,0,1,0,40,0,12,131,43,103,2,20,30,14,77,41,68,126,8,76,113,40,88,120,56,95,12,44,139,126,59,56,138,97,0,96,73,42,44,86,83,2,17,66,9,0,0,115,52,60,156,99,20,47,108,46,56,127,118,64,94,142,10,68,80,141,58,0,44,58,9,0,51,104,5,0,18,79,22,109,0,9,0,0,1,0,0,3,0,160,63,10,21,1,1,33,34,0,1,34,4,0,17,64,7,0,1,4,8,84,56,60,100,39,18,102,0,52,33,60,146,75,124,106,99,33,66,24,63,21,59,40,161,25,62,12,0,0,3,2,21,95,44,56,114,21,114,168,35,30,77,1,0,3,0,7,0,15,0,1,34,5,104,28,41,30,114,5,33,0,16,55,92,60,100,124,8,119,0,26,114,0,5,11,25,57,42,124,82,92,100,96,35,104,74,1,30,0,0,21,4,2,0,0,26,25,1,136,61,0,65,48,14,8,1,0,0,15,80,116,20,19,0,66,8,19,9,77,105,51,125,197